Protein AF-A0A369A2E4-F1 (afdb_monomer)

Secondary structure (DSSP, 8-state):
------------------------PPEEEEEE--TT-S-SSSPPPSBSSEEEEEESS-B-SS-EE--SSSSS--TT-EEEEESS----SSTT--EEEEEE--TTEEEEEEEEEEEE-TTSB-EEEEEEESSSS--EEE-B-TTTEEESSTTB--EETBEE-SBSSTT----S-EEEEEEE-TTSTT-TT-TT-EEEEEEE-BTTTTB-EETTEEEEEP----EEEEEEEEEEEEPPPEEEEE-SSS-TTSGGGEESSTTS-SSPPS-SSSSSEEEEE-SS---B-S-EE--STT-EEEES-SSS-EEEEE---TTS---EE-SEEEE-TTEEEEESSS--PEEEEE-TT-EEEE---TT-EEE----EESEEEE-SSSEEEPPSS-EEESS-EEE-SEEE---SS-EEEEE-SSEEEE-TT-EEE--SSS-TTTGGGEEEE---SS-EEEEESSTT--EEESEEEEEESSSEEEEES-EEESS-EEEEE-TT-EEE-TT-EEEESS-EEEEE-GGGEE--SEEEEE--SS--PPEEEE-SSSS--S-----BSEEEEE-SS-EE---SSSPPPEEEESS-EEE----S-EE--TT-EEEESS-EEESS-EEEE-TT-EEEESS-EEESSEEEEPEETTTEE-EEEESS----EEE-------SS---EEEE---S-S-GGGT--S---EEEETTTTEEEEEETTTTEEE--SSTT--B--SS--EEEES---S-PPPP-S-EEEEE------STT--EEEEEEETTS-EEEEEEPPP-----

pLDDT: mean 78.43, std 23.25, range [25.14, 98.81]

Organism: NCBI:txid884107

Radius of gyration: 42.65 Å; Cα contacts (8 Å, |Δi|>4): 2316; chains: 1; bounding box: 90×81×117 Å

Sequence (782 aa):
MKKFTFKPILLNLLGLIATSIVATGQTIITQWDFEQVASTTNPAPSFGSGTASAIGMTPASGTFAGTNNGCTQTSGTNAWQFNPATPGSSNETNGAQFLVSTVGFQNIYFEYDHRFSGTATRTVRIQYTLDGTNWLNLDVTPSNYSNSCSGRGGIDNGRIDVSDPVGSNLSDSWSRRIINFSAISGANNNPNFGVRVVAAHYSTTGEFRQANNVNSIATGGAWRFDNVTFKGDPIGATTFYNKTTGDLNLLSTWGTNPDGTGTPPASFTAANQIFVIANGNPGIFYTFEISGANSKVVIGDGINPIQVSLDPTAAGTGQIIAPVLDIAEFATFITRTNNFPTLGIIAPGSTFRYTGPSSLTLNVVAASYGNLELLGSATKNLPDASFSIAGNLTLAGTINTNSTTFRTITFTGDSIKLNTGVNMQPGSGNSNTTQRNTNIEMSSVGNQWIWAASNSDTLRIGRLISTKSSGSLNIAAPIALYNRIILNYTGTAQFNDGGQHILIGDNIEAQGLTSAYNLTGTFEIRRLDGSTSNHNIRRDGANNDNPAVCEFNNLILNSSNFINFRPTSSISASYTVKGNLLIQSSANLIDFGTNNTFSVTGNLSIVSDTLVVFPGGRLSVGGSVTNNGVIELRASAANGAALLKVNGAVPNVRVSQHIEGTSGTGKWIHTRMPVAAPLNSVVASSAIMFINSASGSVYRWDANQASYIAPTSATDAFTSAEGWVLYVGDNQFGTFVNSLPATITTSSGTIEDQSQNYGVSLLYNDGQSSPFLIGPVAQTQG

Nearest PDB structures (foldseek):
  3km5-assembly1_A  TM=5.360E-01  e=7.767E-03  Porphyromonas gingivalis W83
  1k45-assembly1_A  TM=6.078E-01  e=2.963E-02  Rhodothermus marinus
  3p6b-assembly1_B-2  TM=5.742E-01  e=1.269E-02  Acetivibrio thermocellus
  3k4z-assembly1_A  TM=5.519E-01  e=1.269E-02  Acetivibrio thermocellus JW20

Structure (mmCIF, N/CA/C/O backbone):
data_AF-A0A369A2E4-F1
#
_entry.id   AF-A0A369A2E4-F1
#
loop_
_atom_site.group_PDB
_atom_site.id
_atom_site.type_symbol
_atom_site.label_atom_id
_atom_site.label_alt_id
_atom_site.label_comp_id
_atom_site.label_asym_id
_atom_site.label_entity_id
_atom_site.label_seq_id
_atom_site.pdbx_PDB_ins_code
_atom_site.Cartn_x
_atom_site.Cartn_y
_atom_site.Cartn_z
_atom_site.occupancy
_atom_site.B_iso_or_equiv
_atom_site.auth_seq_id
_atom_site.auth_comp_id
_atom_site.auth_asym_id
_atom_site.auth_atom_id
_atom_site.pdbx_PDB_model_num
ATOM 1 N N . MET A 1 1 ? 5.222 43.288 -23.016 1.00 38.56 1 MET A N 1
ATOM 2 C CA . MET A 1 1 ? 4.769 42.990 -21.639 1.00 38.56 1 MET A CA 1
ATOM 3 C C . MET A 1 1 ? 3.428 43.674 -21.384 1.00 38.56 1 MET A C 1
ATOM 5 O O . MET A 1 1 ? 3.399 44.841 -21.021 1.00 38.56 1 MET A O 1
ATOM 9 N N . LYS A 1 2 ? 2.316 42.979 -21.656 1.00 27.70 2 LYS A N 1
ATOM 10 C CA . LYS A 1 2 ? 0.957 43.433 -21.317 1.00 27.70 2 LYS A CA 1
ATOM 11 C C . LYS A 1 2 ? 0.587 42.803 -19.971 1.00 27.70 2 LYS A C 1
ATOM 13 O O . LYS A 1 2 ? 0.567 41.582 -19.863 1.00 27.70 2 LYS A O 1
ATOM 18 N N . LYS A 1 3 ? 0.373 43.637 -18.950 1.00 28.05 3 LYS A N 1
ATOM 19 C CA . LYS A 1 3 ? -0.093 43.230 -17.617 1.00 28.05 3 LYS A CA 1
ATOM 20 C C . LYS A 1 3 ? -1.552 42.776 -17.725 1.00 28.05 3 LYS A C 1
ATOM 22 O O . LYS A 1 3 ? -2.410 43.593 -18.041 1.00 28.05 3 LYS A O 1
ATOM 27 N N . PHE A 1 4 ? -1.816 41.499 -17.461 1.00 27.73 4 PHE A N 1
ATOM 28 C CA . PHE A 1 4 ? -3.164 40.998 -17.202 1.00 27.73 4 PHE A CA 1
ATOM 29 C C . PHE A 1 4 ? -3.379 40.935 -15.691 1.00 27.73 4 PHE A C 1
ATOM 31 O O . PHE A 1 4 ? -2.697 40.204 -14.978 1.00 27.73 4 PHE A O 1
ATOM 38 N N . THR A 1 5 ? -4.305 41.756 -15.214 1.00 29.05 5 THR A N 1
ATOM 39 C CA . THR A 1 5 ? -4.745 41.831 -13.822 1.00 29.05 5 THR A CA 1
ATOM 40 C C . THR A 1 5 ? -5.829 40.773 -13.609 1.00 29.05 5 THR A C 1
ATOM 42 O O . THR A 1 5 ? -6.934 40.920 -14.127 1.00 29.05 5 THR A O 1
ATOM 45 N N . PHE A 1 6 ? -5.536 39.701 -12.871 1.00 26.36 6 PHE A N 1
ATOM 46 C CA . PHE A 1 6 ? -6.556 38.740 -12.442 1.00 26.36 6 PHE A CA 1
ATOM 47 C C . PHE A 1 6 ? -7.268 39.275 -11.192 1.00 26.36 6 PHE A C 1
ATOM 49 O O . PHE A 1 6 ? -6.657 39.432 -10.137 1.00 26.36 6 PHE A O 1
ATOM 56 N N . LYS A 1 7 ? -8.565 39.578 -11.319 1.00 25.30 7 LYS A N 1
ATOM 57 C CA . LYS A 1 7 ? -9.475 39.771 -10.180 1.00 25.30 7 LYS A CA 1
ATOM 58 C C . LYS A 1 7 ? -9.836 38.391 -9.606 1.00 25.30 7 LYS A C 1
ATOM 60 O O . LYS A 1 7 ? -10.292 37.552 -10.382 1.00 25.30 7 LYS A O 1
ATOM 65 N N . PRO A 1 8 ? -9.699 38.144 -8.293 1.00 29.72 8 PRO A N 1
ATOM 66 C CA . PRO A 1 8 ? -10.228 36.935 -7.678 1.00 29.72 8 PRO A CA 1
ATOM 67 C C . PRO A 1 8 ? -11.755 37.047 -7.568 1.00 29.72 8 PRO A C 1
ATOM 69 O O . PRO A 1 8 ? -12.284 37.957 -6.930 1.00 29.72 8 PRO A O 1
ATOM 72 N N . ILE A 1 9 ? -12.467 36.127 -8.217 1.00 31.91 9 ILE A N 1
ATOM 73 C CA . ILE A 1 9 ? -13.896 35.905 -7.997 1.00 31.91 9 ILE A CA 1
ATOM 74 C C . ILE A 1 9 ? -14.005 35.087 -6.707 1.00 31.91 9 ILE A C 1
ATOM 76 O O . ILE A 1 9 ? -13.709 33.895 -6.699 1.00 31.91 9 ILE A O 1
ATOM 80 N N . LEU A 1 10 ? -14.387 35.744 -5.608 1.00 29.25 10 LEU A N 1
ATOM 81 C CA . LEU A 1 10 ? -14.868 35.070 -4.402 1.00 29.25 10 LEU A CA 1
ATOM 82 C C . LEU A 1 10 ? -16.189 34.371 -4.746 1.00 29.25 10 LEU A C 1
ATOM 84 O O . LEU A 1 10 ? -17.211 35.033 -4.933 1.00 29.25 10 LEU A O 1
ATOM 88 N N . LEU A 1 11 ? -16.169 33.042 -4.819 1.00 29.77 11 LEU A N 1
ATOM 89 C CA . LEU A 1 11 ? -17.375 32.223 -4.837 1.00 29.77 11 LEU A CA 1
ATOM 90 C C . LEU A 1 11 ? -17.631 31.737 -3.405 1.00 29.77 11 LEU A C 1
ATOM 92 O O . LEU A 1 11 ? -16.877 30.929 -2.868 1.00 29.77 11 LEU A O 1
ATOM 96 N N . ASN A 1 12 ? -18.676 32.278 -2.777 1.00 30.86 12 ASN A N 1
ATOM 97 C CA . ASN A 1 12 ? -19.195 31.812 -1.493 1.00 30.86 12 ASN A CA 1
ATOM 98 C C . ASN A 1 12 ? -19.679 30.361 -1.634 1.00 30.86 12 ASN A C 1
ATOM 100 O O . ASN A 1 12 ? -20.735 30.125 -2.217 1.00 30.86 12 ASN A O 1
ATOM 104 N N . LEU A 1 13 ? -18.936 29.407 -1.072 1.00 28.70 13 LEU A N 1
ATOM 105 C CA . LEU A 1 13 ? -19.401 28.038 -0.854 1.00 28.70 13 LEU A CA 1
ATOM 106 C C . LEU A 1 13 ? -19.734 27.861 0.635 1.00 28.70 13 LEU A C 1
ATOM 108 O O . LEU A 1 13 ? -18.968 27.291 1.405 1.00 28.70 13 LEU A O 1
ATOM 112 N N . LEU A 1 14 ? -20.882 28.403 1.048 1.00 32.12 14 LEU A N 1
ATOM 113 C CA . LEU A 1 14 ? -21.597 27.946 2.240 1.00 32.12 14 LEU A CA 1
ATOM 114 C C . LEU A 1 14 ? -22.526 26.813 1.796 1.00 32.12 14 LEU A C 1
ATOM 116 O O . LEU A 1 14 ? -23.464 27.062 1.04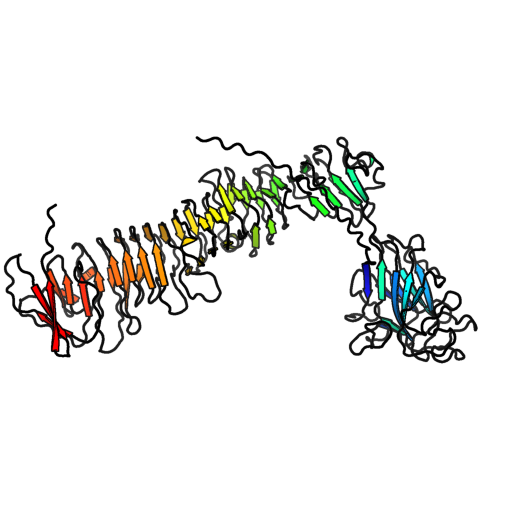2 1.00 32.12 14 LEU A O 1
ATOM 120 N N . GLY A 1 15 ? -22.292 25.585 2.259 1.00 26.73 15 GLY A N 1
ATOM 121 C CA . GLY A 1 15 ? -23.252 24.506 2.039 1.00 26.73 15 GLY A CA 1
ATOM 122 C C . GLY A 1 15 ? -22.739 23.104 2.341 1.00 26.73 15 GLY A C 1
ATOM 123 O O . GLY A 1 15 ? -22.009 22.532 1.544 1.00 26.73 15 GLY A O 1
ATOM 124 N N . LEU A 1 16 ? -23.267 22.543 3.432 1.00 27.67 16 LEU A N 1
ATOM 125 C CA . LEU A 1 16 ? -23.391 21.112 3.734 1.00 27.67 16 LEU A CA 1
ATOM 126 C C . LEU A 1 16 ? -22.139 20.368 4.237 1.00 27.67 16 LEU A C 1
ATOM 128 O O . LEU A 1 16 ? -21.515 19.572 3.543 1.00 27.67 16 LEU A O 1
ATOM 132 N N . ILE A 1 17 ? -21.879 20.513 5.540 1.00 31.91 17 ILE A N 1
ATOM 133 C CA . ILE A 1 17 ? -21.333 19.406 6.331 1.00 31.91 17 ILE A CA 1
ATOM 134 C C . ILE A 1 17 ? -22.439 18.348 6.383 1.00 31.91 17 ILE A C 1
ATOM 136 O O . ILE A 1 17 ? -23.419 18.499 7.112 1.00 31.91 17 ILE A O 1
ATOM 140 N N . ALA A 1 18 ? -22.314 17.299 5.575 1.00 29.81 18 ALA A N 1
ATOM 141 C CA . ALA A 1 18 ? -23.062 16.075 5.795 1.00 29.81 18 ALA A CA 1
ATOM 142 C C . ALA A 1 18 ? -22.511 15.429 7.072 1.00 29.81 18 ALA A C 1
ATOM 144 O O . ALA A 1 18 ? -21.536 14.683 7.036 1.00 29.81 18 ALA A O 1
ATOM 145 N N . THR A 1 19 ? -23.119 15.722 8.221 1.00 31.08 19 THR A N 1
ATOM 146 C CA . THR A 1 19 ? -23.069 14.801 9.353 1.00 31.08 19 THR A CA 1
ATOM 147 C C . THR A 1 19 ? -23.849 13.563 8.932 1.00 31.08 19 THR A C 1
ATOM 149 O O . THR A 1 19 ? -25.060 13.461 9.114 1.00 31.08 19 THR A O 1
ATOM 152 N N . SER A 1 20 ? -23.159 12.610 8.310 1.00 28.42 20 SER A N 1
ATOM 153 C CA . SER A 1 20 ? -23.638 11.238 8.253 1.00 28.42 20 SER A CA 1
ATOM 154 C C . SER A 1 20 ? -23.743 10.757 9.697 1.00 28.42 20 SER A C 1
ATOM 156 O O . SER A 1 20 ? -22.750 10.345 10.297 1.00 28.42 20 SER A O 1
ATOM 158 N N . ILE A 1 21 ? -24.941 10.855 10.275 1.00 28.77 21 ILE A N 1
ATOM 159 C CA . ILE A 1 21 ? -25.320 10.053 11.432 1.00 28.77 21 ILE A CA 1
ATOM 160 C C . ILE A 1 21 ? -25.287 8.622 10.907 1.00 28.77 21 ILE A C 1
ATOM 162 O O . ILE A 1 21 ? -26.255 8.128 10.332 1.00 28.77 21 ILE A O 1
ATOM 166 N N . VAL A 1 22 ? -24.125 7.981 11.004 1.00 31.66 22 VAL A N 1
ATOM 167 C CA . VAL A 1 22 ? -24.045 6.540 10.849 1.00 31.66 22 VAL A CA 1
ATOM 168 C C . VAL A 1 22 ? -24.807 6.010 12.052 1.00 31.66 22 VAL A C 1
ATOM 170 O O . VAL A 1 22 ? -24.308 6.039 13.173 1.00 31.66 22 VAL A O 1
ATOM 173 N N . ALA A 1 23 ? -26.052 5.593 11.839 1.00 31.12 23 ALA A N 1
ATOM 174 C CA . ALA A 1 23 ? -26.659 4.620 12.723 1.00 31.12 23 ALA A CA 1
ATOM 175 C C . ALA A 1 23 ? -25.778 3.371 12.603 1.00 31.12 23 ALA A C 1
ATOM 177 O O . ALA A 1 23 ? -25.902 2.602 11.651 1.00 31.12 23 ALA A O 1
ATOM 178 N N . THR A 1 24 ? -24.783 3.244 13.479 1.00 42.81 24 THR A N 1
ATOM 179 C CA . THR A 1 24 ? -23.929 2.064 13.515 1.00 42.81 24 THR A CA 1
ATOM 180 C C . THR A 1 24 ? -24.813 0.914 13.965 1.00 42.81 24 THR A C 1
ATOM 182 O O . THR A 1 24 ? -25.244 0.876 15.114 1.00 42.81 24 THR A O 1
ATOM 185 N N . GLY A 1 25 ? -25.142 0.002 13.051 1.00 56.97 25 GLY A N 1
ATOM 186 C CA . GLY A 1 25 ? -25.626 -1.311 13.458 1.00 56.97 25 GLY A CA 1
ATOM 187 C C . GLY A 1 25 ? -24.564 -1.984 14.330 1.00 56.97 25 GLY A C 1
ATOM 188 O O . GLY A 1 25 ? -23.369 -1.772 14.113 1.00 56.97 25 GLY A O 1
ATOM 189 N N . GLN A 1 26 ? -25.000 -2.777 15.308 1.00 77.50 26 GLN A N 1
ATOM 190 C CA . GLN A 1 26 ? -24.104 -3.535 16.185 1.00 77.50 26 GLN A CA 1
ATOM 191 C C . GLN A 1 26 ? -23.146 -4.390 15.348 1.00 77.50 26 GLN A C 1
ATOM 193 O O . GLN A 1 26 ? -23.564 -5.081 14.413 1.00 77.50 26 GLN A O 1
ATOM 198 N N . THR A 1 27 ? -21.863 -4.359 15.687 1.00 90.62 27 THR A N 1
ATOM 199 C CA . THR A 1 27 ? -20.821 -5.137 15.016 1.00 90.62 27 THR A CA 1
ATOM 200 C C . THR A 1 27 ? -20.689 -6.513 15.661 1.00 90.62 27 THR A C 1
ATOM 202 O O . THR A 1 27 ? -20.955 -6.691 16.850 1.00 90.62 27 THR A O 1
ATOM 205 N N . ILE A 1 28 ? -20.305 -7.520 14.872 1.00 95.44 28 ILE A N 1
ATOM 206 C CA . ILE A 1 28 ? -20.024 -8.865 15.390 1.00 95.44 28 ILE A CA 1
ATOM 207 C C . ILE A 1 28 ? -18.702 -8.817 16.159 1.00 95.44 28 ILE A C 1
ATOM 209 O O . ILE A 1 28 ? -17.684 -8.392 15.619 1.00 95.44 28 ILE A O 1
ATOM 213 N N . ILE A 1 29 ? -18.725 -9.278 17.409 1.00 95.62 29 ILE A N 1
ATOM 214 C CA . ILE A 1 29 ? -17.548 -9.430 18.271 1.00 95.62 29 ILE A CA 1
ATOM 215 C C . ILE A 1 29 ? -16.930 -10.810 18.041 1.00 95.62 29 ILE A C 1
ATOM 217 O O . ILE A 1 29 ? -15.729 -10.944 17.825 1.00 95.62 29 ILE A O 1
ATOM 221 N N . THR A 1 30 ? -17.744 -11.865 18.104 1.00 97.81 30 THR A N 1
ATOM 222 C CA . THR A 1 30 ? -17.312 -13.258 17.909 1.00 97.81 30 THR A CA 1
ATOM 223 C C . THR A 1 30 ? -18.493 -14.094 17.428 1.00 97.81 30 THR A C 1
ATOM 225 O O . THR A 1 30 ? -19.622 -13.863 17.864 1.00 97.81 30 THR A O 1
ATOM 228 N N . GLN A 1 31 ? -18.242 -15.052 16.536 1.00 97.62 31 GLN A N 1
ATOM 229 C CA . GLN A 1 31 ? -19.267 -15.923 15.966 1.00 97.62 31 GLN A CA 1
ATOM 230 C C . GLN A 1 31 ? -18.797 -17.375 15.853 1.00 97.62 31 GLN A C 1
ATOM 232 O O . GLN A 1 31 ? -17.646 -17.643 15.514 1.00 97.62 31 GLN A O 1
ATOM 237 N N . TRP A 1 32 ? -19.730 -18.296 16.086 1.00 97.06 32 TRP A N 1
ATOM 238 C CA . TRP A 1 32 ? -19.657 -19.702 15.713 1.00 97.06 32 TRP A CA 1
ATOM 239 C C . TRP A 1 32 ? -20.828 -20.029 14.780 1.00 97.06 32 TRP A C 1
ATOM 241 O O . TRP A 1 32 ? -21.962 -20.179 15.236 1.00 97.06 32 TRP A O 1
ATOM 251 N N . ASP A 1 33 ? -20.546 -20.134 13.482 1.00 95.12 33 ASP A N 1
ATOM 252 C CA . ASP A 1 33 ? -21.490 -20.657 12.476 1.00 95.12 33 ASP A CA 1
ATOM 253 C C . ASP A 1 33 ? -21.453 -22.190 12.361 1.00 95.12 33 ASP A C 1
ATOM 255 O O . ASP A 1 33 ? -22.313 -22.793 11.744 1.00 95.12 33 ASP A O 1
ATOM 259 N N . PHE A 1 34 ? -20.444 -22.830 12.957 1.00 95.12 34 PHE A N 1
ATOM 260 C CA . PHE A 1 34 ? -20.211 -24.274 12.921 1.00 95.12 34 PHE A CA 1
ATOM 261 C C . PHE A 1 34 ? -20.032 -24.896 11.523 1.00 95.12 34 PHE A C 1
ATOM 263 O O . PHE A 1 34 ? -20.022 -26.124 11.404 1.00 95.12 34 PHE A O 1
ATOM 270 N N . GLU A 1 35 ? -19.775 -24.101 10.485 1.00 93.38 35 GLU A N 1
ATOM 271 C CA . GLU A 1 35 ? -19.585 -24.612 9.122 1.00 93.38 35 GLU A CA 1
ATOM 272 C C . GLU A 1 35 ? -18.189 -25.207 8.894 1.00 93.38 35 GLU A C 1
ATOM 274 O O . GLU A 1 35 ? -17.991 -26.047 8.016 1.00 93.38 35 GLU A O 1
ATOM 279 N N . GLN A 1 36 ? -17.214 -24.821 9.723 1.00 85.50 36 GLN A N 1
ATOM 280 C CA . GLN A 1 36 ? -15.824 -25.295 9.664 1.00 85.50 36 GLN A CA 1
ATOM 281 C C . GLN A 1 36 ? -15.363 -25.915 10.995 1.00 85.50 36 GLN A C 1
ATOM 283 O O . GLN A 1 36 ? -14.300 -25.592 11.528 1.00 85.50 36 GLN A O 1
ATOM 288 N N . VAL A 1 37 ? -16.172 -26.806 11.579 1.00 80.00 37 VAL A N 1
ATOM 289 C CA . VAL A 1 37 ? -15.873 -27.401 12.895 1.00 80.00 37 VAL A CA 1
ATOM 290 C C . VAL A 1 37 ? -14.765 -28.451 12.802 1.00 80.00 37 VAL A C 1
ATOM 292 O O . VAL A 1 37 ? -14.990 -29.582 12.381 1.00 80.00 37 VAL A O 1
ATOM 295 N N . ALA A 1 38 ? -13.574 -28.097 13.288 1.00 80.44 38 ALA A N 1
ATOM 296 C CA . ALA A 1 38 ? -12.459 -29.033 13.461 1.00 80.44 38 ALA A CA 1
ATOM 297 C C . ALA A 1 38 ? -12.566 -29.893 14.741 1.00 80.44 38 ALA A C 1
ATOM 299 O O . ALA A 1 38 ? -11.978 -30.969 14.815 1.00 80.44 38 ALA A O 1
ATOM 300 N N . SER A 1 39 ? -13.300 -29.428 15.761 1.00 88.56 39 SER A N 1
ATOM 301 C CA . SER A 1 39 ? -13.493 -30.116 17.046 1.00 88.56 39 SER A CA 1
ATOM 302 C C . SER A 1 39 ? -14.915 -29.915 17.552 1.00 88.56 39 SER A C 1
ATOM 304 O O . SER A 1 39 ? -15.356 -28.778 17.703 1.00 88.56 39 SER A O 1
ATOM 306 N N . THR A 1 40 ? -15.627 -31.000 17.866 1.00 88.88 40 THR A N 1
ATOM 307 C CA . THR A 1 40 ? -16.983 -30.922 18.434 1.00 88.88 40 THR A CA 1
ATOM 308 C C . THR A 1 40 ? -16.989 -30.775 19.955 1.00 88.88 40 THR A C 1
ATOM 310 O O . THR A 1 40 ? -18.024 -30.445 20.523 1.00 88.88 40 THR A O 1
ATOM 313 N N . THR A 1 41 ? -15.858 -30.971 20.638 1.00 91.25 41 THR A N 1
ATOM 314 C CA . THR A 1 41 ? -15.774 -30.817 22.102 1.00 91.25 41 THR A CA 1
ATOM 315 C C . THR A 1 41 ? -15.585 -29.361 22.520 1.00 91.25 41 THR A C 1
ATOM 317 O O . THR A 1 41 ? -16.181 -28.917 23.500 1.00 91.25 41 THR A O 1
ATOM 320 N N . ASN A 1 42 ? -14.759 -28.627 21.770 1.00 92.38 42 ASN A N 1
ATOM 321 C CA . ASN A 1 42 ? -14.525 -27.196 21.955 1.00 92.38 42 ASN A CA 1
ATOM 322 C C . ASN A 1 42 ? -14.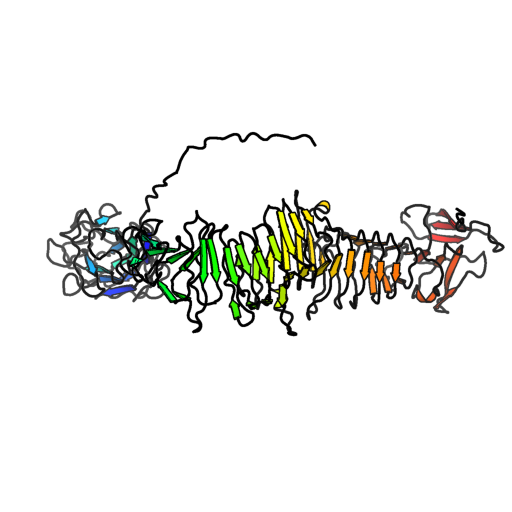414 -26.522 20.577 1.00 92.38 42 ASN A C 1
ATOM 324 O O . ASN A 1 42 ? -13.297 -26.359 20.076 1.00 92.38 42 ASN A O 1
ATOM 328 N N . PRO A 1 43 ? -15.549 -26.228 19.914 1.00 94.12 43 PRO A N 1
ATOM 329 C CA . PRO A 1 43 ? -15.542 -25.602 18.598 1.00 94.12 43 PRO A CA 1
ATOM 330 C C . PRO A 1 43 ? -14.842 -24.238 18.621 1.00 94.12 43 PRO A C 1
ATOM 332 O O . PRO A 1 43 ? -15.139 -23.379 19.457 1.00 94.12 43 PRO A O 1
ATOM 335 N N . ALA A 1 44 ? -13.925 -24.023 17.678 1.00 94.62 44 ALA A N 1
ATOM 336 C CA . ALA A 1 44 ? -13.316 -22.715 17.460 1.00 94.62 44 ALA A CA 1
ATOM 337 C C . ALA A 1 44 ? -14.325 -21.756 16.796 1.00 94.62 44 ALA A C 1
ATOM 339 O O . ALA A 1 44 ? -15.166 -22.219 16.020 1.00 94.62 44 ALA A O 1
ATOM 340 N N . PRO A 1 45 ? -14.264 -20.445 17.089 1.00 96.12 45 PRO A N 1
ATOM 341 C CA . PRO A 1 45 ? -15.104 -19.463 16.413 1.00 96.12 45 PRO A CA 1
ATOM 342 C C . PRO A 1 45 ? -14.743 -19.365 14.927 1.00 96.12 45 PRO A C 1
ATOM 344 O O . PRO A 1 45 ? -13.572 -19.466 14.563 1.00 96.12 45 PRO A O 1
ATOM 347 N N . SER A 1 46 ? -15.743 -19.132 14.076 1.00 95.50 46 SER A N 1
ATOM 348 C CA . SER A 1 46 ? -15.543 -18.818 12.656 1.00 95.50 46 SER A CA 1
ATOM 349 C C . SER A 1 46 ? -15.159 -17.349 12.435 1.00 95.50 46 SER A C 1
ATOM 351 O O . SER A 1 46 ? -14.523 -17.016 11.436 1.00 95.50 46 SER A O 1
ATOM 353 N N . PHE A 1 47 ? -15.471 -16.475 13.399 1.00 94.62 47 PHE A N 1
ATOM 354 C CA . PHE A 1 47 ? -15.035 -15.079 13.436 1.00 94.62 47 PHE A CA 1
ATOM 355 C C . PHE A 1 47 ? -14.736 -14.631 14.870 1.00 94.62 47 PHE A C 1
ATOM 357 O O . PHE A 1 47 ? -15.479 -14.958 15.794 1.00 94.62 47 PHE A O 1
ATOM 364 N N . GLY A 1 48 ? -13.703 -13.808 15.058 1.00 93.50 48 GLY A N 1
ATOM 365 C CA . GLY A 1 48 ? -13.330 -13.266 16.367 1.00 93.50 48 GLY A CA 1
ATOM 366 C C . GLY A 1 48 ? -12.583 -14.273 17.248 1.00 93.50 48 GLY A C 1
ATOM 367 O O . GLY A 1 48 ? -11.965 -15.215 16.756 1.00 93.50 48 GLY A O 1
ATOM 368 N N . SER A 1 49 ? -12.611 -14.055 18.563 1.00 92.31 49 SER A N 1
ATOM 369 C CA . SER A 1 49 ? -11.881 -14.865 19.544 1.00 92.31 49 SER A CA 1
ATOM 370 C C . SER A 1 49 ? -12.762 -15.216 20.739 1.00 92.31 49 SER A C 1
ATOM 372 O O . SER A 1 49 ? -13.325 -14.331 21.380 1.00 92.31 49 SER A O 1
ATOM 374 N N . GLY A 1 50 ? -12.820 -16.496 21.095 1.00 95.62 50 GLY A N 1
ATOM 375 C CA . GLY A 1 50 ? -13.587 -16.983 22.235 1.00 95.62 50 GLY A CA 1
ATOM 376 C C . GLY A 1 50 ? -13.495 -18.498 22.367 1.00 95.62 50 GLY A C 1
ATOM 377 O O . GLY A 1 50 ? -12.835 -19.162 21.568 1.00 95.62 50 GLY A O 1
ATOM 378 N N . THR A 1 51 ? -14.176 -19.052 23.367 1.00 96.75 51 THR A N 1
ATOM 379 C CA . THR A 1 51 ? -14.272 -20.510 23.567 1.00 96.75 51 THR A CA 1
ATOM 380 C C . THR A 1 51 ? -15.726 -20.949 23.685 1.00 96.75 51 THR A C 1
ATOM 382 O O . THR A 1 51 ? -16.522 -20.250 24.311 1.00 96.75 51 THR A O 1
ATOM 385 N N . ALA A 1 52 ? -16.061 -22.106 23.105 1.00 97.25 52 ALA A N 1
ATOM 386 C CA . ALA A 1 52 ? -17.376 -22.736 23.192 1.00 97.25 52 ALA A CA 1
ATOM 387 C C . ALA A 1 52 ? -17.226 -24.135 23.800 1.00 97.25 52 ALA A C 1
ATOM 389 O O . ALA A 1 52 ? -16.467 -24.945 23.290 1.00 97.25 52 ALA A O 1
ATOM 390 N N . SER A 1 53 ? -17.926 -24.457 24.885 1.00 95.88 53 SER A N 1
ATOM 391 C CA . SER A 1 53 ? -17.757 -25.752 25.569 1.00 95.88 53 SER A CA 1
ATOM 392 C C . SER A 1 53 ? -19.055 -26.270 26.175 1.00 95.88 53 SER A C 1
ATOM 394 O O . SER A 1 53 ? -19.965 -25.501 26.486 1.00 95.88 53 SER A O 1
ATOM 396 N N . ALA A 1 54 ? -19.170 -27.591 26.298 1.00 95.19 54 ALA A N 1
ATOM 397 C CA . ALA A 1 54 ? -20.306 -28.226 26.956 1.00 95.19 54 ALA A CA 1
ATOM 398 C C . ALA A 1 54 ? -20.107 -28.274 28.475 1.00 95.19 54 ALA A C 1
ATOM 400 O O . ALA A 1 54 ? -18.989 -28.438 28.962 1.00 95.19 54 ALA A O 1
ATOM 401 N N . ILE A 1 55 ? -21.205 -28.200 29.222 1.00 95.12 55 ILE A N 1
ATOM 402 C CA . ILE A 1 55 ? -21.230 -28.288 30.685 1.00 95.12 55 ILE A CA 1
ATOM 403 C C . ILE A 1 55 ? -22.249 -29.349 31.063 1.00 95.12 55 ILE A C 1
ATOM 405 O O . ILE A 1 55 ? -23.426 -29.204 30.751 1.00 95.12 55 ILE A O 1
ATOM 409 N N . GLY A 1 56 ? -21.817 -30.453 31.667 1.00 92.62 56 GLY A N 1
ATOM 410 C CA . GLY A 1 56 ? -22.715 -31.548 32.064 1.00 92.62 56 GLY A CA 1
ATOM 411 C C . GLY A 1 56 ? -23.470 -32.248 30.916 1.00 92.62 56 GLY A C 1
ATOM 412 O O . GLY A 1 56 ? -24.223 -33.185 31.169 1.00 92.62 56 GLY A O 1
ATOM 413 N N . MET A 1 57 ? -23.265 -31.835 29.662 1.00 92.38 57 MET A N 1
ATOM 414 C CA . MET A 1 57 ? -23.779 -32.472 28.448 1.00 92.38 57 MET A CA 1
ATOM 415 C C . MET A 1 57 ? -22.626 -33.028 27.614 1.00 92.38 57 MET A C 1
ATOM 417 O O . MET A 1 57 ? -21.489 -32.565 27.715 1.00 92.38 57 MET A O 1
ATOM 421 N N . THR A 1 58 ? -22.922 -34.013 26.768 1.00 90.94 58 THR A N 1
ATOM 422 C CA . THR A 1 58 ? -21.932 -34.627 25.878 1.00 90.94 58 THR A CA 1
ATOM 423 C C . THR A 1 58 ? -22.156 -34.153 24.440 1.00 90.94 58 THR A C 1
ATOM 425 O O . THR A 1 58 ? -23.226 -34.410 23.874 1.00 90.94 58 THR A O 1
ATOM 428 N N . PRO A 1 59 ? -21.172 -33.468 23.828 1.00 93.75 59 PRO A N 1
ATOM 429 C CA . PRO A 1 59 ? -21.185 -33.182 22.400 1.00 93.75 59 PRO A CA 1
ATOM 430 C C . PRO A 1 59 ? -21.234 -34.461 21.576 1.00 93.75 59 PRO A C 1
ATOM 432 O O . PRO A 1 59 ? -20.569 -35.448 21.888 1.00 93.75 59 PRO A O 1
ATOM 435 N N . ALA A 1 60 ? -22.011 -34.439 20.500 1.00 92.94 60 ALA A N 1
ATOM 436 C CA . ALA A 1 60 ? -21.995 -35.514 19.524 1.00 92.94 60 ALA A CA 1
ATOM 437 C C . ALA A 1 60 ? -20.660 -35.531 18.746 1.00 92.94 60 ALA A C 1
ATOM 439 O O . ALA A 1 60 ? -19.960 -34.523 18.640 1.00 92.94 60 ALA A O 1
ATOM 440 N N . SER A 1 61 ? -20.302 -36.683 18.174 1.00 87.81 61 SER A N 1
ATOM 441 C CA . SER A 1 61 ? -19.016 -36.892 17.486 1.00 87.81 61 SER A CA 1
ATOM 442 C C . SER A 1 61 ? -18.880 -36.188 16.126 1.00 87.81 61 SER A C 1
ATOM 444 O O . SER A 1 61 ? -17.824 -36.281 15.508 1.00 87.81 61 SER A O 1
ATOM 446 N N . GLY A 1 62 ? -19.914 -35.488 15.650 1.00 87.62 62 GLY A N 1
ATOM 447 C CA . GLY A 1 62 ? -19.916 -34.776 14.370 1.00 87.62 62 GLY A CA 1
ATOM 448 C C . GLY A 1 62 ? -20.840 -33.557 14.368 1.00 87.62 62 GLY A C 1
ATOM 449 O O . GLY A 1 62 ? -21.473 -33.244 15.381 1.00 87.62 62 GLY A O 1
ATOM 450 N N . THR A 1 63 ? -20.919 -32.877 13.225 1.00 87.50 63 THR A N 1
ATOM 451 C CA . THR A 1 63 ? -21.880 -31.796 12.972 1.00 87.50 63 THR A CA 1
ATOM 452 C C . THR A 1 63 ? -23.200 -32.346 12.434 1.00 87.50 63 THR A C 1
ATOM 454 O O . THR A 1 63 ? -23.276 -33.457 11.903 1.00 87.50 63 THR A O 1
ATOM 457 N N . PHE A 1 64 ? -24.274 -31.579 12.613 1.00 93.19 64 PHE A N 1
ATOM 458 C CA . PHE A 1 64 ? -25.625 -31.959 12.197 1.00 93.19 64 PHE A CA 1
ATOM 459 C C . PHE A 1 64 ? -26.295 -30.815 11.447 1.00 93.19 64 PHE A C 1
ATOM 461 O O . PHE A 1 64 ? -25.876 -29.680 11.585 1.00 93.19 64 PHE A O 1
ATOM 468 N N . ALA A 1 65 ? -27.362 -31.099 10.697 1.00 94.44 65 ALA A N 1
ATOM 469 C CA . ALA A 1 65 ? -28.038 -30.083 9.891 1.00 94.44 65 ALA A CA 1
ATOM 470 C C . ALA A 1 65 ? -28.462 -28.849 10.713 1.00 94.44 65 ALA A C 1
ATOM 472 O O . ALA A 1 65 ? -29.218 -28.990 11.690 1.00 94.44 65 ALA A O 1
ATOM 473 N N . GLY A 1 66 ? -27.975 -27.686 10.276 1.00 95.50 66 GLY A N 1
ATOM 474 C CA . GLY A 1 66 ? -28.167 -26.365 10.870 1.00 95.50 66 GLY A CA 1
ATOM 475 C C . GLY A 1 66 ? -29.302 -25.549 10.243 1.00 95.50 66 GLY A C 1
ATOM 476 O O . GLY A 1 66 ? -30.324 -26.091 9.804 1.00 95.50 66 GLY A O 1
ATOM 477 N N . THR A 1 67 ? -29.122 -24.232 10.198 1.00 95.06 67 THR A N 1
ATOM 478 C CA . THR A 1 67 ? -30.053 -23.223 9.683 1.00 95.06 67 THR A CA 1
ATOM 479 C C . THR A 1 67 ? -29.313 -21.978 9.180 1.00 95.06 67 THR A C 1
ATOM 481 O O . THR A 1 67 ? -28.354 -21.525 9.785 1.00 95.06 67 THR A O 1
ATOM 484 N N . ASN A 1 68 ? -29.804 -21.362 8.099 1.00 90.31 68 ASN A N 1
ATOM 485 C CA . ASN A 1 68 ? -29.275 -20.069 7.620 1.00 90.31 68 ASN A CA 1
ATOM 486 C C . ASN A 1 68 ? -30.042 -18.862 8.180 1.00 90.31 68 ASN A C 1
ATOM 488 O O . ASN A 1 68 ? -29.512 -17.759 8.288 1.00 90.31 68 ASN A O 1
ATOM 492 N N . ASN A 1 69 ? -31.328 -19.041 8.487 1.00 89.75 69 ASN A N 1
ATOM 493 C CA . ASN A 1 69 ? -32.233 -17.950 8.868 1.00 89.75 69 ASN A CA 1
ATOM 494 C C . ASN A 1 69 ? -32.697 -18.034 10.329 1.00 89.75 69 ASN A C 1
ATOM 496 O O . ASN A 1 69 ? -33.521 -17.230 10.756 1.00 89.75 69 ASN A O 1
ATOM 500 N N . GLY A 1 70 ? -32.227 -19.039 11.068 1.00 93.31 70 GLY A N 1
ATOM 501 C CA . GLY A 1 70 ? -32.562 -19.277 12.467 1.00 93.31 70 GLY A CA 1
ATOM 502 C C . GLY A 1 70 ? -33.943 -19.864 12.751 1.00 93.31 70 GLY A C 1
ATOM 503 O O . GLY A 1 70 ? -34.226 -20.218 13.893 1.00 93.31 70 GLY A O 1
ATOM 504 N N . CYS A 1 71 ? -34.794 -20.045 11.736 1.00 94.06 71 CYS A N 1
ATOM 505 C CA . CYS A 1 71 ? -36.161 -20.553 11.911 1.00 94.06 71 CYS A CA 1
ATOM 506 C C . CYS A 1 71 ? -36.442 -21.861 11.160 1.00 94.06 71 CYS A C 1
ATOM 508 O O . CYS A 1 71 ? -37.341 -22.615 11.549 1.00 94.06 71 CYS A O 1
ATOM 510 N N . THR A 1 72 ? -35.693 -22.172 10.103 1.00 92.94 72 THR A N 1
ATOM 511 C CA . THR A 1 72 ? -35.910 -23.372 9.283 1.00 92.94 72 THR A CA 1
ATOM 512 C C . THR A 1 72 ? -34.621 -24.145 9.099 1.00 92.94 72 THR A C 1
ATOM 514 O O . THR A 1 72 ? -33.586 -23.553 8.824 1.00 92.94 72 THR A O 1
ATOM 517 N N . GLN A 1 73 ? -34.688 -25.470 9.206 1.00 94.12 73 GLN A N 1
ATOM 518 C CA . GLN A 1 73 ? -33.520 -26.307 8.966 1.00 94.12 73 GLN A CA 1
ATOM 519 C C . GLN A 1 73 ? -33.114 -26.220 7.492 1.00 94.12 73 GLN A C 1
ATOM 521 O O . GLN A 1 73 ? -33.966 -26.361 6.613 1.00 94.12 73 GLN A O 1
ATOM 526 N N . THR A 1 74 ? -31.825 -26.024 7.232 1.00 92.62 74 THR A N 1
ATOM 527 C CA . THR A 1 74 ? -31.281 -25.917 5.876 1.00 92.62 74 THR A CA 1
ATOM 528 C C . THR A 1 74 ? -30.416 -27.138 5.573 1.00 92.62 74 THR A C 1
ATOM 530 O O . THR A 1 74 ? -29.672 -27.621 6.423 1.00 92.62 74 THR A O 1
ATOM 533 N N . SER A 1 75 ? -30.531 -27.686 4.362 1.00 89.38 75 SER A N 1
ATOM 534 C CA . SER A 1 75 ? -29.634 -28.755 3.912 1.00 89.38 75 SER A CA 1
ATOM 535 C C . SER A 1 75 ? -28.265 -28.176 3.565 1.00 89.38 75 SER A C 1
ATOM 537 O O . SER A 1 75 ? -28.192 -27.177 2.854 1.00 89.38 75 SER A O 1
ATOM 539 N N . GLY A 1 76 ? -27.193 -28.836 4.004 1.00 88.56 76 GLY A N 1
ATOM 540 C CA . GLY A 1 76 ? -25.816 -28.419 3.719 1.00 88.56 76 GLY A CA 1
ATOM 541 C C . GLY A 1 76 ? -25.232 -27.393 4.693 1.00 88.56 76 GLY A C 1
ATOM 542 O O . GLY A 1 76 ? -24.101 -26.982 4.474 1.00 88.56 76 GLY A O 1
ATOM 543 N N . THR A 1 77 ? -25.966 -27.016 5.742 1.00 92.38 77 THR A N 1
ATOM 544 C CA . THR A 1 77 ? -25.453 -26.219 6.867 1.00 92.38 77 THR A CA 1
ATOM 545 C C . THR A 1 77 ? -25.191 -27.108 8.076 1.00 92.38 77 THR A C 1
ATOM 547 O O . THR A 1 77 ? -25.784 -28.189 8.208 1.00 92.38 77 THR A O 1
ATOM 550 N N . ASN A 1 78 ? -24.330 -26.654 8.975 1.00 95.31 78 ASN A N 1
ATOM 551 C CA . ASN A 1 78 ? -23.859 -27.413 10.121 1.00 95.31 78 ASN A CA 1
ATOM 552 C C . ASN A 1 78 ? -24.230 -26.737 11.441 1.00 95.31 78 ASN A C 1
ATOM 554 O O . ASN A 1 78 ? -24.291 -25.530 11.556 1.00 95.31 78 ASN A O 1
ATOM 558 N N . ALA A 1 79 ? -24.459 -27.547 12.466 1.00 96.56 79 ALA A N 1
ATOM 559 C CA . ALA A 1 79 ? -24.789 -27.110 13.809 1.00 96.56 79 ALA A CA 1
ATOM 560 C C . ALA A 1 79 ? -24.103 -27.996 14.844 1.00 96.56 79 ALA A C 1
ATOM 562 O O . ALA A 1 79 ? -23.864 -29.194 14.628 1.00 96.56 79 ALA A O 1
ATOM 563 N N . TRP A 1 80 ? -23.856 -27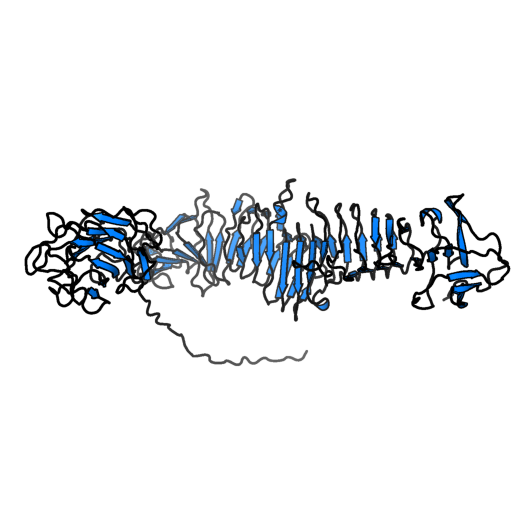.411 16.011 1.00 97.06 80 TRP A N 1
ATOM 564 C CA . TRP A 1 80 ? -23.270 -28.099 17.148 1.00 97.06 80 TRP A CA 1
ATOM 565 C C . TRP A 1 80 ? -24.342 -28.797 17.980 1.00 97.06 80 TRP A C 1
ATOM 567 O O . TRP A 1 80 ? -25.268 -28.156 18.475 1.00 97.06 80 TRP A O 1
ATOM 577 N N . GLN A 1 81 ? -24.239 -30.121 18.124 1.00 96.06 81 GLN A N 1
ATOM 578 C CA . GLN A 1 81 ? -25.260 -30.942 18.778 1.00 96.06 81 GLN A CA 1
ATOM 579 C C . GLN A 1 81 ? -24.786 -31.526 20.112 1.00 96.06 81 GLN A C 1
ATOM 581 O O . GLN A 1 81 ? -23.720 -32.137 20.183 1.00 96.06 81 GLN A O 1
ATOM 586 N N . PHE A 1 82 ? -25.661 -31.488 21.117 1.00 96.31 82 PHE A N 1
ATOM 587 C CA . PHE A 1 82 ? -25.602 -32.366 22.288 1.00 96.31 82 PHE A CA 1
ATOM 588 C C . PHE A 1 82 ? -26.584 -33.517 22.122 1.00 96.31 82 PHE A C 1
ATOM 590 O O . PHE A 1 82 ? -27.759 -33.282 21.838 1.00 96.31 82 PHE A O 1
ATOM 597 N N . ASN A 1 83 ? -26.115 -34.754 22.283 1.00 94.25 83 ASN A N 1
ATOM 598 C CA . ASN A 1 83 ? -26.965 -35.942 22.257 1.00 94.25 83 ASN A CA 1
ATOM 599 C C . ASN A 1 83 ? -26.334 -37.064 23.113 1.00 94.25 83 ASN A C 1
ATOM 601 O O . ASN A 1 83 ? -25.343 -37.650 22.674 1.00 94.25 83 ASN A O 1
ATOM 605 N N . PRO A 1 84 ? -26.882 -37.376 24.302 1.00 93.19 84 PRO A N 1
ATOM 606 C CA . PRO A 1 84 ? -28.098 -36.794 24.868 1.00 93.19 84 PRO A CA 1
ATOM 607 C C . PRO A 1 84 ? -27.896 -35.373 25.440 1.00 93.19 84 PRO A C 1
ATOM 609 O O . PRO A 1 84 ? -26.877 -35.066 26.057 1.00 93.19 84 PRO A O 1
ATOM 612 N N . ALA A 1 85 ? -28.908 -34.516 25.289 1.00 93.50 85 ALA A N 1
ATOM 613 C CA . ALA A 1 85 ? -29.071 -33.238 25.980 1.00 93.50 85 ALA A CA 1
ATOM 614 C C . ALA A 1 85 ? -29.620 -33.482 27.396 1.00 93.50 85 ALA A C 1
ATOM 616 O O . ALA A 1 85 ? -30.767 -33.160 27.713 1.00 93.50 85 ALA A O 1
ATOM 617 N N . THR A 1 86 ? -28.811 -34.133 28.231 1.00 93.31 86 THR A N 1
ATOM 618 C CA . THR A 1 86 ? -29.193 -34.525 29.591 1.00 93.31 86 THR A CA 1
ATOM 619 C C . THR A 1 86 ? -29.289 -33.289 30.494 1.00 93.31 86 THR A C 1
ATOM 621 O O . THR A 1 86 ? -28.269 -32.625 30.703 1.00 93.31 86 THR A O 1
ATOM 624 N N . PRO A 1 87 ? -30.468 -32.974 31.068 1.00 92.00 87 PRO A N 1
ATOM 625 C CA . PRO A 1 87 ? -30.654 -31.759 31.864 1.00 92.00 87 PRO A CA 1
ATOM 626 C C . PRO A 1 87 ? -29.881 -31.746 33.196 1.00 92.00 87 PRO A C 1
ATOM 628 O O . PRO A 1 87 ? -29.66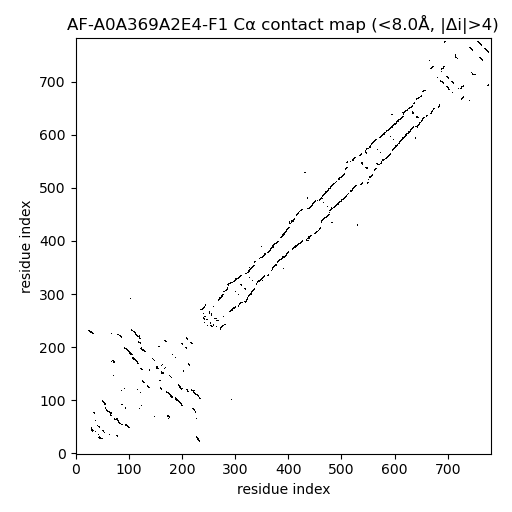8 -30.676 33.757 1.00 92.00 87 PRO A O 1
ATOM 631 N N . GLY A 1 88 ? -29.417 -32.909 33.666 1.00 89.94 88 GLY A N 1
ATOM 632 C CA . GLY A 1 88 ? -28.714 -33.069 34.941 1.00 89.94 88 GLY A CA 1
ATOM 633 C C . GLY A 1 88 ? -29.654 -33.409 36.100 1.00 89.94 88 GLY A C 1
ATOM 634 O O . GLY A 1 88 ? -30.869 -33.468 35.933 1.00 89.94 88 GLY A O 1
ATOM 635 N N . SER A 1 89 ? -29.081 -33.675 37.277 1.00 88.25 89 SER A N 1
ATOM 636 C CA . SER A 1 89 ? -29.835 -33.932 38.517 1.00 88.25 89 SER A CA 1
ATOM 637 C C . SER A 1 89 ? -30.219 -32.655 39.270 1.00 88.25 89 SER A C 1
ATOM 639 O O . SER A 1 89 ? -31.019 -32.712 40.198 1.00 88.25 89 SER A O 1
ATOM 641 N N . SER A 1 90 ? -29.627 -31.521 38.893 1.00 93.44 90 SER A N 1
ATOM 642 C CA . SER A 1 90 ? -29.849 -30.213 39.502 1.00 93.44 90 SER A CA 1
ATOM 643 C C . SER A 1 90 ? -30.344 -29.236 38.443 1.00 93.44 90 SER A C 1
ATOM 645 O O . SER A 1 90 ? -29.904 -29.274 37.296 1.00 93.44 90 SER A O 1
ATOM 647 N N . ASN A 1 91 ? -31.254 -28.348 38.832 1.00 96.06 91 ASN A N 1
ATOM 648 C CA . ASN A 1 91 ? -31.769 -27.312 37.947 1.00 96.06 91 ASN A CA 1
ATOM 649 C C . ASN A 1 91 ? -30.650 -26.339 37.523 1.00 96.06 91 ASN A C 1
ATOM 651 O O . ASN A 1 91 ? -29.838 -25.950 38.359 1.00 96.06 91 ASN A O 1
ATOM 655 N N . GLU A 1 92 ? -30.647 -25.899 36.260 1.00 96.06 92 GLU A N 1
ATOM 656 C CA . GLU A 1 92 ? -29.791 -24.807 35.761 1.00 96.06 92 GLU A CA 1
ATOM 657 C C . GLU A 1 92 ? -28.268 -25.091 35.805 1.00 96.06 92 GLU A C 1
ATOM 659 O O . GLU A 1 92 ? -27.470 -24.162 35.938 1.00 96.06 92 GLU A O 1
ATOM 664 N N . THR A 1 93 ? -27.842 -26.359 35.654 1.00 95.12 93 THR A N 1
ATOM 665 C CA . THR A 1 93 ? -26.410 -26.749 35.692 1.00 95.12 93 THR A CA 1
ATOM 666 C C . THR A 1 93 ? -25.814 -27.248 34.374 1.00 95.12 93 THR A C 1
ATOM 668 O O . THR A 1 93 ? -24.602 -27.135 34.187 1.00 95.12 93 THR A O 1
ATOM 671 N N . ASN A 1 94 ? -26.622 -27.802 33.462 1.00 97.00 94 ASN A N 1
ATOM 672 C CA . ASN A 1 94 ? -26.122 -28.478 32.259 1.00 97.00 94 ASN A CA 1
ATOM 673 C C . ASN A 1 94 ? -26.504 -27.727 30.978 1.00 97.00 94 ASN A C 1
ATOM 675 O O . ASN A 1 94 ? -27.657 -27.327 30.829 1.00 97.00 94 ASN A O 1
ATOM 679 N N . GLY A 1 95 ? -25.582 -27.577 30.025 1.00 96.69 95 GLY A N 1
ATOM 680 C CA . GLY A 1 95 ? -25.840 -26.906 28.750 1.00 96.69 95 GLY A CA 1
ATOM 681 C C . GLY A 1 95 ? -24.587 -26.510 27.966 1.00 96.69 95 GLY A C 1
ATOM 682 O O . GLY A 1 95 ? -23.572 -27.205 28.014 1.00 96.69 95 GLY A O 1
ATOM 683 N N . ALA A 1 96 ? -24.668 -25.388 27.246 1.00 97.56 96 ALA A N 1
ATOM 684 C CA . ALA A 1 96 ? -23.562 -24.786 26.494 1.00 97.56 96 ALA A CA 1
ATOM 685 C C . ALA A 1 96 ? -22.985 -23.561 27.219 1.00 97.56 96 ALA A C 1
ATOM 687 O O . ALA A 1 96 ? -23.738 -22.776 27.797 1.00 97.56 96 ALA A O 1
ATOM 688 N N . GLN A 1 97 ? -21.669 -23.363 27.124 1.00 97.69 97 GLN A N 1
ATOM 689 C CA . GLN A 1 97 ? -20.936 -22.186 27.593 1.00 97.69 97 GLN A CA 1
ATOM 690 C C . GLN A 1 97 ? -20.189 -21.512 26.449 1.00 97.69 97 GLN A C 1
ATOM 692 O O . GLN A 1 97 ? -19.512 -22.191 25.679 1.00 97.69 97 GLN A O 1
ATOM 697 N N . PHE A 1 98 ? -20.208 -20.180 26.444 1.00 98.44 98 PHE A N 1
ATOM 698 C CA . PHE A 1 98 ? -19.423 -19.335 25.554 1.00 98.44 98 PHE A CA 1
ATOM 699 C C . PHE A 1 98 ? -18.696 -18.252 26.364 1.00 98.44 98 PHE A C 1
ATOM 701 O O . PHE A 1 98 ? -19.341 -17.499 27.095 1.00 98.44 98 PHE A O 1
ATOM 708 N N . LEU A 1 99 ? -17.367 -18.171 26.256 1.00 98.12 99 LEU A N 1
ATOM 709 C CA . LEU A 1 99 ? -16.554 -17.094 26.846 1.00 98.12 99 LEU A CA 1
ATOM 710 C C . LEU A 1 99 ? -16.004 -16.203 25.728 1.00 98.12 99 LEU A C 1
ATOM 712 O O . LEU A 1 99 ? -15.383 -16.721 24.795 1.00 98.12 99 LEU A O 1
ATOM 716 N N . VAL A 1 100 ? -16.232 -14.890 25.826 1.00 96.88 100 VAL A N 1
ATOM 717 C CA . VAL A 1 100 ? -15.888 -13.887 24.804 1.00 96.88 100 VAL A CA 1
ATOM 718 C C . VAL A 1 100 ? -15.462 -12.583 25.480 1.00 96.88 100 VAL A C 1
ATOM 720 O O . VAL A 1 100 ? -16.170 -12.064 26.337 1.00 96.88 100 VAL A O 1
ATOM 723 N N . SER A 1 101 ? -14.339 -12.010 25.046 1.00 94.81 101 SER A N 1
ATOM 724 C CA . SER A 1 101 ? -13.942 -10.655 25.448 1.00 94.81 101 SER A CA 1
ATOM 725 C C . SER A 1 101 ? -14.822 -9.617 24.750 1.00 94.81 101 SER A C 1
ATOM 727 O O . SER A 1 101 ? -14.910 -9.597 23.524 1.00 94.81 101 SER A O 1
ATOM 729 N N . THR A 1 102 ? -15.432 -8.718 25.518 1.00 94.62 102 THR A N 1
ATOM 730 C CA . THR A 1 102 ? -16.189 -7.563 25.010 1.00 94.62 102 THR A CA 1
ATOM 731 C C . THR A 1 102 ? -15.376 -6.265 25.065 1.00 94.62 102 THR A C 1
ATOM 733 O O . THR A 1 102 ? -15.937 -5.173 24.967 1.00 94.62 102 THR A O 1
ATOM 736 N N . VAL A 1 103 ? -14.048 -6.347 25.235 1.00 87.75 103 VAL A N 1
ATOM 737 C CA . VAL A 1 103 ? -13.153 -5.174 25.238 1.00 87.75 103 VAL A CA 1
ATOM 738 C C . VAL A 1 103 ? -13.317 -4.375 23.945 1.00 87.75 103 VAL A C 1
ATOM 740 O O . VAL A 1 103 ? -13.229 -4.923 22.851 1.00 87.75 103 VAL A O 1
ATOM 743 N N . GLY A 1 104 ? -13.544 -3.067 24.078 1.00 83.81 104 GLY A N 1
ATOM 744 C CA . GLY A 1 104 ? -13.812 -2.171 22.950 1.00 83.81 104 GLY A CA 1
ATOM 745 C C . GLY A 1 104 ? -15.277 -2.080 22.522 1.00 83.81 104 GLY A C 1
ATOM 746 O O . GLY A 1 104 ? -15.574 -1.305 21.618 1.00 83.81 104 GLY A O 1
ATOM 747 N N . PHE A 1 105 ? -16.193 -2.803 23.173 1.00 90.25 105 PHE A N 1
ATOM 748 C CA . PHE A 1 105 ? -17.616 -2.810 22.829 1.00 90.25 105 PHE A CA 1
ATOM 749 C C . PHE A 1 105 ? -18.512 -2.498 24.033 1.00 90.25 105 PHE A C 1
ATOM 751 O O . PHE A 1 105 ? -18.199 -2.814 25.183 1.00 90.25 105 PHE A O 1
ATOM 758 N N . GLN A 1 106 ? -19.655 -1.883 23.751 1.00 92.44 106 GLN A N 1
ATOM 759 C CA . GLN A 1 106 ? -20.753 -1.629 24.678 1.00 92.44 106 GLN A CA 1
ATOM 760 C C . GLN A 1 106 ? -22.080 -2.103 24.076 1.00 92.44 106 GLN A C 1
ATOM 762 O O . GLN A 1 106 ? -22.121 -2.487 22.913 1.00 92.44 106 GLN A O 1
ATOM 767 N N . ASN A 1 107 ? -23.167 -2.076 24.850 1.00 94.50 107 ASN A N 1
ATOM 768 C CA . ASN A 1 107 ? -24.495 -2.514 24.405 1.00 94.50 107 ASN A CA 1
ATOM 769 C C . ASN A 1 107 ? -24.463 -3.946 23.849 1.00 94.50 107 ASN A C 1
ATOM 771 O O . ASN A 1 107 ? -24.737 -4.181 22.676 1.00 94.50 107 ASN A O 1
ATOM 775 N N . ILE A 1 108 ? -24.033 -4.893 24.686 1.00 97.56 108 ILE A N 1
ATOM 776 C CA . ILE A 1 108 ? -23.739 -6.266 24.265 1.00 97.56 108 ILE A CA 1
ATOM 777 C C . ILE A 1 108 ? -25.023 -7.053 23.984 1.00 97.56 108 ILE A C 1
ATOM 779 O O . ILE A 1 108 ? -25.960 -7.043 24.784 1.00 97.56 108 ILE A O 1
ATOM 783 N N . TYR A 1 109 ? -25.033 -7.797 22.879 1.00 97.62 109 TYR A N 1
ATOM 784 C CA . TYR A 1 109 ? -26.082 -8.739 22.501 1.00 97.62 109 TYR A CA 1
ATOM 785 C C . TYR A 1 109 ? -25.503 -10.135 22.289 1.00 97.62 109 TYR A C 1
ATOM 787 O O . TYR A 1 109 ? -24.389 -10.304 21.793 1.00 97.62 109 TYR A O 1
ATOM 795 N N . PHE A 1 110 ? -26.299 -11.137 22.639 1.00 98.38 110 PHE A N 1
ATOM 796 C CA . PHE A 1 110 ? -26.029 -12.546 22.391 1.00 98.38 110 PHE A CA 1
ATOM 797 C C . PHE A 1 110 ? -27.171 -13.127 21.566 1.00 98.38 110 PHE A C 1
ATOM 799 O O . PHE A 1 110 ? -28.314 -13.184 22.018 1.00 98.38 110 PHE A O 1
ATOM 806 N N . GLU A 1 111 ? -26.860 -13.543 20.350 1.00 97.62 111 GLU A N 1
ATOM 807 C CA . GLU A 1 111 ? -27.790 -14.158 19.414 1.00 97.62 111 GLU A CA 1
ATOM 808 C C . GLU A 1 111 ? -27.398 -15.617 19.203 1.00 97.62 111 GLU A C 1
ATOM 810 O O . GLU A 1 111 ? -26.219 -15.932 19.072 1.00 97.62 111 GLU A O 1
ATOM 815 N N . TYR A 1 112 ? -28.371 -16.520 19.191 1.00 98.19 112 TYR A N 1
ATOM 816 C CA . TYR A 1 112 ? -28.127 -17.922 18.874 1.00 98.19 112 TYR A CA 1
ATOM 817 C C . TYR A 1 112 ? -29.379 -18.583 18.314 1.00 98.19 112 TYR A C 1
ATOM 819 O O . TYR A 1 112 ? -30.505 -18.297 18.737 1.00 98.19 112 TYR A O 1
ATOM 827 N N . ASP A 1 113 ? -29.173 -19.517 17.397 1.00 98.06 113 ASP A N 1
ATOM 828 C CA . ASP A 1 113 ? -30.224 -20.373 16.877 1.00 98.06 113 ASP A CA 1
ATOM 829 C C . ASP A 1 113 ? -30.236 -21.672 17.690 1.00 98.06 113 ASP A C 1
ATOM 831 O O . ASP A 1 113 ? -29.197 -22.294 17.910 1.00 98.06 113 ASP A O 1
ATOM 835 N N . HIS A 1 114 ? -31.411 -22.077 18.178 1.00 97.31 114 HIS A N 1
ATOM 836 C CA . HIS A 1 114 ? -31.552 -23.262 19.029 1.00 97.31 114 HIS A CA 1
ATOM 837 C C . HIS A 1 114 ? -32.666 -24.179 18.526 1.00 97.31 114 HIS A C 1
ATOM 839 O O . HIS A 1 114 ? -33.788 -23.733 18.279 1.00 97.31 114 HIS A O 1
ATOM 845 N N . ARG A 1 115 ? -32.371 -25.476 18.409 1.00 97.00 115 ARG A N 1
ATOM 846 C CA . ARG A 1 115 ? -33.335 -26.533 18.078 1.00 97.00 115 ARG A CA 1
ATOM 847 C C . ARG A 1 115 ? -33.366 -27.615 19.151 1.00 97.00 115 ARG A C 1
ATOM 849 O O . ARG A 1 115 ? -32.329 -28.083 19.610 1.00 97.00 115 ARG A O 1
ATOM 856 N N . PHE A 1 116 ? -34.575 -28.083 19.445 1.00 96.81 116 PHE A N 1
ATOM 857 C CA . PHE A 1 116 ? -34.880 -29.095 20.456 1.00 96.81 116 PHE A CA 1
ATOM 858 C C . PHE A 1 116 ? -35.516 -30.316 19.788 1.00 96.81 116 PHE A C 1
ATOM 860 O O . PHE A 1 116 ? -36.497 -30.162 19.065 1.00 96.81 116 PHE A O 1
ATOM 867 N N . SER A 1 117 ? -35.006 -31.529 20.007 1.00 96.94 117 SER A N 1
ATOM 868 C CA . SER A 1 117 ? -35.727 -32.753 19.606 1.00 96.94 117 SER A CA 1
ATOM 869 C C . SER A 1 117 ? -36.938 -33.012 20.508 1.00 96.94 117 SER A C 1
ATOM 871 O O . SER A 1 117 ? -36.961 -32.513 21.630 1.00 96.94 117 SER A O 1
ATOM 873 N N . GLY A 1 118 ? -37.873 -33.872 20.096 1.00 96.94 118 GLY A N 1
ATOM 874 C CA . GLY A 1 118 ? -39.095 -34.161 20.863 1.00 96.94 118 GLY A CA 1
ATOM 875 C C . GLY A 1 118 ? -38.899 -34.465 22.354 1.00 96.94 118 GLY A C 1
ATOM 876 O O . GLY A 1 118 ? -39.552 -33.846 23.190 1.00 96.94 118 GLY A O 1
ATOM 877 N N . THR A 1 119 ? -37.959 -35.349 22.696 1.00 96.94 119 THR A N 1
ATOM 878 C CA . THR A 1 119 ? -37.702 -35.769 24.086 1.00 96.94 119 THR A CA 1
ATOM 879 C C . THR A 1 119 ? -36.738 -34.860 24.853 1.00 96.94 119 THR A C 1
ATOM 881 O O . THR A 1 119 ? -36.506 -35.106 26.037 1.00 96.94 119 THR A O 1
ATOM 884 N N . ALA A 1 120 ? -36.201 -33.816 24.204 1.00 97.12 120 ALA A N 1
ATOM 885 C CA . ALA A 1 120 ? -35.263 -32.871 24.808 1.00 97.12 120 ALA A CA 1
ATOM 886 C C . ALA A 1 120 ? -35.905 -32.070 25.941 1.00 97.12 120 ALA A C 1
ATOM 888 O O . ALA A 1 120 ? -37.104 -31.787 25.908 1.00 97.12 120 ALA A O 1
ATOM 889 N N . THR A 1 121 ? -35.090 -31.651 26.911 1.00 95.94 121 THR A N 1
ATOM 890 C CA . THR A 1 121 ? -35.528 -30.692 27.932 1.00 95.94 121 THR A CA 1
ATOM 891 C C . THR A 1 121 ? -35.932 -29.364 27.283 1.00 95.94 121 THR A C 1
ATOM 893 O O . THR A 1 121 ? -35.215 -28.847 26.422 1.00 95.94 121 THR A O 1
ATOM 896 N N . ARG A 1 122 ? -37.123 -28.861 27.633 1.00 95.56 122 ARG A N 1
ATOM 897 C CA . ARG A 1 122 ? -37.828 -27.813 26.872 1.00 95.56 122 ARG A CA 1
ATOM 898 C C . ARG A 1 122 ? -37.467 -26.377 27.247 1.00 95.56 122 ARG A C 1
ATOM 900 O O . ARG A 1 122 ? -37.552 -25.491 26.400 1.00 95.56 122 ARG A O 1
ATOM 907 N N . THR A 1 123 ? -37.112 -26.142 28.505 1.00 97.38 123 THR A N 1
ATOM 908 C CA . THR A 1 123 ? -36.928 -24.797 29.063 1.00 97.38 123 THR A CA 1
ATOM 909 C C . THR A 1 123 ? -35.448 -24.550 29.306 1.00 97.38 123 THR A C 1
ATOM 911 O O . THR A 1 123 ? -34.724 -25.449 29.741 1.00 97.38 123 THR A O 1
ATOM 914 N N . VAL A 1 124 ? -34.981 -23.331 29.030 1.00 98.12 124 VAL A N 1
ATOM 915 C CA . VAL A 1 124 ? -33.588 -22.937 29.274 1.00 98.12 124 VAL A CA 1
ATOM 916 C C . VAL A 1 124 ? -33.485 -21.669 30.105 1.00 98.12 124 VAL A C 1
ATOM 918 O O . VAL A 1 124 ? -34.279 -20.740 29.952 1.00 98.12 124 VAL A O 1
ATOM 921 N N . ARG A 1 125 ? -32.456 -21.607 30.943 1.00 98.31 125 ARG A N 1
ATOM 922 C CA . ARG A 1 125 ? -32.009 -20.398 31.629 1.00 98.31 125 ARG A CA 1
ATOM 923 C C . ARG A 1 125 ? -30.798 -19.834 30.896 1.00 98.31 125 ARG A C 1
ATOM 925 O O . ARG A 1 125 ? -29.891 -20.573 30.512 1.00 98.31 125 ARG A O 1
ATOM 932 N N . ILE A 1 126 ? -30.788 -18.518 30.729 1.00 98.69 126 ILE A N 1
ATOM 933 C CA . ILE A 1 126 ? -29.588 -17.787 30.337 1.00 98.69 126 ILE A CA 1
ATOM 934 C C . ILE A 1 126 ? -28.834 -17.413 31.607 1.00 98.69 126 ILE A C 1
ATOM 936 O O . ILE A 1 126 ? -29.421 -16.854 32.534 1.00 98.69 126 ILE A O 1
ATOM 940 N N . GLN A 1 127 ? -27.545 -17.725 31.648 1.00 98.69 127 GLN A N 1
ATOM 941 C CA . GLN A 1 127 ? -26.630 -17.259 32.686 1.00 98.69 127 GLN A CA 1
ATOM 942 C C . GLN A 1 127 ? -25.525 -16.425 32.056 1.00 98.69 127 GLN A C 1
ATOM 944 O O . GLN A 1 127 ? -25.170 -16.644 30.900 1.00 98.69 127 GLN A O 1
ATOM 949 N N . TYR A 1 128 ? -24.954 -15.504 32.819 1.00 98.75 128 TYR A N 1
ATOM 950 C CA . TYR A 1 128 ? -23.798 -14.722 32.395 1.00 98.75 128 TYR A CA 1
ATOM 951 C C . TYR A 1 128 ? -22.748 -14.639 33.496 1.00 98.75 128 TYR A C 1
ATOM 953 O O . TYR A 1 128 ? -23.048 -14.835 34.673 1.00 98.75 128 TYR A O 1
ATOM 961 N N . THR A 1 129 ? -21.514 -14.348 33.103 1.00 98.62 129 THR A N 1
ATOM 962 C CA . THR A 1 129 ? -20.402 -14.076 34.013 1.00 98.62 129 THR A CA 1
ATOM 963 C C . THR A 1 129 ? -19.717 -12.775 33.622 1.00 98.62 129 THR A C 1
ATOM 965 O O . THR A 1 129 ? -19.670 -12.416 32.444 1.00 98.62 129 THR A O 1
ATOM 968 N N . LEU A 1 130 ? -19.207 -12.063 34.623 1.00 98.06 130 LEU A N 1
ATOM 969 C CA . LEU A 1 130 ? -18.428 -10.835 34.449 1.00 98.06 130 LEU A CA 1
ATOM 970 C C . LEU A 1 130 ? -16.945 -11.037 34.795 1.00 98.06 130 LEU A C 1
ATOM 972 O O . LEU A 1 130 ? -16.145 -10.126 34.608 1.00 98.06 130 LEU A O 1
ATOM 976 N N . ASP A 1 131 ? -16.577 -12.209 35.310 1.00 96.62 131 ASP A N 1
ATOM 977 C CA . ASP A 1 131 ? -15.220 -12.537 35.760 1.00 96.62 131 ASP A CA 1
ATOM 978 C C . ASP A 1 131 ? -14.712 -13.881 35.209 1.00 96.62 131 ASP A C 1
ATOM 980 O O . ASP A 1 131 ? -13.612 -14.315 35.541 1.00 96.62 131 ASP A O 1
ATOM 984 N N . GLY A 1 132 ? -15.506 -14.542 34.363 1.00 95.31 132 GLY A N 1
ATOM 985 C CA . GLY A 1 132 ? -15.193 -15.829 33.749 1.00 95.31 132 GLY A CA 1
ATOM 986 C C . GLY A 1 132 ? -15.496 -17.050 34.624 1.00 95.31 132 GLY A C 1
ATOM 987 O O . GLY A 1 132 ? -15.400 -18.176 34.134 1.00 95.31 132 GLY A O 1
ATOM 988 N N . THR A 1 133 ? -15.871 -16.875 35.896 1.00 94.69 133 THR A N 1
ATOM 989 C CA . THR A 1 133 ? -15.967 -17.976 36.875 1.00 94.69 133 THR A CA 1
ATOM 990 C C . THR A 1 133 ? -17.266 -17.995 37.681 1.00 94.69 133 THR A C 1
ATOM 992 O O . THR A 1 133 ? -17.829 -19.074 37.872 1.00 94.69 133 THR A O 1
ATOM 995 N N . ASN A 1 134 ? -17.786 -16.841 38.104 1.00 96.94 134 ASN A N 1
ATOM 996 C CA . ASN A 1 134 ? -19.040 -16.712 38.841 1.00 96.94 134 ASN A CA 1
ATOM 997 C C . ASN A 1 134 ? -20.199 -16.468 37.871 1.00 96.94 134 ASN A C 1
ATOM 999 O O . ASN A 1 134 ? -20.170 -15.523 37.081 1.00 96.94 134 ASN A O 1
ATOM 1003 N N . TRP A 1 135 ? -21.224 -17.321 37.931 1.00 97.69 135 TRP A N 1
ATOM 1004 C CA . TRP A 1 135 ? -22.346 -17.311 36.991 1.00 97.69 135 TRP A CA 1
ATOM 1005 C C . TRP A 1 135 ? -23.627 -16.825 37.659 1.00 97.69 135 TRP A C 1
ATOM 1007 O O . TRP A 1 135 ? -24.041 -17.348 38.692 1.00 97.69 135 TRP A O 1
ATOM 1017 N N . LEU A 1 136 ? -24.254 -15.828 37.043 1.00 98.19 136 LEU A N 1
ATOM 1018 C CA . LEU A 1 136 ? -25.489 -15.197 37.489 1.00 98.19 136 LEU A CA 1
ATOM 1019 C C . LEU A 1 136 ? -26.625 -15.570 36.541 1.00 98.19 136 LEU A C 1
ATOM 1021 O O . LEU A 1 136 ? -26.449 -15.578 35.323 1.00 98.19 136 LEU A O 1
ATOM 1025 N N . ASN A 1 137 ? -27.805 -15.840 37.092 1.00 98.19 137 ASN A N 1
ATOM 1026 C CA . ASN A 1 137 ? -29.011 -16.037 36.297 1.00 98.19 137 ASN A CA 1
ATOM 1027 C C . ASN A 1 137 ? -29.468 -14.702 35.698 1.00 98.19 137 ASN A C 1
ATOM 1029 O O . ASN A 1 137 ? -29.619 -13.711 36.412 1.00 98.19 137 ASN A O 1
ATOM 1033 N N . LEU A 1 138 ? -29.727 -14.688 34.391 1.00 98.19 138 LEU A N 1
ATOM 1034 C CA . LEU A 1 138 ? -30.458 -13.604 33.751 1.00 98.19 138 LEU A CA 1
ATOM 1035 C C . LEU A 1 138 ? -31.956 -13.893 33.861 1.00 98.19 138 LEU A C 1
ATOM 1037 O O . LEU A 1 138 ? -32.421 -14.961 33.448 1.00 98.19 138 LEU A O 1
ATOM 1041 N N . ASP A 1 139 ? -32.713 -12.930 34.377 1.00 97.50 139 ASP A N 1
ATOM 1042 C CA . ASP A 1 139 ? -34.166 -12.944 34.254 1.00 97.50 139 ASP A CA 1
ATOM 1043 C C . ASP A 1 139 ? -34.567 -12.392 32.891 1.00 97.50 139 ASP A C 1
ATOM 1045 O O . ASP A 1 139 ? -34.407 -11.208 32.587 1.00 97.50 139 ASP A O 1
ATOM 1049 N N . VAL A 1 140 ? -35.050 -13.297 32.043 1.00 97.75 140 VAL A N 1
ATOM 1050 C CA . VAL A 1 140 ? -35.513 -12.978 30.699 1.00 97.75 140 VAL A CA 1
ATOM 1051 C C . VAL A 1 140 ? -36.888 -12.313 30.760 1.00 97.75 140 VAL A C 1
ATOM 1053 O O . VAL A 1 140 ? -37.829 -12.847 31.347 1.00 97.75 140 VAL A O 1
ATOM 1056 N N . THR A 1 141 ? -37.006 -11.150 30.127 1.00 97.56 141 THR A N 1
ATOM 1057 C CA . THR A 1 141 ? -38.225 -10.341 30.036 1.00 97.56 141 THR A CA 1
ATOM 1058 C C . THR A 1 141 ? -38.388 -9.809 28.607 1.00 97.56 141 THR A C 1
ATOM 1060 O O . THR A 1 141 ? -37.430 -9.811 27.830 1.00 97.56 141 THR A O 1
ATOM 1063 N N . PRO A 1 142 ? -39.565 -9.275 28.233 1.00 96.56 142 PRO A N 1
ATOM 1064 C CA . PRO A 1 142 ? -39.741 -8.664 26.914 1.00 96.56 142 PRO A CA 1
ATOM 1065 C C . PRO A 1 142 ? -38.792 -7.487 26.620 1.00 96.56 142 PRO A C 1
ATOM 1067 O O . PRO A 1 142 ? -38.639 -7.111 25.464 1.00 96.56 142 PRO A O 1
ATOM 1070 N N . SER A 1 143 ? -38.155 -6.885 27.636 1.00 95.94 143 SER A N 1
ATOM 1071 C CA . SER A 1 143 ? -37.215 -5.774 27.433 1.00 95.94 143 SER A CA 1
ATOM 1072 C C . SER A 1 143 ? -35.800 -6.225 27.075 1.00 95.94 143 SER A C 1
ATOM 1074 O O . SER A 1 143 ? -35.032 -5.425 26.545 1.00 95.94 143 SER A O 1
ATOM 1076 N N . ASN A 1 144 ? -35.425 -7.470 27.392 1.00 96.88 144 ASN A N 1
ATOM 1077 C CA . ASN A 1 144 ? -34.077 -7.986 27.145 1.00 96.88 144 ASN A CA 1
ATOM 1078 C C . ASN A 1 144 ? -34.035 -9.217 26.235 1.00 96.88 144 ASN A C 1
ATOM 1080 O O . ASN A 1 144 ? -32.956 -9.754 25.994 1.00 96.88 144 ASN A O 1
ATOM 1084 N N . TYR A 1 145 ? -35.178 -9.654 25.718 1.00 97.94 145 TYR A N 1
ATOM 1085 C CA . TYR A 1 145 ? -35.263 -10.823 24.866 1.00 97.94 145 TYR A CA 1
ATOM 1086 C C . TYR A 1 145 ? -36.222 -10.608 23.710 1.00 97.94 145 TYR A C 1
ATOM 1088 O O . TYR A 1 145 ? -37.311 -10.060 23.862 1.00 97.94 145 TYR A O 1
ATOM 1096 N N . SER A 1 146 ? -35.806 -11.092 22.545 1.00 95.38 146 SER A N 1
ATOM 1097 C CA . SER A 1 146 ? -36.662 -11.211 21.376 1.00 95.38 146 SER A CA 1
ATOM 1098 C C . SER A 1 146 ? -36.417 -12.537 20.662 1.00 95.38 146 SER A C 1
ATOM 1100 O O . SER A 1 146 ? -35.345 -13.146 20.765 1.00 95.38 146 SER A O 1
ATOM 1102 N N . ASN A 1 147 ? -37.434 -12.986 19.931 1.00 92.81 147 ASN A N 1
ATOM 1103 C CA . ASN A 1 147 ? -37.385 -14.186 19.114 1.00 92.81 147 ASN A CA 1
ATOM 1104 C C . ASN A 1 147 ? -37.819 -13.851 17.689 1.00 92.81 147 ASN A C 1
ATOM 1106 O O . ASN A 1 147 ? -38.841 -13.196 17.493 1.00 92.81 147 ASN A O 1
ATOM 1110 N N . SER A 1 148 ? -37.066 -14.310 16.689 1.00 91.38 148 SER A N 1
ATOM 1111 C CA . SER A 1 148 ? -37.387 -13.996 15.283 1.00 91.38 148 SER A CA 1
ATOM 1112 C C . SER A 1 148 ? -38.383 -14.974 14.649 1.00 91.38 148 SER A C 1
ATOM 1114 O O . SER A 1 148 ? -38.830 -14.756 13.526 1.00 91.38 148 SER A O 1
ATOM 1116 N N . CYS A 1 149 ? -38.739 -16.060 15.342 1.00 93.38 149 CYS A N 1
ATOM 1117 C CA . CYS A 1 149 ? -39.565 -17.130 14.791 1.00 93.38 149 CYS A CA 1
ATOM 1118 C C . CYS A 1 149 ? -40.946 -17.157 15.459 1.00 93.38 149 CYS A C 1
ATOM 1120 O O . CYS A 1 149 ? -41.063 -17.381 16.663 1.00 93.38 149 CYS A O 1
ATOM 1122 N N . SER A 1 150 ? -42.006 -16.961 14.674 1.00 92.88 150 SER A N 1
ATOM 1123 C CA . SER A 1 150 ? -43.381 -16.947 15.189 1.00 92.88 150 SER A CA 1
ATOM 1124 C C . SER A 1 150 ? -43.746 -18.260 15.897 1.00 92.88 150 SER A C 1
ATOM 1126 O O . SER A 1 150 ? -43.470 -19.347 15.381 1.00 92.88 150 SER A O 1
ATOM 1128 N N . GLY A 1 151 ? -44.361 -18.150 17.078 1.00 94.00 151 GLY A N 1
ATOM 1129 C CA . GLY A 1 151 ? -44.856 -19.280 17.868 1.00 94.00 151 GLY A CA 1
ATOM 1130 C C . GLY A 1 151 ? -43.783 -20.081 18.623 1.00 94.00 151 GLY A C 1
ATOM 1131 O O . GLY A 1 151 ? -44.004 -21.238 18.990 1.00 94.00 151 GLY A O 1
ATOM 1132 N N . ARG A 1 152 ? -42.582 -19.518 18.807 1.00 94.81 152 ARG A N 1
ATOM 1133 C CA . ARG A 1 152 ? -41.428 -20.196 19.423 1.00 94.81 152 ARG A CA 1
ATOM 1134 C C . ARG A 1 152 ? -40.779 -19.293 20.465 1.00 94.81 152 ARG A C 1
ATOM 1136 O O . ARG A 1 152 ? -40.782 -18.078 20.297 1.00 94.81 152 ARG A O 1
ATOM 1143 N N . GLY A 1 153 ? -40.160 -19.886 21.486 1.00 94.75 153 GLY A N 1
ATOM 1144 C CA . GLY A 1 153 ? -39.350 -19.118 22.433 1.00 94.75 153 GLY A CA 1
ATOM 1145 C C . GLY A 1 153 ? -40.148 -18.292 23.445 1.00 94.75 153 GLY A C 1
ATOM 1146 O O . GLY A 1 153 ? -39.792 -17.151 23.684 1.00 94.75 153 GLY A O 1
ATOM 1147 N N . GLY A 1 154 ? -41.235 -18.797 24.026 1.00 96.44 154 GLY A N 1
ATOM 1148 C CA . GLY A 1 154 ? -42.019 -18.041 25.008 1.00 96.44 154 GLY A CA 1
ATOM 1149 C C . GLY A 1 154 ? -41.251 -17.791 26.314 1.00 96.44 154 GLY A C 1
ATOM 1150 O O . GLY A 1 154 ? -40.380 -18.575 26.694 1.00 96.44 154 GLY A O 1
ATOM 1151 N N . ILE A 1 155 ? -41.572 -16.709 27.028 1.00 97.88 155 ILE A N 1
ATOM 1152 C CA . ILE A 1 155 ? -40.946 -16.393 28.324 1.00 97.88 155 ILE A CA 1
ATOM 1153 C C . ILE A 1 155 ? -41.656 -17.155 29.449 1.00 97.88 155 ILE A C 1
ATOM 1155 O O . ILE A 1 155 ? -42.833 -16.924 29.715 1.00 97.88 155 ILE A O 1
ATOM 1159 N N . ASP A 1 156 ? -40.918 -18.014 30.154 1.00 97.31 156 ASP A N 1
ATOM 1160 C CA . ASP A 1 156 ? -41.395 -18.858 31.255 1.00 97.31 156 ASP A CA 1
ATOM 1161 C C . ASP A 1 156 ? -40.754 -18.446 32.592 1.00 97.31 156 ASP A C 1
ATOM 1163 O O . ASP A 1 156 ? -39.725 -18.983 33.004 1.00 97.31 156 ASP A O 1
ATOM 1167 N N . ASN A 1 157 ? -41.335 -17.449 33.266 1.00 96.38 157 ASN A N 1
ATOM 1168 C CA . ASN A 1 157 ? -40.875 -16.943 34.570 1.00 96.38 157 ASN A CA 1
ATOM 1169 C C . ASN A 1 157 ? -39.346 -16.685 34.630 1.00 96.38 157 ASN A C 1
ATOM 1171 O O . ASN A 1 157 ? -38.613 -17.292 35.420 1.00 96.38 157 ASN A O 1
ATOM 1175 N N . GLY A 1 158 ? -38.854 -15.834 33.722 1.00 96.69 158 GLY A N 1
ATOM 1176 C CA . GLY A 1 158 ? -37.431 -15.497 33.582 1.00 96.69 158 GLY A CA 1
ATOM 1177 C C . GLY A 1 158 ? -36.614 -16.473 32.723 1.00 96.69 158 GLY A C 1
ATOM 1178 O O . GLY A 1 158 ? -35.435 -16.228 32.477 1.00 96.69 158 GLY A O 1
ATOM 1179 N N . ARG A 1 159 ? -37.216 -17.568 32.248 1.00 97.88 159 ARG A N 1
ATOM 1180 C CA . ARG A 1 159 ? -36.596 -18.580 31.374 1.00 97.88 159 ARG A CA 1
ATOM 1181 C C . ARG A 1 159 ? -37.161 -18.495 29.960 1.00 97.88 159 ARG A C 1
ATOM 1183 O O . ARG A 1 159 ? -38.136 -17.790 29.719 1.00 97.88 159 ARG A O 1
ATOM 1190 N N . ILE A 1 160 ? -36.567 -19.242 29.035 1.00 98.19 160 ILE A N 1
ATOM 1191 C CA . ILE A 1 160 ? -37.052 -19.354 27.657 1.00 98.19 160 ILE A CA 1
ATOM 1192 C C . ILE A 1 160 ? -37.571 -20.773 27.434 1.00 98.19 160 ILE A C 1
ATOM 1194 O O . ILE A 1 160 ? -36.807 -21.740 27.492 1.00 98.19 160 ILE A O 1
ATOM 1198 N N . ASP A 1 161 ? -38.864 -20.888 27.170 1.00 97.81 161 ASP A N 1
ATOM 1199 C CA . ASP A 1 161 ? -39.530 -22.117 26.758 1.00 97.81 161 ASP A CA 1
ATOM 1200 C C . ASP A 1 161 ? -39.271 -22.413 25.273 1.00 97.81 161 ASP A C 1
ATOM 1202 O O . ASP A 1 161 ? -38.965 -21.522 24.479 1.00 97.81 161 ASP A O 1
ATOM 1206 N N . VAL A 1 162 ? -39.382 -23.673 24.856 1.00 96.50 162 VAL A N 1
ATOM 1207 C CA . VAL A 1 162 ? -39.276 -24.028 23.433 1.00 96.50 162 VAL A CA 1
ATOM 1208 C C . VAL A 1 162 ? -40.382 -23.366 22.596 1.00 96.50 162 VAL A C 1
ATOM 1210 O O . VAL A 1 162 ? -40.115 -22.922 21.480 1.00 96.50 162 VAL A O 1
ATOM 1213 N N . SER A 1 163 ? -41.594 -23.237 23.139 1.00 96.44 163 SER A N 1
ATOM 1214 C CA . SER A 1 163 ? -42.817 -22.807 22.446 1.00 96.44 163 SER A CA 1
ATOM 1215 C C . SER A 1 163 ? -43.306 -21.423 22.875 1.00 96.44 163 SER A C 1
ATOM 1217 O O . SER A 1 163 ? -43.022 -20.984 23.985 1.00 96.44 163 SER A O 1
ATOM 1219 N N . ASP A 1 164 ? -44.069 -20.759 22.006 1.00 94.81 164 ASP A N 1
ATOM 1220 C CA . ASP A 1 164 ? -44.857 -19.562 22.326 1.00 94.81 164 ASP A CA 1
ATOM 1221 C C . ASP A 1 164 ? -46.270 -19.723 21.714 1.00 94.81 164 ASP A C 1
ATOM 1223 O O . ASP A 1 164 ? -46.369 -19.873 20.495 1.00 94.81 164 ASP A O 1
ATOM 1227 N N . PRO A 1 165 ? -47.367 -19.777 22.494 1.00 95.62 165 PRO A N 1
ATOM 1228 C CA . PRO A 1 165 ? -47.439 -19.607 23.942 1.00 95.62 165 PRO A CA 1
ATOM 1229 C C . PRO A 1 165 ? -46.801 -20.766 24.714 1.00 95.62 165 PRO A C 1
ATOM 1231 O O . PRO A 1 165 ? -46.855 -21.930 24.299 1.00 95.62 165 PRO A O 1
ATOM 1234 N N . VAL A 1 166 ? -46.232 -20.419 25.868 1.00 96.69 166 VAL A N 1
ATOM 1235 C CA . VAL A 1 166 ? -45.565 -21.331 26.807 1.00 96.69 166 VAL A CA 1
ATOM 1236 C C . VAL A 1 166 ? -46.459 -22.525 27.161 1.00 96.69 166 VAL A C 1
ATOM 1238 O O . VAL A 1 166 ? -47.647 -22.369 27.435 1.00 96.69 166 VAL A O 1
ATOM 1241 N N . GLY A 1 167 ? -45.871 -23.724 27.193 1.00 93.88 167 GLY A N 1
ATOM 1242 C CA . GLY A 1 167 ? -46.566 -24.976 27.521 1.00 93.88 167 GLY A CA 1
ATOM 1243 C C . GLY A 1 167 ? -47.111 -25.737 26.309 1.00 93.88 167 GLY A C 1
ATOM 1244 O O . GLY A 1 167 ? -47.469 -26.907 26.439 1.00 93.88 167 GLY A O 1
ATOM 1245 N N . SER A 1 168 ? -47.099 -25.136 25.116 1.00 95.19 168 SER A N 1
ATOM 1246 C CA . SER A 1 168 ? -47.477 -25.821 23.875 1.00 95.19 168 SER A CA 1
ATOM 1247 C C . SER A 1 168 ? -46.437 -26.878 23.479 1.00 95.19 168 SER A C 1
ATOM 1249 O O . SER A 1 168 ? -45.261 -26.793 23.848 1.00 95.19 168 SER A O 1
ATOM 1251 N N . ASN A 1 169 ? -46.855 -27.898 22.726 1.00 93.94 169 ASN A N 1
ATOM 1252 C CA . ASN A 1 169 ? -45.943 -28.920 22.214 1.00 93.94 169 ASN A CA 1
ATOM 1253 C C . ASN A 1 169 ? -45.228 -28.391 20.967 1.00 93.94 169 ASN A C 1
ATOM 1255 O O . ASN A 1 169 ? -45.870 -28.124 19.953 1.00 93.94 169 ASN A O 1
ATOM 1259 N N . LEU A 1 170 ? -43.902 -28.271 21.028 1.00 94.56 170 LEU A N 1
ATOM 1260 C CA . LEU A 1 170 ? -43.082 -27.865 19.891 1.00 94.56 170 LEU A CA 1
ATOM 1261 C C . LEU A 1 170 ? -41.753 -28.615 19.918 1.00 94.56 170 LEU A C 1
ATOM 1263 O O . LEU A 1 170 ? -41.065 -28.660 20.932 1.00 94.56 170 LEU A O 1
ATOM 1267 N N . SER A 1 171 ? -41.366 -29.180 18.780 1.00 94.00 171 SER A N 1
ATOM 1268 C CA . SER A 1 171 ? -40.090 -29.875 18.638 1.00 94.00 171 SER A CA 1
ATOM 1269 C C . SER A 1 171 ? -39.589 -29.824 17.204 1.00 94.00 171 SER A C 1
ATOM 1271 O O . SER A 1 171 ? -40.311 -29.413 16.295 1.00 94.00 171 SER A O 1
ATOM 1273 N N . ASP A 1 172 ? -38.330 -30.210 17.021 1.00 94.12 172 ASP A N 1
ATOM 1274 C CA . ASP A 1 172 ? -37.638 -30.321 15.737 1.00 94.12 172 ASP A CA 1
ATOM 1275 C C . ASP A 1 172 ? -37.680 -29.038 14.893 1.00 94.12 172 ASP A C 1
ATOM 1277 O O . ASP A 1 172 ? -37.555 -29.055 13.672 1.00 94.12 172 ASP A O 1
ATOM 1281 N N . SER A 1 173 ? -37.800 -27.909 15.589 1.00 93.19 173 SER A N 1
ATOM 1282 C CA . SER A 1 173 ? -37.962 -26.568 15.046 1.00 93.19 173 SER A CA 1
ATOM 1283 C C . SER A 1 173 ? -36.842 -25.665 15.557 1.00 93.19 173 SER A C 1
ATOM 1285 O O . SER A 1 173 ? -36.543 -25.669 16.751 1.00 93.19 173 SER A O 1
ATOM 1287 N N . TRP A 1 174 ? -36.224 -24.899 14.656 1.00 96.56 174 TRP A N 1
ATOM 1288 C CA . TRP A 1 174 ? -35.201 -23.904 14.992 1.00 96.56 174 TRP A CA 1
ATOM 1289 C C . TRP A 1 174 ? -35.823 -22.617 15.538 1.00 96.56 174 TRP A C 1
ATOM 1291 O O . TRP A 1 174 ? -36.897 -22.211 15.097 1.00 96.56 174 TRP A O 1
ATOM 1301 N N . SER A 1 175 ? -35.167 -21.959 16.484 1.00 95.31 175 SER A N 1
ATOM 1302 C CA . SER A 1 175 ? -35.601 -20.653 16.974 1.00 95.31 175 SER A CA 1
ATOM 1303 C C . SER A 1 175 ? -34.412 -19.734 17.200 1.00 95.31 175 SER A C 1
ATOM 1305 O O . SER A 1 175 ? -33.542 -20.065 18.007 1.00 95.31 175 SER A O 1
ATOM 1307 N N . ARG A 1 176 ? -34.416 -18.572 16.540 1.00 96.44 176 ARG A N 1
ATOM 1308 C CA . ARG A 1 176 ? -33.434 -17.506 16.745 1.00 96.44 176 ARG A CA 1
ATOM 1309 C C . ARG A 1 176 ? -33.770 -16.671 17.961 1.00 96.44 176 ARG A C 1
ATOM 1311 O O . ARG A 1 176 ? -34.774 -15.955 17.963 1.00 96.44 176 ARG A O 1
ATOM 1318 N N . ARG A 1 177 ? -32.895 -16.730 18.954 1.00 96.94 177 ARG A N 1
ATOM 1319 C CA . ARG A 1 177 ? -33.035 -16.064 20.245 1.00 96.94 177 ARG A CA 1
ATOM 1320 C C . ARG A 1 177 ? -32.007 -14.955 20.351 1.00 96.94 177 ARG A C 1
ATOM 1322 O O . ARG A 1 177 ? -30.827 -15.199 20.135 1.00 96.94 177 ARG A O 1
ATOM 1329 N N . ILE A 1 178 ? -32.460 -13.758 20.705 1.00 97.44 178 ILE A N 1
ATOM 1330 C CA . ILE A 1 178 ? -31.612 -12.572 20.839 1.00 97.44 178 ILE A CA 1
ATOM 1331 C C . ILE A 1 178 ? -31.755 -12.056 22.267 1.00 97.44 178 ILE A C 1
ATOM 1333 O O . ILE A 1 178 ? -32.853 -11.689 22.684 1.00 97.44 178 ILE A O 1
ATOM 1337 N N . ILE A 1 179 ? -30.649 -12.040 23.004 1.00 98.38 179 ILE A N 1
ATOM 1338 C CA . ILE A 1 179 ? -30.552 -11.589 24.390 1.00 98.38 179 ILE A CA 1
ATOM 1339 C C . ILE A 1 179 ? -29.784 -10.273 24.433 1.00 98.38 179 ILE A C 1
ATOM 1341 O O . ILE A 1 179 ? -28.675 -10.177 23.914 1.00 98.38 179 ILE A O 1
ATOM 1345 N N . ASN A 1 180 ? -30.371 -9.269 25.072 1.00 97.94 180 ASN A N 1
ATOM 1346 C CA . ASN A 1 180 ? -29.803 -7.944 25.249 1.00 97.94 180 ASN A CA 1
ATOM 1347 C C . ASN A 1 180 ? -29.196 -7.805 26.654 1.00 97.94 180 ASN A C 1
ATOM 1349 O O . ASN A 1 180 ? -29.914 -7.769 27.654 1.00 97.94 180 ASN A O 1
ATOM 1353 N N . PHE A 1 181 ? -27.875 -7.669 26.720 1.00 98.19 181 PHE A N 1
ATOM 1354 C CA . PHE A 1 181 ? -27.110 -7.451 27.948 1.00 98.19 181 PHE A CA 1
ATOM 1355 C C . PHE A 1 181 ? -26.772 -5.973 28.194 1.00 98.19 181 PHE A C 1
ATOM 1357 O O . PHE A 1 181 ? -26.067 -5.669 29.151 1.00 98.19 181 PHE A O 1
ATOM 1364 N N . SER A 1 182 ? -27.289 -5.034 27.394 1.00 94.44 182 SER A N 1
ATOM 1365 C CA . SER A 1 182 ? -26.952 -3.599 27.490 1.00 94.44 182 SER A CA 1
ATOM 1366 C C . SER A 1 182 ? -27.251 -2.980 28.864 1.00 94.44 182 SER A C 1
ATOM 1368 O O . SER A 1 182 ? -26.609 -2.010 29.253 1.00 94.44 182 SER A O 1
ATOM 1370 N N . ALA A 1 183 ? -28.208 -3.538 29.614 1.00 95.06 183 ALA A N 1
ATOM 1371 C CA . ALA A 1 183 ? -28.548 -3.095 30.970 1.00 95.06 183 ALA A CA 1
ATOM 1372 C C . ALA A 1 183 ? -27.680 -3.735 32.076 1.00 95.06 183 ALA A C 1
ATOM 1374 O O . ALA A 1 183 ? -27.807 -3.367 33.244 1.00 95.06 183 ALA A O 1
ATOM 1375 N N . ILE A 1 184 ? -26.817 -4.700 31.742 1.00 97.12 184 ILE A N 1
ATOM 1376 C CA . ILE A 1 184 ? -25.959 -5.392 32.706 1.00 97.12 184 ILE A CA 1
ATOM 1377 C C . ILE A 1 184 ? -24.661 -4.606 32.892 1.00 97.12 184 ILE A C 1
ATOM 1379 O O . ILE A 1 184 ? -23.777 -4.589 32.032 1.00 97.12 184 ILE A O 1
ATOM 1383 N N . SER A 1 185 ? -24.532 -3.971 34.058 1.00 91.56 185 SER A N 1
ATOM 1384 C CA . SER A 1 185 ? -23.295 -3.297 34.454 1.00 91.56 185 SER A CA 1
ATOM 1385 C C . SER A 1 185 ? -22.127 -4.287 34.470 1.00 91.56 185 SER A C 1
ATOM 1387 O O . SER A 1 185 ? -22.233 -5.369 35.043 1.00 91.56 185 SER A O 1
ATOM 1389 N N . GLY A 1 186 ? -21.019 -3.925 33.821 1.00 92.56 186 GLY A N 1
ATOM 1390 C CA . GLY A 1 186 ? -19.829 -4.769 33.691 1.00 92.56 186 GLY A CA 1
ATOM 1391 C C . GLY A 1 186 ? -19.824 -5.722 32.491 1.00 92.56 186 GLY A C 1
ATOM 1392 O O . GLY A 1 186 ? -18.808 -6.372 32.275 1.00 92.56 186 GLY A O 1
ATOM 1393 N N . ALA A 1 187 ? -20.894 -5.809 31.690 1.00 95.69 187 ALA A N 1
ATOM 1394 C CA . ALA A 1 187 ? -20.859 -6.561 30.427 1.00 95.69 187 ALA A CA 1
ATOM 1395 C C . ALA A 1 187 ? -20.081 -5.818 29.324 1.00 95.69 187 ALA A C 1
ATOM 1397 O O . ALA A 1 187 ? -19.434 -6.443 28.487 1.00 95.69 187 ALA A O 1
ATOM 1398 N N . ASN A 1 188 ? -20.125 -4.483 29.333 1.00 93.56 188 ASN A N 1
ATOM 1399 C CA . ASN A 1 188 ? -19.387 -3.633 28.397 1.00 93.56 188 ASN A CA 1
ATOM 1400 C C . ASN A 1 188 ? -17.886 -3.635 28.725 1.00 93.56 188 ASN A C 1
ATOM 1402 O O . ASN A 1 188 ? -17.511 -3.582 29.897 1.00 93.56 188 ASN A O 1
ATOM 1406 N N . ASN A 1 189 ? -17.040 -3.603 27.693 1.00 89.50 189 ASN A N 1
ATOM 1407 C CA . ASN A 1 189 ? -15.585 -3.477 27.802 1.00 89.50 189 ASN A CA 1
ATOM 1408 C C . ASN A 1 189 ? -14.918 -4.485 28.760 1.00 89.50 189 ASN A C 1
ATOM 1410 O O . ASN A 1 189 ? -14.030 -4.114 29.531 1.00 89.50 189 ASN A O 1
ATOM 1414 N N . ASN A 1 190 ? -15.352 -5.745 28.746 1.00 93.56 190 ASN A N 1
ATOM 1415 C CA . ASN A 1 190 ? -14.947 -6.737 29.735 1.00 93.56 190 ASN A CA 1
ATOM 1416 C C . ASN A 1 190 ? -14.184 -7.909 29.090 1.00 93.56 190 ASN A C 1
ATOM 1418 O O . ASN A 1 190 ? -14.760 -8.647 28.288 1.00 93.56 190 ASN A O 1
ATOM 1422 N N . PRO A 1 191 ? -12.906 -8.138 29.450 1.00 92.50 191 PRO A N 1
ATOM 1423 C CA . PRO A 1 191 ? -12.121 -9.236 28.886 1.00 92.50 191 PRO A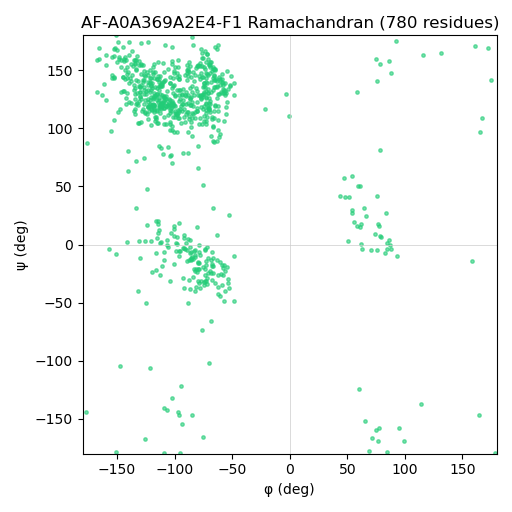 CA 1
ATOM 1424 C C . PRO A 1 191 ? -12.606 -10.634 29.300 1.00 92.50 191 PRO A C 1
ATOM 1426 O O . PRO A 1 191 ? -12.266 -11.606 28.632 1.00 92.50 191 PRO A O 1
ATOM 1429 N N . ASN A 1 192 ? -13.396 -10.741 30.372 1.00 95.81 192 ASN A N 1
ATOM 1430 C CA . ASN A 1 192 ? -13.802 -12.002 30.996 1.00 95.81 192 ASN A CA 1
ATOM 1431 C C . ASN A 1 192 ? -15.313 -12.274 30.889 1.00 95.81 192 ASN A C 1
ATOM 1433 O O . ASN A 1 192 ? -15.853 -13.082 31.647 1.00 95.81 192 ASN A O 1
ATOM 1437 N N . PHE A 1 193 ? -16.019 -11.587 29.988 1.00 98.44 193 PHE A N 1
ATOM 1438 C CA . PHE A 1 193 ? -17.452 -11.796 29.809 1.00 98.44 193 PHE A CA 1
ATOM 1439 C C . PHE A 1 193 ? -17.762 -13.193 29.241 1.00 98.44 193 PHE A C 1
ATOM 1441 O O . PHE A 1 193 ? -16.983 -13.801 28.501 1.00 98.44 193 PHE A O 1
ATOM 1448 N N . GLY A 1 194 ? -18.932 -13.725 29.582 1.00 98.25 194 GLY A N 1
ATOM 1449 C CA . GLY A 1 194 ? -19.386 -15.003 29.051 1.00 98.25 194 GLY A CA 1
ATOM 1450 C C . GLY A 1 194 ? -20.861 -15.265 29.296 1.00 98.25 194 GLY A C 1
ATOM 1451 O O . GLY A 1 194 ? -21.467 -14.681 30.193 1.00 98.25 194 GLY A O 1
ATOM 1452 N N . VAL A 1 195 ? -21.432 -16.169 28.501 1.00 98.81 195 VAL A N 1
ATOM 1453 C CA . VAL A 1 195 ? -22.844 -16.568 28.558 1.00 98.81 195 VAL A CA 1
ATOM 1454 C C . VAL A 1 195 ? -22.959 -18.092 28.552 1.00 98.81 195 VAL A C 1
ATOM 1456 O O . VAL A 1 195 ? -22.230 -18.782 27.838 1.00 98.81 195 VAL A O 1
ATOM 1459 N N . ARG A 1 196 ? -23.895 -18.630 29.337 1.00 98.06 196 ARG A N 1
ATOM 1460 C CA . ARG A 1 196 ? -24.319 -20.033 29.277 1.00 98.06 196 ARG A CA 1
ATOM 1461 C C . ARG A 1 196 ? -25.796 -20.138 28.934 1.00 98.06 196 ARG A C 1
ATOM 1463 O O . ARG A 1 196 ? -26.609 -19.322 29.368 1.00 98.06 196 ARG A O 1
ATOM 1470 N N . VAL A 1 197 ? -26.134 -21.196 28.208 1.00 98.56 197 VAL A N 1
ATOM 1471 C CA . VAL A 1 197 ? -27.509 -21.626 27.948 1.00 98.56 197 VAL A CA 1
ATOM 1472 C C . VAL A 1 197 ? -27.682 -22.985 28.606 1.00 98.56 197 VAL A C 1
ATOM 1474 O O . VAL A 1 197 ? -27.155 -23.976 28.102 1.00 98.56 197 VAL A O 1
ATOM 1477 N N . VAL A 1 198 ? -28.381 -23.026 29.741 1.00 98.31 198 VAL A N 1
ATOM 1478 C CA . VAL A 1 198 ? -28.507 -24.232 30.575 1.00 98.31 198 VAL A CA 1
ATOM 1479 C C . VAL A 1 198 ? -29.947 -24.716 30.664 1.00 98.31 198 VAL A C 1
ATOM 1481 O O . VAL A 1 198 ? -30.884 -23.920 30.616 1.00 98.31 198 VAL A O 1
ATOM 1484 N N . ALA A 1 199 ? -30.136 -26.026 30.787 1.00 97.94 199 ALA A N 1
ATOM 1485 C CA . ALA A 1 199 ? -31.439 -26.643 30.987 1.00 97.94 199 ALA A CA 1
ATOM 1486 C C . ALA A 1 199 ? -32.071 -26.144 32.285 1.00 97.94 199 ALA A C 1
ATOM 1488 O O . ALA A 1 199 ? -31.404 -26.060 33.315 1.00 97.94 199 ALA A O 1
ATOM 1489 N N . ALA A 1 200 ? -33.365 -25.845 32.242 1.00 97.81 200 ALA A N 1
ATOM 1490 C CA . ALA A 1 200 ? -34.099 -25.367 33.397 1.00 97.81 200 ALA A CA 1
ATOM 1491 C C . ALA A 1 200 ? -35.443 -26.085 33.556 1.00 97.81 200 ALA A C 1
ATOM 1493 O O . ALA A 1 200 ? -36.010 -26.610 32.596 1.00 97.81 200 ALA A O 1
ATOM 1494 N N . HIS A 1 201 ? -35.954 -26.103 34.780 1.00 97.62 201 HIS A N 1
ATOM 1495 C CA . HIS A 1 201 ? -37.279 -26.613 35.091 1.00 97.62 201 HIS A CA 1
ATOM 1496 C C . HIS A 1 201 ? -38.355 -25.757 34.423 1.00 97.62 201 HIS A C 1
ATOM 1498 O O . HIS A 1 201 ? -38.270 -24.526 34.403 1.00 97.62 201 HIS A O 1
ATOM 1504 N N . TYR A 1 202 ? -39.397 -26.426 33.937 1.00 97.38 202 TYR A N 1
ATOM 1505 C CA . TYR A 1 202 ? -40.607 -25.771 33.463 1.00 97.38 202 TYR A CA 1
ATOM 1506 C C . TYR A 1 202 ? -41.364 -25.180 34.655 1.00 97.38 202 TYR A C 1
ATOM 1508 O O . TYR A 1 202 ? -41.724 -25.923 35.578 1.00 97.38 202 TYR A O 1
ATOM 1516 N N . SER A 1 203 ? -41.604 -23.864 34.651 1.00 95.94 203 SER A N 1
ATOM 1517 C CA . SER A 1 203 ? -41.979 -23.121 35.863 1.00 95.94 203 SER A CA 1
ATOM 1518 C C . SER A 1 203 ? -43.255 -23.633 36.529 1.00 95.94 203 SER A C 1
ATOM 1520 O O . SER A 1 203 ? -43.330 -23.678 37.754 1.00 95.94 203 SER A O 1
ATOM 1522 N N . THR A 1 204 ? -44.229 -24.086 35.735 1.00 95.88 204 THR A N 1
ATOM 1523 C CA . THR A 1 204 ? -45.518 -24.577 36.235 1.00 95.88 204 THR A CA 1
ATOM 1524 C C . THR A 1 204 ? -45.384 -25.881 37.016 1.00 95.88 204 THR A C 1
ATOM 1526 O O . THR A 1 204 ? -46.169 -26.133 37.924 1.00 95.88 204 THR A O 1
ATOM 1529 N N . THR A 1 205 ? -44.406 -26.723 36.672 1.00 96.00 205 THR A N 1
ATOM 1530 C CA . THR A 1 205 ? -44.273 -28.058 37.279 1.00 96.00 205 THR A CA 1
ATOM 1531 C C . THR A 1 205 ? -43.056 -28.214 38.176 1.00 96.00 205 THR A C 1
ATOM 1533 O O . THR A 1 205 ? -43.023 -29.155 38.958 1.00 96.00 205 THR A O 1
ATOM 1536 N N . GLY A 1 206 ? -42.058 -27.335 38.055 1.00 95.62 206 GLY A N 1
ATOM 1537 C CA . GLY A 1 206 ? -40.805 -27.463 38.794 1.00 95.62 206 GLY A CA 1
ATOM 1538 C C . GLY A 1 206 ? -39.970 -28.680 38.388 1.00 95.62 206 GLY A C 1
ATOM 1539 O O . GLY A 1 206 ? -39.163 -29.125 39.189 1.00 95.62 206 GLY A O 1
ATOM 1540 N N . GLU A 1 207 ? -40.147 -29.194 37.168 1.00 96.75 207 GLU A N 1
ATOM 1541 C CA . GLU A 1 207 ? -39.478 -30.391 36.640 1.00 96.75 207 GLU A CA 1
ATOM 1542 C C . GLU A 1 207 ? -38.928 -30.135 35.230 1.00 96.75 207 GLU A C 1
ATOM 1544 O O . GLU A 1 207 ? -39.424 -29.266 34.502 1.00 96.75 207 GLU A O 1
ATOM 1549 N N . PHE A 1 208 ? -37.949 -30.927 34.791 1.00 97.75 208 PHE A N 1
ATOM 1550 C CA . PHE A 1 208 ? -37.526 -30.941 33.388 1.00 97.75 208 PHE A CA 1
ATOM 1551 C C . PHE A 1 208 ? -38.583 -31.630 32.522 1.00 97.75 208 PHE A C 1
ATOM 1553 O O . PHE A 1 208 ? -38.806 -32.836 32.635 1.00 97.75 208 PHE A O 1
ATOM 1560 N N . ARG A 1 209 ? -39.233 -30.874 31.634 1.00 97.44 209 ARG A N 1
ATOM 1561 C CA . ARG A 1 209 ? -40.290 -31.386 30.747 1.00 97.44 209 ARG A CA 1
ATOM 1562 C C . ARG A 1 209 ? -39.820 -31.532 29.308 1.00 97.44 209 ARG A C 1
ATOM 1564 O O . ARG A 1 209 ? -38.937 -30.798 28.864 1.00 97.44 209 ARG A O 1
ATOM 1571 N N . GLN A 1 210 ? -40.417 -32.480 28.589 1.00 97.75 210 GLN A N 1
ATOM 1572 C CA . GLN A 1 210 ? -40.105 -32.735 27.182 1.00 97.75 210 GLN A CA 1
ATOM 1573 C C . GLN A 1 210 ? -40.629 -31.614 26.278 1.00 97.75 210 GLN A C 1
ATOM 1575 O O . GLN A 1 210 ? -41.691 -31.034 26.524 1.00 97.75 210 GLN A O 1
ATOM 1580 N N . ALA A 1 211 ? -39.892 -31.330 25.205 1.00 96.69 211 ALA A N 1
ATOM 1581 C CA . ALA A 1 211 ? -40.234 -30.299 24.229 1.00 96.69 211 ALA A CA 1
ATOM 1582 C C . ALA A 1 211 ? -41.567 -30.583 23.508 1.00 96.69 211 ALA A C 1
ATOM 1584 O O . ALA A 1 211 ? -42.409 -29.693 23.376 1.00 96.69 211 ALA A O 1
ATOM 1585 N N . ASN A 1 212 ? -41.808 -31.838 23.105 1.00 96.12 212 ASN A N 1
ATOM 1586 C CA . ASN A 1 212 ? -43.046 -32.233 22.419 1.00 96.12 212 ASN A CA 1
ATOM 1587 C C . ASN A 1 212 ? -44.188 -32.678 23.348 1.00 96.12 212 ASN A C 1
ATOM 1589 O O . ASN A 1 212 ? -45.263 -33.000 22.845 1.00 96.12 212 ASN A O 1
ATOM 1593 N N . ASN A 1 213 ? -43.958 -32.759 24.661 1.00 95.62 213 ASN A N 1
ATOM 1594 C CA . ASN A 1 213 ? -44.963 -33.174 25.633 1.00 95.62 213 ASN A CA 1
ATOM 1595 C C . ASN A 1 213 ? -44.645 -32.600 27.019 1.00 95.62 213 ASN A C 1
ATOM 1597 O O . ASN A 1 213 ? -43.878 -33.180 27.792 1.00 95.62 213 ASN A O 1
ATOM 1601 N N . VAL A 1 214 ? -45.302 -31.489 27.359 1.00 94.69 214 VAL A N 1
ATOM 1602 C CA . VAL A 1 214 ? -45.115 -30.777 28.636 1.00 94.69 214 VAL A CA 1
ATOM 1603 C C . VAL A 1 214 ? -45.381 -31.635 29.881 1.00 94.69 214 VAL A C 1
ATOM 1605 O O . VAL A 1 214 ? -44.890 -31.316 30.957 1.00 94.69 214 VAL A O 1
ATOM 1608 N N . ASN A 1 215 ? -46.119 -32.741 29.758 1.00 94.75 215 ASN A N 1
ATOM 1609 C CA . ASN A 1 215 ? -46.466 -33.599 30.893 1.00 94.75 215 ASN A CA 1
ATOM 1610 C C . ASN A 1 215 ? -45.426 -34.698 31.160 1.00 94.75 215 ASN A C 1
ATOM 1612 O O . ASN A 1 215 ? -45.429 -35.302 32.232 1.00 94.75 215 ASN A O 1
ATOM 1616 N N . SER A 1 216 ? -44.512 -34.954 30.220 1.00 96.75 216 SER A N 1
ATOM 1617 C CA . SER A 1 216 ? -43.502 -36.011 30.346 1.00 96.75 216 SER A CA 1
ATOM 1618 C C . SER A 1 216 ? -42.177 -35.465 30.873 1.00 96.75 216 SER A C 1
ATOM 1620 O O . SER A 1 216 ? -41.766 -34.366 30.502 1.00 96.75 216 SER A O 1
ATOM 1622 N N . ILE A 1 217 ? -41.497 -36.238 31.725 1.00 96.69 217 ILE A N 1
ATOM 1623 C CA . ILE A 1 217 ? -40.152 -35.898 32.213 1.00 96.69 217 ILE A CA 1
ATOM 1624 C C . ILE A 1 217 ? -39.141 -36.054 31.072 1.00 96.69 217 ILE A C 1
ATOM 1626 O O . ILE A 1 217 ? -39.121 -37.072 30.373 1.00 96.69 217 ILE A O 1
ATOM 1630 N N . ALA A 1 218 ? -38.307 -35.038 30.868 1.00 96.50 218 ALA A N 1
ATOM 1631 C CA . ALA A 1 218 ? -37.199 -35.092 29.925 1.00 96.50 218 ALA A CA 1
ATOM 1632 C C . ALA A 1 218 ? -35.976 -35.733 30.585 1.00 96.50 218 ALA A C 1
ATOM 1634 O O . ALA A 1 218 ? -35.473 -35.241 31.590 1.00 96.50 218 ALA A O 1
ATOM 1635 N N . THR A 1 219 ? -35.476 -36.816 29.993 1.00 92.44 219 THR A N 1
ATOM 1636 C CA . THR A 1 219 ? -34.274 -37.529 30.461 1.00 92.44 219 THR A CA 1
ATOM 1637 C C . THR A 1 219 ? -33.120 -37.491 29.455 1.00 92.44 219 THR A C 1
ATOM 1639 O O . THR A 1 219 ? -32.017 -37.921 29.778 1.00 92.44 219 THR A O 1
ATOM 1642 N N . GLY A 1 220 ? -33.343 -36.976 28.242 1.00 90.62 220 GLY A N 1
ATOM 1643 C CA . GLY A 1 220 ? -32.367 -36.979 27.150 1.00 90.62 220 GLY A CA 1
ATOM 1644 C C . GLY A 1 220 ? -32.908 -36.256 25.921 1.00 90.62 220 GLY A C 1
ATOM 1645 O O . GLY A 1 220 ? -33.622 -35.280 26.077 1.00 90.62 220 GLY A O 1
ATOM 1646 N N . GLY A 1 221 ? -32.588 -36.724 24.711 1.00 95.19 221 GLY A N 1
ATOM 1647 C CA . GLY A 1 221 ? -32.924 -36.049 23.446 1.00 95.19 221 GLY A CA 1
ATOM 1648 C C . GLY A 1 221 ? -31.739 -35.260 22.886 1.00 95.19 221 GLY A C 1
ATOM 1649 O O . GLY A 1 221 ? -30.626 -35.410 23.368 1.00 95.19 221 GLY A O 1
ATOM 1650 N N . ALA A 1 222 ? -31.949 -34.428 21.870 1.00 96.44 222 ALA A N 1
ATOM 1651 C CA . ALA A 1 222 ? -30.908 -33.618 21.251 1.00 96.44 222 ALA A CA 1
ATOM 1652 C C . ALA A 1 222 ? -31.205 -32.115 21.322 1.00 96.44 222 ALA A C 1
ATOM 1654 O O . ALA A 1 222 ? -32.317 -31.671 21.018 1.00 96.44 222 ALA A O 1
ATOM 1655 N N . TRP A 1 223 ? -30.173 -31.345 21.656 1.00 97.38 223 TRP A N 1
ATOM 1656 C CA . TRP A 1 223 ? -30.106 -29.895 21.471 1.00 97.38 223 TRP A CA 1
ATOM 1657 C C . TRP A 1 223 ? -29.133 -29.585 20.347 1.00 97.38 223 TRP A C 1
ATOM 1659 O O . TRP A 1 223 ? -28.098 -30.242 20.242 1.00 97.38 223 TRP A O 1
ATOM 1669 N N . ARG A 1 224 ? -29.453 -28.591 19.519 1.00 96.81 224 ARG A N 1
ATOM 1670 C CA . ARG A 1 224 ? -28.528 -28.065 18.512 1.00 96.81 224 ARG A CA 1
ATOM 1671 C C . ARG A 1 224 ? -28.430 -26.558 18.587 1.00 96.81 224 ARG A C 1
ATOM 1673 O O . ARG A 1 224 ? -29.462 -25.894 18.643 1.00 96.81 224 ARG A O 1
ATOM 1680 N N . PHE A 1 225 ? -27.205 -26.065 18.519 1.00 97.50 225 PHE A N 1
ATOM 1681 C CA . PHE A 1 225 ? -26.867 -24.654 18.460 1.00 97.50 225 PHE A CA 1
ATOM 1682 C C . PHE A 1 225 ? -26.290 -24.327 17.094 1.00 97.50 225 PHE A C 1
ATOM 1684 O O . PHE A 1 225 ? -25.494 -25.098 16.558 1.00 97.50 225 PHE A O 1
ATOM 1691 N N . ASP A 1 226 ? -26.698 -23.187 16.560 1.00 97.25 226 ASP A N 1
ATOM 1692 C CA . ASP A 1 226 ? -26.203 -22.655 15.299 1.00 97.25 226 ASP A CA 1
ATOM 1693 C C . ASP A 1 226 ? -26.117 -21.121 15.368 1.00 97.25 226 ASP A C 1
ATOM 1695 O O . ASP A 1 226 ? -26.742 -20.509 16.242 1.00 97.25 226 ASP A O 1
ATOM 1699 N N . ASN A 1 227 ? -25.313 -20.509 14.496 1.00 96.31 227 ASN A N 1
ATOM 1700 C CA . ASN A 1 227 ? -25.100 -19.063 14.372 1.00 96.31 227 ASN A CA 1
ATOM 1701 C C . ASN A 1 227 ? -24.927 -18.334 15.719 1.00 96.31 227 ASN A C 1
ATOM 1703 O O . ASN A 1 227 ? -25.470 -17.244 15.930 1.00 96.31 227 ASN A O 1
ATOM 1707 N N . VAL A 1 228 ? -24.177 -18.923 16.655 1.00 98.19 228 VAL A N 1
ATOM 1708 C CA . VAL A 1 228 ? -23.960 -18.330 17.980 1.00 98.19 228 VAL A CA 1
ATOM 1709 C C . VAL A 1 228 ? -23.091 -17.091 17.814 1.00 98.19 228 VAL A C 1
ATOM 1711 O O . VAL A 1 228 ? -21.930 -17.193 17.432 1.00 98.19 228 VAL A O 1
ATOM 1714 N N . THR A 1 229 ? -23.643 -15.917 18.093 1.00 98.25 229 THR A N 1
ATOM 1715 C CA . THR A 1 229 ? -23.046 -14.631 17.739 1.00 98.25 229 THR A CA 1
ATOM 1716 C C . THR A 1 229 ? -23.115 -13.657 18.909 1.00 98.25 229 THR A C 1
ATOM 1718 O O . THR A 1 229 ? -24.190 -13.353 19.422 1.00 98.25 229 THR A O 1
ATOM 1721 N N . PHE A 1 230 ? -21.967 -13.107 19.294 1.00 98.50 230 PHE A N 1
ATOM 1722 C CA . PHE A 1 230 ? -21.879 -11.951 20.182 1.00 98.50 230 PHE A CA 1
ATOM 1723 C C . PHE A 1 230 ? -21.755 -10.687 19.341 1.00 98.50 230 PHE A C 1
ATOM 1725 O O . PHE A 1 230 ? -20.945 -10.639 18.413 1.00 98.50 230 PHE A O 1
ATOM 1732 N N . LYS A 1 231 ? -22.546 -9.667 19.667 1.00 97.12 231 LYS A N 1
ATOM 1733 C CA . LYS A 1 231 ? -22.544 -8.368 18.988 1.00 97.12 231 LYS A CA 1
ATOM 1734 C C . LYS A 1 231 ? -22.464 -7.233 20.003 1.00 97.12 231 LYS A C 1
ATOM 1736 O O . LYS A 1 231 ? -22.836 -7.415 21.160 1.00 97.12 231 LYS A O 1
ATOM 1741 N N . GLY A 1 232 ? -22.007 -6.067 19.571 1.00 94.62 232 GLY A N 1
ATOM 1742 C CA . GLY A 1 232 ? -22.022 -4.856 20.385 1.00 94.62 232 GLY A CA 1
ATOM 1743 C C . GLY A 1 232 ? -21.767 -3.606 19.557 1.00 94.62 232 GLY A C 1
ATOM 1744 O O . GLY A 1 232 ? -21.371 -3.678 18.397 1.00 94.62 232 GLY A O 1
ATOM 1745 N N . ASP A 1 233 ? -21.987 -2.452 20.163 1.00 90.50 233 ASP A N 1
ATOM 1746 C CA . ASP A 1 233 ? -21.613 -1.166 19.593 1.00 90.50 233 ASP A CA 1
ATOM 1747 C C . ASP A 1 233 ? -20.147 -0.875 19.941 1.00 90.50 233 ASP A C 1
ATOM 1749 O O . ASP A 1 233 ? -19.771 -0.991 21.112 1.00 90.50 233 ASP A O 1
ATOM 1753 N N . PRO A 1 234 ? -19.294 -0.483 18.981 1.00 84.31 234 PRO A N 1
ATOM 1754 C CA . PRO A 1 234 ? -17.937 -0.050 19.289 1.00 84.31 234 PRO A CA 1
ATOM 1755 C C . PRO A 1 234 ? -17.948 1.120 20.279 1.00 84.31 234 PRO A C 1
ATOM 1757 O O . PRO A 1 234 ? -18.673 2.100 20.096 1.00 84.31 234 PRO A O 1
ATOM 1760 N N . ILE A 1 235 ? -17.120 1.044 21.317 1.00 83.81 235 ILE A N 1
ATOM 1761 C CA . ILE A 1 235 ? -16.880 2.180 22.204 1.00 83.81 235 ILE A CA 1
ATOM 1762 C C . ILE A 1 235 ? -16.061 3.199 21.414 1.00 83.81 235 ILE A C 1
ATOM 1764 O O . ILE A 1 235 ? -14.938 2.916 20.995 1.00 83.81 235 ILE A O 1
ATOM 1768 N N . GLY A 1 236 ? -16.631 4.387 21.199 1.00 78.31 236 GLY A N 1
ATOM 1769 C CA . GLY A 1 236 ? -15.915 5.493 20.571 1.00 78.31 236 GLY A CA 1
ATOM 1770 C C . GLY A 1 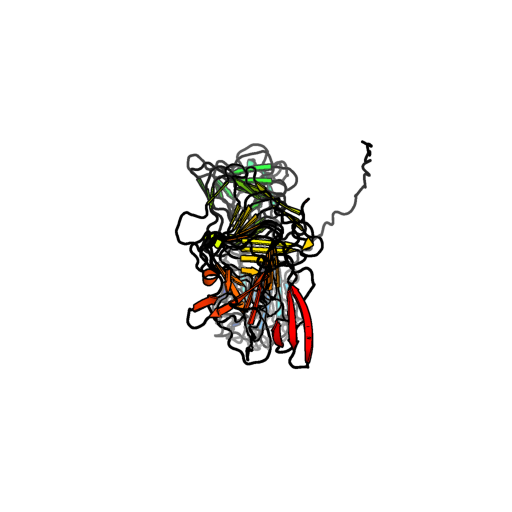236 ? -14.639 5.812 21.349 1.00 78.31 236 GLY A C 1
ATOM 1771 O O . GLY A 1 236 ? -14.667 5.911 22.575 1.00 78.31 236 GLY A O 1
ATOM 1772 N N . ALA A 1 237 ? -13.518 5.953 20.644 1.00 85.25 237 ALA A N 1
ATOM 1773 C CA . ALA A 1 237 ? -12.255 6.247 21.297 1.00 85.25 237 ALA A CA 1
ATOM 1774 C C . ALA A 1 237 ? -12.217 7.702 21.787 1.00 85.25 237 ALA A C 1
ATOM 1776 O O . ALA A 1 237 ? -12.524 8.632 21.036 1.00 85.25 237 ALA A O 1
ATOM 1777 N N . THR A 1 238 ? -11.804 7.912 23.035 1.00 91.94 238 THR A N 1
ATOM 1778 C CA . THR A 1 238 ? -11.611 9.262 23.575 1.00 91.94 238 THR A CA 1
ATOM 1779 C C . THR A 1 238 ? -10.298 9.826 23.053 1.00 91.94 238 THR A C 1
ATOM 1781 O O . THR A 1 238 ? -9.256 9.181 23.162 1.00 91.94 238 THR A O 1
ATOM 1784 N N . THR A 1 239 ? -10.339 11.035 22.496 1.00 95.56 239 THR A N 1
ATOM 1785 C CA . THR A 1 239 ? -9.151 11.702 21.954 1.00 95.56 239 THR A CA 1
ATOM 1786 C C . THR A 1 239 ? -8.575 12.683 22.968 1.00 95.56 239 THR A C 1
ATOM 1788 O O . THR A 1 239 ? -9.308 13.484 23.548 1.00 95.56 239 THR A O 1
ATOM 1791 N N . PHE A 1 240 ? -7.263 12.621 23.167 1.00 97.31 240 PHE A N 1
ATOM 1792 C CA . PHE A 1 240 ? -6.492 13.519 24.012 1.00 97.31 240 PHE A CA 1
ATOM 1793 C C . PHE A 1 240 ? -5.415 14.208 23.181 1.00 97.31 240 PHE A C 1
ATOM 1795 O O . PHE A 1 240 ? -4.746 13.567 22.374 1.00 97.31 240 PHE A O 1
ATOM 1802 N N . TYR A 1 241 ? -5.215 15.496 23.423 1.00 96.75 241 TYR A N 1
ATOM 1803 C CA . TYR A 1 241 ? -4.199 16.325 22.790 1.00 96.75 241 TYR A CA 1
ATOM 1804 C C . TYR A 1 241 ? -3.170 16.747 23.832 1.00 96.75 241 TYR A C 1
ATOM 1806 O O . TYR A 1 241 ? -3.515 17.006 24.988 1.00 96.75 241 TYR A O 1
ATOM 1814 N N . ASN A 1 242 ? -1.901 16.803 23.444 1.00 95.00 242 ASN A N 1
ATOM 1815 C CA . ASN A 1 242 ? -0.851 17.282 24.334 1.00 95.00 242 ASN A CA 1
ATOM 1816 C C . ASN A 1 242 ? -0.914 18.810 24.479 1.00 95.00 242 ASN A C 1
ATOM 1818 O O . ASN A 1 242 ? -1.332 19.508 23.562 1.00 95.00 242 ASN A O 1
ATOM 1822 N N . LYS A 1 243 ? -0.447 19.356 25.598 1.00 94.12 243 LYS A N 1
ATOM 1823 C CA . LYS A 1 243 ? -0.217 20.797 25.778 1.00 94.12 243 LYS A CA 1
ATOM 1824 C C . LYS A 1 243 ? 1.040 21.243 25.032 1.00 94.12 243 LYS A C 1
ATOM 1826 O O . LYS A 1 243 ? 1.939 20.446 24.771 1.00 94.12 243 LYS A O 1
ATOM 1831 N N . THR A 1 244 ? 1.151 22.545 24.772 1.00 91.62 244 THR A N 1
ATOM 1832 C CA . THR A 1 244 ? 2.324 23.158 24.115 1.00 91.62 244 THR A CA 1
ATOM 1833 C C . THR A 1 244 ? 3.636 22.952 24.882 1.00 91.62 244 THR A C 1
ATOM 1835 O O . THR A 1 244 ? 4.708 22.981 24.281 1.00 91.62 244 THR A O 1
ATOM 1838 N N . THR A 1 245 ? 3.572 22.758 26.202 1.00 86.94 245 THR A N 1
ATOM 1839 C CA . THR A 1 245 ? 4.728 22.506 27.071 1.00 86.94 245 THR A CA 1
ATOM 1840 C C . THR A 1 245 ? 4.443 21.378 28.061 1.00 86.94 245 THR A C 1
ATOM 1842 O O . THR A 1 245 ? 3.296 21.141 28.445 1.00 86.94 245 THR A O 1
ATOM 1845 N N . GLY A 1 246 ? 5.510 20.709 28.504 1.00 86.31 246 GLY A N 1
ATOM 1846 C CA . GLY A 1 246 ? 5.458 19.608 29.465 1.00 86.31 246 GLY A CA 1
ATOM 1847 C C . GLY A 1 246 ? 5.929 18.277 28.876 1.00 86.31 246 GLY A C 1
ATOM 1848 O O . GLY A 1 246 ? 6.047 18.118 27.665 1.00 86.31 246 GLY A O 1
ATOM 1849 N N . ASP A 1 247 ? 6.231 17.333 29.762 1.00 87.12 247 ASP A N 1
ATOM 1850 C CA . ASP A 1 247 ? 6.626 15.966 29.416 1.00 87.12 247 ASP A CA 1
ATOM 1851 C C . ASP A 1 247 ? 5.399 15.154 28.949 1.00 87.12 247 ASP A C 1
ATOM 1853 O O . ASP A 1 247 ? 4.373 15.131 29.632 1.00 87.12 247 ASP A O 1
ATOM 1857 N N . LEU A 1 248 ? 5.489 14.489 27.793 1.00 89.62 248 LEU A N 1
ATOM 1858 C CA . LEU A 1 248 ? 4.419 13.672 27.210 1.00 89.62 248 LEU A CA 1
ATOM 1859 C C . LEU A 1 248 ? 4.113 12.418 28.048 1.00 89.62 248 LEU A C 1
ATOM 1861 O O . LEU A 1 248 ? 3.015 11.880 27.929 1.00 89.62 248 LEU A O 1
ATOM 1865 N N . ASN A 1 249 ? 5.023 11.991 28.932 1.00 89.44 249 ASN A N 1
ATOM 1866 C CA . ASN A 1 249 ? 4.806 10.897 29.887 1.00 89.44 249 ASN A CA 1
ATOM 1867 C C . ASN A 1 249 ? 3.984 11.296 31.123 1.00 89.44 249 ASN A C 1
ATOM 1869 O O . ASN A 1 249 ? 3.739 10.466 32.000 1.00 89.44 249 ASN A O 1
ATOM 1873 N N . LEU A 1 250 ? 3.557 12.553 31.239 1.00 92.19 250 LEU A N 1
ATOM 1874 C CA . LEU A 1 250 ? 2.729 13.009 32.352 1.00 92.19 250 LEU A CA 1
ATOM 1875 C C . LEU A 1 250 ? 1.276 13.146 31.903 1.00 92.19 250 LEU A C 1
ATOM 1877 O O . LEU A 1 250 ? 0.969 13.982 31.068 1.00 92.19 250 LEU A O 1
ATOM 1881 N N . LEU A 1 251 ? 0.340 12.411 32.513 1.00 95.00 251 LEU A N 1
ATOM 1882 C CA . LEU A 1 251 ? -1.097 12.516 32.187 1.00 95.00 251 LEU A CA 1
ATOM 1883 C C . LEU A 1 251 ? -1.625 13.965 32.269 1.00 95.00 251 LEU A C 1
ATOM 1885 O O . LEU A 1 251 ? -2.523 14.349 31.527 1.00 95.00 251 LEU A O 1
ATOM 1889 N N . SER A 1 252 ? -1.043 14.798 33.141 1.00 95.31 252 SER A N 1
ATOM 1890 C CA . SER A 1 252 ? -1.417 16.206 33.329 1.00 95.31 252 SER A CA 1
ATOM 1891 C C . SER A 1 252 ? -1.029 17.134 32.171 1.00 95.31 252 SER A C 1
ATOM 1893 O O . SER A 1 252 ? -1.478 18.287 32.141 1.00 95.31 252 SER A O 1
ATOM 1895 N N . THR A 1 253 ? -0.210 16.669 31.224 1.00 94.50 253 THR A N 1
ATOM 1896 C CA . THR A 1 253 ? 0.160 17.411 30.008 1.00 94.50 253 THR A CA 1
ATOM 1897 C C . THR A 1 253 ? -0.763 17.106 28.835 1.00 94.50 253 THR A C 1
ATOM 1899 O O . THR A 1 253 ? -0.552 17.635 27.749 1.00 94.50 253 THR A O 1
ATOM 1902 N N . TRP A 1 254 ? -1.819 16.326 29.064 1.00 96.50 254 TRP A N 1
ATOM 1903 C CA . TRP A 1 254 ? -2.830 15.977 28.077 1.00 96.50 254 TRP A CA 1
ATOM 1904 C C . TRP A 1 254 ? -4.208 16.499 28.487 1.00 96.50 254 TRP A C 1
ATOM 1906 O O . TRP A 1 254 ? -4.495 16.677 29.674 1.00 96.50 254 TRP A O 1
ATOM 1916 N N . GLY A 1 255 ? -5.076 16.709 27.502 1.00 97.06 255 GLY A N 1
ATOM 1917 C CA . GLY A 1 255 ? -6.463 17.109 27.717 1.00 97.06 255 GLY A CA 1
ATOM 1918 C C . GLY A 1 255 ? -7.349 16.806 26.511 1.00 97.06 255 GLY A C 1
ATOM 1919 O O . GLY A 1 255 ? -6.857 16.541 25.419 1.00 97.06 255 GLY A O 1
ATOM 1920 N N . THR A 1 256 ? -8.666 16.794 26.704 1.00 96.50 256 THR A N 1
ATOM 1921 C CA . THR A 1 256 ? -9.650 16.458 25.656 1.00 96.50 256 THR A CA 1
ATOM 1922 C C . THR A 1 256 ? -9.828 17.533 24.582 1.00 96.50 256 THR A C 1
ATOM 1924 O O . THR A 1 256 ? -10.393 17.251 23.528 1.00 96.50 256 THR A O 1
ATOM 1927 N N . ASN A 1 257 ? -9.396 18.769 24.836 1.00 95.19 257 ASN A N 1
ATOM 1928 C CA . ASN A 1 257 ? -9.521 19.867 23.880 1.00 95.19 257 ASN A CA 1
ATOM 1929 C C . ASN A 1 257 ? -8.289 19.928 22.963 1.00 95.19 257 ASN A C 1
ATOM 1931 O O . ASN A 1 257 ? -7.193 19.614 23.425 1.00 95.19 257 ASN A O 1
ATOM 1935 N N . PRO A 1 258 ? -8.421 20.400 21.708 1.00 94.56 258 PRO A N 1
ATOM 1936 C CA . PRO A 1 258 ? -7.309 20.468 20.754 1.00 94.56 258 PRO A CA 1
ATOM 1937 C C . PRO A 1 258 ? -6.070 21.247 21.213 1.00 94.56 258 PRO A C 1
ATOM 1939 O O . PRO A 1 258 ? -4.987 20.993 20.705 1.00 94.56 258 PRO A O 1
ATOM 1942 N N . ASP A 1 259 ? -6.195 22.166 22.173 1.00 92.94 259 ASP A N 1
ATOM 1943 C CA . ASP A 1 259 ? -5.089 22.937 22.767 1.00 92.94 259 ASP A CA 1
ATOM 1944 C C . ASP A 1 259 ? -4.391 22.219 23.948 1.00 92.94 259 ASP A C 1
ATOM 1946 O O . ASP A 1 259 ? -3.515 22.780 24.612 1.00 92.94 259 ASP A O 1
ATOM 1950 N N . GLY A 1 260 ? -4.796 20.980 24.240 1.00 94.31 260 GLY A N 1
ATOM 1951 C CA . GLY A 1 260 ? -4.324 20.177 25.366 1.00 94.31 260 GLY A CA 1
ATOM 1952 C C . GLY A 1 260 ? -4.951 20.541 26.715 1.00 94.31 260 GLY A C 1
ATOM 1953 O O . GLY A 1 260 ? -4.529 20.024 27.753 1.00 94.31 260 GLY A O 1
ATOM 1954 N N . THR A 1 261 ? -5.949 21.430 26.741 1.00 95.38 261 THR A N 1
ATOM 1955 C CA . THR A 1 261 ? -6.763 21.696 27.936 1.00 95.38 261 THR A CA 1
ATOM 1956 C C . THR A 1 261 ? -7.924 20.702 28.059 1.00 95.38 261 THR A C 1
ATOM 1958 O O . THR A 1 261 ? -8.119 19.824 27.221 1.00 95.38 261 THR A O 1
ATOM 1961 N N . GLY A 1 262 ? -8.715 20.820 29.127 1.00 96.00 262 GLY A N 1
ATOM 1962 C CA . GLY A 1 262 ? -9.823 19.910 29.414 1.00 96.00 262 GLY A CA 1
ATOM 1963 C C . GLY A 1 262 ? -9.423 18.791 30.370 1.00 96.00 262 GLY A C 1
ATOM 1964 O O . GLY A 1 262 ? -8.485 18.933 31.158 1.00 96.00 262 GLY A O 1
ATOM 1965 N N . THR A 1 263 ? -10.174 17.694 30.341 1.00 96.88 263 THR A N 1
ATOM 1966 C CA . THR A 1 263 ? -9.982 16.585 31.280 1.00 96.88 263 THR A CA 1
ATOM 1967 C C . THR A 1 263 ? -8.773 15.744 30.861 1.00 96.88 263 THR A C 1
ATOM 1969 O O . THR A 1 263 ? -8.730 15.299 29.714 1.00 96.88 263 THR A O 1
ATOM 1972 N N . PRO A 1 264 ? -7.793 15.502 31.751 1.00 96.06 264 PRO A N 1
ATOM 1973 C CA . PRO A 1 264 ? -6.664 14.645 31.424 1.00 96.06 264 PRO A CA 1
ATOM 1974 C C . PRO A 1 264 ? -7.096 13.171 31.304 1.00 96.06 264 PRO A C 1
ATOM 1976 O O . PRO A 1 264 ? -8.079 12.759 31.929 1.00 96.06 264 PRO A O 1
ATOM 1979 N N . PRO A 1 265 ? -6.359 12.354 30.535 1.00 95.81 265 PRO A N 1
ATOM 1980 C CA . PRO A 1 265 ? -6.546 10.909 30.495 1.00 95.81 265 PRO A CA 1
ATOM 1981 C C . PRO A 1 265 ? -6.357 10.297 31.888 1.00 95.81 265 PRO A C 1
ATOM 1983 O O . PRO A 1 265 ? -5.479 10.701 32.649 1.00 95.81 265 PRO A O 1
ATOM 1986 N N . ALA A 1 266 ? -7.160 9.282 32.215 1.00 91.12 266 ALA A N 1
ATOM 1987 C CA . ALA A 1 266 ? -7.065 8.589 33.503 1.00 91.12 266 ALA A CA 1
ATOM 1988 C C . ALA A 1 266 ? -5.816 7.690 33.619 1.00 91.12 266 ALA A C 1
ATOM 1990 O O . ALA A 1 266 ? -5.331 7.444 34.718 1.00 91.12 266 ALA A O 1
ATOM 1991 N N . SER A 1 267 ? -5.320 7.172 32.492 1.00 93.44 267 SER A N 1
ATOM 1992 C CA . SER A 1 267 ? -4.129 6.321 32.370 1.00 93.44 267 SER A CA 1
ATOM 1993 C C . SER A 1 267 ? -3.734 6.213 30.894 1.00 93.44 267 SER A C 1
ATOM 1995 O O . SER A 1 267 ? -4.602 6.378 30.042 1.00 93.44 267 SER A O 1
ATOM 1997 N N . PHE A 1 268 ? -2.476 5.869 30.600 1.00 93.31 268 PHE A N 1
ATOM 1998 C CA . PHE A 1 268 ? -1.998 5.471 29.263 1.00 93.31 268 PHE A CA 1
ATOM 1999 C C . PHE A 1 268 ? -2.265 3.989 28.927 1.00 93.31 268 PHE A C 1
ATOM 2001 O O . PHE A 1 268 ? -2.077 3.542 27.794 1.00 93.31 268 PHE A O 1
ATOM 2008 N N . THR A 1 269 ? -2.705 3.209 29.919 1.00 92.62 269 THR A N 1
ATOM 2009 C CA . THR A 1 269 ? -3.035 1.779 29.787 1.00 92.62 269 THR A CA 1
ATOM 2010 C C . THR A 1 269 ? -4.526 1.528 29.552 1.00 92.62 269 THR A C 1
ATOM 2012 O O . THR A 1 269 ? -4.942 0.390 29.339 1.00 92.62 269 THR A O 1
ATOM 2015 N N . ALA A 1 270 ? -5.356 2.572 29.612 1.00 88.38 270 ALA A N 1
ATOM 2016 C CA . ALA A 1 270 ? -6.787 2.443 29.388 1.00 88.38 270 ALA A CA 1
ATOM 2017 C C . ALA A 1 270 ? -7.088 2.240 27.894 1.00 88.38 270 ALA A C 1
ATOM 2019 O O . ALA A 1 270 ? -6.476 2.857 27.021 1.00 88.38 270 ALA A O 1
ATOM 2020 N N . ALA A 1 271 ? -8.032 1.345 27.609 1.00 83.75 271 ALA A N 1
ATOM 2021 C CA . ALA A 1 271 ? -8.432 1.013 26.248 1.00 83.75 271 ALA A CA 1
ATOM 2022 C C . ALA A 1 271 ? -9.209 2.154 25.567 1.00 83.75 271 ALA A C 1
ATOM 2024 O O . ALA A 1 271 ? -9.819 2.988 26.238 1.00 83.75 271 ALA A O 1
ATOM 2025 N N . ASN A 1 272 ? -9.252 2.120 24.233 1.00 85.12 272 ASN A N 1
ATOM 2026 C CA . ASN A 1 272 ? -10.010 3.034 23.373 1.00 85.12 272 ASN A CA 1
ATOM 2027 C C . ASN A 1 272 ? -9.606 4.509 23.565 1.00 85.12 272 ASN A C 1
ATOM 2029 O O . ASN A 1 272 ? -10.453 5.382 23.766 1.00 85.12 272 ASN A O 1
ATOM 2033 N N . GLN A 1 273 ? -8.304 4.799 23.518 1.00 92.50 273 GLN A N 1
ATOM 2034 C CA . GLN A 1 273 ? -7.774 6.159 23.631 1.00 92.50 273 GLN A CA 1
ATOM 2035 C C . GLN A 1 273 ? -6.919 6.548 22.424 1.00 92.50 273 GLN A C 1
ATOM 2037 O O . GLN A 1 273 ? -6.074 5.785 21.959 1.00 92.50 273 GLN A O 1
ATOM 2042 N N . ILE A 1 274 ? -7.099 7.768 21.931 1.00 95.62 274 ILE A N 1
ATOM 2043 C CA . ILE A 1 274 ? -6.286 8.341 20.857 1.00 95.62 274 ILE A CA 1
ATOM 2044 C C . ILE A 1 274 ? -5.458 9.476 21.447 1.00 95.62 274 ILE A C 1
ATOM 2046 O O . ILE A 1 274 ? -6.015 10.439 21.962 1.00 95.62 274 ILE A O 1
ATOM 2050 N N . PHE A 1 275 ? -4.136 9.379 21.348 1.00 96.56 275 PHE A N 1
ATOM 2051 C CA . PHE A 1 275 ? -3.206 10.405 21.815 1.00 96.56 275 PHE A CA 1
ATOM 2052 C C . PHE A 1 275 ? -2.651 11.182 20.624 1.00 96.56 275 PHE A C 1
ATOM 2054 O O . PHE A 1 275 ? -1.817 10.672 19.877 1.00 96.56 275 PHE A O 1
ATOM 2061 N N . VAL A 1 276 ? -3.122 12.412 20.433 1.00 96.56 276 VAL A N 1
ATOM 2062 C CA . VAL A 1 276 ? -2.725 13.296 19.335 1.00 96.56 276 VAL A CA 1
ATOM 2063 C C . VAL A 1 276 ? -1.638 14.260 19.800 1.00 96.56 276 VAL A C 1
ATOM 2065 O O . VAL A 1 276 ? -1.865 15.123 20.649 1.00 96.56 276 VAL A O 1
ATOM 2068 N N . ILE A 1 277 ? -0.451 14.147 19.213 1.00 94.88 277 ILE A N 1
ATOM 2069 C CA . ILE A 1 277 ? 0.624 15.121 19.391 1.00 94.88 277 ILE A CA 1
ATOM 2070 C C . ILE A 1 277 ? 0.384 16.252 18.386 1.00 94.88 277 ILE A C 1
ATOM 2072 O O . ILE A 1 277 ? 0.775 16.140 17.225 1.00 94.88 277 ILE A O 1
ATOM 2076 N N . ALA A 1 278 ? -0.307 17.306 18.822 1.00 94.19 278 ALA A N 1
ATOM 2077 C CA . ALA A 1 278 ? -0.748 18.432 17.992 1.00 94.19 278 ALA A CA 1
ATOM 2078 C C . ALA A 1 278 ? -0.114 19.775 18.377 1.00 94.19 278 ALA A C 1
ATOM 2080 O O . ALA A 1 278 ? -0.060 20.678 17.547 1.00 94.19 278 ALA A O 1
ATOM 2081 N N . ASN A 1 279 ? 0.375 19.920 19.613 1.00 92.25 279 ASN A N 1
ATOM 2082 C CA . ASN A 1 279 ? 0.838 21.210 20.122 1.00 92.25 279 ASN A CA 1
ATOM 2083 C C . ASN A 1 279 ? 2.337 21.216 20.427 1.00 92.25 279 ASN A C 1
ATOM 2085 O O . ASN A 1 279 ? 2.896 20.256 20.956 1.00 92.25 279 ASN A O 1
ATOM 2089 N N . GLY A 1 280 ? 2.983 22.348 20.145 1.00 85.62 280 GLY A N 1
ATOM 2090 C CA . GLY A 1 280 ? 4.418 22.529 20.358 1.00 85.62 280 GLY A CA 1
ATOM 2091 C C . GLY A 1 280 ? 5.289 21.748 19.366 1.00 85.62 280 GLY A C 1
ATOM 2092 O O . GLY A 1 280 ? 4.831 21.275 18.331 1.00 85.62 280 GLY A O 1
ATOM 2093 N N . ASN A 1 281 ? 6.579 21.643 19.678 1.00 73.88 281 ASN A N 1
ATOM 2094 C CA . ASN A 1 281 ? 7.541 20.819 18.940 1.00 73.88 281 ASN A CA 1
ATOM 2095 C C . ASN A 1 281 ? 8.348 20.020 19.971 1.00 73.88 281 ASN A C 1
ATOM 2097 O O . ASN A 1 281 ? 9.481 20.393 20.280 1.00 73.88 281 ASN A O 1
ATOM 2101 N N . PRO A 1 282 ? 7.721 19.017 20.617 1.00 68.75 282 PRO A N 1
ATOM 2102 C CA . PRO A 1 282 ? 8.242 18.478 21.866 1.00 68.75 282 PRO A CA 1
ATOM 2103 C C . PRO A 1 282 ? 9.602 17.802 21.692 1.00 68.75 282 PRO A C 1
ATOM 2105 O O . PRO A 1 282 ? 10.429 17.881 22.594 1.00 68.75 282 PRO A O 1
ATOM 2108 N N . GLY A 1 283 ? 9.852 17.175 20.537 1.00 70.00 283 GLY A N 1
ATOM 2109 C CA . GLY A 1 283 ? 10.913 16.181 20.412 1.00 70.00 283 GLY A CA 1
ATOM 2110 C C . GLY A 1 283 ? 10.692 15.019 21.395 1.00 70.00 283 GLY A C 1
ATOM 2111 O O . GLY A 1 283 ? 10.403 15.189 22.575 1.00 70.00 283 GLY A O 1
ATOM 2112 N N . ILE A 1 284 ? 10.780 13.791 20.913 1.00 73.12 284 ILE A N 1
ATOM 2113 C CA . ILE A 1 284 ? 10.642 12.592 21.732 1.00 73.12 284 ILE A CA 1
ATOM 2114 C C . ILE A 1 284 ? 12.054 12.076 21.964 1.00 73.12 284 ILE A C 1
ATOM 2116 O O . ILE A 1 284 ? 12.663 11.444 21.102 1.00 73.12 284 ILE A O 1
ATOM 2120 N N . PHE A 1 285 ? 12.581 12.418 23.137 1.00 69.50 285 PHE A N 1
ATOM 2121 C CA . PHE A 1 285 ? 13.937 12.078 23.567 1.00 69.50 285 PHE A CA 1
ATOM 2122 C C . PHE A 1 285 ? 13.952 10.987 24.638 1.00 69.50 285 PHE A C 1
ATOM 2124 O O . PHE A 1 285 ? 15.000 10.691 25.183 1.00 69.50 285 PHE A O 1
ATOM 2131 N N . TYR A 1 286 ? 12.808 10.414 24.997 1.00 75.56 286 TYR A N 1
ATOM 2132 C CA . TYR A 1 286 ? 12.668 9.365 26.008 1.00 75.56 286 TYR A CA 1
ATOM 2133 C C . TYR A 1 286 ? 11.657 8.325 25.521 1.00 75.56 286 TYR A C 1
ATOM 2135 O O . TYR A 1 286 ? 11.053 8.482 24.460 1.00 75.56 286 TYR A O 1
ATOM 2143 N N . THR A 1 287 ? 11.493 7.239 26.274 1.00 83.62 287 THR A N 1
ATOM 2144 C CA . THR A 1 287 ? 10.469 6.236 25.977 1.00 83.62 287 THR A CA 1
ATOM 2145 C C . THR A 1 287 ? 9.080 6.783 26.317 1.00 83.62 287 THR A C 1
ATOM 2147 O O . THR A 1 287 ? 8.851 7.158 27.465 1.00 83.62 287 THR A O 1
ATOM 2150 N N . PHE A 1 288 ? 8.176 6.835 25.336 1.00 85.25 288 PHE A N 1
ATOM 2151 C CA . PHE A 1 288 ? 6.767 7.216 25.500 1.00 85.25 288 PHE A CA 1
ATOM 2152 C C . PHE A 1 288 ? 5.879 5.992 25.271 1.00 85.25 288 PHE A C 1
ATOM 2154 O O . PHE A 1 288 ? 5.918 5.419 24.183 1.00 85.25 288 PHE A O 1
ATOM 2161 N N . GLU A 1 289 ? 5.111 5.573 26.281 1.00 90.19 289 GLU A N 1
ATOM 2162 C CA . GLU A 1 289 ? 4.350 4.317 26.256 1.00 90.19 289 GLU A CA 1
ATOM 2163 C C . GLU A 1 289 ? 2.833 4.526 26.361 1.00 90.19 289 GLU A C 1
ATOM 2165 O O . GLU A 1 289 ? 2.338 5.107 27.323 1.00 90.19 289 GLU A O 1
ATOM 2170 N N . ILE A 1 290 ? 2.102 3.967 25.394 1.00 92.25 290 ILE A N 1
ATOM 2171 C CA . ILE A 1 290 ? 0.650 3.788 25.361 1.00 92.25 290 ILE A CA 1
ATOM 2172 C C . ILE A 1 290 ? 0.386 2.292 25.170 1.00 92.25 290 ILE A C 1
ATOM 2174 O O . ILE A 1 290 ? 0.765 1.736 24.147 1.00 92.25 290 ILE A O 1
ATOM 2178 N N . SER A 1 291 ? -0.273 1.621 26.113 1.00 89.88 291 SER A N 1
ATOM 2179 C CA . SER A 1 291 ? -0.465 0.156 26.052 1.00 89.88 291 SER A CA 1
ATOM 2180 C C . SER A 1 291 ? -1.920 -0.300 26.154 1.00 89.88 291 SER A C 1
ATOM 2182 O O . SER A 1 291 ? -2.200 -1.498 26.121 1.00 89.88 291 SER A O 1
ATOM 2184 N N . GLY A 1 292 ? -2.867 0.640 26.222 1.00 86.69 292 GLY A N 1
ATOM 2185 C CA . GLY A 1 292 ? -4.291 0.323 26.171 1.00 86.69 292 GLY A CA 1
ATOM 2186 C C . GLY A 1 292 ? -4.713 -0.366 24.869 1.00 86.69 292 GLY A C 1
ATOM 2187 O O . GLY A 1 292 ? -4.268 -0.005 23.778 1.00 86.69 292 GLY A O 1
ATOM 2188 N N . ALA A 1 293 ? -5.606 -1.352 24.976 1.00 80.88 293 ALA A N 1
ATOM 2189 C CA . ALA A 1 293 ? -6.192 -2.013 23.810 1.00 80.88 293 ALA A CA 1
ATOM 2190 C C . ALA A 1 293 ? -6.966 -1.005 22.942 1.00 80.88 293 ALA A C 1
ATOM 2192 O O . ALA A 1 293 ? -7.627 -0.112 23.468 1.00 80.88 293 ALA A O 1
ATOM 2193 N N . ASN A 1 294 ? -6.902 -1.145 21.616 1.00 81.19 294 ASN A N 1
ATOM 2194 C CA . ASN A 1 294 ? -7.509 -0.208 20.655 1.00 81.19 294 ASN A CA 1
ATOM 2195 C C . ASN A 1 294 ? -7.063 1.260 20.822 1.00 81.19 294 ASN A C 1
ATOM 2197 O O . ASN A 1 294 ? -7.751 2.166 20.350 1.00 81.19 294 ASN A O 1
ATOM 2201 N N . SER A 1 295 ? -5.933 1.506 21.489 1.00 90.88 295 SER A N 1
ATOM 2202 C CA . SER A 1 295 ? -5.359 2.843 21.625 1.00 90.88 295 SER A CA 1
ATOM 2203 C C . SER A 1 295 ? -4.265 3.085 20.585 1.00 90.88 295 SER A C 1
ATOM 2205 O O . SER A 1 295 ? -3.615 2.149 20.112 1.00 90.88 295 SER A O 1
ATOM 2207 N N . LYS A 1 296 ? -4.054 4.348 20.206 1.00 93.81 296 LYS A N 1
ATOM 2208 C CA . LYS A 1 296 ? -3.041 4.736 19.212 1.00 93.81 296 LYS A CA 1
ATOM 2209 C C . LYS A 1 296 ? -2.462 6.119 19.475 1.00 93.81 296 LYS A C 1
ATOM 2211 O O . LYS A 1 296 ? -3.078 6.941 20.155 1.00 93.81 296 LYS A O 1
ATOM 2216 N N . VAL A 1 297 ? -1.305 6.376 18.875 1.00 95.69 297 VAL A N 1
ATOM 2217 C CA . VAL A 1 297 ? -0.689 7.706 18.815 1.00 95.69 297 VAL A CA 1
ATOM 2218 C C . VAL A 1 297 ? -0.899 8.289 17.421 1.00 95.69 297 VAL A C 1
ATOM 2220 O O . VAL A 1 297 ? -0.778 7.576 16.428 1.00 95.69 297 VAL A O 1
ATOM 2223 N N . VAL A 1 298 ? -1.203 9.581 17.339 1.00 96.75 298 VAL A N 1
ATOM 2224 C CA . VAL A 1 298 ? -1.349 10.329 16.084 1.00 96.75 298 VAL A CA 1
ATOM 2225 C C . VAL A 1 298 ? -0.418 11.535 16.129 1.00 96.75 298 VAL A C 1
ATOM 2227 O O . VAL A 1 298 ? -0.432 12.289 17.099 1.00 96.75 298 VAL A O 1
ATOM 2230 N N . ILE A 1 299 ? 0.391 11.739 15.093 1.00 95.88 299 ILE A N 1
ATOM 2231 C CA . ILE A 1 299 ? 1.186 12.962 14.939 1.00 95.88 299 ILE A CA 1
ATOM 2232 C C . ILE A 1 299 ? 0.404 13.962 14.089 1.00 95.88 299 ILE A C 1
ATOM 2234 O O . ILE A 1 299 ? 0.109 13.678 12.930 1.00 95.88 299 ILE A O 1
ATOM 2238 N N . GLY A 1 300 ? 0.126 15.137 14.651 1.00 95.44 300 GLY A N 1
ATOM 2239 C CA . GLY A 1 300 ? -0.616 16.224 14.013 1.00 95.44 300 GLY A CA 1
ATOM 2240 C C . GLY A 1 300 ? -2.132 16.128 14.146 1.00 95.44 300 GLY A C 1
ATOM 2241 O O . GLY A 1 300 ? -2.700 15.060 14.359 1.00 95.44 300 GLY A O 1
ATOM 2242 N N . ASP A 1 301 ? -2.783 17.280 14.003 1.00 93.00 301 ASP A N 1
ATOM 2243 C CA . ASP A 1 301 ? -4.243 17.442 14.032 1.00 93.00 301 ASP A CA 1
ATOM 2244 C C . ASP A 1 301 ? -4.888 17.365 12.632 1.00 93.00 301 ASP A C 1
ATOM 2246 O O . ASP A 1 301 ? -6.110 17.421 12.508 1.00 93.00 301 ASP A O 1
ATOM 2250 N N . GLY A 1 302 ? -4.074 17.234 11.577 1.00 94.62 302 GLY A N 1
ATOM 2251 C CA . GLY A 1 302 ? -4.515 17.201 10.181 1.00 94.62 302 GLY A CA 1
ATOM 2252 C C . GLY A 1 302 ? -4.838 18.571 9.580 1.00 94.62 302 GLY A C 1
ATOM 2253 O O . GLY A 1 302 ? -5.333 18.638 8.456 1.00 94.62 302 GLY A O 1
ATOM 2254 N N . ILE A 1 303 ? -4.581 19.661 10.307 1.00 93.69 303 ILE A N 1
ATOM 2255 C CA . ILE A 1 303 ? -4.893 21.033 9.890 1.00 93.69 303 ILE A CA 1
ATOM 2256 C C . ILE A 1 303 ? -3.629 21.892 9.929 1.00 93.69 303 ILE A C 1
ATOM 2258 O O . ILE A 1 303 ? -3.312 22.580 8.959 1.00 93.69 303 ILE A O 1
ATOM 2262 N N . ASN A 1 304 ? -2.904 21.855 11.044 1.00 92.25 304 ASN A N 1
ATOM 2263 C CA . ASN A 1 304 ? -1.743 22.689 11.291 1.00 92.25 304 ASN A CA 1
ATOM 2264 C C . ASN A 1 304 ? -0.445 21.897 11.073 1.00 92.25 304 ASN A C 1
ATOM 2266 O O . ASN A 1 304 ? -0.319 20.765 11.549 1.00 92.25 304 ASN A O 1
ATOM 2270 N N . PRO A 1 305 ? 0.566 22.483 10.406 1.00 94.62 305 PRO A N 1
ATOM 2271 C CA . PRO A 1 305 ? 1.864 21.840 10.289 1.00 94.62 305 PRO A CA 1
ATOM 2272 C C . PRO A 1 305 ? 2.518 21.637 11.659 1.00 94.62 305 PRO A C 1
ATOM 2274 O O . PRO A 1 305 ? 2.687 22.587 12.424 1.00 94.62 305 PRO A O 1
ATOM 2277 N N . ILE A 1 306 ? 2.968 20.414 11.928 1.00 94.19 306 ILE A N 1
ATOM 2278 C CA . ILE A 1 306 ? 3.779 20.071 13.100 1.00 94.19 306 ILE A CA 1
ATOM 2279 C C . ILE A 1 306 ? 4.963 19.207 12.679 1.00 94.19 306 ILE A C 1
ATOM 2281 O O . ILE A 1 306 ? 4.883 18.437 11.720 1.00 94.19 306 ILE A O 1
ATOM 2285 N N . GLN A 1 307 ? 6.072 19.314 13.406 1.00 94.00 307 GLN A N 1
ATOM 2286 C CA . GLN A 1 307 ? 7.185 18.382 13.288 1.00 94.00 307 GLN A CA 1
ATOM 2287 C C . GLN A 1 307 ? 7.417 17.700 14.630 1.00 94.00 307 GLN A C 1
ATOM 2289 O O . GLN A 1 307 ? 7.439 18.362 15.663 1.00 94.00 307 GLN A O 1
ATOM 2294 N N . VAL A 1 308 ? 7.601 16.384 14.607 1.00 92.06 308 VAL A N 1
ATOM 2295 C CA . VAL A 1 308 ? 7.950 15.592 15.789 1.00 92.06 308 VAL A CA 1
ATOM 2296 C C . VAL A 1 308 ? 9.151 14.728 15.440 1.00 92.06 308 VAL A C 1
ATOM 2298 O O . VAL A 1 308 ? 9.133 14.000 14.450 1.00 92.06 308 VAL A O 1
ATOM 2301 N N . SER A 1 309 ? 10.207 14.836 16.243 1.00 89.81 309 SER A N 1
ATOM 2302 C CA . SER A 1 309 ? 11.451 14.083 16.077 1.00 89.81 309 SER A CA 1
ATOM 2303 C C . SER A 1 309 ? 11.555 13.009 17.145 1.00 89.81 309 SER A C 1
ATOM 2305 O O . SER A 1 309 ? 11.430 13.335 18.315 1.00 89.81 309 SER A O 1
ATOM 2307 N N . LEU A 1 310 ? 11.786 11.758 16.762 1.00 89.25 310 LEU A N 1
ATOM 2308 C CA . LEU A 1 310 ? 12.134 10.661 17.654 1.00 89.25 310 LEU A CA 1
ATOM 2309 C C . LEU A 1 310 ? 13.639 10.412 17.559 1.00 89.25 310 LEU A C 1
ATOM 2311 O O . LEU A 1 310 ? 14.146 9.923 16.541 1.00 89.25 310 LEU A O 1
ATOM 2315 N N . ASP A 1 311 ? 14.339 10.760 18.633 1.00 82.38 311 ASP A N 1
ATOM 2316 C CA . ASP A 1 311 ? 15.792 10.713 18.718 1.00 82.38 311 ASP A CA 1
ATOM 2317 C C . ASP A 1 311 ? 16.244 9.687 19.765 1.00 82.38 311 ASP A C 1
ATOM 2319 O O . ASP A 1 311 ? 15.698 9.652 20.872 1.00 82.38 311 ASP A O 1
ATOM 2323 N N . PRO A 1 312 ? 17.248 8.842 19.465 1.00 72.81 312 PRO A N 1
ATOM 2324 C CA . PRO A 1 312 ? 17.823 7.975 20.479 1.00 72.81 312 PRO A CA 1
ATOM 2325 C C . PRO A 1 312 ? 18.530 8.827 21.544 1.00 72.81 312 PRO A C 1
ATOM 2327 O O . PRO A 1 312 ? 19.284 9.747 21.227 1.00 72.81 312 PRO A O 1
ATOM 2330 N N . THR A 1 313 ? 18.324 8.505 22.822 1.00 64.81 313 THR A N 1
ATOM 2331 C CA . THR A 1 313 ? 19.140 9.044 23.921 1.00 64.81 313 THR A CA 1
ATOM 2332 C C . THR A 1 313 ? 20.598 8.603 23.783 1.00 64.81 313 THR A C 1
ATOM 2334 O O . THR A 1 313 ? 20.903 7.650 23.067 1.00 64.81 313 THR A O 1
ATOM 2337 N N . ALA A 1 314 ? 21.505 9.203 24.562 1.00 58.41 314 ALA A N 1
ATOM 2338 C CA . ALA A 1 314 ? 22.872 8.690 24.730 1.00 58.41 314 ALA A CA 1
ATOM 2339 C C . ALA A 1 314 ? 22.921 7.212 25.193 1.00 58.41 314 ALA A C 1
ATOM 2341 O O . ALA A 1 314 ? 23.935 6.547 25.006 1.00 58.41 314 ALA A O 1
ATOM 2342 N N . ALA A 1 315 ? 21.823 6.692 25.760 1.00 55.41 315 ALA A N 1
ATOM 2343 C CA . ALA A 1 315 ? 21.650 5.293 26.147 1.00 55.41 315 ALA A CA 1
ATOM 2344 C C . ALA A 1 315 ? 21.006 4.409 25.053 1.00 55.41 315 ALA A C 1
ATOM 2346 O O . ALA A 1 315 ? 20.845 3.211 25.261 1.00 55.41 315 ALA A O 1
ATOM 2347 N N . GLY A 1 316 ? 20.617 4.970 23.901 1.00 59.25 316 GLY A N 1
ATOM 2348 C CA . GLY A 1 316 ? 19.982 4.240 22.797 1.00 59.25 316 GLY A CA 1
ATOM 2349 C C . GLY A 1 316 ? 18.495 3.909 22.997 1.00 59.25 316 GLY A C 1
ATOM 2350 O O . GLY A 1 316 ? 17.971 3.057 22.285 1.00 59.25 316 GLY A O 1
ATOM 2351 N N . THR A 1 317 ? 17.804 4.556 23.944 1.00 63.72 317 THR A N 1
ATOM 2352 C CA . THR A 1 317 ? 16.478 4.125 24.449 1.00 63.72 317 THR A CA 1
ATOM 2353 C C . THR A 1 317 ? 15.270 4.965 24.009 1.00 63.72 317 THR A C 1
ATOM 2355 O O . THR A 1 317 ? 14.144 4.642 24.382 1.00 63.72 317 THR A O 1
ATOM 2358 N N . GLY A 1 318 ? 15.449 6.033 23.223 1.00 73.50 318 GLY A N 1
ATOM 2359 C CA . GLY A 1 318 ? 14.320 6.832 22.718 1.00 73.50 318 GLY A CA 1
ATOM 2360 C C . GLY A 1 318 ? 13.406 5.985 21.824 1.00 73.50 318 GLY A C 1
ATOM 2361 O O . GLY A 1 318 ? 13.852 5.501 20.782 1.00 73.50 318 GLY A O 1
ATOM 2362 N N . GLN A 1 319 ? 12.159 5.765 22.250 1.00 85.25 319 GLN A N 1
ATOM 2363 C CA . GLN A 1 319 ? 11.197 4.883 21.581 1.00 85.25 319 GLN A CA 1
ATOM 2364 C C . GLN A 1 319 ? 9.763 5.343 21.857 1.00 85.25 319 GLN A C 1
ATOM 2366 O O . GLN A 1 319 ? 9.441 5.751 22.967 1.00 85.25 319 GLN A O 1
ATOM 2371 N N . ILE A 1 320 ? 8.876 5.204 20.875 1.00 84.75 320 ILE A N 1
ATOM 2372 C CA . ILE A 1 320 ? 7.433 5.195 21.139 1.00 84.75 320 ILE A CA 1
ATOM 2373 C C . ILE A 1 320 ? 7.003 3.729 21.242 1.00 84.75 320 ILE A C 1
ATOM 2375 O O . ILE A 1 320 ? 7.246 2.942 20.325 1.00 84.75 320 ILE A O 1
ATOM 2379 N N . ILE A 1 321 ? 6.394 3.356 22.361 1.00 88.19 321 ILE A N 1
ATOM 2380 C CA . ILE A 1 321 ? 5.767 2.054 22.575 1.00 88.19 321 ILE A CA 1
ATOM 2381 C C . ILE A 1 321 ? 4.265 2.290 22.476 1.00 88.19 321 ILE A C 1
ATOM 2383 O O . ILE A 1 321 ? 3.662 2.861 23.372 1.00 88.19 321 ILE A O 1
ATOM 2387 N N . ALA A 1 322 ? 3.666 1.908 21.356 1.00 87.88 322 ALA A N 1
ATOM 2388 C CA . ALA A 1 322 ? 2.226 1.986 21.147 1.00 87.88 322 ALA A CA 1
ATOM 2389 C C . ALA A 1 322 ? 1.780 0.845 20.227 1.00 87.88 322 ALA A C 1
ATOM 2391 O O . ALA A 1 322 ? 2.617 0.325 19.482 1.00 87.88 322 ALA A O 1
ATOM 2392 N N . PRO A 1 323 ? 0.491 0.459 20.221 1.00 87.38 323 PRO A N 1
ATOM 2393 C CA . PRO A 1 323 ? -0.010 -0.500 19.243 1.00 87.38 323 PRO A CA 1
ATOM 2394 C C . PRO A 1 323 ? 0.157 0.011 17.806 1.00 87.38 323 PRO A C 1
ATOM 2396 O O . PRO A 1 323 ? 0.591 -0.737 16.930 1.00 87.38 323 PRO A O 1
ATOM 2399 N N . VAL A 1 324 ? -0.175 1.288 17.575 1.00 93.56 324 VAL A N 1
ATOM 2400 C CA . VAL A 1 324 ? -0.198 1.920 16.249 1.00 93.56 324 VAL A CA 1
ATOM 2401 C C . VAL A 1 324 ? 0.236 3.388 16.329 1.00 93.56 324 VAL A C 1
ATOM 2403 O O . VAL A 1 324 ? -0.103 4.089 17.289 1.00 93.56 324 VAL A O 1
ATOM 2406 N N . LEU A 1 325 ? 0.953 3.848 15.299 1.00 95.69 325 LEU A N 1
ATOM 2407 C CA . LEU A 1 325 ? 1.297 5.250 15.050 1.00 95.69 325 LEU A CA 1
ATOM 2408 C C . LEU A 1 325 ? 0.705 5.733 13.718 1.00 95.69 325 LEU A C 1
ATOM 2410 O O . LEU A 1 325 ? 1.095 5.240 12.659 1.00 95.69 325 LEU A O 1
ATOM 2414 N N . ASP A 1 326 ? -0.162 6.741 13.775 1.00 97.75 326 ASP A N 1
ATOM 2415 C CA . ASP A 1 326 ? -0.659 7.464 12.603 1.00 97.75 326 ASP A CA 1
ATOM 2416 C C . ASP A 1 326 ? 0.086 8.796 12.424 1.00 97.75 326 ASP A C 1
ATOM 2418 O O . ASP A 1 326 ? 0.542 9.418 13.389 1.00 97.75 326 ASP A O 1
ATOM 2422 N N . ILE A 1 327 ? 0.162 9.275 11.185 1.00 97.94 327 ILE A N 1
ATOM 2423 C CA . ILE A 1 327 ? 0.698 10.594 10.839 1.00 97.94 327 ILE A CA 1
ATOM 2424 C C . ILE A 1 327 ? -0.363 11.325 10.021 1.00 97.94 327 ILE A C 1
ATOM 2426 O O . ILE A 1 327 ? -0.692 10.914 8.907 1.00 97.94 327 ILE A O 1
ATOM 2430 N N . ALA A 1 328 ? -0.915 12.393 10.591 1.00 97.94 328 ALA A N 1
ATOM 2431 C CA . ALA A 1 328 ? -1.979 13.180 9.987 1.00 97.94 328 ALA A CA 1
ATOM 2432 C C . ALA A 1 328 ? -1.457 14.112 8.880 1.00 97.94 328 ALA A C 1
ATOM 2434 O O . ALA A 1 328 ? -0.252 14.322 8.725 1.00 97.94 328 ALA A O 1
ATOM 2435 N N . GLU A 1 329 ? -2.383 14.690 8.113 1.00 97.19 329 GLU A N 1
ATOM 2436 C CA . GLU A 1 329 ? -2.074 15.697 7.092 1.00 97.19 329 GLU A CA 1
ATOM 2437 C C . GLU A 1 329 ? -1.209 16.833 7.659 1.00 97.19 329 GLU A C 1
ATOM 2439 O O . GLU A 1 329 ? -1.344 17.217 8.821 1.00 97.19 329 GLU A O 1
ATOM 2444 N N . PHE A 1 330 ? -0.298 17.357 6.834 1.00 96.19 330 PHE A N 1
ATOM 2445 C CA . PHE A 1 330 ? 0.644 18.438 7.172 1.00 96.19 330 PHE A CA 1
ATOM 2446 C C . PHE A 1 330 ? 1.659 18.134 8.290 1.00 96.19 330 PHE A C 1
ATOM 2448 O O . PHE A 1 330 ? 2.553 18.948 8.544 1.00 96.19 330 PHE A O 1
ATOM 2455 N N . ALA A 1 331 ? 1.592 16.966 8.932 1.00 97.38 331 ALA A N 1
ATOM 2456 C CA . ALA A 1 331 ? 2.548 16.562 9.950 1.00 97.38 331 ALA A CA 1
ATOM 2457 C C . ALA A 1 331 ? 3.833 15.981 9.344 1.00 97.38 331 ALA A C 1
ATOM 2459 O O . ALA A 1 331 ? 3.822 15.299 8.320 1.00 97.38 331 ALA A O 1
ATOM 2460 N N . THR A 1 332 ? 4.963 16.217 10.008 1.00 97.44 332 THR A N 1
ATOM 2461 C CA . THR A 1 332 ? 6.245 15.570 9.711 1.00 97.44 332 THR A CA 1
ATOM 2462 C C . THR A 1 332 ? 6.702 14.749 10.909 1.00 97.44 332 THR A C 1
ATOM 2464 O O . THR A 1 332 ? 7.046 15.308 11.951 1.00 97.44 332 THR A O 1
ATOM 2467 N N . PHE A 1 333 ? 6.784 13.433 10.745 1.00 96.50 333 PHE A N 1
ATOM 2468 C CA . PHE A 1 333 ? 7.450 12.560 11.704 1.00 96.50 333 PHE A CA 1
ATOM 2469 C C . PHE A 1 333 ? 8.889 12.303 11.256 1.00 96.50 333 PHE A C 1
ATOM 2471 O O . PHE A 1 333 ? 9.137 11.876 10.129 1.00 96.50 333 PHE A O 1
ATOM 2478 N N . ILE A 1 334 ? 9.849 12.577 12.132 1.00 94.81 334 ILE A N 1
ATOM 2479 C CA . ILE A 1 334 ? 11.278 12.393 11.890 1.00 94.81 334 ILE A CA 1
ATOM 2480 C C . ILE A 1 334 ? 11.763 11.294 12.825 1.00 94.81 334 ILE A C 1
ATOM 2482 O O . ILE A 1 334 ? 11.623 11.428 14.031 1.00 94.81 334 ILE A O 1
ATOM 2486 N N . THR A 1 335 ? 12.380 10.239 12.302 1.00 93.31 335 THR A N 1
ATOM 2487 C CA . THR A 1 335 ? 13.002 9.195 13.122 1.00 93.31 335 THR A CA 1
ATOM 2488 C C . THR A 1 335 ? 14.496 9.077 12.847 1.00 93.31 335 THR A C 1
ATOM 2490 O O . THR A 1 335 ? 14.951 9.121 11.697 1.00 93.31 335 THR A O 1
ATOM 2493 N N . ARG A 1 336 ? 15.260 8.894 13.928 1.00 91.12 336 ARG A N 1
ATOM 2494 C CA . ARG A 1 336 ? 16.677 8.496 13.909 1.00 91.12 336 ARG A CA 1
ATOM 2495 C C . ARG A 1 336 ? 16.901 7.134 14.572 1.00 91.12 336 ARG A C 1
ATOM 2497 O O . ARG A 1 336 ? 18.007 6.823 14.998 1.00 91.12 336 ARG A O 1
ATOM 2504 N N . THR A 1 337 ? 15.848 6.329 14.685 1.00 89.81 337 THR A N 1
ATOM 2505 C CA . THR A 1 337 ? 15.858 5.007 15.322 1.00 89.81 337 THR A CA 1
ATOM 2506 C C . THR A 1 337 ? 14.945 4.029 14.577 1.00 89.81 337 THR A C 1
ATOM 2508 O O . THR A 1 337 ? 14.058 4.435 13.826 1.00 89.81 337 THR A O 1
ATOM 2511 N N . ASN A 1 338 ? 15.151 2.731 14.802 1.00 90.50 338 ASN A N 1
ATOM 2512 C CA . ASN A 1 338 ? 14.252 1.667 14.334 1.00 90.50 338 ASN A CA 1
ATOM 2513 C C . ASN A 1 338 ? 13.174 1.313 15.374 1.00 90.50 338 ASN A C 1
ATOM 2515 O O . ASN A 1 338 ? 12.310 0.486 15.102 1.00 90.50 338 ASN A O 1
ATOM 2519 N N . ASN A 1 339 ? 13.229 1.929 16.558 1.00 88.69 339 ASN A N 1
ATOM 2520 C CA . ASN A 1 339 ? 12.344 1.636 17.679 1.00 88.69 339 ASN A CA 1
ATOM 2521 C C . ASN A 1 339 ? 11.121 2.564 17.646 1.00 88.69 339 ASN A C 1
ATOM 2523 O O . ASN A 1 339 ? 11.060 3.560 18.366 1.00 88.69 339 ASN A O 1
ATOM 25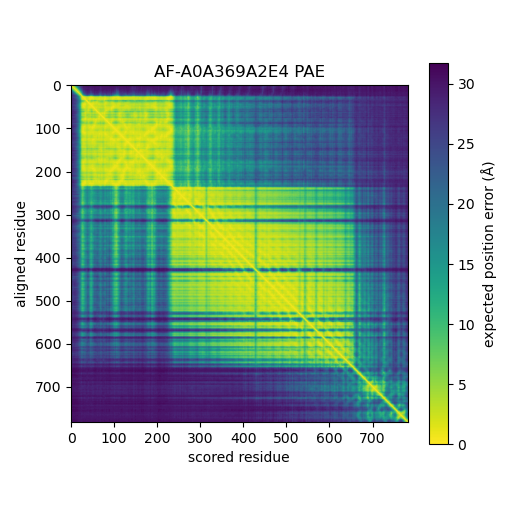27 N N . PHE A 1 340 ? 10.155 2.254 16.789 1.00 89.69 340 PHE A N 1
ATOM 2528 C CA . PHE A 1 340 ? 8.852 2.921 16.747 1.00 89.69 340 PHE A CA 1
ATOM 2529 C C . PHE A 1 340 ? 7.727 1.891 16.504 1.00 89.69 340 PHE A C 1
ATOM 2531 O O . PHE A 1 340 ? 8.025 0.763 16.106 1.00 89.69 340 PHE A O 1
ATOM 2538 N N . PRO A 1 341 ? 6.454 2.237 16.779 1.00 92.12 341 PRO A N 1
ATOM 2539 C CA . PRO A 1 341 ? 5.311 1.336 16.659 1.00 92.12 341 PRO A CA 1
ATOM 2540 C C . PRO A 1 341 ? 5.062 0.845 15.237 1.00 92.12 341 PRO A C 1
ATOM 2542 O O . PRO A 1 341 ? 5.587 1.390 14.265 1.00 92.12 341 PRO A O 1
ATOM 2545 N N . THR A 1 342 ? 4.145 -0.112 15.106 1.00 93.56 342 THR A N 1
ATOM 2546 C CA . THR A 1 342 ? 3.530 -0.413 13.811 1.00 93.56 342 THR A CA 1
ATOM 2547 C C . THR A 1 342 ? 2.911 0.859 13.232 1.00 93.56 342 THR A C 1
ATOM 2549 O O . THR A 1 342 ? 2.174 1.573 13.915 1.00 93.56 342 THR A O 1
ATOM 2552 N N . LEU A 1 343 ? 3.215 1.156 11.971 1.00 96.19 343 LEU A N 1
ATOM 2553 C CA . LEU A 1 343 ? 2.640 2.307 11.282 1.00 96.19 343 LEU A CA 1
ATOM 2554 C C . LEU A 1 343 ? 1.194 2.000 10.893 1.00 96.19 343 LEU A C 1
ATOM 2556 O O . LEU A 1 343 ? 0.918 0.952 10.310 1.00 96.19 343 LEU A O 1
ATOM 2560 N N . GLY A 1 344 ? 0.289 2.911 11.238 1.00 95.81 344 GLY A N 1
ATOM 2561 C CA . GLY A 1 344 ? -1.103 2.890 10.814 1.00 95.81 344 GLY A CA 1
ATOM 2562 C C . GLY A 1 344 ? -1.298 3.739 9.564 1.00 95.81 344 GLY A C 1
ATOM 2563 O O . GLY A 1 344 ? -0.679 3.501 8.526 1.00 95.81 344 GLY A O 1
ATOM 2564 N N . ILE A 1 345 ? -2.168 4.739 9.658 1.00 95.06 345 ILE A N 1
ATOM 2565 C CA . ILE A 1 345 ? -2.457 5.660 8.559 1.00 95.06 345 ILE A CA 1
ATOM 2566 C C . ILE A 1 345 ? -1.358 6.719 8.484 1.00 95.06 345 ILE A C 1
ATOM 2568 O O . ILE A 1 345 ? -1.151 7.483 9.424 1.00 95.06 345 ILE A O 1
ATOM 2572 N N . ILE A 1 346 ? -0.702 6.814 7.331 1.00 97.81 346 ILE A N 1
ATOM 2573 C CA . ILE A 1 346 ? 0.183 7.929 6.988 1.00 97.81 346 ILE A CA 1
ATOM 2574 C C . ILE A 1 346 ? -0.527 8.730 5.899 1.00 97.81 346 ILE A C 1
ATOM 2576 O O . ILE A 1 346 ? -0.703 8.252 4.778 1.00 97.81 346 ILE A O 1
ATOM 2580 N N . ALA A 1 347 ? -0.991 9.927 6.243 1.00 96.88 347 ALA A N 1
ATOM 2581 C CA . ALA A 1 347 ? -1.823 10.728 5.357 1.00 96.88 347 ALA A CA 1
ATOM 2582 C C . ALA A 1 347 ? -1.045 11.184 4.100 1.00 96.88 347 ALA A C 1
ATOM 2584 O O . ALA A 1 347 ? 0.154 11.465 4.207 1.00 96.88 347 ALA A O 1
ATOM 2585 N N . PRO A 1 348 ? -1.682 11.292 2.918 1.00 95.31 348 PRO A N 1
ATOM 2586 C CA . PRO A 1 348 ? -1.010 11.645 1.664 1.00 95.31 348 PRO A CA 1
ATOM 2587 C C . PRO A 1 348 ? -0.167 12.931 1.689 1.00 95.31 348 PRO A C 1
ATOM 2589 O O . PRO A 1 348 ? 0.907 12.956 1.088 1.00 95.31 348 PRO A O 1
ATOM 2592 N N . GLY A 1 349 ? -0.606 13.983 2.387 1.00 95.81 349 GLY A N 1
ATOM 2593 C CA . GLY A 1 349 ? 0.134 15.243 2.538 1.00 95.81 349 GLY A CA 1
ATOM 2594 C C . GLY A 1 349 ? 1.042 15.311 3.772 1.00 95.81 349 GLY A C 1
ATOM 2595 O O . GLY A 1 349 ? 1.600 16.371 4.060 1.00 95.81 349 GLY A O 1
ATOM 2596 N N . SER A 1 350 ? 1.218 14.207 4.502 1.00 98.50 350 SER A N 1
ATOM 2597 C CA . SER A 1 350 ? 2.171 14.099 5.615 1.00 98.50 350 SER A CA 1
ATOM 2598 C C . SER A 1 350 ? 3.591 13.768 5.142 1.00 98.50 350 SER A C 1
ATOM 2600 O O . SER A 1 350 ? 3.804 13.436 3.976 1.00 98.50 350 SER A O 1
ATOM 2602 N N . THR A 1 351 ? 4.579 13.816 6.036 1.00 98.62 351 THR A N 1
ATOM 2603 C CA . THR A 1 351 ? 5.969 13.439 5.737 1.00 98.62 351 THR A CA 1
ATOM 2604 C C . THR A 1 351 ? 6.517 12.471 6.775 1.00 98.62 351 THR A C 1
ATOM 2606 O O . THR A 1 351 ? 6.549 12.775 7.967 1.00 98.62 351 THR A O 1
ATOM 2609 N N . PHE A 1 352 ? 7.045 11.337 6.315 1.00 98.50 352 PHE A N 1
ATOM 2610 C CA . PHE A 1 352 ? 7.868 10.441 7.122 1.00 98.50 352 PHE A CA 1
ATOM 2611 C C . PHE A 1 352 ? 9.338 10.613 6.734 1.00 98.50 352 PHE A C 1
ATOM 2613 O O . PHE A 1 352 ? 9.719 10.387 5.584 1.00 98.50 352 PHE A O 1
ATOM 2620 N N . ARG A 1 353 ? 10.190 10.989 7.690 1.00 97.94 353 ARG A N 1
ATOM 2621 C CA . ARG A 1 353 ? 11.615 11.248 7.465 1.00 97.94 353 ARG A CA 1
ATOM 2622 C C . ARG A 1 353 ? 12.491 10.300 8.272 1.00 97.94 353 ARG A C 1
ATOM 2624 O O . ARG A 1 353 ? 12.507 10.360 9.496 1.00 97.94 353 ARG A O 1
ATOM 2631 N N . TYR A 1 354 ? 13.320 9.525 7.585 1.00 97.38 354 TYR A N 1
ATOM 2632 C CA . TYR A 1 354 ? 14.471 8.843 8.174 1.00 97.38 354 TYR A CA 1
ATOM 2633 C C . TYR A 1 354 ? 15.704 9.740 8.056 1.00 97.38 354 TYR A C 1
ATOM 2635 O O . TYR A 1 354 ? 16.014 10.230 6.969 1.00 97.38 354 TYR A O 1
ATOM 2643 N N . THR A 1 355 ? 16.429 9.969 9.150 1.00 95.00 355 THR A N 1
ATOM 2644 C CA . THR A 1 355 ? 17.676 10.750 9.124 1.00 95.00 355 THR A CA 1
ATOM 2645 C C . THR A 1 355 ? 18.628 10.340 10.245 1.00 95.00 355 THR A C 1
ATOM 2647 O O . THR A 1 355 ? 18.228 9.701 11.207 1.00 95.00 355 THR A O 1
ATOM 2650 N N . GLY A 1 356 ? 19.907 10.686 10.138 1.00 91.88 356 GLY A N 1
ATOM 2651 C CA . GLY A 1 356 ? 20.900 10.368 11.163 1.00 91.88 356 GLY A CA 1
ATOM 2652 C C . GLY A 1 356 ? 22.338 10.436 10.649 1.00 91.88 356 GLY A C 1
ATOM 2653 O O . GLY A 1 356 ? 22.546 10.593 9.441 1.00 91.88 356 GLY A O 1
ATOM 2654 N N . PRO A 1 357 ? 23.332 10.346 11.550 1.00 92.12 357 PRO A N 1
ATOM 2655 C CA . PRO A 1 357 ? 24.744 10.258 11.189 1.00 92.12 357 PRO A CA 1
ATOM 2656 C C . PRO A 1 357 ? 25.100 8.889 10.586 1.00 92.12 357 PRO A C 1
ATOM 2658 O O . PRO A 1 357 ? 24.376 7.912 10.759 1.00 92.12 357 PRO A O 1
ATOM 2661 N N . SER A 1 358 ? 26.256 8.802 9.925 1.00 91.19 358 SER A N 1
ATOM 2662 C CA . SER A 1 358 ? 26.758 7.592 9.250 1.00 91.19 358 SER A CA 1
ATOM 2663 C C . SER A 1 358 ? 27.030 6.402 10.174 1.00 91.19 358 SER A C 1
ATOM 2665 O O . SER A 1 358 ? 27.189 5.287 9.687 1.00 91.19 358 SER A O 1
ATOM 2667 N N . SER A 1 359 ? 27.063 6.610 11.493 1.00 90.56 359 SER A N 1
ATOM 2668 C CA . SER A 1 359 ? 27.146 5.536 12.489 1.00 90.56 359 SER A CA 1
ATOM 2669 C C . SER A 1 359 ? 25.842 4.746 12.646 1.00 90.56 359 SER A C 1
ATOM 2671 O O . SER A 1 359 ? 25.861 3.673 13.245 1.00 90.56 359 SER A O 1
ATOM 2673 N N . LEU A 1 360 ? 24.715 5.251 12.131 1.00 90.50 360 LEU A N 1
ATOM 2674 C CA . LEU A 1 360 ? 23.417 4.587 12.223 1.00 90.50 360 LEU A CA 1
ATOM 2675 C C . LEU A 1 360 ? 23.074 3.801 10.957 1.00 90.50 360 LEU A C 1
ATOM 2677 O O . LEU A 1 360 ? 23.371 4.205 9.830 1.00 90.50 360 LEU A O 1
ATOM 2681 N N . THR A 1 361 ? 22.351 2.703 11.170 1.00 92.81 361 THR A N 1
ATOM 2682 C CA . THR A 1 361 ? 21.652 1.956 10.122 1.00 92.81 361 THR A CA 1
ATOM 2683 C C . THR A 1 361 ? 20.160 1.949 10.434 1.00 92.81 361 THR A C 1
ATOM 2685 O O . THR A 1 361 ? 19.740 1.472 11.490 1.00 92.81 361 THR A O 1
ATOM 2688 N N . LEU A 1 362 ? 19.363 2.495 9.520 1.00 94.94 362 LEU A N 1
ATOM 2689 C CA . LEU A 1 362 ? 17.918 2.628 9.655 1.00 94.94 362 LEU A CA 1
ATOM 2690 C C . LEU A 1 362 ? 17.211 1.695 8.677 1.00 94.94 362 LEU A C 1
ATOM 2692 O O . LEU A 1 362 ? 17.591 1.604 7.511 1.00 94.94 362 LEU A O 1
ATOM 2696 N N . ASN A 1 363 ? 16.170 1.023 9.146 1.00 95.31 363 ASN A N 1
ATOM 2697 C CA . ASN A 1 363 ? 15.360 0.113 8.355 1.00 95.31 363 ASN A CA 1
ATOM 2698 C C . ASN A 1 363 ? 14.052 0.816 7.994 1.00 95.31 363 ASN A C 1
ATOM 2700 O O . ASN A 1 363 ? 13.247 1.158 8.862 1.00 95.31 363 ASN A O 1
ATOM 2704 N N . VAL A 1 364 ? 13.858 1.052 6.699 1.00 97.06 364 VAL A N 1
ATOM 2705 C CA . VAL A 1 364 ? 12.600 1.579 6.175 1.00 97.06 364 VAL A CA 1
ATOM 2706 C C . VAL A 1 364 ? 11.548 0.478 6.283 1.00 97.06 364 VAL A C 1
ATOM 2708 O O . VAL A 1 364 ? 11.814 -0.677 5.952 1.00 97.06 364 VAL A O 1
ATOM 2711 N N . VAL A 1 365 ? 10.361 0.822 6.775 1.00 96.75 365 VAL A N 1
ATOM 2712 C CA . VAL A 1 365 ? 9.255 -0.128 6.951 1.00 96.75 365 VAL A CA 1
ATOM 2713 C C . VAL A 1 365 ? 8.396 -0.143 5.687 1.00 96.75 365 VAL A C 1
ATOM 2715 O O . VAL A 1 365 ? 8.254 0.866 5.005 1.00 96.75 365 VAL A O 1
ATOM 2718 N N . ALA A 1 366 ? 7.828 -1.292 5.331 1.00 96.44 366 ALA A N 1
ATOM 2719 C CA . ALA A 1 366 ? 6.873 -1.340 4.230 1.00 96.44 366 ALA A CA 1
ATOM 2720 C C . ALA A 1 366 ? 5.533 -0.736 4.686 1.00 96.44 366 ALA A C 1
ATOM 2722 O O . ALA A 1 366 ? 4.855 -1.313 5.532 1.00 96.44 366 ALA A O 1
ATOM 2723 N N . ALA A 1 367 ? 5.176 0.433 4.149 1.00 96.50 367 ALA A N 1
ATOM 2724 C CA . ALA A 1 367 ? 3.946 1.159 4.466 1.00 96.50 367 ALA A CA 1
ATOM 2725 C C . ALA A 1 367 ? 3.441 1.969 3.256 1.00 96.50 367 ALA A C 1
ATOM 2727 O O . ALA A 1 367 ? 4.103 2.044 2.220 1.00 96.50 367 ALA A O 1
ATOM 2728 N N . SER A 1 368 ? 2.263 2.582 3.379 1.00 97.25 368 SER A N 1
ATOM 2729 C CA . SER A 1 368 ? 1.767 3.545 2.387 1.00 97.25 368 SER A CA 1
ATOM 2730 C C . SER A 1 368 ? 2.066 4.953 2.871 1.00 97.25 368 SER A C 1
ATOM 2732 O O . SER A 1 368 ? 1.351 5.473 3.716 1.00 97.25 368 SER A O 1
ATOM 2734 N N . TYR A 1 369 ? 3.160 5.536 2.392 1.00 98.50 369 TYR A N 1
ATOM 2735 C CA . TYR A 1 369 ? 3.637 6.845 2.828 1.00 98.50 369 TYR A CA 1
ATOM 2736 C C . TYR A 1 369 ? 2.896 7.988 2.127 1.00 98.50 369 TYR A C 1
ATOM 2738 O O . TYR A 1 369 ? 2.506 7.850 0.972 1.00 98.50 369 TYR A O 1
ATOM 2746 N N . GLY A 1 370 ? 2.791 9.144 2.791 1.00 97.94 370 GLY A N 1
ATOM 2747 C CA . GLY A 1 370 ? 2.561 10.432 2.134 1.00 97.94 370 GLY A CA 1
ATOM 2748 C C . GLY A 1 370 ? 3.815 10.841 1.367 1.00 97.94 370 GLY A C 1
ATOM 2749 O O . GLY A 1 370 ? 4.129 10.279 0.321 1.00 97.94 370 GLY A O 1
ATOM 2750 N N . ASN A 1 371 ? 4.605 11.750 1.924 1.00 98.44 371 ASN A N 1
ATOM 2751 C CA . ASN A 1 371 ? 5.980 11.990 1.493 1.00 98.44 371 ASN A CA 1
ATOM 2752 C C . ASN A 1 371 ? 6.945 11.073 2.262 1.00 98.44 371 ASN A C 1
ATOM 2754 O O . ASN A 1 371 ? 6.794 10.872 3.471 1.00 98.44 371 ASN A O 1
ATOM 2758 N N . LEU A 1 372 ? 7.969 10.562 1.579 1.00 98.62 372 LEU A N 1
ATOM 2759 C CA . LEU A 1 372 ? 9.052 9.794 2.192 1.00 98.62 372 LEU A CA 1
ATOM 2760 C C . LEU A 1 372 ? 10.386 10.507 1.977 1.00 98.62 372 LEU A C 1
ATOM 2762 O O . LEU A 1 372 ? 10.809 10.775 0.852 1.00 98.62 372 LEU A O 1
ATOM 2766 N N . GLU A 1 373 ? 11.089 10.774 3.067 1.00 98.44 373 GLU A N 1
ATOM 2767 C CA . GLU A 1 373 ? 12.392 11.422 3.032 1.00 98.44 373 GLU A CA 1
ATOM 2768 C C . GLU A 1 373 ? 13.457 10.523 3.662 1.00 98.44 373 GLU A C 1
ATOM 2770 O O . GLU A 1 373 ? 13.421 10.213 4.852 1.00 98.44 373 GLU A O 1
ATOM 2775 N N . LEU A 1 374 ? 14.437 10.111 2.862 1.00 97.75 374 LEU A N 1
ATOM 2776 C CA . LEU A 1 374 ? 15.581 9.308 3.281 1.00 97.75 374 LEU A CA 1
ATOM 2777 C C . LEU A 1 374 ? 16.814 10.214 3.322 1.00 97.75 374 LEU A C 1
ATOM 2779 O O . LEU A 1 374 ? 17.574 10.286 2.360 1.00 97.75 374 LEU A O 1
ATOM 2783 N N . LEU A 1 375 ? 16.997 10.938 4.427 1.00 96.06 375 LEU A N 1
ATOM 2784 C CA . LEU A 1 375 ? 17.990 12.008 4.570 1.00 96.06 375 LEU A CA 1
ATOM 2785 C C . LEU A 1 375 ? 19.150 11.637 5.505 1.00 96.06 375 LEU A C 1
ATOM 2787 O O . LEU A 1 375 ? 19.236 10.527 6.027 1.00 96.06 375 LEU A O 1
ATOM 2791 N N . GLY A 1 376 ? 20.084 12.571 5.701 1.00 93.62 376 GLY A N 1
ATOM 2792 C CA . GLY A 1 376 ? 21.270 12.365 6.535 1.00 93.62 376 GLY A CA 1
ATOM 2793 C C . GLY A 1 376 ? 22.264 11.364 5.938 1.00 93.62 376 GLY A C 1
ATOM 2794 O O . GLY A 1 376 ? 22.070 10.848 4.836 1.00 93.62 376 GLY A O 1
ATOM 2795 N N . SER A 1 377 ? 23.340 11.091 6.673 1.00 92.19 377 SER A N 1
ATOM 2796 C CA . SER A 1 377 ? 24.427 10.201 6.246 1.00 92.19 377 SER A CA 1
ATOM 2797 C C . SER A 1 377 ? 24.288 8.759 6.740 1.00 92.19 377 SER A C 1
ATOM 2799 O O . SER A 1 377 ? 25.073 7.913 6.319 1.00 92.19 377 SER A O 1
ATOM 2801 N N . ALA A 1 378 ? 23.289 8.464 7.579 1.00 92.62 378 ALA A N 1
ATOM 2802 C CA . ALA A 1 378 ? 22.926 7.102 7.962 1.00 92.62 378 ALA A CA 1
ATOM 2803 C C . ALA A 1 378 ? 22.666 6.221 6.730 1.00 92.62 378 ALA A C 1
ATOM 2805 O O . ALA A 1 378 ? 22.162 6.697 5.702 1.00 92.62 378 ALA A O 1
ATOM 2806 N N . THR A 1 379 ? 22.956 4.930 6.866 1.00 93.62 379 THR A N 1
ATOM 2807 C CA . THR A 1 379 ? 22.596 3.911 5.874 1.00 93.62 379 THR A CA 1
ATOM 2808 C C . THR A 1 379 ? 21.118 3.563 6.022 1.00 93.62 379 THR A C 1
ATOM 2810 O O . THR A 1 379 ? 20.676 3.251 7.126 1.00 93.62 379 THR A O 1
ATOM 2813 N N . LYS A 1 380 ? 20.342 3.610 4.932 1.00 95.56 380 LYS A N 1
ATOM 2814 C CA . LYS A 1 380 ? 18.911 3.251 4.922 1.00 95.56 380 LYS A CA 1
ATOM 2815 C C . LYS A 1 380 ? 18.716 1.941 4.172 1.00 95.56 380 LYS A C 1
ATOM 2817 O O . LYS A 1 380 ? 18.983 1.884 2.973 1.00 95.56 380 LYS A O 1
ATOM 2822 N N . ASN A 1 381 ? 18.229 0.915 4.856 1.00 94.81 381 ASN A N 1
ATOM 2823 C CA . ASN A 1 381 ? 17.857 -0.361 4.256 1.00 94.81 381 ASN A CA 1
ATOM 2824 C C . ASN A 1 381 ? 16.392 -0.318 3.833 1.00 94.81 381 ASN A C 1
ATOM 2826 O O . ASN A 1 381 ? 15.518 -0.097 4.670 1.00 94.81 381 ASN A O 1
ATOM 2830 N N . LEU A 1 382 ? 16.123 -0.530 2.545 1.00 95.00 382 LEU A N 1
ATOM 2831 C CA . LEU A 1 382 ? 14.753 -0.689 2.060 1.00 95.00 382 LEU A CA 1
ATOM 2832 C C . LEU A 1 382 ? 14.204 -2.081 2.431 1.00 95.00 382 LEU A C 1
ATOM 2834 O O . LEU A 1 382 ? 14.968 -3.051 2.403 1.00 95.00 382 LEU A O 1
ATOM 2838 N N . PRO A 1 383 ? 12.901 -2.203 2.750 1.00 94.56 383 PRO A N 1
ATOM 2839 C CA . PRO A 1 383 ? 12.296 -3.474 3.140 1.00 94.56 383 PRO A CA 1
ATOM 2840 C C . PRO A 1 383 ? 12.220 -4.434 1.949 1.00 94.56 383 PRO A C 1
ATOM 2842 O O . PRO A 1 383 ? 12.120 -4.001 0.804 1.00 94.56 383 PRO A O 1
ATOM 2845 N N . ASP A 1 384 ? 12.223 -5.746 2.193 1.00 91.88 384 ASP A N 1
ATOM 2846 C CA . ASP A 1 384 ? 12.012 -6.743 1.129 1.00 91.88 384 ASP A CA 1
ATOM 2847 C C . ASP A 1 384 ? 10.581 -6.727 0.568 1.00 91.88 384 ASP A C 1
ATOM 2849 O O . ASP A 1 384 ? 10.378 -7.098 -0.581 1.00 91.88 384 ASP A O 1
ATOM 2853 N N . ALA A 1 385 ? 9.599 -6.254 1.337 1.00 94.75 385 ALA A N 1
ATOM 2854 C CA . ALA A 1 385 ? 8.223 -6.117 0.875 1.00 94.75 385 ALA A CA 1
ATOM 2855 C C . ALA A 1 385 ? 8.015 -4.873 -0.013 1.00 94.75 385 ALA A C 1
ATOM 2857 O O . ALA A 1 385 ? 8.704 -3.859 0.117 1.00 94.75 385 ALA A O 1
ATOM 2858 N N . SER A 1 386 ? 7.018 -4.949 -0.899 1.00 96.69 386 SER A N 1
ATOM 2859 C CA . SER A 1 386 ? 6.545 -3.802 -1.687 1.00 96.69 386 SER A CA 1
ATOM 2860 C C . SER A 1 386 ? 5.881 -2.753 -0.792 1.00 96.69 386 SER A C 1
ATOM 2862 O O . SER A 1 386 ? 5.284 -3.093 0.228 1.00 96.69 386 SER A O 1
ATOM 2864 N N . PHE A 1 387 ? 5.967 -1.483 -1.181 1.00 97.56 387 PHE A N 1
ATOM 2865 C CA . PHE A 1 387 ? 5.379 -0.368 -0.435 1.00 97.56 387 PHE A CA 1
ATOM 2866 C C . PHE A 1 387 ? 5.021 0.792 -1.374 1.00 97.56 387 PHE A C 1
ATOM 2868 O O . PHE A 1 387 ? 5.384 0.770 -2.554 1.00 97.56 387 PHE A O 1
ATOM 2875 N N . SER A 1 388 ? 4.275 1.785 -0.885 1.00 97.81 388 SER A N 1
ATOM 2876 C CA . SER A 1 388 ? 3.789 2.889 -1.721 1.00 97.81 388 SER A CA 1
ATOM 2877 C C . SER A 1 388 ? 4.136 4.261 -1.149 1.00 97.81 388 SER A C 1
ATOM 2879 O O . SER A 1 388 ? 4.361 4.414 0.051 1.00 97.81 388 SER A O 1
ATOM 2881 N N . ILE A 1 389 ? 4.226 5.255 -2.031 1.00 98.38 389 ILE A N 1
ATOM 2882 C CA . ILE A 1 389 ? 4.483 6.656 -1.696 1.00 98.38 389 ILE A CA 1
ATOM 2883 C C . ILE A 1 389 ? 3.493 7.506 -2.497 1.00 98.38 389 ILE A C 1
ATOM 2885 O O . ILE A 1 389 ? 3.552 7.559 -3.731 1.00 98.38 389 ILE A O 1
ATOM 2889 N N . ALA A 1 390 ? 2.571 8.146 -1.784 1.00 96.50 390 ALA A N 1
ATOM 2890 C CA . ALA A 1 390 ? 1.500 8.948 -2.353 1.00 96.50 390 ALA A CA 1
ATOM 2891 C C . ALA A 1 390 ? 1.966 10.346 -2.790 1.00 96.50 390 ALA A C 1
ATOM 2893 O O . ALA A 1 390 ? 1.453 10.884 -3.768 1.00 96.50 390 ALA A O 1
ATOM 2894 N N . GLY A 1 391 ? 2.937 10.907 -2.068 1.00 95.69 391 GLY A N 1
ATOM 2895 C CA . GLY A 1 391 ? 3.577 12.204 -2.283 1.00 95.69 391 GLY A CA 1
ATOM 2896 C C . GLY A 1 391 ? 4.995 12.069 -2.846 1.00 95.69 391 GLY A C 1
ATOM 2897 O O . GLY A 1 391 ? 5.256 11.220 -3.689 1.00 95.69 391 GLY A O 1
ATOM 2898 N N . ASN A 1 392 ? 5.925 12.920 -2.411 1.00 95.81 392 ASN A N 1
ATOM 2899 C CA . ASN A 1 392 ? 7.289 12.992 -2.942 1.00 95.81 392 ASN A CA 1
ATOM 2900 C C . ASN A 1 392 ? 8.275 12.046 -2.242 1.00 95.81 392 ASN A C 1
ATOM 2902 O O . ASN A 1 392 ? 8.170 11.785 -1.044 1.00 95.81 392 ASN A O 1
ATOM 2906 N N . LEU A 1 393 ? 9.295 11.604 -2.986 1.00 97.75 393 LEU A N 1
ATOM 2907 C CA . LEU A 1 393 ? 10.440 10.859 -2.466 1.00 97.75 393 LEU A CA 1
ATOM 2908 C C . LEU A 1 393 ? 11.699 11.727 -2.531 1.00 97.75 393 LEU A C 1
ATOM 2910 O O . LEU A 1 393 ? 12.124 12.125 -3.614 1.00 97.75 393 LEU A O 1
ATOM 2914 N N . THR A 1 394 ? 12.338 11.977 -1.388 1.00 97.69 394 THR A N 1
ATOM 2915 C CA . THR A 1 394 ? 13.636 12.674 -1.338 1.00 97.69 394 THR A CA 1
ATOM 2916 C C . THR A 1 394 ? 14.728 11.758 -0.807 1.00 97.69 394 THR A C 1
ATOM 2918 O O . THR A 1 394 ? 14.583 11.162 0.258 1.00 97.69 394 THR A O 1
ATOM 2921 N N . LEU A 1 395 ? 15.843 11.674 -1.530 1.00 97.25 395 LEU A N 1
ATOM 2922 C CA . LEU A 1 395 ? 16.962 10.776 -1.258 1.00 97.25 395 LEU A CA 1
ATOM 2923 C C . LEU A 1 395 ? 18.236 11.570 -0.936 1.00 97.25 395 LEU A C 1
ATOM 2925 O O . LEU A 1 395 ? 18.565 12.521 -1.641 1.00 97.25 395 LEU A O 1
ATOM 2929 N N . ALA A 1 396 ? 18.973 11.169 0.101 1.00 94.25 396 ALA A N 1
ATOM 2930 C CA . ALA A 1 396 ? 20.323 11.640 0.421 1.00 94.25 396 ALA A CA 1
ATOM 2931 C C . ALA A 1 396 ? 21.139 10.550 1.143 1.00 94.25 396 ALA A C 1
ATOM 2933 O O . ALA A 1 396 ? 20.578 9.667 1.798 1.00 94.25 396 ALA A O 1
ATOM 2934 N N . GLY A 1 397 ? 22.470 10.635 1.074 1.00 91.50 397 GLY A N 1
ATOM 2935 C CA . GLY A 1 397 ? 23.371 9.693 1.744 1.00 91.50 397 GLY A CA 1
ATOM 2936 C C . GLY A 1 397 ? 23.280 8.269 1.188 1.00 91.50 397 GLY A C 1
ATOM 2937 O O . GLY A 1 397 ? 22.964 8.074 0.014 1.00 91.50 397 GLY A O 1
ATOM 2938 N N . THR A 1 398 ? 23.569 7.269 2.026 1.00 93.19 398 THR A N 1
ATOM 2939 C CA . THR A 1 398 ? 23.629 5.861 1.603 1.00 93.19 398 THR A CA 1
ATOM 2940 C C . THR A 1 398 ? 22.261 5.180 1.659 1.00 93.19 398 THR A C 1
ATOM 2942 O O . THR A 1 398 ? 21.617 5.163 2.711 1.00 93.19 398 THR A O 1
ATOM 2945 N N . ILE A 1 399 ? 21.828 4.580 0.546 1.00 94.50 399 ILE A N 1
ATOM 2946 C CA . ILE A 1 399 ? 20.566 3.826 0.444 1.00 94.50 399 ILE A CA 1
ATOM 2947 C C . ILE A 1 399 ? 20.858 2.434 -0.115 1.00 94.50 399 ILE A C 1
ATOM 2949 O O . ILE A 1 399 ? 21.352 2.299 -1.236 1.00 94.50 399 ILE A O 1
ATOM 2953 N N . ASN A 1 400 ? 20.512 1.405 0.650 1.00 91.75 400 ASN A N 1
ATOM 2954 C CA . ASN A 1 400 ? 20.681 0.012 0.265 1.00 91.75 400 ASN A CA 1
ATOM 2955 C C . ASN A 1 400 ? 19.424 -0.480 -0.454 1.00 91.75 400 ASN A C 1
ATOM 2957 O O . ASN A 1 400 ? 18.355 -0.619 0.143 1.00 91.75 400 ASN A O 1
ATOM 2961 N N . THR A 1 401 ? 19.569 -0.762 -1.748 1.00 89.88 401 THR A N 1
ATOM 2962 C CA . THR A 1 401 ? 18.474 -1.182 -2.637 1.00 89.88 401 THR A CA 1
ATOM 2963 C C . THR A 1 401 ? 18.474 -2.679 -2.939 1.00 89.88 401 THR A C 1
ATOM 2965 O O . THR A 1 401 ? 17.705 -3.132 -3.785 1.00 89.88 401 THR A O 1
ATOM 2968 N N . ASN A 1 402 ? 19.281 -3.479 -2.245 1.00 84.31 402 ASN A N 1
ATOM 2969 C CA . ASN A 1 402 ? 19.268 -4.935 -2.400 1.00 84.31 402 ASN A CA 1
ATOM 2970 C C . ASN A 1 402 ? 17.961 -5.531 -1.860 1.00 84.31 402 ASN A C 1
ATOM 2972 O O . ASN A 1 402 ? 17.478 -5.094 -0.812 1.00 84.31 402 ASN A O 1
ATOM 2976 N N . SER A 1 403 ? 17.397 -6.520 -2.557 1.00 85.75 403 SER A N 1
ATOM 2977 C CA . SER A 1 403 ? 16.254 -7.296 -2.067 1.00 85.75 403 SER A CA 1
ATOM 2978 C C . SER A 1 403 ? 16.388 -8.779 -2.347 1.00 85.75 403 SER A C 1
ATOM 2980 O O . SER A 1 403 ? 16.786 -9.172 -3.446 1.00 85.75 403 SER A O 1
ATOM 2982 N N . THR A 1 404 ? 15.979 -9.610 -1.395 1.00 86.19 404 THR A N 1
ATOM 2983 C CA . THR A 1 404 ? 15.894 -11.062 -1.606 1.00 86.19 404 THR A CA 1
ATOM 2984 C C . THR A 1 404 ? 14.691 -11.465 -2.466 1.00 86.19 404 THR A C 1
ATOM 2986 O O . THR A 1 404 ? 14.713 -12.529 -3.081 1.00 86.19 404 THR A O 1
ATOM 2989 N N . THR A 1 405 ? 13.681 -10.595 -2.590 1.00 86.94 405 THR A N 1
ATOM 2990 C CA . THR A 1 405 ? 12.453 -10.835 -3.366 1.00 86.94 405 THR A CA 1
ATOM 2991 C C . THR A 1 405 ? 12.169 -9.683 -4.322 1.00 86.94 405 THR A C 1
ATOM 2993 O O . THR A 1 405 ? 12.607 -8.564 -4.086 1.00 86.94 405 THR A O 1
ATOM 2996 N N . PHE A 1 406 ? 11.445 -9.921 -5.419 1.00 88.62 406 PHE A N 1
ATOM 2997 C CA . PHE A 1 406 ? 10.991 -8.811 -6.260 1.00 88.62 406 PHE A CA 1
ATOM 2998 C C . PHE A 1 406 ? 10.010 -7.932 -5.482 1.00 88.62 406 PHE A C 1
ATOM 3000 O O . PHE A 1 406 ? 8.936 -8.391 -5.099 1.00 88.62 406 PHE A O 1
ATOM 3007 N N . ARG A 1 407 ? 10.358 -6.656 -5.325 1.00 93.00 407 ARG A N 1
ATOM 3008 C CA . ARG A 1 407 ? 9.513 -5.632 -4.709 1.00 93.00 407 ARG A CA 1
ATOM 3009 C C . ARG A 1 407 ? 9.259 -4.486 -5.667 1.00 93.00 407 ARG A C 1
ATOM 3011 O O . ARG A 1 407 ? 10.116 -4.143 -6.484 1.00 93.00 407 ARG A O 1
ATOM 3018 N N . THR A 1 408 ? 8.108 -3.852 -5.515 1.00 96.25 408 THR A N 1
ATOM 3019 C CA . THR A 1 408 ? 7.756 -2.635 -6.240 1.00 96.25 408 THR A CA 1
ATOM 3020 C C . THR A 1 408 ? 7.488 -1.511 -5.253 1.00 96.25 408 THR A C 1
ATOM 3022 O O . THR A 1 408 ? 6.691 -1.650 -4.327 1.00 96.25 408 THR A O 1
ATOM 3025 N N . ILE A 1 409 ? 8.171 -0.391 -5.465 1.00 97.38 409 ILE A N 1
ATOM 3026 C CA . ILE A 1 409 ? 7.883 0.888 -4.828 1.00 97.38 409 ILE A CA 1
ATOM 3027 C C . ILE A 1 409 ? 6.916 1.614 -5.756 1.00 97.38 409 ILE A C 1
ATOM 3029 O O . ILE A 1 409 ? 7.309 2.069 -6.834 1.00 97.38 409 ILE A O 1
ATOM 3033 N N . THR A 1 410 ? 5.647 1.668 -5.363 1.00 97.75 410 THR A N 1
ATOM 3034 C CA . THR A 1 410 ? 4.605 2.324 -6.162 1.00 97.75 410 THR A CA 1
ATOM 3035 C C . THR A 1 410 ? 4.576 3.803 -5.823 1.00 97.75 410 THR A C 1
ATOM 3037 O O . THR A 1 410 ? 4.346 4.168 -4.671 1.00 97.75 410 THR A O 1
ATOM 3040 N N . PHE A 1 411 ? 4.813 4.654 -6.812 1.00 96.00 411 PHE A N 1
ATOM 3041 C CA . PHE A 1 411 ? 4.938 6.090 -6.622 1.00 96.00 411 PHE A CA 1
ATOM 3042 C C . PHE A 1 411 ? 3.835 6.829 -7.386 1.00 96.00 411 PHE A C 1
ATOM 3044 O O . PHE A 1 411 ? 3.838 6.878 -8.623 1.00 96.00 411 PHE A O 1
ATOM 3051 N N . THR A 1 412 ? 2.883 7.413 -6.654 1.00 93.94 412 THR A N 1
ATOM 3052 C CA . THR A 1 412 ? 1.776 8.171 -7.263 1.00 93.94 412 THR A CA 1
ATOM 3053 C C . THR A 1 412 ? 1.968 9.680 -7.218 1.00 93.94 412 THR A C 1
ATOM 3055 O O . THR A 1 412 ? 1.292 10.370 -7.981 1.00 93.94 412 THR A O 1
ATOM 3058 N N . GLY A 1 413 ? 2.877 10.180 -6.377 1.00 91.06 413 GLY A N 1
ATOM 3059 C CA . GLY A 1 413 ? 3.152 11.610 -6.261 1.00 91.06 413 GLY A CA 1
ATOM 3060 C C . GLY A 1 413 ? 3.965 12.170 -7.422 1.00 91.06 413 GLY A C 1
ATOM 3061 O O . GLY A 1 413 ? 4.118 11.530 -8.467 1.00 91.06 413 GLY A O 1
ATOM 3062 N N . ASP A 1 414 ? 4.503 13.374 -7.236 1.00 94.50 414 ASP A N 1
ATOM 3063 C CA . ASP A 1 414 ? 5.028 14.169 -8.348 1.00 94.50 414 ASP A CA 1
ATOM 3064 C C . ASP A 1 414 ? 6.516 13.931 -8.609 1.00 94.50 414 ASP A C 1
ATOM 3066 O O . ASP A 1 414 ? 6.946 13.935 -9.760 1.00 94.50 414 ASP A O 1
ATOM 3070 N N . SER A 1 415 ? 7.348 13.734 -7.580 1.00 96.25 415 SER A N 1
ATOM 3071 C CA . SER A 1 415 ? 8.800 13.716 -7.796 1.00 96.25 415 SER A CA 1
ATOM 3072 C C . SER A 1 415 ? 9.625 12.751 -6.949 1.00 96.25 415 SER A C 1
ATOM 3074 O O . SER A 1 415 ? 9.403 12.568 -5.751 1.00 96.25 415 SER A O 1
ATOM 3076 N N . ILE A 1 416 ? 10.660 12.205 -7.591 1.00 97.94 416 ILE A N 1
ATOM 3077 C CA . ILE A 1 416 ? 11.822 11.587 -6.956 1.00 97.94 416 ILE A CA 1
ATOM 3078 C C . ILE A 1 416 ? 12.989 12.569 -7.075 1.00 97.94 416 ILE A C 1
ATOM 3080 O O . ILE A 1 416 ? 13.458 12.862 -8.177 1.00 97.94 416 ILE A O 1
ATOM 3084 N N . LYS A 1 417 ? 13.466 13.065 -5.933 1.00 97.50 417 LYS A N 1
ATOM 3085 C CA . LYS A 1 417 ? 14.600 13.985 -5.835 1.00 97.50 417 LYS A CA 1
ATOM 3086 C C . LYS A 1 417 ? 15.823 13.284 -5.256 1.00 97.50 417 LYS A C 1
ATOM 3088 O O . LYS A 1 417 ? 15.776 12.782 -4.133 1.00 97.50 417 LYS A O 1
ATOM 3093 N N . LEU A 1 418 ? 16.944 13.341 -5.967 1.00 97.38 418 LEU A N 1
ATOM 3094 C CA . LEU A 1 418 ? 18.258 12.953 -5.462 1.00 97.38 418 LEU A CA 1
ATOM 3095 C C . LEU A 1 418 ? 19.007 14.216 -5.013 1.00 97.38 418 LEU A C 1
ATOM 3097 O O . LEU A 1 418 ? 19.350 15.066 -5.833 1.00 97.38 418 LEU A O 1
ATOM 3101 N N . ASN A 1 419 ? 19.239 14.366 -3.708 1.00 95.19 419 ASN A N 1
ATOM 3102 C CA . ASN A 1 419 ? 20.106 15.421 -3.179 1.00 95.19 419 ASN A CA 1
ATOM 3103 C C . ASN A 1 419 ? 21.585 15.105 -3.455 1.00 95.19 419 ASN A C 1
ATOM 3105 O O . ASN A 1 419 ? 21.942 13.975 -3.771 1.00 95.19 419 ASN A O 1
ATOM 3109 N N . THR A 1 420 ? 22.453 16.101 -3.272 1.00 90.56 420 THR A N 1
ATOM 3110 C CA . THR A 1 420 ? 23.903 15.942 -3.430 1.00 90.56 420 THR A CA 1
ATOM 3111 C C . THR A 1 420 ? 24.460 14.842 -2.526 1.00 90.56 420 THR A C 1
ATOM 3113 O O . THR A 1 420 ? 24.217 14.846 -1.316 1.00 90.56 420 THR A O 1
ATOM 3116 N N . GLY A 1 421 ? 25.252 13.934 -3.100 1.00 86.50 421 GLY A N 1
ATOM 3117 C CA . GLY A 1 421 ? 25.937 12.874 -2.358 1.00 86.50 421 GLY A CA 1
ATOM 3118 C C . GLY A 1 421 ? 25.064 11.645 -2.109 1.00 86.50 421 GLY A C 1
ATOM 3119 O O . GLY A 1 421 ? 25.263 10.938 -1.117 1.00 86.50 421 GLY A O 1
ATOM 3120 N N . VAL A 1 422 ? 24.083 11.388 -2.978 1.00 91.44 422 VAL A N 1
ATOM 3121 C CA . VAL A 1 422 ? 23.304 10.147 -2.945 1.00 91.44 422 VAL A CA 1
ATOM 3122 C C . VAL A 1 422 ? 24.197 8.991 -3.378 1.00 91.44 422 VAL A C 1
ATOM 3124 O O . VAL A 1 422 ? 24.648 8.903 -4.519 1.00 91.44 422 VAL A O 1
ATOM 3127 N N . ASN A 1 423 ? 24.399 8.054 -2.459 1.00 88.94 423 ASN A N 1
ATOM 3128 C CA . ASN A 1 423 ? 25.055 6.788 -2.728 1.00 88.94 423 ASN A CA 1
ATOM 3129 C C . ASN A 1 423 ? 24.037 5.658 -2.608 1.00 88.94 423 ASN A C 1
ATOM 3131 O O . ASN A 1 423 ? 23.905 5.008 -1.571 1.00 88.94 423 ASN A O 1
ATOM 3135 N N . MET A 1 424 ? 23.287 5.424 -3.679 1.00 87.44 424 MET A N 1
ATOM 3136 C CA . MET A 1 424 ? 22.520 4.189 -3.783 1.00 87.44 424 MET A CA 1
ATOM 3137 C C . MET A 1 424 ? 23.522 3.071 -4.034 1.00 87.44 424 MET A C 1
ATOM 3139 O O . MET A 1 424 ? 24.137 3.056 -5.102 1.00 87.44 424 MET A O 1
ATOM 3143 N N . GLN A 1 425 ? 23.725 2.211 -3.033 1.00 74.62 425 GLN A N 1
ATOM 3144 C CA . GLN A 1 425 ? 24.659 1.094 -3.083 1.00 74.62 425 GLN A CA 1
ATOM 3145 C C . GLN A 1 425 ? 23.908 -0.171 -3.514 1.00 74.62 425 GLN A C 1
ATOM 3147 O O . GLN A 1 425 ? 23.194 -0.781 -2.713 1.00 74.62 425 GLN A O 1
ATOM 3152 N N . PRO A 1 426 ? 24.076 -0.606 -4.768 1.00 61.62 426 PRO A N 1
ATOM 3153 C CA . PRO A 1 426 ? 23.853 -1.989 -5.129 1.00 61.62 426 PRO A CA 1
ATOM 3154 C C . PRO A 1 426 ? 25.050 -2.732 -4.532 1.00 61.62 426 PRO A C 1
ATOM 3156 O O . PRO A 1 426 ? 26.182 -2.517 -4.958 1.00 61.62 426 PRO A O 1
ATOM 3159 N N . GLY A 1 427 ? 24.835 -3.479 -3.445 1.00 51.47 427 GLY A N 1
ATOM 3160 C CA . GLY A 1 427 ? 25.931 -3.941 -2.579 1.00 51.47 427 GLY A CA 1
ATOM 3161 C C . GLY A 1 427 ? 27.097 -4.573 -3.351 1.00 51.47 427 GLY A C 1
ATOM 3162 O O . GLY A 1 427 ? 26.881 -5.317 -4.305 1.00 51.47 427 GLY A O 1
ATOM 3163 N N . SER A 1 428 ? 28.329 -4.274 -2.937 1.00 40.06 428 SER A N 1
ATOM 3164 C CA . SER A 1 428 ? 29.556 -4.852 -3.487 1.00 40.06 428 SER A CA 1
ATOM 3165 C C . SER A 1 428 ? 29.625 -6.354 -3.176 1.00 40.06 428 SER A C 1
ATOM 3167 O O . SER A 1 428 ? 30.146 -6.760 -2.140 1.00 40.06 428 SER A O 1
ATOM 3169 N N . GLY A 1 429 ? 29.056 -7.190 -4.040 1.00 40.34 429 GLY A N 1
ATOM 3170 C CA . GLY A 1 429 ? 29.072 -8.641 -3.879 1.00 40.34 429 GLY A CA 1
ATOM 3171 C C . GLY A 1 429 ? 28.623 -9.346 -5.153 1.00 40.34 429 GLY A C 1
ATOM 3172 O O . GLY A 1 429 ? 27.599 -9.005 -5.733 1.00 40.34 429 GLY A O 1
ATOM 3173 N N . ASN A 1 430 ? 29.394 -10.343 -5.581 1.00 39.31 430 ASN A N 1
ATOM 3174 C CA . ASN A 1 430 ? 29.279 -11.068 -6.854 1.00 39.31 430 ASN A CA 1
ATOM 3175 C C . ASN A 1 430 ? 27.973 -11.875 -7.069 1.00 39.31 430 ASN A C 1
ATOM 3177 O O . ASN A 1 430 ? 27.869 -12.617 -8.042 1.00 39.31 430 ASN A O 1
ATOM 3181 N N . SER A 1 431 ? 26.961 -11.755 -6.203 1.00 48.53 431 SER A N 1
ATOM 3182 C CA . SER A 1 431 ? 25.651 -12.403 -6.365 1.00 48.53 431 SER A CA 1
ATOM 3183 C C . SER A 1 431 ? 24.604 -11.396 -6.850 1.00 48.53 431 SER A C 1
ATOM 3185 O O . SER A 1 431 ? 23.756 -10.902 -6.112 1.00 48.53 431 SER A O 1
ATOM 3187 N N . ASN A 1 432 ? 24.697 -11.113 -8.138 1.00 56.53 432 ASN A N 1
ATOM 3188 C CA . ASN A 1 432 ? 23.908 -10.199 -8.957 1.00 56.53 432 ASN A CA 1
ATOM 3189 C C . ASN A 1 432 ? 22.352 -10.277 -8.861 1.00 56.53 432 ASN A C 1
ATOM 3191 O O . ASN A 1 432 ? 21.648 -9.422 -9.384 1.00 56.53 432 ASN A O 1
ATOM 3195 N N . THR A 1 433 ? 21.744 -11.268 -8.210 1.00 62.75 433 THR A N 1
ATOM 3196 C CA . THR A 1 433 ? 20.276 -11.435 -8.253 1.00 62.75 433 THR A CA 1
ATOM 3197 C C . THR A 1 433 ? 19.502 -10.392 -7.439 1.00 62.75 433 THR A C 1
ATOM 3199 O O . THR A 1 433 ? 18.403 -10.015 -7.837 1.00 62.75 433 THR A O 1
ATOM 3202 N N . THR A 1 434 ? 20.057 -9.878 -6.340 1.00 69.81 434 THR A N 1
ATOM 3203 C CA . THR A 1 434 ? 19.300 -9.045 -5.383 1.00 69.81 434 THR A CA 1
ATOM 3204 C C . THR A 1 434 ? 19.183 -7.572 -5.781 1.00 69.81 434 THR A C 1
ATOM 3206 O O . THR A 1 434 ? 18.242 -6.890 -5.374 1.00 69.81 434 THR A O 1
ATOM 3209 N N . GLN A 1 435 ? 20.095 -7.070 -6.615 1.00 75.38 435 GLN A N 1
ATOM 3210 C CA . GLN A 1 435 ? 20.091 -5.686 -7.116 1.00 75.38 435 GLN A CA 1
ATOM 3211 C C . GLN A 1 435 ? 18.990 -5.461 -8.169 1.00 75.38 435 GLN A C 1
ATOM 3213 O O . GLN A 1 435 ? 18.466 -4.360 -8.330 1.00 75.38 435 GLN A O 1
ATOM 3218 N N . ARG A 1 436 ? 18.589 -6.535 -8.860 1.00 83.25 436 ARG A N 1
ATOM 3219 C CA . ARG A 1 436 ? 17.579 -6.536 -9.934 1.00 83.25 436 ARG A CA 1
ATOM 3220 C C . ARG A 1 436 ? 16.141 -6.478 -9.429 1.00 83.25 436 ARG A C 1
ATOM 3222 O O . ARG A 1 436 ? 15.225 -6.355 -10.244 1.00 83.25 436 ARG A O 1
ATOM 3229 N N . ASN A 1 437 ? 15.963 -6.612 -8.119 1.00 88.81 437 ASN A N 1
ATOM 3230 C CA . ASN A 1 437 ? 14.686 -6.914 -7.493 1.00 88.81 437 ASN A CA 1
ATOM 3231 C C . ASN A 1 437 ? 13.933 -5.680 -6.978 1.00 88.81 437 ASN A C 1
ATOM 3233 O O . ASN A 1 437 ? 12.768 -5.802 -6.617 1.00 88.81 437 ASN A O 1
ATOM 3237 N N . THR A 1 438 ? 14.562 -4.501 -6.962 1.00 91.75 438 THR A N 1
ATOM 3238 C CA . THR A 1 438 ? 13.891 -3.250 -6.579 1.00 91.75 438 THR A CA 1
ATOM 3239 C C . THR A 1 438 ? 13.309 -2.561 -7.799 1.00 91.75 438 THR A C 1
ATOM 3241 O O . THR A 1 438 ? 14.050 -2.021 -8.618 1.00 91.75 438 THR A O 1
ATOM 3244 N N . ASN A 1 439 ? 11.990 -2.540 -7.907 1.00 94.88 439 ASN A N 1
ATOM 3245 C CA . ASN A 1 439 ? 11.289 -1.845 -8.977 1.00 94.88 439 ASN A CA 1
ATOM 3246 C C . ASN A 1 439 ? 10.753 -0.510 -8.457 1.00 94.88 439 ASN A C 1
ATOM 3248 O O . ASN A 1 439 ? 10.289 -0.433 -7.320 1.00 94.88 439 ASN A O 1
ATOM 3252 N N . ILE A 1 440 ? 10.774 0.519 -9.296 1.00 97.06 440 ILE A N 1
ATOM 3253 C CA . ILE A 1 440 ? 10.005 1.746 -9.093 1.00 97.06 440 ILE A CA 1
ATOM 3254 C C . ILE A 1 440 ? 8.937 1.808 -10.178 1.00 97.06 440 ILE A C 1
ATOM 3256 O O . ILE A 1 440 ? 9.249 1.677 -11.363 1.00 97.06 440 ILE A O 1
ATOM 3260 N N . GLU A 1 441 ? 7.693 2.027 -9.764 1.00 98.00 441 GLU A N 1
ATOM 3261 C CA . GLU A 1 441 ? 6.568 2.271 -10.660 1.00 98.00 441 GLU A CA 1
ATOM 3262 C C . GLU A 1 441 ? 6.095 3.724 -10.549 1.00 98.00 441 GLU A C 1
ATOM 3264 O O . GLU A 1 441 ? 5.726 4.180 -9.470 1.00 98.00 441 GLU A O 1
ATOM 3269 N N . MET A 1 442 ? 6.085 4.438 -11.677 1.00 97.75 442 MET A N 1
ATOM 3270 C CA . MET A 1 442 ? 5.652 5.833 -11.810 1.00 97.75 442 MET A CA 1
ATOM 3271 C C . MET A 1 442 ? 4.586 5.935 -12.910 1.00 97.75 442 MET A C 1
ATOM 3273 O O . MET A 1 442 ? 4.858 6.369 -14.034 1.00 97.75 442 MET A O 1
ATOM 3277 N N . SER A 1 443 ? 3.375 5.470 -12.596 1.00 96.25 443 SER A N 1
ATOM 3278 C CA . SER A 1 443 ? 2.255 5.310 -13.544 1.00 96.25 443 SER A CA 1
ATOM 3279 C C . SER A 1 443 ? 1.070 6.257 -13.268 1.00 96.25 443 SER A C 1
ATOM 3281 O O . SER A 1 443 ? -0.014 6.063 -13.812 1.00 96.25 443 SER A O 1
ATOM 3283 N N . SER A 1 444 ? 1.222 7.283 -12.417 1.00 93.94 444 SER A N 1
ATOM 3284 C CA . SER A 1 444 ? 0.106 8.198 -12.108 1.00 93.94 444 SER A CA 1
ATOM 3285 C C . SER A 1 444 ? -0.262 9.090 -13.303 1.00 93.94 444 SER A C 1
ATOM 3287 O O . SER A 1 444 ? 0.562 9.355 -14.173 1.00 93.94 444 SER A O 1
ATOM 3289 N N . VAL A 1 445 ? -1.504 9.577 -13.372 1.00 87.12 445 VAL A N 1
ATOM 3290 C CA . VAL A 1 445 ? -2.029 10.335 -14.534 1.00 87.12 445 VAL A CA 1
ATOM 3291 C C . VAL A 1 445 ? -1.497 11.775 -14.667 1.00 87.12 445 VAL A C 1
ATOM 3293 O O . VAL A 1 445 ? -1.812 12.458 -15.644 1.00 87.12 445 VAL A O 1
ATOM 3296 N N . GLY A 1 446 ? -0.689 12.234 -13.706 1.00 92.62 446 GLY A N 1
ATOM 3297 C CA . GLY A 1 446 ? -0.058 13.554 -13.683 1.00 92.62 446 GLY A CA 1
ATOM 3298 C C . GLY A 1 446 ? 1.369 13.577 -14.236 1.00 92.62 446 GLY A C 1
ATOM 3299 O O . GLY A 1 446 ? 1.940 12.565 -14.665 1.00 92.62 446 GLY A O 1
ATOM 3300 N N . ASN A 1 447 ? 1.959 14.770 -14.217 1.00 96.94 447 ASN A N 1
ATOM 3301 C CA . ASN A 1 447 ? 3.371 14.944 -14.528 1.00 96.94 447 ASN A CA 1
ATOM 3302 C C . ASN A 1 447 ? 4.211 14.445 -13.354 1.00 96.94 447 ASN A C 1
ATOM 3304 O O . ASN A 1 447 ? 3.962 14.809 -12.212 1.00 96.94 447 ASN A O 1
ATOM 3308 N N . GLN A 1 448 ? 5.206 13.623 -13.660 1.00 98.06 448 GLN A N 1
ATOM 3309 C CA . GLN A 1 448 ? 6.146 13.082 -12.700 1.00 98.06 448 GLN A CA 1
ATOM 3310 C C . GLN A 1 448 ? 7.581 13.413 -13.110 1.00 98.06 448 GLN A C 1
ATOM 3312 O O . GLN A 1 448 ? 7.892 13.503 -14.302 1.00 98.06 448 GLN A O 1
ATOM 3317 N N . TRP A 1 449 ? 8.460 13.584 -12.125 1.00 98.06 449 TRP A N 1
ATOM 3318 C CA . TRP A 1 449 ? 9.856 13.970 -12.327 1.00 98.06 449 TRP A CA 1
ATOM 3319 C C . TRP A 1 449 ? 10.815 13.072 -11.552 1.00 98.06 449 TRP A C 1
ATOM 3321 O O . TRP A 1 449 ? 10.620 12.811 -10.368 1.00 98.06 449 TRP A O 1
ATOM 3331 N N . ILE A 1 450 ? 11.906 12.672 -12.199 1.00 98.06 450 ILE A N 1
ATOM 3332 C CA . ILE A 1 450 ? 13.098 12.147 -11.529 1.00 98.06 450 ILE A CA 1
ATOM 3333 C C . ILE A 1 450 ? 14.203 13.164 -11.758 1.00 98.06 450 ILE A C 1
ATOM 3335 O O . ILE A 1 450 ? 14.550 13.427 -12.905 1.00 98.06 450 ILE A O 1
ATOM 3339 N N . TRP A 1 451 ? 14.755 13.751 -10.701 1.00 96.62 451 TRP A N 1
ATOM 3340 C CA . TRP A 1 451 ? 15.764 14.799 -10.842 1.00 96.62 451 TRP A CA 1
ATOM 3341 C C . TRP A 1 451 ? 16.845 14.711 -9.775 1.00 96.62 451 TRP A C 1
ATOM 3343 O O . TRP A 1 451 ? 16.608 14.254 -8.655 1.00 96.62 451 TRP A O 1
ATOM 3353 N N . ALA A 1 452 ? 18.046 15.149 -10.140 1.00 95.50 452 ALA A N 1
ATOM 3354 C CA . ALA A 1 452 ? 19.208 15.139 -9.270 1.00 95.50 452 ALA A CA 1
ATOM 3355 C C . ALA A 1 452 ? 19.756 16.553 -9.085 1.00 95.50 452 ALA A C 1
ATOM 3357 O O . ALA A 1 452 ? 19.771 17.359 -10.014 1.00 95.50 452 ALA A O 1
ATOM 3358 N N . ALA A 1 453 ? 20.228 16.853 -7.876 1.00 92.94 453 ALA A N 1
ATOM 3359 C CA . ALA A 1 453 ? 20.913 18.107 -7.580 1.00 92.94 453 ALA A CA 1
ATOM 3360 C C . ALA A 1 453 ? 22.296 18.190 -8.257 1.00 92.94 453 ALA A C 1
ATOM 3362 O O . ALA A 1 453 ? 22.810 19.286 -8.467 1.00 92.94 453 ALA A O 1
ATOM 3363 N N . SER A 1 454 ? 22.897 17.043 -8.595 1.00 89.81 454 SER A N 1
ATOM 3364 C CA . SER A 1 454 ? 24.160 16.924 -9.326 1.00 89.81 454 SER A CA 1
ATOM 3365 C C . SER A 1 454 ? 24.105 15.763 -10.321 1.00 89.81 454 SER A C 1
ATOM 3367 O O . SER A 1 454 ? 23.545 14.710 -10.027 1.00 89.81 454 SER A O 1
ATOM 3369 N N . ASN A 1 455 ? 24.784 15.901 -11.463 1.00 84.62 455 ASN A N 1
ATOM 3370 C CA . ASN A 1 455 ? 24.943 14.827 -12.456 1.00 84.62 455 ASN A CA 1
ATOM 3371 C C . ASN A 1 455 ? 25.802 13.646 -11.956 1.00 84.62 455 ASN A C 1
ATOM 3373 O O . ASN A 1 455 ? 25.938 12.644 -12.651 1.00 84.62 455 ASN A O 1
ATOM 3377 N N . SER A 1 456 ? 26.414 13.754 -10.774 1.00 86.38 456 SER A N 1
ATOM 3378 C CA . SER A 1 456 ? 27.097 12.636 -10.109 1.00 86.38 456 SER A CA 1
ATOM 3379 C C . SER A 1 456 ? 26.138 11.705 -9.359 1.00 86.38 456 SER A C 1
ATOM 3381 O O . SER A 1 456 ? 26.496 10.563 -9.073 1.00 86.38 456 SER A O 1
ATOM 3383 N N . ASP A 1 457 ? 24.936 12.181 -9.020 1.00 90.81 457 ASP A N 1
ATOM 3384 C CA . ASP A 1 457 ? 23.955 11.418 -8.254 1.00 90.81 457 ASP A CA 1
ATOM 3385 C C . ASP A 1 457 ? 23.094 10.590 -9.216 1.00 90.81 457 ASP A C 1
ATOM 3387 O O . ASP A 1 457 ? 22.314 11.118 -10.004 1.00 90.81 457 ASP A O 1
ATOM 3391 N N . THR A 1 458 ? 23.265 9.269 -9.179 1.00 91.38 458 THR A N 1
ATOM 3392 C CA . THR A 1 458 ? 22.579 8.331 -10.081 1.00 91.38 458 THR A CA 1
ATOM 3393 C C . THR A 1 458 ? 21.495 7.563 -9.339 1.00 91.38 458 THR A C 1
ATOM 3395 O O . THR A 1 458 ? 21.767 6.960 -8.297 1.00 91.38 458 THR A O 1
ATOM 3398 N N . LEU A 1 459 ? 20.293 7.498 -9.914 1.00 94.00 459 LEU A N 1
ATOM 3399 C CA . LEU A 1 459 ? 19.244 6.594 -9.445 1.00 94.00 459 LEU A CA 1
ATOM 3400 C C . LEU A 1 459 ? 19.605 5.156 -9.838 1.00 94.00 459 LEU A C 1
ATOM 3402 O O . LEU A 1 459 ? 19.669 4.839 -11.025 1.00 94.00 459 LEU A O 1
ATOM 3406 N N . ARG A 1 460 ? 19.841 4.288 -8.845 1.00 91.69 460 ARG A N 1
ATOM 3407 C CA . ARG A 1 460 ? 20.250 2.885 -9.041 1.00 91.69 460 ARG A CA 1
ATOM 3408 C C . ARG A 1 460 ? 19.199 1.911 -8.515 1.00 91.69 460 ARG A C 1
ATOM 3410 O O . ARG A 1 460 ? 19.055 1.759 -7.302 1.00 91.69 460 ARG A O 1
ATOM 3417 N N . ILE A 1 461 ? 18.484 1.240 -9.418 1.00 91.50 461 ILE A N 1
ATOM 3418 C CA . ILE A 1 461 ? 17.374 0.321 -9.095 1.00 91.50 461 ILE A CA 1
ATOM 3419 C C . ILE A 1 461 ? 17.329 -0.867 -10.063 1.00 91.50 461 ILE A C 1
ATOM 3421 O O . ILE A 1 461 ? 18.006 -0.874 -11.082 1.00 91.50 461 ILE A O 1
ATOM 3425 N N . GLY A 1 462 ? 16.513 -1.876 -9.779 1.00 90.94 462 GLY A N 1
ATOM 3426 C CA . GLY A 1 462 ? 16.257 -2.989 -10.688 1.00 90.94 462 GLY A CA 1
ATOM 3427 C C . GLY A 1 462 ? 15.483 -2.549 -11.927 1.00 90.94 462 GLY A C 1
ATOM 3428 O O . GLY A 1 462 ? 16.013 -2.606 -13.037 1.00 90.94 462 GLY A O 1
ATOM 3429 N N . ARG A 1 463 ? 14.229 -2.118 -11.751 1.00 93.00 463 ARG A N 1
ATOM 3430 C CA . ARG A 1 463 ? 13.336 -1.740 -12.860 1.00 93.00 463 ARG A CA 1
ATOM 3431 C C . ARG A 1 463 ? 12.764 -0.345 -12.692 1.00 93.00 463 ARG A C 1
ATOM 3433 O O . ARG A 1 463 ? 12.415 0.035 -11.579 1.00 93.00 463 ARG A O 1
ATOM 3440 N N . LEU A 1 464 ? 12.585 0.352 -13.810 1.00 96.94 464 LEU A N 1
ATOM 3441 C CA . LEU A 1 464 ? 11.716 1.522 -13.900 1.00 96.94 464 LEU A CA 1
ATOM 3442 C C . LEU A 1 464 ? 10.507 1.160 -14.762 1.00 96.94 464 LEU A C 1
ATOM 3444 O O . LEU A 1 464 ? 10.673 0.751 -15.911 1.00 96.94 464 LEU A O 1
ATOM 3448 N N . ILE A 1 465 ? 9.314 1.293 -14.193 1.00 97.19 465 ILE A N 1
ATOM 3449 C CA . ILE A 1 465 ? 8.037 0.980 -14.835 1.00 97.19 465 ILE A CA 1
ATOM 3450 C C . ILE A 1 465 ? 7.226 2.268 -14.917 1.00 97.19 465 ILE A C 1
ATOM 3452 O O . ILE A 1 465 ? 7.086 2.979 -13.922 1.00 97.19 465 ILE A O 1
ATOM 3456 N N . SER A 1 466 ? 6.692 2.585 -16.092 1.00 97.19 466 SER A N 1
ATOM 3457 C CA . SER A 1 466 ? 5.816 3.738 -16.259 1.00 97.19 466 SER A CA 1
ATOM 3458 C C . SER A 1 466 ? 4.795 3.501 -17.363 1.00 97.19 466 SER A C 1
ATOM 3460 O O . SER A 1 466 ? 5.146 3.400 -18.539 1.00 97.19 466 SER A O 1
ATOM 3462 N N . THR A 1 467 ? 3.525 3.433 -16.969 1.00 95.44 467 THR A N 1
ATOM 3463 C CA . THR A 1 467 ? 2.384 3.305 -17.881 1.00 95.44 467 THR A CA 1
ATOM 3464 C C . THR A 1 467 ? 1.477 4.519 -17.730 1.00 95.44 467 THR A C 1
ATOM 3466 O O . THR A 1 467 ? 0.985 4.775 -16.636 1.00 95.44 467 THR A O 1
ATOM 3469 N N . LYS A 1 468 ? 1.260 5.286 -18.804 1.00 95.31 468 LYS A N 1
ATOM 3470 C CA . LYS A 1 468 ? 0.496 6.542 -18.775 1.00 95.31 468 LYS A CA 1
ATOM 3471 C C . LYS A 1 468 ? -0.371 6.718 -20.027 1.00 95.31 468 LYS A C 1
ATOM 3473 O O . LYS A 1 468 ? 0.044 6.409 -21.144 1.00 95.31 468 LYS A O 1
ATOM 3478 N N . SER A 1 469 ? -1.563 7.283 -19.837 1.00 95.69 469 SER A N 1
ATOM 3479 C CA . SER A 1 469 ? -2.457 7.763 -20.911 1.00 95.69 469 SER A CA 1
ATOM 3480 C C . SER A 1 469 ? -2.550 9.297 -20.985 1.00 95.69 469 SER A C 1
ATOM 3482 O O . SER A 1 469 ? -3.050 9.851 -21.965 1.00 95.69 469 SER A O 1
ATOM 3484 N N . SER A 1 470 ? -2.072 9.986 -19.945 1.00 96.25 470 SER A N 1
ATOM 3485 C CA . SER A 1 470 ? -1.963 11.443 -19.831 1.00 96.25 470 SER A CA 1
ATOM 3486 C C . SER A 1 470 ? -0.772 11.823 -18.942 1.00 96.25 470 SER A C 1
ATOM 3488 O O . SER A 1 470 ? -0.222 10.974 -18.237 1.00 96.25 470 SER A O 1
ATOM 3490 N N . GLY A 1 471 ? -0.390 13.102 -18.953 1.00 97.12 471 GLY A N 1
ATOM 3491 C CA . GLY A 1 471 ? 0.727 13.613 -18.154 1.00 97.12 471 GLY A CA 1
ATOM 3492 C C . GLY A 1 471 ? 2.087 13.218 -18.728 1.00 97.12 471 GLY A C 1
ATOM 3493 O O . GLY A 1 471 ? 2.213 12.888 -19.905 1.00 97.12 471 GLY A O 1
ATOM 3494 N N . SER A 1 472 ? 3.132 13.251 -17.908 1.00 97.69 472 SER A N 1
ATOM 3495 C CA . SER A 1 472 ? 4.482 12.933 -18.376 1.00 97.69 472 SER A CA 1
ATOM 3496 C C . SER A 1 472 ? 5.341 12.249 -17.324 1.00 97.69 472 SER A C 1
ATOM 3498 O O . SER A 1 472 ? 5.102 12.434 -16.136 1.00 97.69 472 SER A O 1
ATOM 3500 N N . LEU A 1 473 ? 6.386 11.538 -17.744 1.00 98.31 473 LEU A N 1
ATOM 3501 C CA . LEU A 1 473 ? 7.551 11.249 -16.904 1.00 98.31 473 LEU A CA 1
ATOM 3502 C C . LEU A 1 473 ? 8.755 11.997 -17.471 1.00 98.31 473 LEU A C 1
ATOM 3504 O O . LEU A 1 473 ? 9.125 11.793 -18.624 1.00 98.31 473 LEU A O 1
ATOM 3508 N N . ASN A 1 474 ? 9.348 12.865 -16.657 1.00 98.06 474 ASN A N 1
ATOM 3509 C CA . ASN A 1 474 ? 10.485 13.696 -17.029 1.00 98.06 474 ASN A CA 1
ATOM 3510 C C . ASN A 1 474 ? 11.730 13.257 -16.263 1.00 98.06 474 ASN A C 1
ATOM 3512 O O . ASN A 1 474 ? 11.749 13.291 -15.031 1.00 98.06 474 ASN A O 1
ATOM 3516 N N . ILE A 1 475 ? 12.775 12.879 -16.990 1.00 97.81 475 ILE A N 1
ATOM 3517 C CA . ILE A 1 475 ? 14.053 12.461 -16.424 1.00 97.81 475 ILE A CA 1
ATOM 3518 C C . ILE A 1 475 ? 15.050 13.616 -16.522 1.00 97.81 475 ILE A C 1
ATOM 3520 O O . ILE A 1 475 ? 15.366 14.098 -17.598 1.00 97.81 475 ILE A O 1
ATOM 3524 N N . ALA A 1 476 ? 15.552 14.057 -15.377 1.00 96.19 476 ALA A N 1
ATOM 3525 C CA . ALA A 1 476 ? 16.585 15.078 -15.210 1.00 96.19 476 ALA A CA 1
ATOM 3526 C C . ALA A 1 476 ? 17.646 14.607 -14.195 1.00 96.19 476 ALA A C 1
ATOM 3528 O O . ALA A 1 476 ? 18.204 15.393 -13.430 1.00 96.19 476 ALA A O 1
ATOM 3529 N N . ALA A 1 477 ? 17.866 13.294 -14.142 1.00 94.56 477 ALA A N 1
ATOM 3530 C CA . ALA A 1 477 ? 18.893 12.636 -13.350 1.00 94.56 477 ALA A CA 1
ATOM 3531 C C . ALA A 1 477 ? 19.504 11.489 -14.168 1.00 94.56 477 ALA A C 1
ATOM 3533 O O . ALA A 1 477 ? 18.772 10.839 -14.921 1.00 94.56 477 ALA A O 1
ATOM 3534 N N . PRO A 1 478 ? 20.792 11.169 -13.978 1.00 92.88 478 PRO A N 1
ATOM 3535 C CA . PRO A 1 478 ? 21.352 9.908 -14.442 1.00 92.88 478 PRO A CA 1
ATOM 3536 C C . PRO A 1 478 ? 20.604 8.714 -13.833 1.00 92.88 478 PRO A C 1
ATOM 3538 O O . PRO A 1 478 ? 20.325 8.684 -12.628 1.00 92.88 478 PRO A O 1
ATOM 3541 N N . ILE A 1 479 ? 20.327 7.697 -14.649 1.00 94.12 479 ILE A N 1
ATOM 3542 C CA . ILE A 1 479 ? 19.642 6.472 -14.220 1.00 94.12 479 ILE A CA 1
ATOM 3543 C C . ILE A 1 479 ? 20.483 5.259 -14.609 1.00 94.12 479 ILE A C 1
ATOM 3545 O O . ILE A 1 479 ? 20.951 5.156 -15.740 1.00 94.12 479 ILE A O 1
ATOM 3549 N N . ALA A 1 480 ? 20.623 4.315 -13.679 1.00 92.31 480 ALA A N 1
ATOM 3550 C CA . ALA A 1 480 ? 21.170 2.992 -13.940 1.00 92.31 480 ALA A CA 1
ATOM 3551 C C . ALA A 1 480 ? 20.205 1.911 -13.433 1.00 92.31 480 ALA A C 1
ATOM 3553 O O . ALA A 1 480 ? 19.929 1.799 -12.235 1.00 92.31 480 ALA A O 1
ATOM 3554 N N . LEU A 1 481 ? 19.692 1.113 -14.364 1.00 92.88 481 LEU A N 1
ATOM 3555 C CA . LEU A 1 481 ? 18.759 0.024 -14.109 1.00 92.88 481 LEU A CA 1
ATOM 3556 C C . LEU A 1 481 ? 19.499 -1.311 -14.190 1.00 92.88 481 LEU A C 1
ATOM 3558 O O . LEU A 1 481 ? 20.088 -1.616 -15.216 1.00 92.88 481 LEU A O 1
ATOM 3562 N N . TYR A 1 482 ? 19.445 -2.139 -13.150 1.00 89.00 482 TYR A N 1
ATOM 3563 C CA . TYR A 1 482 ? 20.086 -3.467 -13.122 1.00 89.00 482 TYR A CA 1
ATOM 3564 C C . TYR A 1 482 ? 19.276 -4.543 -13.859 1.00 89.00 482 TYR A C 1
ATOM 3566 O O . TYR A 1 482 ? 19.756 -5.639 -14.149 1.00 89.00 482 TYR A O 1
ATOM 3574 N N . ASN A 1 483 ? 18.015 -4.250 -14.151 1.00 88.50 483 ASN A N 1
ATOM 3575 C CA . ASN A 1 483 ? 17.122 -5.108 -14.904 1.00 88.50 483 ASN A CA 1
ATOM 3576 C C . ASN A 1 483 ? 16.645 -4.334 -16.133 1.00 88.50 483 ASN A C 1
ATOM 3578 O O . ASN A 1 483 ? 17.422 -4.131 -17.058 1.00 88.50 483 ASN A O 1
ATOM 3582 N N . ARG A 1 484 ? 15.401 -3.874 -16.167 1.00 90.06 484 ARG A N 1
ATOM 3583 C CA . ARG A 1 484 ? 14.780 -3.378 -17.397 1.00 90.06 484 ARG A CA 1
ATOM 3584 C C . ARG A 1 484 ? 14.051 -2.064 -17.197 1.00 90.06 484 ARG A C 1
ATOM 3586 O O . ARG A 1 484 ? 13.638 -1.748 -16.081 1.00 90.06 484 ARG A O 1
ATOM 3593 N N . ILE A 1 485 ? 13.845 -1.354 -18.297 1.00 94.62 485 ILE A N 1
ATOM 3594 C CA . ILE A 1 485 ? 12.889 -0.252 -18.374 1.00 94.62 485 ILE A CA 1
ATOM 3595 C C . ILE A 1 485 ? 11.623 -0.735 -19.086 1.00 94.62 485 ILE A C 1
ATOM 3597 O O . ILE A 1 485 ? 11.720 -1.424 -20.102 1.00 94.62 485 ILE A O 1
ATOM 3601 N N . ILE A 1 486 ? 10.457 -0.394 -18.539 1.00 94.44 486 ILE A N 1
ATOM 3602 C CA . ILE A 1 486 ? 9.143 -0.724 -19.098 1.00 94.44 486 ILE A CA 1
ATOM 3603 C C . ILE A 1 486 ? 8.346 0.570 -19.235 1.00 94.44 486 ILE A C 1
ATOM 3605 O O . ILE A 1 486 ? 8.021 1.208 -18.234 1.00 94.44 486 ILE A O 1
ATOM 3609 N N . LEU A 1 487 ? 8.044 0.966 -20.469 1.00 95.12 487 LEU A N 1
ATOM 3610 C CA . LEU A 1 487 ? 7.348 2.207 -20.795 1.00 95.12 487 LEU A CA 1
ATOM 3611 C C . LEU A 1 487 ? 6.123 1.918 -21.660 1.00 95.12 487 LEU A C 1
ATOM 3613 O O . LEU A 1 487 ? 6.260 1.380 -22.758 1.00 95.12 487 LEU A O 1
ATOM 3617 N N . ASN A 1 488 ? 4.947 2.357 -21.220 1.00 93.06 488 ASN A N 1
ATOM 3618 C CA . ASN A 1 488 ? 3.714 2.289 -22.000 1.00 93.06 488 ASN A CA 1
ATOM 3619 C C . ASN A 1 488 ? 3.010 3.643 -22.053 1.00 93.06 488 ASN A C 1
ATOM 3621 O O . ASN A 1 488 ? 2.420 4.073 -21.066 1.00 93.06 488 ASN A O 1
ATOM 3625 N N . TYR A 1 489 ? 3.089 4.321 -23.196 1.00 94.25 489 TYR A N 1
ATOM 3626 C CA . TYR A 1 489 ? 2.622 5.698 -23.331 1.00 94.25 489 TYR A CA 1
ATOM 3627 C C . TYR A 1 489 ? 1.591 5.827 -24.447 1.00 94.25 489 TYR A C 1
ATOM 3629 O O . TYR A 1 489 ? 1.896 5.692 -25.632 1.00 94.25 489 TYR A O 1
ATOM 3637 N N . THR A 1 490 ? 0.352 6.114 -24.061 1.00 92.50 490 THR A N 1
ATOM 3638 C CA . THR A 1 490 ? -0.794 6.272 -24.967 1.00 92.50 490 THR A CA 1
ATOM 3639 C C . THR A 1 490 ? -1.443 7.645 -24.786 1.00 92.50 490 THR A C 1
ATOM 3641 O O . THR A 1 490 ? -1.055 8.417 -23.909 1.00 92.50 490 THR A O 1
ATOM 3644 N N . GLY A 1 491 ? -2.431 7.975 -25.623 1.00 94.00 491 GLY A N 1
ATOM 3645 C CA . GLY A 1 491 ? -3.175 9.230 -25.503 1.00 94.00 491 GLY A CA 1
ATOM 3646 C C . GLY A 1 491 ? -2.273 10.460 -25.634 1.00 94.00 491 GLY A C 1
ATOM 3647 O O . GLY A 1 491 ? -1.574 10.612 -26.634 1.00 94.00 491 GLY A O 1
ATOM 3648 N N . THR A 1 492 ? -2.303 11.339 -24.630 1.00 95.69 492 THR A N 1
ATOM 3649 C CA . THR A 1 492 ? -1.501 12.577 -24.586 1.00 95.69 492 THR A CA 1
ATOM 3650 C C . THR A 1 492 ? -0.257 12.457 -23.706 1.00 95.69 492 THR A C 1
ATOM 3652 O O . THR A 1 492 ? 0.408 13.462 -23.453 1.00 95.69 492 THR A O 1
ATOM 3655 N N . ALA A 1 493 ? 0.056 11.253 -23.215 1.00 97.38 493 ALA A N 1
ATOM 3656 C CA . ALA A 1 493 ? 1.192 11.050 -22.331 1.00 97.38 493 ALA A CA 1
ATOM 3657 C C . ALA A 1 493 ? 2.538 11.317 -23.030 1.00 97.38 493 ALA A C 1
ATOM 3659 O O . ALA A 1 493 ? 2.679 11.101 -24.235 1.00 97.38 493 ALA A O 1
ATOM 3660 N N . GLN A 1 494 ? 3.543 11.747 -22.263 1.00 97.50 494 GLN A N 1
ATOM 3661 C CA . GLN A 1 494 ? 4.901 12.015 -22.755 1.00 97.50 494 GLN A CA 1
ATOM 3662 C C . GLN A 1 494 ? 5.971 11.381 -21.853 1.00 97.50 494 GLN A C 1
ATOM 3664 O O . GLN A 1 494 ? 5.983 11.599 -20.643 1.00 97.50 494 GLN A O 1
ATOM 3669 N N . PHE A 1 495 ? 6.916 10.648 -22.430 1.00 97.88 495 PHE A N 1
ATOM 3670 C CA . PHE A 1 495 ? 8.163 10.266 -21.774 1.00 97.88 495 PHE A CA 1
ATOM 3671 C C . PHE A 1 495 ? 9.287 11.171 -22.285 1.00 97.88 495 PHE A C 1
ATOM 3673 O O . PHE A 1 495 ? 9.592 11.161 -23.478 1.00 97.88 495 PHE A O 1
ATOM 3680 N N . ASN A 1 496 ? 9.904 11.935 -21.385 1.00 97.88 496 ASN A N 1
ATOM 3681 C CA . ASN A 1 496 ? 11.006 12.843 -21.689 1.00 97.88 496 ASN A CA 1
ATOM 3682 C C . ASN A 1 496 ? 12.268 12.357 -20.970 1.00 97.88 496 ASN A C 1
ATOM 3684 O O . ASN A 1 496 ? 12.318 12.374 -19.740 1.00 97.88 496 ASN A O 1
ATOM 3688 N N . ASP A 1 497 ? 13.304 11.969 -21.715 1.00 96.19 497 ASP A N 1
ATOM 3689 C CA . ASP A 1 497 ? 14.581 11.541 -21.117 1.00 96.19 497 ASP A CA 1
ATOM 3690 C C . ASP A 1 497 ? 15.475 12.713 -20.669 1.00 96.19 497 ASP A C 1
ATOM 3692 O O . ASP A 1 497 ? 16.524 12.487 -20.068 1.00 96.19 497 ASP A O 1
ATOM 3696 N N . GLY A 1 498 ? 15.078 13.953 -20.988 1.00 95.19 498 GLY A N 1
ATOM 3697 C CA . GLY A 1 498 ? 15.757 15.197 -20.605 1.00 95.19 498 GLY A CA 1
ATOM 3698 C C . GLY A 1 498 ? 17.236 15.252 -20.986 1.00 95.19 498 GLY A C 1
ATOM 3699 O O . GLY A 1 498 ? 18.034 15.870 -20.278 1.00 95.19 498 GLY A O 1
ATOM 3700 N N . GLY A 1 499 ? 17.614 14.575 -22.071 1.00 95.12 499 GLY A N 1
ATOM 3701 C CA . GLY A 1 499 ? 18.991 14.518 -22.555 1.00 95.12 499 GLY A CA 1
ATOM 3702 C C . GLY A 1 499 ? 19.910 13.632 -21.712 1.00 95.12 499 GLY A C 1
ATOM 3703 O O . GLY A 1 499 ? 21.124 13.656 -21.910 1.00 95.12 499 GLY A O 1
ATOM 3704 N N . GLN A 1 500 ? 19.364 12.869 -20.761 1.00 94.94 500 GLN A N 1
ATOM 3705 C CA . GLN A 1 500 ? 20.149 12.074 -19.823 1.00 94.94 500 GLN A CA 1
ATOM 3706 C C . GLN A 1 500 ? 20.718 10.805 -20.458 1.00 94.94 500 GLN A C 1
ATOM 3708 O O . GLN A 1 500 ? 20.241 10.294 -21.474 1.00 94.94 500 GLN A O 1
ATOM 3713 N N . HIS A 1 501 ? 21.747 10.270 -19.807 1.00 93.00 501 HIS A N 1
ATOM 3714 C CA . HIS A 1 501 ? 22.250 8.937 -20.093 1.00 93.00 501 HIS A CA 1
ATOM 3715 C C . HIS A 1 501 ? 21.505 7.917 -19.220 1.00 93.00 501 HIS A C 1
ATOM 3717 O O . HIS A 1 501 ? 21.625 7.943 -17.992 1.00 93.00 501 HIS A O 1
ATOM 3723 N N . ILE A 1 502 ? 20.726 7.035 -19.851 1.00 95.56 502 ILE A N 1
ATOM 3724 C CA . ILE A 1 502 ? 19.980 5.964 -19.184 1.00 95.56 502 ILE A CA 1
ATOM 3725 C C . ILE A 1 502 ? 20.683 4.638 -19.455 1.00 95.56 502 ILE A C 1
ATOM 3727 O O . ILE A 1 502 ? 20.689 4.143 -20.582 1.00 95.56 502 ILE A O 1
ATOM 3731 N N . LEU A 1 503 ? 21.258 4.061 -18.404 1.00 93.62 503 LEU A N 1
ATOM 3732 C CA . LEU A 1 503 ? 21.960 2.789 -18.469 1.00 93.62 503 LEU A CA 1
ATOM 3733 C C . LEU A 1 503 ? 21.036 1.642 -18.044 1.00 93.62 503 LEU A C 1
ATOM 3735 O O . LEU A 1 503 ? 20.348 1.730 -17.026 1.00 93.62 503 LEU A O 1
ATOM 3739 N N . ILE A 1 504 ? 21.017 0.562 -18.824 1.00 92.44 504 ILE A N 1
ATOM 3740 C CA . ILE A 1 504 ? 20.030 -0.516 -18.725 1.00 92.44 504 ILE A CA 1
ATOM 3741 C C . ILE A 1 504 ? 20.730 -1.878 -18.753 1.00 92.44 504 ILE A C 1
ATOM 3743 O O . ILE A 1 504 ? 21.419 -2.239 -19.705 1.00 92.44 504 ILE A O 1
ATOM 3747 N N . GLY A 1 505 ? 20.527 -2.638 -17.681 1.00 88.62 505 GLY A N 1
ATOM 3748 C CA . GLY A 1 505 ? 21.202 -3.896 -17.379 1.00 88.62 505 GLY A CA 1
ATOM 3749 C C . GLY A 1 505 ? 20.667 -5.117 -18.114 1.00 88.62 505 GLY A C 1
ATOM 3750 O O . GLY A 1 505 ? 21.341 -6.145 -18.123 1.00 88.62 505 GLY A O 1
ATOM 3751 N N . ASP A 1 506 ? 19.469 -5.033 -18.691 1.00 88.00 506 ASP A N 1
ATOM 3752 C CA . ASP A 1 506 ? 18.751 -6.127 -19.351 1.00 88.00 506 ASP A CA 1
ATOM 3753 C C . ASP A 1 506 ? 17.900 -5.588 -20.517 1.00 88.00 506 ASP A C 1
ATOM 3755 O O . ASP A 1 506 ? 18.460 -5.238 -21.554 1.00 88.00 506 ASP A O 1
ATOM 3759 N N . ASN A 1 507 ? 16.576 -5.480 -20.365 1.00 88.12 507 ASN A N 1
ATOM 3760 C CA . ASN A 1 507 ? 15.655 -5.230 -21.478 1.00 88.12 507 ASN A CA 1
ATOM 3761 C C . ASN A 1 507 ? 15.198 -3.769 -21.582 1.00 88.12 507 ASN A C 1
ATOM 3763 O O . ASN A 1 507 ? 15.026 -3.075 -20.576 1.00 88.12 507 ASN A O 1
ATOM 3767 N N . ILE A 1 508 ? 14.924 -3.344 -22.815 1.00 90.94 508 ILE A N 1
ATOM 3768 C CA . ILE A 1 508 ? 14.204 -2.109 -23.128 1.00 90.94 508 ILE A CA 1
ATOM 3769 C C . ILE A 1 508 ? 12.838 -2.496 -23.675 1.00 90.94 508 ILE A C 1
ATOM 3771 O O . ILE A 1 508 ? 12.741 -3.138 -24.723 1.00 90.94 508 ILE A O 1
ATOM 3775 N N . GLU A 1 509 ? 11.785 -2.102 -22.966 1.00 90.56 509 GLU A N 1
ATOM 3776 C CA . GLU A 1 509 ? 10.411 -2.428 -23.327 1.00 90.56 509 GLU A CA 1
ATOM 3777 C C . GLU A 1 509 ? 9.612 -1.132 -23.488 1.00 90.56 509 GLU A C 1
ATOM 3779 O O . GLU A 1 509 ? 9.352 -0.433 -22.512 1.00 90.56 509 GLU A O 1
ATOM 3784 N N . ALA A 1 510 ? 9.267 -0.774 -24.728 1.00 89.56 510 ALA A N 1
ATOM 3785 C CA . ALA A 1 510 ? 8.575 0.478 -25.043 1.00 89.56 510 ALA A CA 1
ATOM 3786 C C . ALA A 1 510 ? 7.378 0.236 -25.973 1.00 89.56 510 ALA A C 1
ATOM 3788 O O . ALA A 1 510 ? 7.541 -0.261 -27.088 1.00 89.56 510 ALA A O 1
ATOM 3789 N N . GLN A 1 511 ? 6.177 0.598 -25.523 1.00 87.31 511 GLN A N 1
ATOM 3790 C CA . GLN A 1 511 ? 4.905 0.386 -26.217 1.00 87.31 511 GLN A CA 1
ATOM 3791 C C . GLN A 1 511 ? 4.004 1.637 -26.204 1.00 87.31 511 GLN A C 1
ATOM 3793 O O . GLN A 1 511 ? 4.084 2.468 -25.309 1.00 87.31 511 GLN A O 1
ATOM 3798 N N . GLY A 1 512 ? 3.103 1.760 -27.181 1.00 87.00 512 GLY A N 1
ATOM 3799 C CA . GLY A 1 512 ? 2.180 2.895 -27.284 1.00 87.00 512 GLY A CA 1
ATOM 3800 C C . GLY A 1 512 ? 2.443 3.754 -28.520 1.00 87.00 512 GLY A C 1
ATOM 3801 O O . GLY A 1 512 ? 2.631 3.202 -29.600 1.00 87.00 512 GLY A O 1
ATOM 3802 N N . LEU A 1 513 ? 2.411 5.083 -28.396 1.00 88.62 513 LEU A N 1
ATOM 3803 C CA . LEU A 1 513 ? 2.576 6.023 -29.514 1.00 88.62 513 LEU A CA 1
ATOM 3804 C C . LEU A 1 513 ? 4.039 6.464 -29.660 1.00 88.62 513 LEU A C 1
ATOM 3806 O O . LEU A 1 513 ? 4.622 6.968 -28.707 1.00 88.62 513 LEU A O 1
ATOM 3810 N N . THR A 1 514 ? 4.626 6.376 -30.859 1.00 86.44 514 THR A N 1
ATOM 3811 C CA . THR A 1 514 ? 6.017 6.824 -31.106 1.00 86.44 514 THR A CA 1
ATOM 3812 C C . THR A 1 514 ? 6.231 8.290 -30.726 1.00 86.44 514 THR A C 1
ATOM 3814 O O . THR A 1 514 ? 7.232 8.630 -30.103 1.00 86.44 514 THR A O 1
ATOM 3817 N N . SER A 1 515 ? 5.251 9.151 -31.017 1.00 90.19 515 SER A N 1
ATOM 3818 C CA . SER A 1 515 ? 5.278 10.583 -30.691 1.00 90.19 515 SER A CA 1
ATOM 3819 C C . SER A 1 515 ? 5.235 10.893 -29.190 1.00 90.19 515 SER A C 1
ATOM 3821 O O . SER A 1 515 ? 5.434 12.043 -28.804 1.00 90.19 515 SER A O 1
ATOM 3823 N N . ALA A 1 516 ? 4.952 9.901 -28.340 1.00 94.25 516 ALA A N 1
ATOM 3824 C CA . ALA A 1 516 ? 4.991 10.066 -26.892 1.00 94.25 516 ALA A CA 1
ATOM 3825 C C . ALA A 1 516 ? 6.420 10.023 -26.330 1.00 94.25 516 ALA A C 1
ATOM 3827 O O . ALA A 1 516 ? 6.635 10.438 -25.196 1.00 94.25 516 ALA A O 1
ATOM 3828 N N . TYR A 1 517 ? 7.396 9.530 -27.097 1.00 95.25 517 TYR A N 1
ATOM 3829 C CA . TYR A 1 517 ? 8.774 9.361 -26.647 1.00 95.25 517 TYR A CA 1
ATOM 3830 C C . TYR A 1 517 ? 9.664 10.492 -27.157 1.00 95.25 517 TYR A C 1
ATOM 3832 O O . TYR A 1 517 ? 10.195 10.445 -28.268 1.00 95.25 517 TYR A O 1
ATOM 3840 N N . ASN A 1 518 ? 9.878 11.498 -26.317 1.00 95.81 518 ASN A N 1
ATOM 3841 C CA . ASN A 1 518 ? 10.834 12.562 -26.582 1.00 95.81 518 ASN A CA 1
ATOM 3842 C C 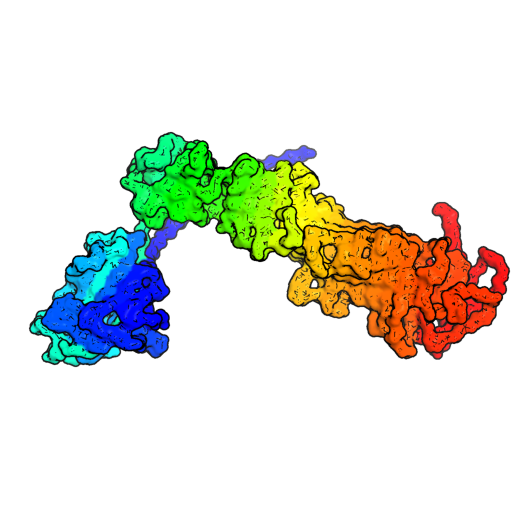. ASN A 1 518 ? 12.218 12.153 -26.063 1.00 95.81 518 ASN A C 1
ATOM 3844 O O . ASN A 1 518 ? 12.642 12.531 -24.967 1.00 95.81 518 ASN A O 1
ATOM 3848 N N . LEU A 1 519 ? 12.889 11.311 -26.850 1.00 95.81 519 LEU A N 1
ATOM 3849 C CA . LEU A 1 519 ? 14.251 10.872 -26.567 1.00 95.81 519 LEU A CA 1
ATOM 3850 C C . LEU A 1 519 ? 15.243 11.857 -27.189 1.00 95.81 519 LEU A C 1
ATOM 3852 O O . LEU A 1 519 ? 15.231 12.072 -28.404 1.00 95.81 519 LEU A O 1
ATOM 3856 N N . THR A 1 520 ? 16.092 12.438 -26.348 1.00 96.38 520 THR A N 1
ATOM 3857 C CA . THR A 1 520 ? 17.127 13.433 -26.678 1.00 96.38 520 THR A CA 1
ATOM 3858 C C . THR A 1 520 ? 18.490 13.067 -26.093 1.00 96.38 520 THR A C 1
ATOM 3860 O O . THR A 1 520 ? 19.504 13.651 -26.470 1.00 96.38 520 THR A O 1
ATOM 3863 N N . GLY A 1 521 ? 18.537 12.085 -25.199 1.00 96.00 521 GLY A N 1
ATOM 3864 C CA . GLY A 1 521 ? 19.738 11.612 -24.535 1.00 96.00 521 GLY A CA 1
ATOM 3865 C C . GLY A 1 521 ? 20.331 10.376 -25.194 1.00 96.00 521 GLY A C 1
ATOM 3866 O O . GLY A 1 521 ? 20.319 10.216 -26.422 1.00 96.00 521 GLY A O 1
ATOM 3867 N N . THR A 1 522 ? 20.868 9.502 -24.350 1.00 95.50 522 THR A N 1
ATOM 3868 C CA . THR A 1 522 ? 21.509 8.254 -24.762 1.00 95.50 522 THR A CA 1
ATOM 3869 C C . THR A 1 522 ? 20.950 7.110 -23.944 1.00 95.50 522 THR A C 1
ATOM 3871 O O . THR A 1 522 ? 20.906 7.182 -22.717 1.00 95.50 522 THR A O 1
ATOM 3874 N N . PHE A 1 523 ? 20.562 6.037 -24.621 1.00 95.62 523 PHE A N 1
ATOM 3875 C CA . PHE A 1 523 ? 20.271 4.768 -23.972 1.00 95.62 523 PHE A CA 1
ATOM 3876 C C . PHE A 1 523 ? 21.487 3.866 -24.136 1.00 95.62 523 PHE A C 1
ATOM 3878 O O . PHE A 1 523 ? 21.982 3.694 -25.248 1.00 95.62 523 PHE A O 1
ATOM 3885 N N . GLU A 1 524 ? 21.969 3.289 -23.043 1.00 93.44 524 GLU A N 1
ATOM 3886 C CA . GLU A 1 524 ? 23.048 2.308 -23.066 1.00 93.44 524 GLU A CA 1
ATOM 3887 C C . GLU A 1 524 ? 22.557 0.985 -22.497 1.00 93.44 524 GLU A C 1
ATOM 3889 O O . GLU A 1 524 ? 22.170 0.897 -21.333 1.00 93.44 524 GLU A O 1
ATOM 3894 N N . ILE A 1 525 ? 22.626 -0.066 -23.308 1.00 90.38 525 ILE A N 1
ATOM 3895 C CA . ILE A 1 525 ? 22.529 -1.429 -22.805 1.00 90.38 525 ILE A CA 1
ATOM 3896 C C . ILE A 1 525 ? 23.920 -1.848 -22.364 1.00 90.38 525 ILE A C 1
ATOM 3898 O O . ILE A 1 525 ? 24.810 -2.029 -23.196 1.00 90.38 525 ILE A O 1
ATOM 3902 N N . ARG A 1 526 ? 24.089 -2.039 -21.057 1.00 85.69 526 ARG A N 1
ATOM 3903 C CA . ARG A 1 526 ? 25.320 -2.563 -20.476 1.00 85.69 526 ARG A CA 1
ATOM 3904 C C . ARG A 1 526 ? 24.999 -3.507 -19.348 1.00 85.69 526 ARG A C 1
ATOM 3906 O O . ARG A 1 526 ? 24.272 -3.150 -18.428 1.00 85.69 526 ARG A O 1
ATOM 3913 N N . ARG A 1 527 ? 25.605 -4.691 -19.368 1.00 79.62 527 ARG A N 1
ATOM 3914 C CA . ARG A 1 527 ? 25.517 -5.608 -18.236 1.00 79.62 527 ARG A CA 1
ATOM 3915 C C . ARG A 1 527 ? 26.143 -4.963 -16.997 1.00 79.62 527 ARG A C 1
ATOM 3917 O O . ARG A 1 527 ? 27.325 -4.640 -16.994 1.00 79.62 527 ARG A O 1
ATOM 3924 N N . LEU A 1 528 ? 25.357 -4.782 -15.942 1.00 72.69 528 LEU A N 1
ATOM 3925 C CA . LEU A 1 528 ? 25.822 -4.262 -14.644 1.00 72.69 528 LEU A CA 1
ATOM 3926 C C . LEU A 1 528 ? 26.050 -5.362 -13.600 1.00 72.69 528 LEU A C 1
ATOM 3928 O O . LEU A 1 528 ? 26.094 -5.114 -12.400 1.00 72.69 528 LEU A O 1
ATOM 3932 N N . ASP A 1 529 ? 26.066 -6.596 -14.071 1.00 66.75 529 ASP A N 1
ATOM 3933 C CA . ASP A 1 529 ? 25.325 -7.677 -13.461 1.00 66.75 529 ASP A CA 1
ATOM 3934 C C . ASP A 1 529 ? 25.978 -8.984 -13.989 1.00 66.75 529 ASP A C 1
ATOM 3936 O O . ASP A 1 529 ? 26.370 -9.064 -15.149 1.00 66.75 529 ASP A O 1
ATOM 3940 N N . GLY A 1 530 ? 26.182 -10.001 -13.148 1.00 62.12 530 GLY A N 1
ATOM 3941 C CA . GLY A 1 530 ? 26.781 -11.291 -13.536 1.00 62.12 530 GLY A CA 1
ATOM 3942 C C . GLY A 1 530 ? 25.843 -12.303 -14.221 1.00 62.12 530 GLY A C 1
ATOM 3943 O O . GLY A 1 530 ? 26.150 -13.491 -14.227 1.00 62.12 530 GLY A O 1
ATOM 3944 N N . SER A 1 531 ? 24.660 -11.914 -14.703 1.00 67.00 531 SER A N 1
ATOM 3945 C CA . SER A 1 531 ? 23.685 -12.846 -15.289 1.00 67.00 531 SER A CA 1
ATOM 3946 C C . SER A 1 531 ? 23.969 -13.071 -16.779 1.00 67.00 531 SER A C 1
ATOM 3948 O O . SER A 1 531 ? 24.494 -12.213 -17.487 1.00 67.00 531 SER A O 1
ATOM 3950 N N . THR A 1 532 ? 23.565 -14.224 -17.300 1.00 70.00 532 THR A N 1
ATOM 3951 C CA . THR A 1 532 ? 23.838 -14.665 -18.678 1.00 70.00 532 THR A CA 1
ATOM 3952 C C . THR A 1 532 ? 22.679 -14.422 -19.646 1.00 70.00 532 THR A C 1
ATOM 3954 O O . THR A 1 532 ? 22.768 -14.785 -20.814 1.00 70.00 532 THR A O 1
ATOM 3957 N N . SER A 1 533 ? 21.577 -13.821 -19.180 1.00 75.75 533 SER A N 1
ATOM 3958 C CA . SER A 1 533 ? 20.416 -13.529 -20.026 1.00 75.75 533 SER A CA 1
ATOM 3959 C C . SER A 1 533 ? 20.753 -12.575 -21.174 1.00 75.75 533 SER A C 1
ATOM 3961 O O . SER A 1 533 ? 21.538 -11.638 -21.013 1.00 75.75 533 SER A O 1
ATOM 3963 N N . ASN A 1 534 ? 20.109 -12.816 -22.315 1.00 81.31 534 ASN A N 1
ATOM 3964 C CA . ASN A 1 534 ? 20.158 -11.937 -23.476 1.00 81.31 534 ASN A CA 1
ATOM 3965 C C . ASN A 1 534 ? 19.367 -10.656 -23.215 1.00 81.31 534 ASN A C 1
ATOM 3967 O O . ASN A 1 534 ? 18.298 -10.705 -22.608 1.00 81.31 534 ASN A O 1
ATOM 3971 N N . HIS A 1 535 ? 19.842 -9.557 -23.786 1.00 85.56 535 HIS A N 1
ATOM 3972 C CA . HIS A 1 535 ? 19.134 -8.287 -23.805 1.00 85.56 535 HIS A CA 1
ATOM 3973 C C . HIS A 1 535 ? 18.132 -8.266 -24.950 1.00 85.56 535 HIS A C 1
ATOM 3975 O O . HIS A 1 535 ? 18.440 -8.716 -26.054 1.00 85.56 535 HIS A O 1
ATOM 3981 N N . ASN A 1 536 ? 16.952 -7.705 -24.714 1.00 85.62 536 ASN A N 1
ATOM 3982 C CA . ASN A 1 536 ? 15.929 -7.550 -25.738 1.00 85.62 536 ASN A CA 1
ATOM 3983 C C . ASN A 1 536 ? 15.457 -6.099 -25.815 1.00 85.62 536 ASN A C 1
ATOM 3985 O O . ASN A 1 536 ? 15.238 -5.453 -24.788 1.00 85.62 536 ASN A O 1
ATOM 3989 N N . ILE A 1 537 ? 15.251 -5.617 -27.042 1.00 86.75 537 ILE A N 1
ATOM 3990 C CA . ILE A 1 537 ? 14.609 -4.329 -27.329 1.00 86.75 537 ILE A CA 1
ATOM 3991 C C . ILE A 1 537 ? 13.285 -4.602 -28.052 1.00 86.75 537 ILE A C 1
ATOM 3993 O O . ILE A 1 537 ? 13.270 -4.984 -29.226 1.00 86.75 537 ILE A O 1
ATOM 3997 N N . ARG A 1 538 ? 12.165 -4.452 -27.335 1.00 82.31 538 ARG A N 1
ATOM 3998 C CA . ARG A 1 538 ? 10.834 -4.946 -27.750 1.00 82.31 538 ARG A CA 1
ATOM 3999 C C . ARG A 1 538 ? 9.679 -4.093 -27.199 1.00 82.31 538 ARG A C 1
ATOM 4001 O O . ARG A 1 538 ? 9.913 -3.121 -26.485 1.00 82.31 538 ARG A O 1
ATOM 4008 N N . ARG A 1 539 ? 8.425 -4.445 -27.510 1.00 78.38 539 ARG A N 1
ATOM 4009 C CA . ARG A 1 539 ? 7.255 -3.999 -26.722 1.00 78.38 539 ARG A CA 1
ATOM 4010 C C . ARG A 1 539 ? 7.085 -4.848 -25.461 1.00 78.38 539 ARG A C 1
ATOM 4012 O O . ARG A 1 539 ? 7.516 -5.999 -25.426 1.00 78.38 539 ARG A O 1
ATOM 4019 N N . ASP A 1 540 ? 6.446 -4.267 -24.452 1.00 69.50 540 ASP A N 1
ATOM 4020 C CA . ASP A 1 540 ? 5.995 -4.975 -23.248 1.00 69.50 540 ASP A CA 1
ATOM 4021 C C . ASP A 1 540 ? 4.709 -5.787 -23.542 1.00 69.50 540 ASP A C 1
ATOM 4023 O O . ASP A 1 540 ? 3.910 -5.388 -24.390 1.00 69.50 540 ASP A O 1
ATOM 4027 N N . GLY A 1 541 ? 4.522 -6.935 -22.879 1.00 60.34 541 GLY A N 1
ATOM 4028 C CA . GLY A 1 541 ? 3.387 -7.854 -23.074 1.00 60.34 541 GLY A CA 1
ATOM 4029 C C . GLY A 1 541 ? 3.750 -9.340 -23.252 1.00 60.34 541 GLY A C 1
ATOM 4030 O O . GLY A 1 541 ? 4.903 -9.700 -23.494 1.00 60.34 541 GLY A O 1
ATOM 4031 N N . ALA A 1 542 ? 2.742 -10.216 -23.115 1.00 42.44 542 ALA A N 1
ATOM 4032 C CA . ALA A 1 542 ? 2.864 -11.679 -23.262 1.00 42.44 542 ALA A CA 1
ATOM 4033 C C . ALA A 1 542 ? 3.087 -12.131 -24.716 1.00 42.44 542 ALA A C 1
ATOM 4035 O O . ALA A 1 542 ? 3.677 -13.181 -24.968 1.00 42.44 542 ALA A O 1
ATOM 4036 N N . ASN A 1 543 ? 2.650 -11.306 -25.664 1.00 49.03 543 ASN A N 1
ATOM 4037 C CA . ASN A 1 543 ? 2.791 -11.546 -27.087 1.00 49.03 543 ASN A CA 1
ATOM 4038 C C . ASN A 1 543 ? 3.920 -10.625 -27.537 1.00 49.03 543 ASN A C 1
ATOM 4040 O O . ASN A 1 543 ? 3.726 -9.419 -27.684 1.00 49.03 543 ASN A O 1
ATOM 4044 N N . ASN A 1 544 ? 5.120 -11.182 -27.663 1.00 49.28 544 ASN A N 1
ATOM 4045 C CA . ASN A 1 544 ? 6.381 -10.511 -27.988 1.00 49.28 544 ASN A CA 1
ATOM 4046 C C . ASN A 1 544 ? 6.392 -9.942 -29.441 1.00 49.28 544 ASN A C 1
ATOM 4048 O O . ASN A 1 544 ? 7.423 -9.856 -30.102 1.00 49.28 544 ASN A O 1
ATOM 4052 N N . ASP A 1 545 ? 5.238 -9.539 -29.958 1.00 49.81 545 ASP A N 1
ATOM 4053 C CA . ASP A 1 545 ? 4.877 -9.553 -31.371 1.00 49.81 545 ASP A CA 1
ATOM 4054 C C . ASP A 1 545 ? 5.103 -8.215 -32.076 1.00 49.81 545 ASP A C 1
ATOM 4056 O O . ASP A 1 545 ? 4.530 -7.980 -33.126 1.00 49.81 545 ASP A O 1
ATOM 4060 N N . ASN A 1 546 ? 5.910 -7.299 -31.528 1.00 57.06 546 ASN A N 1
ATOM 4061 C CA . ASN A 1 546 ? 6.172 -6.013 -32.176 1.00 57.06 546 ASN A CA 1
ATOM 4062 C C . ASN A 1 546 ? 7.472 -5.315 -31.694 1.00 57.06 546 ASN A C 1
ATOM 4064 O O . ASN A 1 546 ? 7.869 -5.490 -30.537 1.00 57.06 546 ASN A O 1
ATOM 4068 N N . PRO A 1 547 ? 8.092 -4.446 -32.525 1.00 61.59 547 PRO A N 1
ATOM 4069 C CA . PRO A 1 547 ? 9.255 -3.646 -32.129 1.00 61.59 547 PRO A CA 1
ATOM 4070 C C . PRO A 1 547 ? 8.930 -2.633 -31.040 1.00 61.59 547 PRO A C 1
ATOM 4072 O O . PRO A 1 547 ? 7.818 -2.089 -31.012 1.00 61.59 547 PRO A O 1
ATOM 4075 N N . ALA A 1 548 ? 9.936 -2.328 -30.212 1.00 62.88 548 ALA A N 1
ATOM 4076 C CA . ALA A 1 548 ? 9.911 -1.154 -29.345 1.00 62.88 548 ALA A CA 1
ATOM 4077 C C . ALA A 1 548 ? 9.497 0.076 -30.167 1.00 62.88 548 ALA A C 1
ATOM 4079 O O . ALA A 1 548 ? 10.048 0.320 -31.238 1.00 62.88 548 ALA A O 1
ATOM 4080 N N . VAL A 1 549 ? 8.498 0.818 -29.692 1.00 73.06 549 VAL A N 1
ATOM 4081 C CA . VAL A 1 549 ? 7.846 1.874 -30.492 1.00 73.06 549 VAL A CA 1
ATOM 4082 C C . VAL A 1 549 ? 8.613 3.205 -30.461 1.00 73.06 549 VAL A C 1
ATOM 4084 O O . VAL A 1 549 ? 8.251 4.146 -31.167 1.00 73.06 549 VAL A O 1
ATOM 4087 N N . CYS A 1 550 ? 9.673 3.306 -29.656 1.00 77.81 550 CYS A N 1
ATOM 4088 C CA . CYS A 1 550 ? 10.460 4.525 -29.508 1.00 77.81 550 CYS A CA 1
ATOM 4089 C C . CYS A 1 550 ? 11.560 4.664 -30.575 1.00 77.81 550 CYS A C 1
ATOM 4091 O O . CYS A 1 550 ? 12.210 3.697 -30.968 1.00 77.81 550 CYS A O 1
ATOM 4093 N N . GLU A 1 551 ? 11.800 5.905 -31.004 1.00 89.44 551 GLU A N 1
ATOM 4094 C CA . GLU A 1 551 ? 12.947 6.264 -31.839 1.00 89.44 551 GLU A CA 1
ATOM 4095 C C . GLU A 1 551 ? 14.068 6.786 -30.943 1.00 89.44 551 GLU A C 1
ATOM 4097 O O . GLU A 1 551 ? 13.977 7.886 -30.386 1.00 89.44 551 GLU A O 1
ATOM 4102 N N . PHE A 1 552 ? 15.131 6.000 -30.792 1.00 93.19 552 PHE A N 1
ATOM 4103 C CA . PHE A 1 552 ? 16.264 6.381 -29.954 1.00 93.19 552 PHE A CA 1
ATOM 4104 C C . PHE A 1 552 ? 16.953 7.619 -30.526 1.00 93.19 552 PHE A C 1
ATOM 4106 O O . PHE A 1 552 ? 17.089 7.753 -31.743 1.00 93.19 552 PHE A O 1
ATOM 4113 N N . ASN A 1 553 ? 17.423 8.518 -29.661 1.00 95.69 553 ASN A N 1
ATOM 4114 C CA . ASN A 1 553 ? 18.342 9.560 -30.102 1.00 95.69 553 ASN A CA 1
ATOM 4115 C C . ASN A 1 553 ? 19.732 8.957 -30.300 1.00 95.69 553 ASN A C 1
ATOM 4117 O O . ASN A 1 553 ? 20.109 8.679 -31.429 1.00 95.69 553 ASN A O 1
ATOM 4121 N N . ASN A 1 554 ? 20.445 8.638 -29.222 1.00 95.69 554 ASN A N 1
ATOM 4122 C CA . ASN A 1 554 ? 21.654 7.821 -29.300 1.00 95.69 554 ASN A CA 1
ATOM 4123 C C . ASN A 1 554 ? 21.432 6.471 -28.618 1.00 95.69 554 ASN A C 1
ATOM 4125 O O . ASN A 1 554 ? 20.746 6.390 -27.595 1.00 95.69 554 ASN A O 1
ATOM 4129 N N . LEU A 1 555 ? 22.042 5.424 -29.171 1.00 94.25 555 LEU A N 1
ATOM 4130 C CA . LEU A 1 555 ? 21.989 4.072 -28.624 1.00 94.25 555 LEU A CA 1
ATOM 4131 C C . LEU A 1 555 ? 23.404 3.501 -28.517 1.00 94.25 555 LEU A C 1
ATOM 4133 O O . LEU A 1 555 ? 24.154 3.495 -29.493 1.00 94.25 555 LEU A O 1
ATOM 4137 N N . ILE A 1 556 ? 23.755 3.012 -27.332 1.00 93.00 556 ILE A N 1
ATOM 4138 C CA . ILE A 1 556 ? 25.002 2.298 -27.066 1.00 93.00 556 ILE A CA 1
ATOM 4139 C C . ILE A 1 556 ? 24.665 0.848 -26.727 1.00 93.00 556 ILE A C 1
ATOM 4141 O O . ILE A 1 556 ? 23.874 0.566 -25.827 1.00 93.00 556 ILE A O 1
ATOM 4145 N N . LEU A 1 557 ? 25.283 -0.076 -27.451 1.00 90.62 557 LEU A N 1
ATOM 4146 C CA . LEU A 1 557 ? 25.194 -1.511 -27.228 1.00 90.62 557 LEU A CA 1
ATOM 4147 C C . LEU A 1 557 ? 26.542 -1.985 -26.684 1.00 90.62 557 LEU A C 1
ATOM 4149 O O . LEU A 1 557 ? 27.522 -2.061 -27.425 1.00 90.62 557 LEU A O 1
ATOM 4153 N N . ASN A 1 558 ? 26.603 -2.248 -25.380 1.00 87.56 558 ASN A N 1
ATOM 4154 C CA . ASN A 1 558 ? 27.840 -2.493 -24.641 1.00 87.56 558 ASN A CA 1
ATOM 4155 C C . ASN A 1 558 ? 27.666 -3.619 -23.608 1.00 87.56 558 ASN A C 1
ATOM 4157 O O . ASN A 1 558 ? 27.741 -3.420 -22.399 1.00 87.56 558 ASN A O 1
ATOM 4161 N N . SER A 1 559 ? 27.387 -4.827 -24.083 1.00 83.19 559 SER A N 1
ATOM 4162 C CA . SER A 1 559 ? 27.249 -6.020 -23.248 1.00 83.19 559 SER A CA 1
ATOM 4163 C C . SER A 1 559 ? 28.071 -7.178 -23.800 1.00 83.19 559 SER A C 1
ATOM 4165 O O . SER A 1 559 ? 28.326 -7.235 -24.993 1.00 83.19 559 SER A O 1
ATOM 4167 N N . SER A 1 560 ? 28.470 -8.122 -22.951 1.00 78.75 560 SER A N 1
ATOM 4168 C CA . SER A 1 560 ? 29.062 -9.395 -23.384 1.00 78.75 560 SER A CA 1
ATOM 4169 C C . SER A 1 560 ? 28.011 -10.441 -23.785 1.00 78.75 560 SER A C 1
ATOM 4171 O O . SER A 1 560 ? 28.351 -11.495 -24.317 1.00 78.75 560 SER A O 1
ATOM 4173 N N . ASN A 1 561 ? 26.730 -10.185 -23.501 1.00 82.31 561 ASN A N 1
ATOM 4174 C CA . ASN A 1 561 ? 25.625 -11.095 -23.812 1.00 82.31 561 ASN A CA 1
ATOM 4175 C C . ASN A 1 561 ? 24.942 -10.699 -25.121 1.00 82.31 561 ASN A C 1
ATOM 4177 O O . ASN A 1 561 ? 24.991 -9.539 -25.521 1.00 82.31 561 ASN A O 1
ATOM 4181 N N . PHE A 1 562 ? 24.235 -11.643 -25.748 1.00 83.06 562 PHE A N 1
ATOM 4182 C CA . PHE A 1 562 ? 23.494 -11.372 -26.978 1.00 83.06 562 PHE A CA 1
ATOM 4183 C C . PHE A 1 562 ? 22.492 -10.230 -26.808 1.00 83.06 562 PHE A C 1
ATOM 4185 O O . PHE A 1 562 ? 21.782 -10.152 -25.800 1.00 83.06 562 PHE A O 1
ATOM 4192 N N . ILE A 1 563 ? 22.411 -9.382 -27.830 1.00 84.38 563 ILE A N 1
ATOM 4193 C CA . ILE A 1 563 ? 21.451 -8.282 -27.902 1.00 84.38 563 ILE A CA 1
ATOM 4194 C C . ILE A 1 563 ? 20.513 -8.563 -29.070 1.00 84.38 563 ILE A C 1
ATOM 4196 O O . ILE A 1 563 ? 20.931 -8.599 -30.226 1.00 84.38 563 ILE A O 1
ATOM 4200 N N . ASN A 1 564 ? 19.240 -8.772 -28.748 1.00 81.19 564 ASN A N 1
ATOM 4201 C CA . ASN A 1 564 ? 18.203 -9.156 -29.690 1.00 81.19 564 ASN A CA 1
ATOM 4202 C C . ASN A 1 564 ? 17.225 -8.000 -29.931 1.00 81.19 564 ASN A C 1
ATOM 4204 O O . ASN A 1 564 ? 16.553 -7.514 -29.018 1.00 81.19 564 ASN A O 1
ATOM 4208 N N . PHE A 1 565 ? 17.062 -7.637 -31.194 1.00 79.00 565 PHE A N 1
ATOM 4209 C CA . PHE A 1 565 ? 15.986 -6.792 -31.698 1.00 79.00 565 PHE A CA 1
ATOM 4210 C C . PHE A 1 565 ? 14.956 -7.703 -32.379 1.00 79.00 565 PHE A C 1
ATOM 4212 O O . PHE A 1 565 ? 14.867 -7.775 -33.602 1.00 79.00 565 PHE A O 1
ATOM 4219 N N . ARG A 1 566 ? 14.235 -8.501 -31.585 1.00 65.12 566 ARG A N 1
ATOM 4220 C CA . ARG A 1 566 ? 13.324 -9.537 -32.096 1.00 65.12 566 ARG A CA 1
ATOM 4221 C C . ARG A 1 566 ? 11.859 -9.207 -31.771 1.00 65.12 566 ARG A C 1
ATOM 4223 O O . ARG A 1 566 ? 11.526 -9.178 -30.587 1.00 65.12 566 ARG A O 1
ATOM 4230 N N . PRO A 1 567 ? 10.967 -9.055 -32.767 1.00 59.69 567 PRO A N 1
ATOM 4231 C CA . PRO A 1 567 ? 9.570 -9.443 -32.611 1.00 59.69 567 PRO A CA 1
ATOM 4232 C C . PRO A 1 567 ? 9.486 -10.984 -32.663 1.00 59.69 567 PRO A C 1
ATOM 4234 O O . PRO A 1 567 ? 10.198 -11.620 -33.438 1.00 59.69 567 PRO A O 1
ATOM 4237 N N . THR A 1 568 ? 8.676 -11.627 -31.827 1.00 54.44 568 THR A N 1
ATOM 4238 C CA . THR A 1 568 ? 8.516 -13.097 -31.825 1.00 54.44 568 THR A CA 1
ATOM 4239 C C . THR A 1 568 ? 7.525 -13.614 -32.842 1.00 54.44 568 THR A C 1
ATOM 4241 O O . THR A 1 568 ? 7.667 -14.753 -33.278 1.00 54.44 568 THR A O 1
ATOM 4244 N N . SER A 1 569 ? 6.525 -12.821 -33.219 1.00 52.62 569 SER A N 1
ATOM 4245 C CA . SER A 1 569 ? 5.700 -13.107 -34.385 1.00 52.62 569 SER A CA 1
ATOM 4246 C C . SER A 1 569 ? 6.404 -12.563 -35.613 1.00 52.62 569 SER A C 1
ATOM 4248 O O . SER A 1 569 ? 6.866 -11.428 -35.594 1.00 52.62 569 SER A O 1
ATOM 4250 N N . SER A 1 570 ? 6.419 -13.349 -36.678 1.00 51.69 570 SER A N 1
ATOM 4251 C CA . SER A 1 570 ? 6.999 -13.162 -38.015 1.00 51.69 570 SER A CA 1
ATOM 4252 C C . SER A 1 570 ? 6.627 -11.880 -38.801 1.00 51.69 570 SER A C 1
ATOM 4254 O O . SER A 1 570 ? 6.684 -11.879 -40.030 1.00 51.69 570 SER A O 1
ATOM 4256 N N . ILE A 1 571 ? 6.258 -10.784 -38.137 1.00 59.31 571 ILE A N 1
ATOM 4257 C CA . ILE A 1 571 ? 5.990 -9.476 -38.735 1.00 59.31 571 ILE A CA 1
ATOM 4258 C C . ILE A 1 571 ? 7.271 -8.636 -38.835 1.00 59.31 571 ILE A C 1
ATOM 4260 O O . ILE A 1 571 ? 8.131 -8.678 -37.957 1.00 59.31 571 ILE A O 1
ATOM 4264 N N . SER A 1 572 ? 7.381 -7.835 -39.894 1.00 66.88 572 SER A N 1
ATOM 4265 C CA . SER A 1 572 ? 8.477 -6.879 -40.068 1.00 66.88 572 SER A CA 1
ATOM 4266 C C . SER A 1 572 ? 8.442 -5.786 -38.999 1.00 66.88 572 SER A C 1
ATOM 4268 O O . SER A 1 572 ? 7.493 -5.004 -38.933 1.00 66.88 572 SER A O 1
ATOM 4270 N N . ALA A 1 573 ? 9.498 -5.689 -38.194 1.00 73.12 573 ALA A N 1
ATOM 4271 C CA . ALA A 1 573 ? 9.728 -4.570 -37.287 1.00 73.12 573 ALA A CA 1
ATOM 4272 C C . ALA A 1 573 ? 10.525 -3.439 -37.952 1.00 73.12 573 ALA A C 1
ATOM 4274 O O . ALA A 1 573 ? 11.337 -3.686 -38.839 1.00 73.12 573 ALA A O 1
ATOM 4275 N N . SER A 1 574 ? 10.356 -2.205 -37.467 1.00 78.56 574 SER A N 1
ATOM 4276 C CA . SER A 1 574 ? 11.259 -1.089 -37.761 1.00 78.56 574 SER A CA 1
ATOM 4277 C C . SER A 1 574 ? 11.832 -0.526 -36.465 1.00 78.56 574 SER A C 1
ATOM 4279 O O . SER A 1 574 ? 11.078 -0.235 -35.540 1.00 78.56 574 SER A O 1
ATOM 4281 N N . TYR A 1 575 ? 13.148 -0.352 -36.418 1.00 85.44 575 TYR A N 1
ATOM 4282 C CA . TYR A 1 575 ? 13.881 0.287 -35.330 1.00 85.44 575 TYR A CA 1
ATOM 4283 C C . TYR A 1 575 ? 14.645 1.491 -35.881 1.00 85.44 575 TYR A C 1
ATOM 4285 O O . TYR A 1 575 ? 15.338 1.375 -36.895 1.00 85.44 575 TYR A O 1
ATOM 4293 N N . THR A 1 576 ? 14.546 2.630 -35.197 1.00 87.81 576 THR A N 1
ATOM 4294 C CA . THR A 1 576 ? 15.174 3.883 -35.630 1.00 87.81 576 THR A CA 1
ATOM 4295 C C . THR A 1 576 ? 16.078 4.443 -34.537 1.00 87.81 576 THR A C 1
ATOM 4297 O O . THR A 1 576 ? 15.670 4.575 -33.383 1.00 87.81 576 THR A O 1
ATOM 4300 N N . VAL A 1 577 ? 17.294 4.822 -34.926 1.00 92.69 577 VAL A N 1
ATOM 4301 C CA . VAL A 1 577 ? 18.231 5.635 -34.146 1.00 92.69 577 VAL A CA 1
ATOM 4302 C C . VAL A 1 577 ? 18.440 6.949 -34.906 1.00 92.69 577 VAL A C 1
ATOM 4304 O O . VAL A 1 577 ? 19.017 6.966 -35.991 1.00 92.69 577 VAL A O 1
ATOM 4307 N N . LYS A 1 578 ? 17.927 8.061 -34.375 1.00 93.44 578 LYS A N 1
ATOM 4308 C CA . LYS A 1 578 ? 17.975 9.390 -35.016 1.00 93.44 578 LYS A CA 1
ATOM 4309 C C . LYS A 1 578 ? 19.369 10.023 -34.965 1.00 93.44 578 LYS A C 1
ATOM 4311 O O . LYS A 1 578 ? 19.743 10.781 -35.850 1.00 93.44 578 LYS A O 1
ATOM 4316 N N . GLY A 1 579 ? 20.127 9.719 -33.924 1.00 93.62 579 GLY A N 1
ATOM 4317 C CA . GLY A 1 579 ? 21.518 10.107 -33.737 1.00 93.62 579 GLY A CA 1
ATOM 4318 C C . GLY A 1 579 ? 22.448 8.941 -34.045 1.00 93.62 579 GLY A C 1
ATOM 4319 O O . GLY A 1 579 ? 22.319 8.287 -35.081 1.00 93.62 579 GLY A O 1
ATOM 4320 N N . ASN A 1 580 ? 23.398 8.691 -33.147 1.00 92.44 580 ASN A N 1
ATOM 4321 C CA . ASN A 1 580 ? 24.458 7.712 -33.358 1.00 92.44 580 ASN A CA 1
ATOM 4322 C C . ASN A 1 580 ? 24.131 6.355 -32.725 1.00 92.44 580 ASN A C 1
ATOM 4324 O O . ASN A 1 580 ? 23.616 6.284 -31.605 1.00 92.44 580 ASN A O 1
ATOM 4328 N N . LEU A 1 581 ? 24.511 5.282 -33.420 1.00 91.88 581 LEU A N 1
ATOM 4329 C CA . LEU A 1 581 ? 24.582 3.932 -32.870 1.00 91.88 581 LEU A CA 1
ATOM 4330 C C . LEU A 1 581 ? 26.049 3.566 -32.622 1.00 91.88 581 LEU A C 1
ATOM 4332 O O . LEU A 1 581 ? 26.859 3.538 -33.549 1.00 91.88 581 LEU A O 1
ATOM 4336 N N . LEU A 1 582 ? 26.376 3.243 -31.375 1.00 91.19 582 LEU A N 1
ATOM 4337 C CA . LEU A 1 582 ? 27.687 2.748 -30.978 1.00 91.19 582 LEU A CA 1
ATOM 4338 C C . LEU A 1 582 ? 27.579 1.304 -30.488 1.00 91.19 582 LEU A C 1
ATOM 4340 O O . LEU A 1 582 ? 26.862 1.006 -29.538 1.00 91.19 582 LEU A O 1
ATOM 4344 N N . ILE A 1 583 ? 28.332 0.419 -31.124 1.00 87.12 583 ILE A N 1
ATOM 4345 C CA . ILE A 1 583 ? 28.490 -0.981 -30.758 1.00 87.12 583 ILE A CA 1
ATOM 4346 C C . ILE A 1 583 ? 29.893 -1.137 -30.170 1.00 87.12 583 ILE A C 1
ATOM 4348 O O . ILE A 1 583 ? 30.898 -1.119 -30.882 1.00 87.12 583 ILE A O 1
ATOM 4352 N N . GLN A 1 584 ? 29.939 -1.235 -28.845 1.00 82.81 584 GLN A N 1
ATOM 4353 C CA . GLN A 1 584 ? 31.144 -1.394 -28.017 1.00 82.81 584 GLN A CA 1
ATOM 4354 C C . GLN A 1 584 ? 31.220 -2.761 -27.345 1.00 82.81 584 GLN A C 1
ATOM 4356 O O . GLN A 1 584 ? 32.088 -2.994 -26.509 1.00 82.81 584 GLN A O 1
ATOM 4361 N N . SER A 1 585 ? 30.241 -3.603 -27.638 1.00 67.06 585 SER A N 1
ATOM 4362 C CA . SER A 1 585 ? 29.964 -4.813 -26.902 1.00 67.06 585 SER A CA 1
ATOM 4363 C C . SER A 1 585 ? 31.132 -5.815 -27.029 1.00 67.06 585 SER A C 1
ATOM 4365 O O . SER A 1 585 ? 32.103 -5.621 -27.758 1.00 67.06 585 SER A O 1
ATOM 4367 N N . SER A 1 586 ? 31.074 -6.868 -26.228 1.00 57.28 586 SER A N 1
ATOM 4368 C CA . SER A 1 586 ? 31.790 -8.118 -26.502 1.00 57.28 586 SER A CA 1
ATOM 4369 C C . SER A 1 586 ? 30.778 -9.234 -26.749 1.00 57.28 586 SER A C 1
ATOM 4371 O O . SER A 1 586 ? 31.064 -10.417 -26.557 1.00 57.28 586 SER A O 1
ATOM 4373 N N . ALA A 1 587 ? 29.544 -8.854 -27.098 1.00 57.22 587 ALA A N 1
ATOM 4374 C CA . ALA A 1 587 ? 28.477 -9.770 -27.407 1.00 57.22 587 ALA A CA 1
ATOM 4375 C C . ALA A 1 587 ? 28.892 -10.561 -28.634 1.00 57.22 587 ALA A C 1
ATOM 4377 O O . ALA A 1 587 ? 29.153 -10.013 -29.702 1.00 57.22 587 ALA A O 1
ATOM 4378 N N . ASN A 1 588 ? 28.851 -11.881 -28.495 1.00 59.00 588 ASN A N 1
ATOM 4379 C CA . ASN A 1 588 ? 29.143 -12.788 -29.599 1.00 59.00 588 ASN A CA 1
ATOM 4380 C C . ASN A 1 588 ? 28.229 -12.549 -30.828 1.00 59.00 588 ASN A C 1
ATOM 4382 O O . ASN A 1 588 ? 28.549 -13.033 -31.910 1.00 59.00 588 ASN A O 1
ATOM 4386 N N . LEU A 1 589 ? 27.084 -11.858 -30.670 1.00 70.19 589 LEU A N 1
ATOM 4387 C CA . LEU A 1 589 ? 26.094 -11.607 -31.724 1.00 70.19 589 LEU A CA 1
ATOM 4388 C C . LEU A 1 589 ? 25.129 -10.456 -31.362 1.00 70.19 589 LEU A C 1
ATOM 4390 O O . LEU A 1 589 ? 24.467 -10.505 -30.319 1.00 70.19 589 LEU A O 1
ATOM 4394 N N . ILE A 1 590 ? 24.978 -9.478 -32.262 1.00 74.75 590 ILE A N 1
ATOM 4395 C CA . ILE A 1 590 ? 23.825 -8.557 -32.294 1.00 74.75 590 ILE A CA 1
ATOM 4396 C C . ILE A 1 590 ? 22.870 -9.025 -33.389 1.00 74.75 590 ILE A C 1
ATOM 4398 O O . ILE A 1 590 ? 23.263 -9.125 -34.550 1.00 74.75 590 ILE A O 1
ATOM 4402 N N . ASP A 1 591 ? 21.627 -9.312 -33.011 1.00 75.94 591 ASP A N 1
ATOM 4403 C CA . ASP A 1 591 ? 20.616 -9.918 -33.874 1.00 75.94 591 ASP A CA 1
ATOM 4404 C C . ASP A 1 591 ? 19.488 -8.926 -34.164 1.00 75.94 591 ASP A C 1
ATOM 4406 O O . ASP A 1 591 ? 18.720 -8.566 -33.267 1.00 75.94 591 ASP A O 1
ATOM 4410 N N . PHE A 1 592 ? 19.370 -8.503 -35.426 1.00 74.06 592 PHE A N 1
ATOM 4411 C CA . PHE A 1 592 ? 18.284 -7.625 -35.861 1.00 74.06 592 PHE A CA 1
ATOM 4412 C C . PHE A 1 592 ? 16.962 -8.316 -36.190 1.00 74.06 592 PHE A C 1
ATOM 4414 O O . PHE A 1 592 ? 15.993 -7.619 -36.458 1.00 74.06 592 PHE A O 1
ATOM 4421 N N . GLY A 1 593 ? 16.888 -9.642 -36.163 1.00 71.06 593 GLY A N 1
ATOM 4422 C CA . GLY A 1 593 ? 15.711 -10.429 -36.510 1.00 71.06 593 GLY A CA 1
ATOM 4423 C C . GLY A 1 593 ? 15.437 -10.497 -38.017 1.00 71.06 593 GLY A C 1
ATOM 4424 O O . GLY A 1 593 ? 15.918 -9.694 -38.818 1.00 71.06 593 GLY A O 1
ATOM 4425 N N . THR A 1 594 ? 14.668 -11.508 -38.421 1.00 72.56 594 THR A N 1
ATOM 4426 C CA . THR A 1 594 ? 14.293 -11.739 -39.830 1.00 72.56 594 THR A CA 1
ATOM 4427 C C . THR A 1 594 ? 13.268 -10.690 -40.272 1.00 72.56 594 THR A C 1
ATOM 4429 O O . THR A 1 594 ? 12.362 -10.376 -39.509 1.00 72.56 594 THR A O 1
ATOM 4432 N N . ASN A 1 595 ? 13.381 -10.170 -41.500 1.00 72.81 595 ASN A N 1
ATOM 4433 C CA . ASN A 1 595 ? 12.453 -9.186 -42.091 1.00 72.81 595 ASN A CA 1
ATOM 4434 C C . ASN A 1 595 ? 12.353 -7.820 -41.375 1.00 72.81 595 ASN A C 1
ATOM 4436 O O . ASN A 1 595 ? 11.405 -7.070 -41.623 1.00 72.81 595 ASN A O 1
ATOM 4440 N N . ASN A 1 596 ? 13.317 -7.468 -40.520 1.00 75.56 596 ASN A N 1
ATOM 4441 C CA . ASN A 1 596 ? 13.305 -6.217 -39.759 1.00 75.56 596 ASN A CA 1
ATOM 4442 C C . ASN A 1 596 ? 14.122 -5.111 -40.428 1.00 75.56 596 ASN A C 1
ATOM 4444 O O . ASN A 1 596 ? 15.174 -5.358 -41.009 1.00 75.56 596 ASN A O 1
ATOM 4448 N N . THR A 1 597 ? 13.665 -3.869 -40.310 1.00 77.75 597 THR A N 1
ATOM 4449 C CA . THR A 1 597 ? 14.392 -2.677 -40.750 1.00 77.75 597 THR A CA 1
ATOM 4450 C C . THR A 1 597 ? 15.038 -1.988 -39.556 1.00 77.75 597 THR A C 1
ATOM 4452 O O . THR A 1 597 ? 14.387 -1.705 -38.558 1.00 77.75 597 THR A O 1
ATOM 4455 N N . PHE A 1 598 ? 16.320 -1.681 -39.672 1.00 82.25 598 PHE A N 1
ATOM 4456 C CA . PHE A 1 598 ? 17.092 -0.914 -38.715 1.00 82.25 598 PHE A CA 1
ATOM 4457 C C . PHE A 1 598 ? 17.648 0.320 -39.420 1.00 82.25 598 PHE A C 1
ATOM 4459 O O . PHE A 1 598 ? 18.364 0.197 -40.412 1.00 82.25 598 PHE A O 1
ATOM 4466 N N . SER A 1 599 ? 17.299 1.511 -38.947 1.00 85.75 599 SER A N 1
ATOM 4467 C CA . SER A 1 599 ? 17.689 2.776 -39.572 1.00 85.75 599 SER A CA 1
ATOM 4468 C C . SER A 1 599 ? 18.442 3.655 -38.581 1.00 85.75 599 SER A C 1
ATOM 4470 O O . SER A 1 599 ? 17.900 4.049 -37.555 1.00 85.75 599 SER A O 1
ATOM 4472 N N . VAL A 1 600 ? 19.687 3.991 -38.903 1.00 87.75 600 VAL A N 1
ATOM 4473 C CA . VAL A 1 600 ? 20.522 4.952 -38.177 1.00 87.75 600 VAL A CA 1
ATOM 4474 C C . VAL A 1 600 ? 20.613 6.204 -39.031 1.00 87.75 600 VAL A C 1
ATOM 4476 O O . VAL A 1 600 ? 21.091 6.134 -40.156 1.00 87.75 600 VAL A O 1
ATOM 4479 N N . THR A 1 601 ? 20.147 7.348 -38.543 1.00 89.19 601 THR A N 1
ATOM 4480 C CA . THR A 1 601 ? 20.256 8.610 -39.294 1.00 89.19 601 THR A CA 1
ATOM 4481 C C . THR A 1 601 ? 21.644 9.230 -39.129 1.00 89.19 601 THR A C 1
ATOM 4483 O O . THR A 1 601 ? 22.184 9.764 -40.096 1.00 89.19 601 THR A O 1
ATOM 4486 N N . GLY A 1 602 ? 22.244 9.115 -37.940 1.00 85.12 602 GLY A N 1
ATOM 4487 C CA . GLY A 1 602 ? 23.621 9.525 -37.673 1.00 85.12 602 GLY A CA 1
ATOM 4488 C C . GLY A 1 602 ? 24.650 8.451 -38.028 1.00 85.12 602 GLY A C 1
ATOM 4489 O O . GLY A 1 602 ? 24.487 7.692 -38.987 1.00 85.12 602 GLY A O 1
ATOM 4490 N N . ASN A 1 603 ? 25.731 8.400 -37.252 1.00 84.88 603 ASN A N 1
ATOM 4491 C CA . ASN A 1 603 ? 26.855 7.502 -37.498 1.00 84.88 603 ASN A CA 1
ATOM 4492 C C . ASN A 1 603 ? 26.638 6.132 -36.846 1.00 84.88 603 ASN A C 1
ATOM 4494 O O . ASN A 1 603 ? 26.065 6.025 -35.759 1.00 84.88 603 ASN A O 1
ATOM 4498 N N . LEU A 1 604 ? 27.173 5.094 -37.483 1.00 85.88 604 LEU A N 1
ATOM 4499 C CA . LEU A 1 604 ? 27.317 3.757 -36.912 1.00 85.88 604 LEU A CA 1
ATOM 4500 C C . LEU A 1 604 ? 28.796 3.509 -36.603 1.00 85.88 604 LEU A C 1
ATOM 4502 O O . LEU A 1 604 ? 29.642 3.605 -37.487 1.00 85.88 604 LEU A O 1
ATOM 4506 N N . SER A 1 605 ? 29.114 3.158 -35.361 1.00 87.31 605 SER A N 1
ATOM 4507 C CA . SER A 1 605 ? 30.470 2.782 -34.955 1.00 87.31 605 SER A CA 1
ATOM 4508 C C . SER A 1 605 ? 30.472 1.385 -34.343 1.00 87.31 605 SER A C 1
ATOM 4510 O O . SER A 1 605 ? 29.719 1.133 -33.408 1.00 87.31 605 SER A O 1
ATOM 4512 N N . ILE A 1 606 ? 31.305 0.485 -34.861 1.00 83.69 606 ILE A N 1
ATOM 4513 C CA . ILE A 1 606 ? 31.489 -0.893 -34.394 1.00 83.69 606 ILE A CA 1
ATOM 4514 C C . ILE A 1 606 ? 32.947 -1.044 -33.969 1.00 83.69 606 ILE A C 1
ATOM 4516 O O . ILE A 1 606 ? 33.850 -0.920 -34.796 1.00 83.69 606 ILE A O 1
ATOM 4520 N N . VAL A 1 607 ? 33.183 -1.290 -32.680 1.00 81.00 607 VAL A N 1
ATOM 4521 C CA . VAL A 1 607 ? 34.537 -1.294 -32.103 1.00 81.00 607 VAL A CA 1
ATOM 4522 C C . VAL A 1 607 ? 35.237 -2.652 -32.234 1.00 81.00 607 VAL A C 1
ATOM 4524 O O . VAL A 1 607 ? 36.436 -2.668 -32.499 1.00 81.00 607 VAL A O 1
ATOM 4527 N N . SER A 1 608 ? 34.528 -3.774 -32.080 1.00 67.94 608 SER A N 1
ATOM 4528 C CA . SER A 1 608 ? 35.160 -5.110 -32.101 1.00 67.94 608 SER A CA 1
ATOM 4529 C C . SER A 1 608 ? 34.241 -6.291 -32.454 1.00 67.94 608 SER A C 1
ATOM 4531 O O . SER A 1 608 ? 34.729 -7.412 -32.564 1.00 67.94 608 SER A O 1
ATOM 4533 N N . ASP A 1 609 ? 32.936 -6.076 -32.646 1.00 70.19 609 ASP A N 1
ATOM 4534 C CA . ASP A 1 609 ? 31.936 -7.159 -32.666 1.00 70.19 609 ASP A CA 1
ATOM 4535 C C . ASP A 1 609 ? 31.441 -7.594 -34.041 1.00 70.19 609 ASP A C 1
ATOM 4537 O O . ASP A 1 609 ? 31.638 -6.912 -35.044 1.00 70.19 609 ASP A O 1
ATOM 4541 N N . THR A 1 610 ? 30.699 -8.708 -34.052 1.00 71.06 610 THR A N 1
ATOM 4542 C CA . THR A 1 610 ? 29.890 -9.140 -35.195 1.00 71.06 610 THR A CA 1
ATOM 4543 C C . THR A 1 610 ? 28.445 -8.641 -35.085 1.00 71.06 610 THR A C 1
ATOM 4545 O O . THR A 1 610 ? 27.676 -9.054 -34.214 1.00 71.06 610 THR A O 1
ATOM 4548 N N . LEU A 1 611 ? 28.057 -7.776 -36.016 1.00 74.50 611 LEU A N 1
ATOM 4549 C CA . LEU A 1 611 ? 26.691 -7.318 -36.236 1.00 74.50 611 LEU A CA 1
ATOM 4550 C C . LEU A 1 611 ? 26.010 -8.199 -37.281 1.00 74.50 611 LEU A C 1
ATOM 4552 O O . LEU A 1 611 ? 26.477 -8.238 -38.413 1.00 74.50 611 LEU A O 1
ATOM 4556 N N . VAL A 1 612 ? 24.900 -8.862 -36.955 1.00 70.56 612 VAL A N 1
ATOM 4557 C CA . VAL A 1 612 ? 24.229 -9.774 -37.892 1.00 70.56 612 VAL A CA 1
ATOM 4558 C C . VAL A 1 612 ? 22.889 -9.218 -38.353 1.00 70.56 612 VAL A C 1
ATOM 4560 O O . VAL A 1 612 ? 21.960 -9.003 -37.572 1.00 70.56 612 VAL A O 1
ATOM 4563 N N . VAL A 1 613 ? 22.770 -9.045 -39.668 1.00 71.06 613 VAL A N 1
ATOM 4564 C CA . VAL A 1 613 ? 21.516 -8.726 -40.349 1.00 71.06 613 VAL A CA 1
ATOM 4565 C C . VAL A 1 613 ? 20.932 -10.027 -40.888 1.00 71.06 613 VAL A C 1
ATOM 4567 O O . VAL A 1 613 ? 21.506 -10.667 -41.769 1.00 71.06 613 VAL A O 1
ATOM 4570 N N . PHE A 1 614 ? 19.795 -10.439 -40.337 1.00 70.25 614 PHE A N 1
ATOM 4571 C CA . PHE A 1 614 ? 19.137 -11.695 -40.693 1.00 70.25 614 PHE A CA 1
ATOM 4572 C C . PHE A 1 614 ? 18.408 -11.606 -42.045 1.00 70.25 614 PHE A C 1
ATOM 4574 O O . PHE A 1 614 ? 18.180 -10.505 -42.554 1.00 70.25 614 PHE A O 1
ATOM 4581 N N . PRO A 1 615 ? 18.024 -12.752 -42.641 1.00 63.00 615 PRO A N 1
ATOM 4582 C CA . PRO A 1 615 ? 17.367 -12.783 -43.945 1.00 63.00 615 PRO A CA 1
ATOM 4583 C C . PRO A 1 615 ? 16.151 -11.852 -44.035 1.00 63.00 615 PRO A C 1
ATOM 4585 O O . PRO A 1 615 ? 15.352 -11.764 -43.103 1.00 63.00 615 PRO A O 1
ATOM 4588 N N . GLY A 1 616 ? 16.040 -11.125 -45.148 1.00 61.66 616 GLY A N 1
ATOM 4589 C CA . GLY A 1 616 ? 14.990 -10.125 -45.378 1.00 61.66 616 GLY A CA 1
ATOM 4590 C C . GLY A 1 616 ? 15.106 -8.849 -44.536 1.00 61.66 616 GLY A C 1
ATOM 4591 O O . GLY A 1 616 ? 14.333 -7.910 -44.735 1.00 61.66 616 GLY A O 1
ATOM 4592 N N . GLY A 1 617 ? 16.068 -8.787 -43.611 1.00 67.62 617 GLY A N 1
ATOM 4593 C CA . GLY A 1 617 ? 16.360 -7.602 -42.818 1.00 67.62 617 GLY A CA 1
ATOM 4594 C C . GLY A 1 617 ? 17.043 -6.498 -43.630 1.00 67.62 617 GLY A C 1
ATOM 4595 O O . GLY A 1 617 ? 17.666 -6.746 -44.663 1.00 67.62 617 GLY A O 1
ATOM 4596 N N . ARG A 1 618 ? 16.930 -5.253 -43.166 1.00 72.81 618 ARG A N 1
ATOM 4597 C CA . ARG A 1 618 ? 17.505 -4.063 -43.805 1.00 72.81 618 ARG A CA 1
ATOM 4598 C C . ARG A 1 618 ? 18.228 -3.221 -42.764 1.00 72.81 618 ARG A C 1
ATOM 4600 O O . ARG A 1 618 ? 17.586 -2.761 -41.833 1.00 72.81 618 ARG A O 1
ATOM 4607 N N . LEU A 1 619 ? 19.518 -2.959 -42.939 1.00 78.69 619 LEU A N 1
ATOM 4608 C CA . LEU A 1 619 ? 20.267 -1.967 -42.164 1.00 78.69 619 LEU A CA 1
ATOM 4609 C C . LEU A 1 619 ? 20.521 -0.738 -43.044 1.00 78.69 619 LEU A C 1
ATOM 4611 O O . LEU A 1 619 ? 21.155 -0.860 -44.086 1.00 78.69 619 LEU A O 1
ATOM 4615 N N . SER A 1 620 ? 20.040 0.436 -42.642 1.00 78.00 620 SER A N 1
ATOM 4616 C CA . SER A 1 620 ? 20.281 1.711 -43.325 1.00 78.00 620 SER A CA 1
ATOM 4617 C C . SER A 1 620 ? 21.043 2.664 -42.410 1.00 78.00 620 SER A C 1
ATOM 4619 O O . SER A 1 620 ? 20.611 2.900 -41.289 1.00 78.00 620 SER A O 1
ATOM 4621 N N . VAL A 1 621 ? 22.141 3.245 -42.891 1.00 77.19 621 VAL A N 1
ATOM 4622 C CA . VAL A 1 621 ? 22.953 4.231 -42.168 1.00 77.19 621 VAL A CA 1
ATOM 4623 C C . VAL A 1 621 ? 23.060 5.511 -42.994 1.00 77.19 621 VAL A C 1
ATOM 4625 O O . VAL A 1 621 ? 23.559 5.505 -44.122 1.00 77.19 621 VAL A O 1
ATOM 4628 N N . GLY A 1 622 ? 22.551 6.601 -42.424 1.00 69.62 622 GLY A N 1
ATOM 4629 C CA . GLY A 1 622 ? 22.521 7.935 -43.006 1.00 69.62 622 GLY A CA 1
ATOM 4630 C C . GLY A 1 622 ? 23.865 8.657 -42.930 1.00 69.62 622 GLY A C 1
ATOM 4631 O O . GLY A 1 622 ? 24.218 9.350 -43.884 1.00 69.62 622 GLY A O 1
ATOM 4632 N N . GLY A 1 623 ? 24.602 8.471 -41.829 1.00 70.44 623 GLY A N 1
ATOM 4633 C CA . GLY A 1 623 ? 25.937 9.021 -41.593 1.00 70.44 623 GLY A CA 1
ATOM 4634 C C . GLY A 1 623 ? 27.081 8.084 -41.995 1.00 70.44 623 GLY A C 1
ATOM 4635 O O . GLY A 1 623 ? 26.939 7.227 -42.872 1.00 70.44 623 GLY A O 1
ATOM 4636 N N . SER A 1 624 ? 28.243 8.260 -41.360 1.00 75.44 624 SER A N 1
ATOM 4637 C CA . SER A 1 624 ? 29.426 7.429 -41.605 1.00 75.44 624 SER A CA 1
ATOM 4638 C C . SER A 1 624 ? 29.365 6.097 -40.853 1.00 75.44 624 SER A C 1
ATOM 4640 O O . SER A 1 624 ? 28.718 5.980 -39.808 1.00 75.44 624 SER A O 1
ATOM 4642 N N . VAL A 1 625 ? 30.059 5.085 -41.386 1.00 76.12 625 VAL A N 1
ATOM 4643 C CA . VAL A 1 625 ? 30.269 3.802 -40.708 1.00 76.12 625 VAL A CA 1
ATOM 4644 C C . VAL A 1 625 ? 31.745 3.645 -40.367 1.00 76.12 625 VAL A C 1
ATOM 4646 O O . VAL A 1 625 ? 32.595 3.577 -41.252 1.00 76.12 625 VAL A O 1
ATOM 4649 N N . THR A 1 626 ? 32.047 3.533 -39.079 1.00 77.50 626 THR A N 1
ATOM 4650 C CA . THR A 1 626 ? 33.360 3.099 -38.592 1.00 77.50 626 THR A CA 1
ATOM 4651 C C . THR A 1 626 ? 33.226 1.653 -38.146 1.00 77.50 626 THR A C 1
ATOM 4653 O O . THR A 1 626 ? 32.453 1.372 -37.237 1.00 77.50 626 THR A O 1
ATOM 4656 N N . ASN A 1 627 ? 33.945 0.725 -38.775 1.00 75.31 627 ASN A N 1
ATOM 4657 C CA . ASN A 1 627 ? 33.818 -0.697 -38.463 1.00 75.31 627 ASN A CA 1
ATOM 4658 C C . ASN A 1 627 ? 35.179 -1.372 -38.256 1.00 75.31 627 ASN A C 1
ATOM 4660 O O . ASN A 1 627 ? 35.887 -1.696 -39.209 1.00 75.31 627 ASN A O 1
ATOM 4664 N N . ASN A 1 628 ? 35.495 -1.628 -36.991 1.00 73.19 628 ASN A N 1
ATOM 4665 C CA . ASN A 1 628 ? 36.629 -2.434 -36.545 1.00 73.19 628 ASN A CA 1
ATOM 4666 C C . ASN A 1 628 ? 36.221 -3.886 -36.210 1.00 73.19 628 ASN A C 1
ATOM 4668 O O . ASN A 1 628 ? 37.070 -4.679 -35.810 1.00 73.19 628 ASN A O 1
ATOM 4672 N N . GLY A 1 629 ? 34.938 -4.231 -36.367 1.00 73.38 629 GLY A N 1
ATOM 4673 C CA . GLY A 1 629 ? 34.389 -5.578 -36.221 1.00 73.38 629 GLY A CA 1
ATOM 4674 C C . GLY A 1 629 ? 33.968 -6.187 -37.566 1.00 73.38 629 GLY A C 1
ATOM 4675 O O . GLY A 1 629 ? 34.642 -6.024 -38.584 1.00 73.38 629 GLY A O 1
ATOM 4676 N N . VAL A 1 630 ? 32.841 -6.901 -37.576 1.00 71.06 630 VAL A N 1
ATOM 4677 C CA . VAL A 1 630 ? 32.260 -7.571 -38.748 1.00 71.06 630 VAL A CA 1
ATOM 4678 C C . VAL A 1 630 ? 30.783 -7.205 -38.871 1.00 71.06 630 VAL A C 1
ATOM 4680 O O . VAL A 1 630 ? 30.043 -7.277 -37.899 1.00 71.06 630 VAL A O 1
ATOM 4683 N N . ILE A 1 631 ? 30.320 -6.884 -40.078 1.00 73.31 631 ILE A N 1
ATOM 4684 C CA . ILE A 1 631 ? 28.882 -6.869 -40.393 1.00 73.31 631 ILE A CA 1
ATOM 4685 C C . ILE A 1 631 ? 28.580 -8.126 -41.207 1.00 73.31 631 ILE A C 1
ATOM 4687 O O . ILE A 1 631 ? 29.075 -8.234 -42.323 1.00 73.31 631 ILE A O 1
ATOM 4691 N N . GLU A 1 632 ? 27.810 -9.066 -40.660 1.00 71.88 632 GLU A N 1
ATOM 4692 C CA . GLU A 1 632 ? 27.362 -10.293 -41.325 1.00 71.88 632 GLU A CA 1
ATOM 4693 C C . GLU A 1 632 ? 25.973 -10.088 -41.948 1.00 71.88 632 GLU A C 1
ATOM 4695 O O . GLU A 1 632 ? 24.992 -9.831 -41.248 1.00 71.88 632 GLU A O 1
ATOM 4700 N N . LEU A 1 633 ? 25.866 -10.237 -43.266 1.00 69.44 633 LEU A N 1
ATOM 4701 C CA . LEU A 1 633 ? 24.581 -10.239 -43.971 1.00 69.44 633 LEU A CA 1
ATOM 4702 C C . LEU A 1 633 ? 24.154 -11.683 -44.256 1.00 69.44 633 LEU A C 1
ATOM 4704 O O . LEU A 1 633 ? 24.861 -12.401 -44.964 1.00 69.44 633 LEU A O 1
ATOM 4708 N N . ARG A 1 634 ? 23.001 -12.104 -43.721 1.00 66.75 634 ARG A N 1
ATOM 4709 C CA . ARG A 1 634 ? 22.429 -13.445 -43.927 1.00 66.75 634 ARG A CA 1
ATOM 4710 C C . ARG A 1 634 ? 21.324 -13.424 -44.976 1.00 66.75 634 ARG A C 1
ATOM 4712 O O . ARG A 1 634 ? 20.553 -12.473 -45.080 1.00 66.75 634 ARG A O 1
ATOM 4719 N N . ALA A 1 635 ? 21.193 -14.509 -45.726 1.00 56.62 635 ALA A N 1
ATOM 4720 C CA . ALA A 1 635 ? 20.129 -14.695 -46.707 1.00 56.62 635 ALA A CA 1
ATOM 4721 C C . ALA A 1 635 ? 19.428 -16.041 -46.495 1.00 56.62 635 ALA A C 1
ATOM 4723 O O . ALA A 1 635 ? 19.996 -16.965 -45.925 1.00 56.62 635 ALA A O 1
ATOM 4724 N N . SER A 1 636 ? 18.176 -16.151 -46.938 1.00 54.34 636 SER A N 1
ATOM 4725 C CA . SER A 1 636 ? 17.451 -17.427 -46.957 1.00 54.34 636 SER A CA 1
ATOM 4726 C C . SER A 1 636 ? 16.575 -17.543 -48.198 1.00 54.34 636 SER A C 1
ATOM 4728 O O . SER A 1 636 ? 16.199 -16.534 -48.811 1.00 54.34 636 SER A O 1
ATOM 4730 N N . ALA A 1 637 ? 16.215 -18.776 -48.559 1.00 46.72 637 ALA A N 1
ATOM 4731 C CA . ALA A 1 637 ? 15.266 -19.052 -49.633 1.00 46.72 637 ALA A CA 1
ATOM 4732 C C . ALA A 1 637 ? 13.914 -18.359 -49.376 1.00 46.72 637 ALA A C 1
ATOM 4734 O O . ALA A 1 637 ? 13.456 -17.608 -50.237 1.00 46.72 637 ALA A O 1
ATOM 4735 N N . ALA A 1 638 ? 13.366 -18.516 -48.164 1.00 52.16 638 ALA A N 1
ATOM 4736 C CA . ALA A 1 638 ? 12.029 -18.057 -47.780 1.00 52.16 638 ALA A CA 1
ATOM 4737 C C . ALA A 1 638 ? 11.895 -16.537 -47.570 1.00 52.16 638 ALA A C 1
ATOM 4739 O O . ALA A 1 638 ? 10.854 -15.977 -47.891 1.00 52.16 638 ALA A O 1
ATOM 4740 N N . ASN A 1 639 ? 12.929 -15.862 -47.052 1.00 54.56 639 ASN A N 1
ATOM 4741 C CA . ASN A 1 639 ? 12.834 -14.453 -46.624 1.00 54.56 639 ASN A CA 1
ATOM 4742 C C . ASN A 1 639 ? 13.716 -13.486 -47.434 1.00 54.56 639 ASN A C 1
ATOM 4744 O O . ASN A 1 639 ? 13.815 -12.310 -47.111 1.00 54.56 639 ASN A O 1
ATOM 4748 N N . GLY A 1 640 ? 14.376 -13.955 -48.496 1.00 57.16 640 GLY A N 1
ATOM 4749 C CA . GLY A 1 640 ? 15.244 -13.101 -49.314 1.00 57.16 640 GLY A CA 1
ATOM 4750 C C . GLY A 1 640 ? 16.610 -12.805 -48.678 1.00 57.16 640 GLY A C 1
ATOM 4751 O O . GLY A 1 640 ? 17.028 -13.463 -47.721 1.00 57.16 640 GLY A O 1
ATOM 4752 N N . ALA A 1 641 ? 17.338 -11.853 -49.267 1.00 54.62 641 ALA A N 1
ATOM 4753 C CA . ALA A 1 641 ? 18.657 -11.421 -48.802 1.00 54.62 641 ALA A CA 1
ATOM 4754 C C . ALA A 1 641 ? 18.546 -10.281 -47.780 1.00 54.62 641 ALA A C 1
ATOM 4756 O O . ALA A 1 641 ? 17.642 -9.450 -47.875 1.00 54.62 641 ALA A O 1
ATOM 4757 N N . ALA A 1 642 ? 19.469 -10.237 -46.820 1.00 58.31 642 ALA A N 1
ATOM 4758 C CA . ALA A 1 642 ? 19.691 -9.050 -46.006 1.00 58.31 642 ALA A CA 1
ATOM 4759 C C . ALA A 1 642 ? 20.227 -7.892 -46.865 1.00 58.31 642 ALA A C 1
ATOM 4761 O O . ALA A 1 642 ? 21.062 -8.093 -47.749 1.00 58.31 642 ALA A O 1
ATOM 4762 N N . LEU A 1 643 ? 19.771 -6.673 -46.579 1.00 59.66 643 LEU A N 1
ATOM 4763 C CA . LEU A 1 643 ? 20.192 -5.451 -47.260 1.00 59.66 643 LEU A CA 1
ATOM 4764 C C . LEU A 1 643 ? 20.999 -4.559 -46.314 1.00 59.66 643 LEU A C 1
ATOM 4766 O O . LEU A 1 643 ? 20.584 -4.313 -45.182 1.00 59.66 643 LEU A O 1
ATOM 4770 N N . LEU A 1 644 ? 22.101 -4.004 -46.813 1.00 63.06 644 LEU A N 1
ATOM 4771 C CA . LEU A 1 644 ? 22.858 -2.938 -46.165 1.00 63.06 644 LEU A CA 1
ATOM 4772 C C . LEU A 1 644 ? 22.815 -1.694 -47.056 1.00 63.06 644 LEU A C 1
ATOM 4774 O O . LEU A 1 644 ? 23.131 -1.759 -48.235 1.00 63.06 644 LEU A O 1
ATOM 4778 N N . LYS A 1 645 ? 22.430 -0.544 -46.515 1.00 61.66 645 LYS A N 1
ATOM 4779 C CA . LYS A 1 645 ? 22.514 0.750 -47.192 1.00 61.66 645 LYS A CA 1
ATOM 4780 C C . LYS A 1 645 ? 23.344 1.680 -46.328 1.00 61.66 645 LYS A C 1
ATOM 4782 O O . LYS A 1 645 ? 22.992 1.921 -45.181 1.00 61.66 645 LYS A O 1
ATOM 4787 N N . VAL A 1 646 ? 24.425 2.218 -46.875 1.00 57.81 646 VAL A N 1
ATOM 4788 C CA . VAL A 1 646 ? 25.293 3.164 -46.170 1.00 57.81 646 VAL A CA 1
ATOM 4789 C C . VAL A 1 646 ? 25.610 4.319 -47.107 1.00 57.81 646 VAL A C 1
ATOM 4791 O O . VAL A 1 646 ? 25.902 4.092 -48.278 1.00 57.81 646 VAL A O 1
ATOM 4794 N N . ASN A 1 647 ? 25.522 5.551 -46.608 1.00 48.03 647 ASN A N 1
ATOM 4795 C CA . ASN A 1 647 ? 25.812 6.748 -47.403 1.00 48.03 647 ASN A CA 1
ATOM 4796 C C . ASN A 1 647 ? 27.319 7.099 -47.463 1.00 48.03 647 ASN A C 1
ATOM 4798 O O . ASN A 1 647 ? 27.707 7.922 -48.286 1.00 48.03 647 ASN A O 1
ATOM 4802 N N . GLY A 1 648 ? 28.164 6.476 -46.629 1.00 46.75 648 GLY A N 1
ATOM 4803 C CA . GLY A 1 648 ? 29.631 6.614 -46.600 1.00 46.75 648 GLY A CA 1
ATOM 4804 C C . GLY A 1 648 ? 30.410 5.286 -46.712 1.00 46.75 648 GLY A C 1
ATOM 4805 O O . GLY A 1 648 ? 29.852 4.250 -47.058 1.00 46.75 648 GLY A O 1
ATOM 4806 N N . ALA A 1 649 ? 31.718 5.315 -46.425 1.00 44.53 649 ALA A N 1
ATOM 4807 C CA . ALA A 1 649 ? 32.613 4.151 -46.493 1.00 44.53 649 ALA A CA 1
ATOM 4808 C C . ALA A 1 649 ? 32.304 3.073 -45.444 1.00 44.53 649 ALA A C 1
ATOM 4810 O O . ALA A 1 649 ? 32.013 3.415 -44.302 1.00 44.53 649 ALA A O 1
ATOM 4811 N N . VAL A 1 650 ? 32.443 1.789 -45.801 1.00 52.72 650 VAL A N 1
ATOM 4812 C CA . VAL A 1 650 ? 32.290 0.660 -44.864 1.00 52.72 650 VAL A CA 1
ATOM 4813 C C . VAL A 1 650 ? 33.478 -0.303 -44.983 1.00 52.72 650 VAL A C 1
ATOM 4815 O O . VAL A 1 650 ? 33.534 -1.077 -45.940 1.00 52.72 650 VAL A O 1
ATOM 4818 N N . PRO A 1 651 ? 34.429 -0.304 -44.038 1.00 52.12 651 PRO A N 1
ATOM 4819 C CA . PRO A 1 651 ? 35.416 -1.378 -43.941 1.00 52.12 651 PRO A CA 1
ATOM 4820 C C . PRO A 1 651 ? 34.781 -2.672 -43.376 1.00 52.12 651 PRO A C 1
ATOM 4822 O O . PRO A 1 651 ? 33.833 -2.611 -42.597 1.00 52.12 651 PRO A O 1
ATOM 4825 N N . ASN A 1 652 ? 35.304 -3.851 -43.744 1.00 55.34 652 ASN A N 1
ATOM 4826 C CA . ASN A 1 652 ? 35.037 -5.154 -43.095 1.00 55.34 652 ASN A CA 1
ATOM 4827 C C . ASN A 1 652 ? 33.570 -5.670 -43.079 1.00 55.34 652 ASN A C 1
ATOM 4829 O O . ASN A 1 652 ? 33.055 -6.090 -42.039 1.00 55.34 652 ASN A O 1
ATOM 4833 N N . VAL A 1 653 ? 32.887 -5.690 -44.230 1.00 55.72 653 VAL A N 1
ATOM 4834 C CA . VAL A 1 653 ? 31.594 -6.398 -44.395 1.00 55.72 653 VAL A CA 1
ATOM 4835 C C . VAL A 1 653 ? 31.849 -7.862 -44.769 1.00 55.72 653 VAL A C 1
ATOM 4837 O O . VAL A 1 653 ? 32.662 -8.122 -45.651 1.00 55.72 653 VAL A O 1
ATOM 4840 N N . ARG A 1 654 ? 31.149 -8.809 -44.131 1.00 50.84 654 ARG A N 1
ATOM 4841 C CA . ARG A 1 654 ? 31.133 -10.236 -44.491 1.00 50.84 654 ARG A CA 1
ATOM 4842 C C . ARG A 1 654 ? 29.721 -10.670 -44.887 1.00 50.84 654 ARG A C 1
ATOM 4844 O O . ARG A 1 654 ? 28.729 -10.273 -44.288 1.00 50.84 654 ARG A O 1
ATOM 4851 N N . VAL A 1 655 ? 29.622 -11.546 -45.873 1.00 48.69 655 VAL A N 1
ATOM 4852 C CA . VAL A 1 655 ? 28.365 -12.207 -46.254 1.00 48.69 655 VAL A CA 1
ATOM 4853 C C . VAL A 1 655 ? 28.531 -13.675 -45.884 1.00 48.69 655 VAL A C 1
ATOM 4855 O O . VAL A 1 655 ? 29.501 -14.289 -46.332 1.00 48.69 655 VAL A O 1
ATOM 4858 N N . SER A 1 656 ? 27.678 -14.230 -45.017 1.00 39.06 656 SER A N 1
ATOM 4859 C CA . SER A 1 656 ? 27.836 -15.635 -44.630 1.00 39.06 656 SER A CA 1
ATOM 4860 C C . SER A 1 656 ? 27.246 -16.575 -45.677 1.00 39.06 656 SER A C 1
ATOM 4862 O O . SER A 1 656 ? 26.125 -16.404 -46.158 1.00 39.06 656 SER A O 1
ATOM 4864 N N . GLN A 1 657 ? 28.042 -17.583 -46.038 1.00 38.03 657 GLN A N 1
ATOM 4865 C CA . GLN A 1 657 ? 27.605 -18.743 -46.803 1.00 38.03 657 GLN A CA 1
ATOM 4866 C C . GLN A 1 657 ? 26.616 -19.554 -45.967 1.00 38.03 657 GLN A C 1
ATOM 4868 O O . GLN A 1 657 ? 27.004 -20.114 -44.948 1.00 38.03 657 GLN A O 1
ATOM 4873 N N . HIS A 1 658 ? 25.365 -19.622 -46.418 1.00 33.97 658 HIS A N 1
ATOM 4874 C CA . HIS A 1 658 ? 24.568 -20.851 -46.512 1.00 33.97 658 HIS A CA 1
ATOM 4875 C C . HIS A 1 658 ? 23.243 -20.487 -47.179 1.00 33.97 658 HIS A C 1
ATOM 4877 O O . HIS A 1 658 ? 22.278 -20.109 -46.515 1.00 33.97 658 HIS A O 1
ATOM 4883 N N . ILE A 1 659 ? 23.209 -20.522 -48.510 1.00 33.62 659 ILE A N 1
ATOM 4884 C CA . ILE A 1 659 ? 21.970 -20.326 -49.261 1.00 33.62 659 ILE A CA 1
ATOM 4885 C C . ILE A 1 659 ? 21.597 -21.658 -49.889 1.00 33.62 659 ILE A C 1
ATOM 4887 O O . ILE A 1 659 ? 21.832 -21.897 -51.066 1.00 33.62 659 ILE A O 1
ATOM 4891 N N . GLU A 1 660 ? 21.044 -22.553 -49.078 1.00 27.84 660 GLU A N 1
ATOM 4892 C CA . GLU A 1 660 ? 20.351 -23.721 -49.610 1.00 27.84 660 GLU A CA 1
ATOM 4893 C C . GLU A 1 660 ? 18.971 -23.284 -50.116 1.00 27.84 660 GLU A C 1
ATOM 4895 O O . GLU A 1 660 ? 18.140 -22.776 -49.358 1.00 27.84 660 GLU A O 1
ATOM 4900 N N . GLY A 1 661 ? 18.732 -23.450 -51.419 1.00 26.95 661 GLY A N 1
ATOM 4901 C CA . GLY A 1 661 ? 17.412 -23.259 -52.015 1.00 26.95 661 GLY A CA 1
ATOM 4902 C C . GLY A 1 661 ? 17.429 -23.143 -53.536 1.00 26.95 661 GLY A C 1
ATOM 4903 O O . GLY A 1 661 ? 17.650 -22.058 -54.060 1.00 26.95 661 GLY A O 1
ATOM 4904 N N . THR A 1 662 ? 17.162 -24.279 -54.181 1.00 25.61 662 THR A N 1
ATOM 4905 C CA . THR A 1 662 ? 16.740 -24.537 -55.575 1.00 25.61 662 THR A CA 1
ATOM 4906 C C . THR A 1 662 ? 16.472 -23.338 -56.500 1.00 25.61 662 THR A C 1
ATOM 4908 O O . THR A 1 662 ? 15.644 -22.482 -56.182 1.00 25.61 662 THR A O 1
ATOM 4911 N N . SER A 1 663 ? 17.095 -23.378 -57.687 1.00 30.89 663 SER A N 1
ATOM 4912 C CA . SER A 1 663 ? 16.722 -22.734 -58.961 1.00 30.89 663 SER A CA 1
ATOM 4913 C C . SER A 1 663 ? 15.435 -21.898 -58.958 1.00 30.89 663 SER A C 1
ATOM 4915 O O . SER A 1 663 ? 14.325 -22.426 -58.951 1.00 30.89 663 SER A O 1
ATOM 4917 N N . GLY A 1 664 ? 15.574 -20.568 -59.072 1.00 32.00 664 GLY A N 1
ATOM 4918 C CA . GLY A 1 664 ? 14.462 -19.754 -59.580 1.00 32.00 664 GLY A CA 1
ATOM 4919 C C . GLY A 1 664 ? 14.411 -18.262 -59.247 1.00 32.00 664 GLY A C 1
ATOM 4920 O O . GLY A 1 664 ? 13.644 -17.559 -59.897 1.00 32.00 664 GLY A O 1
ATOM 4921 N N . THR A 1 665 ? 15.180 -17.724 -58.290 1.00 30.56 665 THR A N 1
ATOM 4922 C CA . THR A 1 665 ? 15.099 -16.279 -57.961 1.00 30.56 665 THR A CA 1
ATOM 4923 C C . THR A 1 665 ? 16.467 -15.633 -57.730 1.00 30.56 665 THR A C 1
ATOM 4925 O O . THR A 1 665 ? 17.209 -16.040 -56.842 1.00 30.56 665 THR A O 1
ATOM 4928 N N . GLY A 1 666 ? 16.795 -14.601 -58.519 1.00 35.94 666 GLY A N 1
ATOM 4929 C CA . GLY A 1 666 ? 17.986 -13.768 -58.324 1.00 35.94 666 GLY A CA 1
ATOM 4930 C C . GLY A 1 666 ? 17.843 -12.861 -57.097 1.00 35.94 666 GLY A C 1
ATOM 4931 O O . GLY A 1 666 ? 16.764 -12.321 -56.834 1.00 35.94 666 GLY A O 1
ATOM 4932 N N . LYS A 1 667 ? 18.915 -12.711 -56.313 1.00 38.78 667 LYS A N 1
ATOM 4933 C CA . LYS A 1 667 ? 18.946 -11.907 -55.078 1.00 38.78 667 LYS A CA 1
ATOM 4934 C C . LYS A 1 667 ? 20.220 -11.049 -55.042 1.00 38.78 667 LYS A C 1
ATOM 4936 O O . LYS A 1 667 ? 21.295 -11.531 -55.392 1.00 38.78 667 LYS A O 1
ATOM 4941 N N . TRP A 1 668 ? 20.073 -9.784 -54.631 1.00 38.62 668 TRP A N 1
ATOM 4942 C CA . TRP A 1 668 ? 21.066 -8.709 -54.784 1.00 38.62 668 TRP A CA 1
ATOM 4943 C C . TRP A 1 668 ? 21.592 -8.217 -53.432 1.00 38.62 668 TRP A C 1
ATOM 4945 O O . TRP A 1 668 ? 20.820 -8.060 -52.486 1.00 38.62 668 TRP A O 1
ATOM 4955 N N . ILE A 1 669 ? 22.885 -7.904 -53.367 1.00 39.84 669 ILE A N 1
ATOM 4956 C CA . ILE A 1 669 ? 23.521 -7.195 -52.246 1.00 39.84 669 ILE A CA 1
ATOM 4957 C C . ILE A 1 669 ? 23.978 -5.830 -52.779 1.00 39.84 669 ILE A C 1
ATOM 4959 O O . ILE A 1 669 ? 24.553 -5.764 -53.865 1.00 39.84 669 ILE A O 1
ATOM 4963 N N . HIS A 1 670 ? 23.692 -4.754 -52.041 1.00 41.81 670 HIS A N 1
ATOM 4964 C CA . HIS A 1 670 ? 24.057 -3.377 -52.390 1.00 41.81 670 HIS A CA 1
ATOM 4965 C C . HIS A 1 670 ? 25.029 -2.835 -51.340 1.00 41.81 670 HIS A C 1
ATOM 4967 O O . HIS A 1 670 ? 24.721 -2.890 -50.156 1.00 41.81 670 HIS A O 1
ATOM 4973 N N . THR A 1 671 ? 26.185 -2.303 -51.732 1.00 39.22 671 THR A N 1
ATOM 4974 C CA . THR A 1 671 ? 27.064 -1.543 -50.824 1.00 39.22 671 THR A CA 1
ATOM 4975 C C . THR A 1 671 ? 27.578 -0.291 -51.548 1.00 39.22 671 THR A C 1
ATOM 4977 O O . THR A 1 671 ? 27.767 -0.308 -52.760 1.00 39.22 671 THR A O 1
ATOM 4980 N N . ARG A 1 672 ? 27.779 0.829 -50.845 1.00 36.66 672 ARG A N 1
ATOM 4981 C CA . ARG A 1 672 ? 28.579 1.962 -51.349 1.00 36.66 672 ARG A CA 1
ATOM 4982 C C . ARG A 1 672 ? 29.942 1.874 -50.654 1.00 36.66 672 ARG A C 1
ATOM 4984 O O . ARG A 1 672 ? 29.986 1.834 -49.429 1.00 36.66 672 ARG A O 1
ATOM 4991 N N . MET A 1 673 ? 31.045 1.772 -51.398 1.00 37.16 673 MET A N 1
ATOM 4992 C CA . MET A 1 673 ? 32.402 1.657 -50.836 1.00 37.16 673 MET A CA 1
ATOM 4993 C C . MET A 1 673 ? 33.389 2.574 -51.581 1.00 37.16 673 MET A C 1
ATOM 4995 O O . MET A 1 673 ? 33.429 2.520 -52.808 1.00 37.16 673 MET A O 1
ATOM 4999 N N . PRO A 1 674 ? 34.241 3.353 -50.887 1.00 33.69 674 PRO A N 1
ATOM 5000 C CA . PRO A 1 674 ? 35.503 3.836 -51.430 1.00 33.69 674 PRO A CA 1
ATOM 5001 C C . PRO A 1 674 ? 36.574 2.742 -51.316 1.00 33.69 674 PRO A C 1
ATOM 5003 O O . PRO A 1 674 ? 36.707 2.061 -50.299 1.00 33.69 674 PRO A O 1
ATOM 5006 N N . VAL A 1 675 ? 37.317 2.560 -52.402 1.00 34.66 675 VAL A N 1
ATOM 5007 C CA . VAL A 1 675 ? 38.215 1.430 -52.664 1.00 34.66 675 VAL A CA 1
ATOM 5008 C C . VAL A 1 675 ? 39.536 1.581 -51.899 1.00 34.66 675 VAL A C 1
ATOM 5010 O O . VAL A 1 675 ? 40.360 2.413 -52.264 1.00 34.66 675 VAL A O 1
ATOM 5013 N N . ALA A 1 676 ? 39.763 0.757 -50.867 1.00 32.12 676 ALA A N 1
ATOM 5014 C CA . ALA A 1 676 ? 41.104 0.552 -50.289 1.00 32.12 676 ALA A CA 1
ATOM 5015 C C . ALA A 1 676 ? 41.357 -0.839 -49.657 1.00 32.12 676 ALA A C 1
ATOM 5017 O O . ALA A 1 676 ? 42.498 -1.139 -49.317 1.00 32.12 676 ALA A O 1
ATOM 5018 N N . ALA A 1 677 ? 40.347 -1.708 -49.501 1.00 34.50 677 ALA A N 1
ATOM 5019 C CA . ALA A 1 677 ? 40.527 -3.055 -48.941 1.00 34.50 677 ALA A CA 1
ATOM 5020 C C . ALA A 1 677 ? 40.634 -4.129 -50.048 1.00 34.50 677 ALA A C 1
ATOM 5022 O O . ALA A 1 677 ? 39.947 -4.017 -51.066 1.00 34.50 677 ALA A O 1
ATOM 5023 N N . PRO A 1 678 ? 41.459 -5.180 -49.875 1.00 38.22 678 PRO A N 1
ATOM 5024 C CA . PRO A 1 678 ? 41.595 -6.244 -50.867 1.00 38.22 678 PRO A CA 1
ATOM 5025 C C . PRO A 1 678 ? 40.303 -7.081 -50.960 1.00 38.22 678 PRO A C 1
ATOM 5027 O O . PRO A 1 678 ? 39.751 -7.507 -49.945 1.00 38.22 678 PRO A O 1
ATOM 5030 N N . LEU A 1 679 ? 39.805 -7.307 -52.186 1.00 42.16 679 LEU A N 1
ATOM 5031 C CA . LEU A 1 679 ? 38.484 -7.900 -52.488 1.00 42.16 679 LEU A CA 1
ATOM 5032 C C . LEU A 1 679 ? 38.217 -9.258 -51.808 1.00 42.16 679 LEU A C 1
ATOM 5034 O O . LEU A 1 679 ? 37.087 -9.562 -51.433 1.00 42.16 679 LEU A O 1
ATOM 5038 N N . ASN A 1 680 ? 39.259 -10.067 -51.623 1.00 40.22 680 ASN A N 1
ATOM 5039 C CA . ASN A 1 680 ? 39.213 -11.381 -50.970 1.00 40.22 680 ASN A CA 1
ATOM 5040 C C . ASN A 1 680 ? 38.910 -11.326 -49.458 1.00 40.22 680 ASN A C 1
ATOM 5042 O O . ASN A 1 680 ? 38.582 -12.350 -48.866 1.00 40.22 680 ASN A O 1
ATOM 5046 N N . SER A 1 681 ? 38.988 -10.149 -48.831 1.00 37.41 681 SER A N 1
ATOM 5047 C CA . SER A 1 681 ? 38.583 -9.934 -47.434 1.00 37.41 681 SER A CA 1
ATOM 5048 C C . SER A 1 681 ? 37.082 -9.643 -47.259 1.00 37.41 681 SER A C 1
ATOM 5050 O O . SER A 1 681 ? 36.589 -9.661 -46.132 1.00 37.41 681 SER A O 1
ATOM 5052 N N . VAL A 1 682 ? 36.360 -9.393 -48.363 1.00 40.03 682 VAL A N 1
ATOM 5053 C CA . VAL A 1 682 ? 34.985 -8.852 -48.373 1.00 40.03 682 VAL A CA 1
ATOM 5054 C C . VAL A 1 682 ? 33.921 -9.919 -48.674 1.00 40.03 682 VAL A C 1
ATOM 5056 O O . VAL A 1 682 ? 32.810 -9.851 -48.154 1.00 40.03 682 VAL A O 1
ATOM 5059 N N . VAL A 1 683 ? 34.236 -10.941 -49.478 1.00 42.56 683 VAL A N 1
ATOM 5060 C CA . VAL A 1 683 ? 33.292 -12.021 -49.818 1.00 42.56 683 VAL A CA 1
ATOM 5061 C C . VAL A 1 683 ? 34.002 -13.366 -49.722 1.00 42.56 683 VAL A C 1
ATOM 5063 O O . VAL A 1 683 ? 34.923 -13.652 -50.484 1.00 42.56 683 VAL A O 1
ATOM 5066 N N . ALA A 1 684 ? 33.570 -14.204 -48.780 1.00 38.41 684 ALA A N 1
ATOM 5067 C CA . ALA A 1 684 ? 34.004 -15.589 -48.708 1.00 38.41 684 ALA A CA 1
ATOM 5068 C C . ALA A 1 684 ? 33.068 -16.441 -49.583 1.00 38.41 684 ALA A C 1
ATOM 5070 O O . ALA A 1 684 ? 32.019 -16.863 -49.116 1.00 38.41 684 ALA A O 1
ATOM 5071 N N . SER A 1 685 ? 33.497 -16.708 -50.819 1.00 44.19 685 SER A N 1
ATOM 5072 C CA . SER A 1 685 ? 32.958 -17.667 -51.807 1.00 44.19 685 SER A CA 1
ATOM 5073 C C . SER A 1 685 ? 31.704 -17.340 -52.648 1.00 44.19 685 SER A C 1
ATOM 5075 O O . SER A 1 685 ? 30.855 -16.515 -52.313 1.00 44.19 685 SER A O 1
ATOM 5077 N N . SER A 1 686 ? 31.688 -18.033 -53.801 1.00 41.47 686 SER A N 1
ATOM 5078 C CA . SER A 1 686 ? 30.611 -18.391 -54.746 1.00 41.47 686 SER A CA 1
ATOM 5079 C C . SER A 1 686 ? 29.646 -17.327 -55.282 1.00 41.47 686 SER A C 1
ATOM 5081 O O . SER A 1 686 ? 28.792 -17.669 -56.101 1.00 41.47 686 SER A O 1
ATOM 5083 N N . ALA A 1 687 ? 29.798 -16.041 -54.957 1.00 44.19 687 ALA A N 1
ATOM 5084 C CA . ALA A 1 687 ? 29.143 -14.991 -55.741 1.00 44.19 687 ALA A CA 1
ATOM 5085 C C . ALA A 1 687 ? 29.784 -14.898 -57.141 1.00 44.19 687 ALA A C 1
ATOM 5087 O O . ALA A 1 687 ? 30.994 -14.707 -57.261 1.00 44.19 687 ALA A O 1
ATOM 5088 N N . ILE A 1 688 ? 28.973 -15.037 -58.195 1.00 47.19 688 ILE A N 1
ATOM 5089 C CA . ILE A 1 688 ? 29.443 -15.205 -59.582 1.00 47.19 688 ILE A CA 1
ATOM 5090 C C . ILE A 1 688 ? 30.026 -13.908 -60.157 1.00 47.19 688 ILE A C 1
ATOM 5092 O O . ILE A 1 688 ? 30.985 -13.962 -60.927 1.00 47.19 688 ILE A O 1
ATOM 5096 N N . MET A 1 689 ? 29.482 -12.747 -59.772 1.00 49.78 689 MET A N 1
ATOM 5097 C CA . MET A 1 689 ? 29.844 -11.463 -60.378 1.00 49.78 689 MET A CA 1
ATOM 5098 C C . MET A 1 689 ? 29.789 -10.301 -59.370 1.00 49.78 689 MET A C 1
ATOM 5100 O O . MET A 1 689 ? 28.799 -10.134 -58.653 1.00 49.78 689 MET A O 1
ATOM 5104 N N . PHE A 1 690 ? 30.854 -9.495 -59.334 1.00 50.41 690 PHE A N 1
ATOM 5105 C CA . PHE A 1 690 ? 31.008 -8.277 -58.528 1.00 50.41 690 PHE A CA 1
ATOM 5106 C C . PHE A 1 690 ? 31.123 -7.062 -59.454 1.00 50.41 690 PHE A C 1
ATOM 5108 O O . PHE A 1 690 ? 31.996 -7.043 -60.314 1.00 50.41 690 PHE A O 1
ATOM 5115 N N . ILE A 1 691 ? 30.274 -6.045 -59.292 1.00 50.44 691 ILE A N 1
ATOM 5116 C CA . ILE A 1 691 ? 30.302 -4.827 -60.121 1.00 50.44 691 ILE A CA 1
ATOM 5117 C C . ILE A 1 691 ? 30.733 -3.646 -59.251 1.00 50.44 691 ILE A C 1
ATOM 5119 O O . ILE A 1 691 ? 30.024 -3.295 -58.309 1.00 50.44 691 ILE A O 1
ATOM 5123 N N . ASN A 1 692 ? 31.874 -3.033 -59.572 1.00 45.12 692 ASN A N 1
ATOM 5124 C CA . ASN A 1 692 ? 32.390 -1.843 -58.897 1.00 45.12 692 ASN A CA 1
ATOM 5125 C C . ASN A 1 692 ? 32.075 -0.587 -59.716 1.00 45.12 692 ASN A C 1
ATOM 5127 O O . ASN A 1 692 ? 32.683 -0.364 -60.762 1.00 45.12 692 ASN A O 1
ATOM 5131 N N . SER A 1 693 ? 31.169 0.267 -59.237 1.00 40.22 693 SER A N 1
ATOM 5132 C CA . SER A 1 693 ? 30.824 1.509 -59.939 1.00 40.22 693 SER A CA 1
ATOM 5133 C C . SER A 1 693 ? 31.903 2.592 -59.859 1.00 40.22 693 SER A C 1
ATOM 5135 O O . SER A 1 693 ? 31.893 3.505 -60.674 1.00 40.22 693 SER A O 1
ATOM 5137 N N . ALA A 1 694 ? 32.814 2.536 -58.880 1.00 37.19 694 ALA A N 1
ATOM 5138 C CA . ALA A 1 694 ? 33.883 3.526 -58.735 1.00 37.19 694 ALA A CA 1
ATOM 5139 C C . ALA A 1 694 ? 35.015 3.297 -59.749 1.00 37.19 694 ALA A C 1
ATOM 5141 O O . ALA A 1 694 ? 35.638 4.255 -60.194 1.00 37.19 694 ALA A O 1
ATOM 5142 N N . SER A 1 695 ? 35.261 2.039 -60.134 1.00 43.00 695 SER A N 1
ATOM 5143 C CA . SER A 1 695 ? 36.247 1.674 -61.163 1.00 43.00 695 SER A CA 1
ATOM 5144 C C . SER A 1 695 ? 35.629 1.251 -62.501 1.00 43.00 695 SER A C 1
ATOM 5146 O O . SER A 1 695 ? 36.360 0.906 -63.427 1.00 43.00 695 SER A O 1
ATOM 5148 N N . GLY A 1 696 ? 34.296 1.200 -62.603 1.00 44.25 696 GLY A N 1
ATOM 5149 C CA . GLY A 1 696 ? 33.577 0.689 -63.777 1.00 44.25 696 GLY A CA 1
ATOM 5150 C C . GLY A 1 696 ? 33.862 -0.785 -64.103 1.00 44.25 696 GLY A C 1
ATOM 5151 O O . GLY A 1 696 ? 33.595 -1.227 -65.214 1.00 44.25 696 GLY A O 1
ATOM 5152 N N . SER A 1 697 ? 34.447 -1.544 -63.172 1.00 48.03 697 SER A N 1
ATOM 5153 C CA . SER A 1 697 ? 34.989 -2.883 -63.434 1.00 48.03 697 SER A CA 1
ATOM 5154 C C . SER A 1 697 ? 34.080 -3.988 -62.890 1.00 48.03 697 SER A C 1
ATOM 5156 O O . SER A 1 697 ? 33.566 -3.891 -61.773 1.00 48.03 697 SER A O 1
ATOM 5158 N N . VAL A 1 698 ? 33.924 -5.063 -63.664 1.00 51.69 698 VAL A N 1
ATOM 5159 C CA . VAL A 1 698 ? 33.177 -6.275 -63.291 1.00 51.69 698 VAL A CA 1
ATOM 5160 C C . VAL A 1 698 ? 34.173 -7.385 -62.966 1.00 51.69 698 VAL A C 1
ATOM 5162 O O . VAL A 1 698 ? 35.012 -7.688 -63.794 1.00 51.69 698 VAL A O 1
ATOM 5165 N N . TYR A 1 699 ? 34.110 -8.013 -61.798 1.00 55.25 699 TYR A N 1
ATOM 5166 C CA . TYR A 1 699 ? 35.027 -9.082 -61.390 1.00 55.25 699 TYR A CA 1
ATOM 5167 C C . TYR A 1 699 ? 34.270 -10.405 -61.238 1.00 55.25 699 TYR A C 1
ATOM 5169 O O . TYR A 1 699 ? 33.123 -10.413 -60.789 1.00 55.25 699 TYR A O 1
ATOM 5177 N N . ARG A 1 700 ? 34.915 -11.528 -61.571 1.00 57.28 700 ARG A N 1
ATOM 5178 C CA . ARG A 1 700 ? 34.363 -12.885 -61.395 1.00 57.28 700 ARG A CA 1
ATOM 5179 C C . ARG A 1 700 ? 35.085 -13.630 -60.280 1.00 57.28 700 ARG A C 1
ATOM 5181 O O . ARG A 1 700 ? 36.285 -13.432 -60.101 1.00 57.28 700 ARG A O 1
ATOM 5188 N N . TRP A 1 701 ? 34.381 -14.507 -59.572 1.00 55.31 701 TRP A N 1
ATOM 5189 C CA . TRP A 1 701 ? 35.020 -15.444 -58.648 1.00 55.31 701 TRP A CA 1
ATOM 5190 C C . TRP A 1 701 ? 35.697 -16.574 -59.432 1.00 55.31 701 TRP A C 1
ATOM 5192 O O . TRP A 1 701 ? 35.027 -17.350 -60.114 1.00 55.31 701 TRP A O 1
ATOM 5202 N N . ASP A 1 702 ? 37.021 -16.673 -59.339 1.00 55.62 702 ASP A N 1
ATOM 5203 C CA . ASP A 1 702 ? 37.776 -17.828 -59.812 1.00 55.62 702 ASP A CA 1
ATOM 5204 C C . ASP A 1 702 ? 37.810 -18.884 -58.704 1.00 55.62 702 ASP A C 1
ATOM 5206 O O . ASP A 1 702 ? 38.521 -18.755 -57.703 1.00 55.62 702 ASP A O 1
ATOM 5210 N N . ALA A 1 703 ? 37.027 -19.946 -58.889 1.00 53.09 703 ALA A N 1
ATOM 5211 C CA . ALA A 1 703 ? 36.950 -21.048 -57.939 1.00 53.09 703 ALA A CA 1
ATOM 5212 C C . ALA A 1 703 ? 38.287 -21.790 -57.764 1.00 53.09 703 ALA A C 1
ATOM 5214 O O . ALA A 1 703 ? 38.520 -22.348 -56.694 1.00 53.09 703 ALA A O 1
ATOM 5215 N N . ASN A 1 704 ? 39.174 -21.771 -58.766 1.00 55.91 704 ASN A N 1
ATOM 5216 C CA . ASN A 1 704 ? 40.475 -22.438 -58.699 1.00 55.91 704 ASN A CA 1
ATOM 5217 C C . ASN A 1 704 ? 41.499 -21.622 -57.904 1.00 55.91 704 ASN A C 1
ATOM 5219 O O . ASN A 1 704 ? 42.381 -22.193 -57.268 1.00 55.91 704 ASN A O 1
ATOM 5223 N N . GLN A 1 705 ? 41.391 -20.292 -57.939 1.00 58.16 705 GLN A N 1
ATOM 5224 C CA . GLN A 1 705 ? 42.288 -19.385 -57.213 1.00 58.16 705 GLN A CA 1
ATOM 5225 C C . GLN A 1 705 ? 41.708 -18.885 -55.885 1.00 58.16 705 GLN A C 1
ATOM 5227 O O . GLN A 1 705 ? 42.403 -18.195 -55.139 1.00 58.16 705 GLN A O 1
ATOM 5232 N N . ALA A 1 706 ? 40.444 -19.213 -55.597 1.00 54.94 706 ALA A N 1
ATOM 5233 C CA . ALA A 1 706 ? 39.676 -18.669 -54.480 1.00 54.94 706 ALA A CA 1
ATOM 5234 C C . ALA A 1 706 ? 39.783 -17.132 -54.392 1.00 54.94 706 ALA A C 1
ATOM 5236 O O . ALA A 1 706 ? 39.957 -16.559 -53.312 1.00 54.94 706 ALA A O 1
ATOM 5237 N N . SER A 1 707 ? 39.730 -16.459 -55.544 1.00 54.94 707 SER A N 1
ATOM 5238 C CA . SER A 1 707 ? 39.963 -15.019 -55.659 1.00 54.94 707 SER A CA 1
ATOM 5239 C C . SER A 1 707 ? 39.055 -14.383 -56.713 1.00 54.94 707 SER A C 1
ATOM 5241 O O . SER A 1 707 ? 38.535 -15.055 -57.603 1.00 54.94 707 SER A O 1
ATOM 5243 N N . TYR A 1 708 ? 38.844 -13.068 -56.608 1.00 55.91 708 TYR A N 1
ATOM 5244 C CA . TYR A 1 708 ? 38.160 -12.302 -57.648 1.00 55.91 708 TYR A CA 1
ATOM 5245 C C . TYR A 1 708 ? 39.161 -11.839 -58.701 1.00 55.91 708 TYR A C 1
ATOM 5247 O O . TYR A 1 708 ? 40.126 -11.149 -58.372 1.00 55.91 708 TYR A O 1
ATOM 5255 N N . ILE A 1 709 ? 38.899 -12.172 -59.963 1.00 56.28 709 ILE A N 1
ATOM 5256 C CA . ILE A 1 709 ? 39.728 -11.768 -61.101 1.00 56.28 709 ILE A CA 1
ATOM 5257 C C . ILE A 1 709 ? 38.961 -10.812 -62.015 1.00 56.28 709 ILE A C 1
ATOM 5259 O O . ILE A 1 709 ? 37.755 -10.960 -62.229 1.00 56.28 709 ILE A O 1
ATOM 5263 N N . ALA A 1 710 ? 39.670 -9.796 -62.511 1.00 55.12 710 ALA A N 1
ATOM 5264 C CA . ALA A 1 710 ? 39.146 -8.857 -63.497 1.00 55.12 710 ALA A CA 1
ATOM 5265 C C . ALA A 1 710 ? 38.943 -9.567 -64.851 1.00 55.12 710 ALA A C 1
ATOM 5267 O O . ALA A 1 710 ? 39.601 -10.583 -65.104 1.00 55.12 710 ALA A O 1
ATOM 5268 N N . PRO A 1 711 ? 38.066 -9.059 -65.733 1.00 53.22 711 PRO A N 1
ATOM 5269 C CA . PRO A 1 711 ? 37.882 -9.615 -67.062 1.00 53.22 711 PRO A CA 1
ATOM 5270 C C . PRO A 1 711 ? 39.182 -9.416 -67.832 1.00 53.22 711 PRO A C 1
ATOM 5272 O O . PRO A 1 711 ? 39.781 -8.340 -67.789 1.00 53.22 711 PRO A O 1
ATOM 5275 N N . THR A 1 712 ? 39.625 -10.448 -68.538 1.00 47.44 712 THR A N 1
ATOM 5276 C CA . THR A 1 712 ? 40.841 -10.357 -69.352 1.00 47.44 712 THR A CA 1
ATOM 5277 C C . THR A 1 712 ? 40.549 -9.827 -70.757 1.00 47.44 712 THR A C 1
ATOM 5279 O O . THR A 1 712 ? 41.485 -9.465 -71.466 1.00 47.44 712 THR A O 1
ATOM 5282 N N . SER A 1 713 ? 39.273 -9.765 -71.175 1.00 44.88 713 SER A N 1
ATOM 5283 C CA . SER A 1 713 ? 38.856 -9.224 -72.475 1.00 44.88 713 SER A CA 1
ATOM 5284 C C . SER A 1 713 ? 37.417 -8.682 -72.489 1.00 44.88 713 SER A C 1
ATOM 5286 O O . SER A 1 713 ? 36.591 -9.030 -71.647 1.00 44.88 713 SER A O 1
ATOM 5288 N N . ALA A 1 714 ? 37.107 -7.851 -73.491 1.00 38.97 714 ALA A N 1
ATOM 5289 C CA . ALA A 1 714 ? 35.797 -7.227 -73.709 1.00 38.97 714 ALA A CA 1
ATOM 5290 C C . ALA A 1 714 ? 34.695 -8.177 -74.233 1.00 38.97 714 ALA A C 1
ATOM 5292 O O . ALA A 1 714 ? 33.551 -7.755 -74.392 1.00 38.97 714 ALA A O 1
ATOM 5293 N N . THR A 1 715 ? 35.022 -9.439 -74.529 1.00 38.62 715 THR A N 1
ATOM 5294 C CA . THR A 1 715 ? 34.102 -10.425 -75.131 1.00 38.62 715 THR A CA 1
ATOM 5295 C C . THR A 1 715 ? 33.774 -11.596 -74.209 1.00 38.62 715 THR A C 1
ATOM 5297 O O . THR A 1 715 ? 33.181 -12.578 -74.653 1.00 38.62 715 THR A O 1
ATOM 5300 N N . ASP A 1 716 ? 34.162 -11.522 -72.936 1.00 41.50 716 ASP A N 1
ATOM 5301 C CA . ASP A 1 716 ? 33.865 -12.585 -71.982 1.00 41.50 716 ASP A CA 1
ATOM 5302 C C . ASP A 1 716 ? 32.344 -12.636 -71.727 1.00 41.50 716 ASP A C 1
ATOM 5304 O O . ASP A 1 716 ? 31.763 -11.740 -71.115 1.00 41.50 716 ASP A O 1
ATOM 5308 N N . ALA A 1 717 ? 31.689 -13.689 -72.226 1.00 38.28 717 ALA A N 1
ATOM 5309 C CA . ALA A 1 717 ? 30.282 -13.980 -71.970 1.00 38.28 717 ALA A CA 1
ATOM 5310 C C . ALA A 1 717 ? 30.153 -14.914 -70.759 1.00 38.28 717 ALA A C 1
ATOM 5312 O O . ALA A 1 717 ? 30.848 -15.929 -70.672 1.00 38.28 717 ALA A O 1
ATOM 5313 N N . PHE A 1 718 ? 29.240 -14.599 -69.836 1.00 46.44 718 PHE A N 1
ATOM 5314 C CA . PHE A 1 718 ? 29.054 -15.362 -68.602 1.00 46.44 718 PHE A CA 1
ATOM 5315 C C . PHE A 1 718 ? 27.647 -15.957 -68.549 1.00 46.44 718 PHE A C 1
ATOM 5317 O O . PHE A 1 718 ? 26.652 -15.244 -68.448 1.00 46.44 718 PHE A O 1
ATOM 5324 N N . THR A 1 719 ? 27.559 -17.284 -68.590 1.00 37.84 719 THR A N 1
ATOM 5325 C CA . THR A 1 719 ? 26.319 -18.029 -68.349 1.00 37.84 719 THR A CA 1
ATOM 5326 C C . THR A 1 719 ? 26.409 -18.687 -66.979 1.00 37.84 719 THR A C 1
ATOM 5328 O O . THR A 1 719 ? 27.294 -19.504 -66.734 1.00 37.84 719 THR A O 1
ATOM 5331 N N . SER A 1 720 ? 25.503 -18.334 -66.066 1.00 37.47 720 SER A N 1
ATOM 5332 C CA . SER A 1 720 ? 25.335 -19.060 -64.805 1.00 37.47 720 SER A CA 1
ATOM 5333 C C . SER A 1 720 ? 23.966 -19.714 -64.766 1.00 37.47 720 SER A C 1
ATOM 5335 O O . SER A 1 720 ? 22.962 -19.033 -64.966 1.00 37.47 720 SER A O 1
ATOM 5337 N N . ALA A 1 721 ? 23.923 -21.010 -64.461 1.00 33.84 721 ALA A N 1
ATOM 5338 C CA . ALA A 1 721 ? 22.669 -21.744 -64.308 1.00 33.84 721 ALA A CA 1
ATOM 5339 C C . ALA A 1 721 ? 21.847 -21.272 -63.087 1.00 33.84 721 ALA A C 1
ATOM 5341 O O . ALA A 1 721 ? 20.626 -21.382 -63.098 1.00 33.84 721 ALA A O 1
ATOM 5342 N N . GLU A 1 722 ? 22.495 -20.693 -62.068 1.00 39.22 722 GLU A N 1
ATOM 5343 C CA . GLU A 1 722 ? 21.869 -20.089 -60.884 1.00 39.22 722 GLU A CA 1
ATOM 5344 C C . GLU A 1 722 ? 22.743 -18.900 -60.429 1.00 39.22 722 GLU A C 1
ATOM 5346 O O . GLU A 1 722 ? 23.919 -19.092 -60.131 1.00 39.22 722 GLU A O 1
ATOM 5351 N N . GLY A 1 723 ? 22.226 -17.662 -60.460 1.00 38.69 723 GLY A N 1
ATOM 5352 C CA . GLY A 1 723 ? 23.062 -16.448 -60.456 1.00 38.69 723 GLY A CA 1
ATOM 5353 C C . GLY A 1 723 ? 22.889 -15.514 -59.252 1.00 38.69 723 GLY A C 1
ATOM 5354 O O . GLY A 1 723 ? 21.820 -14.933 -59.067 1.00 38.69 723 GLY A O 1
ATOM 5355 N N . TRP A 1 724 ? 23.968 -15.301 -58.490 1.00 38.19 724 TRP A N 1
ATOM 5356 C CA . TRP A 1 724 ? 24.123 -14.227 -57.493 1.00 38.19 724 TRP A CA 1
ATOM 5357 C C . TRP A 1 724 ? 24.872 -13.039 -58.117 1.00 38.19 724 TRP A C 1
ATOM 5359 O O . TRP A 1 724 ? 25.966 -13.239 -58.650 1.00 38.19 724 TRP A O 1
ATOM 5369 N N . VAL A 1 725 ? 24.338 -11.813 -58.009 1.00 41.66 725 VAL A N 1
ATOM 5370 C CA . VAL A 1 725 ? 25.017 -10.576 -58.451 1.00 41.66 725 VAL A CA 1
ATOM 5371 C C . VAL A 1 725 ? 25.165 -9.613 -57.268 1.00 41.66 725 VAL A C 1
ATOM 5373 O O . VAL A 1 725 ? 24.177 -9.208 -56.651 1.00 41.66 725 VAL A O 1
ATOM 5376 N N . LEU A 1 726 ? 26.407 -9.242 -56.947 1.00 44.09 726 LEU A N 1
ATOM 5377 C CA . LEU A 1 726 ? 26.745 -8.231 -55.938 1.00 44.09 726 LEU A CA 1
ATOM 5378 C C . LEU A 1 726 ? 27.034 -6.903 -56.656 1.00 44.09 726 LEU A C 1
ATOM 5380 O O . LEU A 1 726 ? 28.017 -6.788 -57.391 1.00 44.09 726 LEU A O 1
ATOM 5384 N N . TYR A 1 727 ? 26.168 -5.906 -56.456 1.00 43.91 727 TYR A N 1
ATOM 5385 C CA . TYR A 1 727 ? 26.296 -4.574 -57.055 1.00 43.91 727 TYR A CA 1
ATOM 5386 C C . TYR A 1 727 ? 26.823 -3.578 -56.019 1.00 43.91 727 TYR A C 1
ATOM 5388 O O . TYR A 1 727 ? 26.205 -3.379 -54.972 1.00 43.91 727 TYR A O 1
ATOM 5396 N N . VAL A 1 728 ? 27.933 -2.906 -56.317 1.00 41.22 728 VAL A N 1
ATOM 5397 C CA . VAL A 1 728 ? 28.518 -1.873 -55.455 1.00 41.22 728 VAL A CA 1
ATOM 5398 C C . VAL A 1 728 ? 28.495 -0.539 -56.199 1.00 41.22 728 VAL A C 1
ATOM 5400 O O . VAL A 1 728 ? 29.278 -0.355 -57.129 1.00 41.22 728 VAL A O 1
ATOM 5403 N N . GLY A 1 729 ? 27.598 0.387 -55.822 1.00 39.12 729 GLY A N 1
ATOM 5404 C CA . GLY A 1 729 ? 27.564 1.713 -56.452 1.00 39.12 729 GLY A CA 1
ATOM 5405 C C . GLY A 1 729 ? 26.419 2.675 -56.127 1.00 39.12 729 GLY A C 1
ATOM 5406 O O . GLY A 1 729 ? 25.407 2.311 -55.532 1.00 39.12 729 GLY A O 1
ATOM 5407 N N . ASP A 1 730 ? 26.576 3.928 -56.562 1.00 33.03 730 ASP A N 1
ATOM 5408 C CA . ASP A 1 730 ? 25.615 5.020 -56.367 1.00 33.03 730 ASP A CA 1
ATOM 5409 C C . ASP A 1 730 ? 24.375 4.839 -57.256 1.00 33.03 730 ASP A C 1
ATOM 5411 O O . ASP A 1 730 ? 24.404 5.069 -58.461 1.00 33.03 730 ASP A O 1
ATOM 5415 N N . ASN A 1 731 ? 23.257 4.399 -56.672 1.00 35.06 731 ASN A N 1
ATOM 5416 C CA . ASN A 1 731 ? 22.024 4.182 -57.431 1.00 35.06 731 ASN A CA 1
ATOM 5417 C C . ASN A 1 731 ? 21.318 5.516 -57.762 1.00 35.06 731 ASN A C 1
ATOM 5419 O O . ASN A 1 731 ? 20.674 6.098 -56.888 1.00 35.06 731 ASN A O 1
ATOM 5423 N N . GLN A 1 732 ? 21.416 5.978 -59.012 1.00 31.55 732 GLN A N 1
ATOM 5424 C CA . GLN A 1 732 ? 20.631 7.106 -59.542 1.00 31.55 732 GLN A CA 1
ATOM 5425 C C . GLN A 1 732 ? 19.292 6.670 -60.179 1.00 31.55 732 GLN A C 1
ATOM 5427 O O . GLN A 1 732 ? 18.550 7.515 -60.671 1.00 31.55 732 GLN A O 1
ATOM 5432 N N . PHE A 1 733 ? 18.953 5.373 -60.177 1.00 33.72 733 PHE A N 1
ATOM 5433 C CA . PHE A 1 733 ? 17.987 4.804 -61.133 1.00 33.72 733 PHE A CA 1
ATOM 5434 C C . PHE A 1 733 ? 16.783 4.063 -60.514 1.00 33.72 733 PHE A C 1
ATOM 5436 O O . PHE A 1 733 ? 16.059 3.363 -61.216 1.00 33.72 733 PHE A O 1
ATOM 5443 N N . GLY A 1 734 ? 16.493 4.263 -59.223 1.00 29.77 734 GLY A N 1
ATOM 5444 C CA . GLY A 1 734 ? 15.258 3.773 -58.585 1.00 29.77 734 GLY A CA 1
ATOM 5445 C C . GLY A 1 734 ? 15.284 2.314 -58.091 1.00 29.77 734 GLY A C 1
ATOM 5446 O O . GLY A 1 734 ? 16.311 1.633 -58.115 1.00 29.77 734 GLY A O 1
ATOM 5447 N N . THR A 1 735 ? 14.153 1.860 -57.534 1.00 28.72 735 THR A N 1
ATOM 5448 C CA . THR A 1 735 ? 13.950 0.510 -56.969 1.00 28.72 735 THR A CA 1
ATOM 5449 C C . THR A 1 735 ? 13.847 -0.556 -58.058 1.00 28.72 735 THR A C 1
ATOM 5451 O O . THR A 1 735 ? 12.918 -0.527 -58.860 1.00 28.72 735 THR A O 1
ATOM 5454 N N . PHE A 1 736 ? 14.744 -1.542 -58.029 1.00 34.81 736 PHE A N 1
ATOM 5455 C CA . PHE A 1 736 ? 14.673 -2.728 -58.883 1.00 34.81 736 PHE A CA 1
ATOM 5456 C C . PHE A 1 736 ? 13.509 -3.631 -58.444 1.00 34.81 736 PHE A C 1
ATOM 5458 O O . PHE A 1 736 ? 13.490 -4.136 -57.319 1.00 34.81 736 PHE A O 1
ATOM 5465 N N . VAL A 1 737 ? 12.524 -3.814 -59.324 1.00 25.14 737 VAL A N 1
ATOM 5466 C CA . VAL A 1 737 ? 11.383 -4.720 -59.128 1.00 25.14 737 VAL A CA 1
ATOM 5467 C C . VAL A 1 737 ? 11.770 -6.096 -59.679 1.00 25.14 737 VAL A C 1
ATOM 5469 O O . VAL A 1 737 ? 12.278 -6.205 -60.789 1.00 25.14 737 VAL A O 1
ATOM 5472 N N . ASN A 1 738 ? 11.604 -7.144 -58.877 1.00 26.27 738 ASN A N 1
ATOM 5473 C CA . ASN A 1 738 ? 12.105 -8.490 -59.164 1.00 26.27 738 ASN A CA 1
ATOM 5474 C C . ASN A 1 738 ? 11.225 -9.243 -60.187 1.00 26.27 738 ASN A C 1
ATOM 5476 O O . ASN A 1 738 ? 10.004 -9.167 -60.069 1.00 26.27 738 ASN A O 1
ATOM 5480 N N . SER A 1 739 ? 11.811 -10.031 -61.103 1.00 29.44 739 SER A N 1
ATOM 5481 C CA . SER A 1 739 ? 11.390 -11.417 -61.434 1.00 29.44 739 SER A CA 1
ATOM 5482 C C . SER A 1 739 ? 12.176 -12.024 -62.621 1.00 29.44 739 SER A C 1
ATOM 5484 O O . SER A 1 739 ? 12.427 -11.351 -63.611 1.00 29.44 739 SER A O 1
ATOM 5486 N N . LEU A 1 740 ? 12.489 -13.326 -62.498 1.00 28.86 740 LEU A N 1
ATOM 5487 C CA . LEU A 1 740 ? 13.066 -14.288 -63.468 1.00 28.86 740 LEU A CA 1
ATOM 5488 C C . LEU A 1 740 ? 14.609 -14.412 -63.586 1.00 28.86 740 LEU A C 1
ATOM 5490 O O . LEU A 1 740 ? 15.332 -13.438 -63.377 1.00 28.86 740 LEU A O 1
ATOM 5494 N N . PRO A 1 741 ? 15.132 -15.627 -63.904 1.00 33.28 741 PRO A N 1
ATOM 5495 C CA . PRO A 1 741 ? 16.550 -15.836 -64.201 1.00 33.28 741 PRO A CA 1
ATOM 5496 C C . PRO A 1 741 ? 16.953 -15.047 -65.455 1.00 33.28 741 PRO A C 1
ATOM 5498 O O . PRO A 1 741 ? 16.226 -15.052 -66.451 1.00 33.28 741 PRO A O 1
ATOM 5501 N N . ALA A 1 742 ? 18.106 -14.381 -65.401 1.00 34.72 742 ALA A N 1
ATOM 5502 C CA . ALA A 1 742 ? 18.639 -13.578 -66.496 1.00 34.72 742 ALA A CA 1
ATOM 5503 C C . ALA A 1 742 ? 20.072 -14.004 -66.842 1.00 34.72 742 ALA A C 1
ATOM 5505 O O . ALA A 1 742 ? 20.875 -14.299 -65.956 1.00 34.72 742 ALA A O 1
ATOM 5506 N N . THR A 1 743 ? 20.389 -14.007 -68.135 1.00 36.91 743 THR A N 1
ATOM 5507 C CA . THR A 1 743 ? 21.747 -14.114 -68.676 1.00 36.91 743 THR A CA 1
ATOM 5508 C C . THR A 1 743 ? 22.317 -12.701 -68.819 1.00 36.91 743 THR A C 1
ATOM 5510 O O . THR A 1 743 ? 21.650 -11.811 -69.347 1.00 36.91 743 THR A O 1
ATOM 5513 N N . ILE A 1 744 ? 23.540 -12.463 -68.339 1.00 36.97 744 ILE A N 1
ATOM 5514 C CA . ILE A 1 744 ? 24.207 -11.161 -68.481 1.00 36.97 744 ILE A CA 1
ATOM 5515 C C . ILE A 1 744 ? 25.043 -11.194 -69.758 1.00 36.97 744 ILE A C 1
ATOM 5517 O O . ILE A 1 744 ? 26.007 -11.951 -69.854 1.00 36.97 744 ILE A O 1
ATOM 5521 N N . THR A 1 745 ? 24.698 -10.345 -70.722 1.00 37.16 745 THR A N 1
ATOM 5522 C CA . THR A 1 745 ? 25.499 -10.122 -71.933 1.00 37.16 745 THR A CA 1
ATOM 5523 C C . THR A 1 745 ? 26.037 -8.698 -71.921 1.00 37.16 745 THR A C 1
ATOM 5525 O O . THR A 1 745 ? 25.274 -7.730 -71.909 1.00 37.16 745 THR A O 1
ATOM 5528 N N . THR A 1 746 ? 27.362 -8.559 -71.913 1.00 35.34 746 THR A N 1
ATOM 5529 C CA . THR A 1 746 ? 28.043 -7.284 -72.148 1.00 35.34 746 THR A CA 1
ATOM 5530 C C . THR A 1 746 ? 28.009 -6.994 -73.649 1.00 35.34 746 THR A C 1
ATOM 5532 O O . THR A 1 746 ? 28.386 -7.835 -74.465 1.00 35.34 746 THR A O 1
ATOM 5535 N N . SER A 1 747 ? 27.504 -5.826 -74.052 1.00 32.31 747 SER A N 1
ATOM 5536 C CA . SER A 1 747 ? 27.568 -5.416 -75.457 1.00 32.31 747 SER A CA 1
ATOM 5537 C C . SER A 1 747 ? 28.931 -4.790 -75.750 1.00 32.31 747 SER A C 1
ATOM 5539 O O . SER A 1 747 ? 29.364 -3.888 -75.036 1.00 32.31 747 SER A O 1
ATOM 5541 N N . SER A 1 748 ? 29.571 -5.294 -76.804 1.00 32.88 748 SER A N 1
ATOM 5542 C CA . SER A 1 748 ? 30.837 -4.875 -77.421 1.00 32.88 748 SER A CA 1
ATOM 5543 C C . SER A 1 748 ? 31.291 -3.430 -77.148 1.00 32.88 748 SER A C 1
ATOM 5545 O O . SER A 1 748 ? 30.674 -2.481 -77.634 1.00 32.88 748 SER A O 1
ATOM 5547 N N . GLY A 1 749 ? 32.439 -3.283 -76.483 1.00 29.41 749 GLY A N 1
ATOM 5548 C CA . GLY A 1 749 ? 33.221 -2.046 -76.419 1.00 29.41 749 GLY A CA 1
ATOM 5549 C C . GLY A 1 749 ? 34.672 -2.350 -76.034 1.00 29.41 749 GLY A C 1
ATOM 5550 O O . GLY A 1 749 ? 34.919 -3.022 -75.038 1.00 29.41 749 GLY A O 1
ATOM 5551 N N . THR A 1 750 ? 35.633 -1.921 -76.852 1.00 28.25 750 THR A N 1
ATOM 5552 C CA . THR A 1 750 ? 37.081 -2.068 -76.622 1.00 28.25 750 THR A CA 1
ATOM 5553 C C . THR A 1 750 ? 37.536 -1.300 -75.378 1.00 28.25 750 THR A C 1
ATOM 5555 O O . THR A 1 750 ? 37.153 -0.149 -75.193 1.00 28.25 750 THR A O 1
ATOM 5558 N N . ILE A 1 751 ? 38.377 -1.925 -74.544 1.00 28.73 751 ILE A N 1
ATOM 5559 C CA . ILE A 1 751 ? 39.005 -1.296 -73.371 1.00 28.73 751 ILE A CA 1
ATOM 5560 C C . ILE A 1 751 ? 40.198 -0.466 -73.853 1.00 28.73 751 ILE A C 1
ATOM 5562 O O . ILE A 1 751 ? 41.322 -0.951 -73.840 1.00 28.73 751 ILE A O 1
ATOM 5566 N N . GLU A 1 752 ? 39.957 0.772 -74.278 1.00 29.20 752 GLU A N 1
ATOM 5567 C CA . GLU A 1 752 ? 40.982 1.818 -74.309 1.00 29.20 752 GLU A CA 1
ATOM 5568 C C . GLU A 1 752 ? 40.353 3.164 -73.912 1.00 29.20 752 GLU A C 1
ATOM 5570 O O . GLU A 1 752 ? 39.436 3.658 -74.561 1.00 29.20 752 GLU A O 1
ATOM 5575 N N . ASP A 1 753 ? 40.901 3.735 -72.838 1.00 31.38 753 ASP A N 1
ATOM 5576 C CA . ASP A 1 753 ? 40.773 5.123 -72.378 1.00 31.38 753 ASP A CA 1
ATOM 5577 C C . ASP A 1 753 ? 39.463 5.591 -71.690 1.00 31.38 753 ASP A C 1
ATOM 5579 O O . ASP A 1 753 ? 38.333 5.233 -72.019 1.00 31.38 753 ASP A O 1
ATOM 5583 N N . GLN A 1 754 ? 39.649 6.418 -70.659 1.00 36.31 754 GLN A N 1
ATOM 5584 C CA . GLN A 1 754 ? 38.754 6.711 -69.535 1.00 36.31 754 GLN A CA 1
ATOM 5585 C C . GLN A 1 754 ? 37.546 7.622 -69.846 1.00 36.31 754 GLN A C 1
ATOM 5587 O O . GLN A 1 754 ? 37.323 8.606 -69.139 1.00 36.31 754 GLN A O 1
ATOM 5592 N N . SER A 1 755 ? 36.734 7.343 -70.872 1.00 37.25 755 SER A N 1
ATOM 5593 C CA . SER A 1 755 ? 35.678 8.304 -71.267 1.00 37.25 755 SER A CA 1
ATOM 5594 C C . SER A 1 755 ? 34.312 7.760 -71.705 1.00 37.25 755 SER A C 1
ATOM 5596 O O . SER A 1 755 ? 33.443 8.566 -72.034 1.00 37.25 755 SER A O 1
ATOM 5598 N N . GLN A 1 756 ? 34.052 6.448 -71.692 1.00 38.00 756 GLN A N 1
ATOM 5599 C CA . GLN A 1 756 ? 32.796 5.898 -72.239 1.00 38.00 756 GLN A CA 1
ATOM 5600 C C . GLN A 1 756 ? 31.963 5.130 -71.197 1.00 38.00 756 GLN A C 1
ATOM 5602 O O . GLN A 1 756 ? 32.490 4.352 -70.404 1.00 38.00 756 GLN A O 1
ATOM 5607 N N . ASN A 1 757 ? 30.643 5.355 -71.219 1.00 39.78 757 ASN A N 1
ATOM 5608 C CA . ASN A 1 757 ? 29.652 4.616 -70.434 1.00 39.78 757 ASN A CA 1
ATOM 5609 C C . ASN A 1 757 ? 29.515 3.179 -70.976 1.00 39.78 757 ASN A C 1
ATOM 5611 O O . ASN A 1 757 ? 29.224 2.996 -72.156 1.00 39.78 757 ASN A O 1
ATOM 5615 N N . TYR A 1 758 ? 29.661 2.158 -70.132 1.00 43.69 758 TYR A N 1
ATOM 5616 C CA . TYR A 1 758 ? 29.452 0.755 -70.497 1.00 43.69 758 TYR A CA 1
ATOM 5617 C C . TYR A 1 758 ? 27.962 0.406 -70.502 1.00 43.69 758 TYR A C 1
ATOM 5619 O O . TYR A 1 758 ? 27.277 0.613 -69.507 1.00 43.69 758 TYR A O 1
ATOM 5627 N N . GLY A 1 759 ? 27.450 -0.187 -71.580 1.00 38.44 759 GLY A N 1
ATOM 5628 C CA . GLY A 1 759 ? 26.124 -0.809 -71.584 1.00 38.44 759 GLY A CA 1
ATOM 5629 C C . GLY A 1 759 ? 26.190 -2.240 -71.048 1.00 38.44 759 GLY A C 1
ATOM 5630 O O . GLY A 1 759 ? 26.757 -3.117 -71.698 1.00 38.44 759 GLY A O 1
ATOM 5631 N N . VAL A 1 760 ? 25.597 -2.503 -69.885 1.00 41.31 760 VAL A N 1
ATOM 5632 C CA . VAL A 1 760 ? 25.314 -3.863 -69.407 1.00 41.31 760 VAL A CA 1
ATOM 5633 C C . VAL A 1 760 ? 23.837 -4.137 -69.651 1.00 41.31 760 VAL A C 1
ATOM 5635 O O . VAL A 1 760 ? 22.985 -3.419 -69.136 1.00 41.31 760 VAL A O 1
ATOM 5638 N N . SER A 1 761 ? 23.522 -5.163 -70.443 1.00 39.38 761 SER A N 1
ATOM 5639 C CA . SER A 1 761 ? 22.136 -5.576 -70.677 1.00 39.38 761 SER A CA 1
ATOM 5640 C C . SER A 1 761 ? 21.857 -6.887 -69.954 1.00 39.38 761 SER A C 1
ATOM 5642 O O . SER A 1 761 ? 22.527 -7.897 -70.184 1.00 39.38 761 SER A O 1
ATOM 5644 N N . LEU A 1 762 ? 20.859 -6.866 -69.072 1.00 40.84 762 LEU A N 1
ATOM 5645 C CA . LEU A 1 762 ? 20.292 -8.077 -68.485 1.00 40.84 762 LEU A CA 1
ATOM 5646 C C . LEU A 1 762 ? 19.320 -8.671 -69.498 1.00 40.84 762 LEU A C 1
ATOM 5648 O O . LEU A 1 762 ? 18.326 -8.021 -69.807 1.00 40.84 762 LEU A O 1
ATOM 5652 N N . LEU A 1 763 ? 19.610 -9.864 -70.018 1.00 39.09 763 LEU A N 1
ATOM 5653 C CA . LEU A 1 763 ? 18.725 -10.591 -70.923 1.00 39.09 763 LEU A CA 1
ATOM 5654 C C . LEU A 1 763 ? 17.935 -11.620 -70.112 1.00 39.09 763 LEU A C 1
ATOM 5656 O O . LEU A 1 763 ? 18.504 -12.572 -69.577 1.00 39.09 763 LEU A O 1
ATOM 5660 N N . TYR A 1 764 ? 16.633 -11.420 -69.973 1.00 38.25 764 TYR A N 1
ATOM 5661 C CA . TYR A 1 764 ? 15.767 -12.318 -69.217 1.00 38.25 764 TYR A CA 1
ATOM 5662 C C . TYR A 1 764 ? 15.413 -13.554 -70.053 1.00 38.25 764 TYR A C 1
ATOM 5664 O O . TYR A 1 764 ? 15.385 -13.509 -71.285 1.00 38.25 764 TYR A O 1
ATOM 5672 N N . ASN A 1 765 ? 15.115 -14.673 -69.387 1.00 35.47 765 ASN A N 1
ATOM 5673 C CA . ASN A 1 765 ? 14.724 -15.919 -70.062 1.00 35.47 765 ASN A CA 1
ATOM 5674 C C . ASN A 1 765 ? 13.439 -15.803 -70.911 1.00 35.47 765 ASN A C 1
ATOM 5676 O O . ASN A 1 765 ? 13.175 -16.684 -71.725 1.00 35.47 765 ASN A O 1
ATOM 5680 N N . ASP A 1 766 ? 12.644 -14.746 -70.734 1.00 36.81 766 ASP A N 1
ATOM 5681 C CA . ASP A 1 766 ? 11.459 -14.435 -71.546 1.00 36.81 766 ASP A CA 1
ATOM 5682 C C . ASP A 1 766 ? 11.775 -13.581 -72.794 1.00 36.81 766 ASP A C 1
ATOM 5684 O O . ASP A 1 766 ? 10.869 -13.196 -73.532 1.00 36.81 766 ASP A O 1
ATOM 5688 N N . GLY A 1 767 ? 13.058 -13.304 -73.052 1.00 35.53 767 GLY A N 1
ATOM 5689 C CA . GLY A 1 767 ? 13.529 -12.536 -74.203 1.00 35.53 767 GLY A CA 1
ATOM 5690 C C . GLY A 1 767 ? 13.507 -11.021 -74.008 1.00 35.53 767 GLY A C 1
ATOM 5691 O O . GLY A 1 767 ? 13.885 -10.297 -74.931 1.00 35.53 767 GLY A O 1
ATOM 5692 N N . GLN A 1 768 ? 13.102 -10.516 -72.838 1.00 38.28 768 GLN A N 1
ATOM 5693 C CA . GLN A 1 768 ? 13.215 -9.091 -72.539 1.00 38.28 768 GLN A CA 1
ATOM 5694 C C . GLN A 1 768 ? 14.659 -8.701 -72.203 1.00 38.28 768 GLN A C 1
ATOM 5696 O O . GLN A 1 768 ? 15.449 -9.512 -71.719 1.00 38.28 768 GLN A O 1
ATOM 5701 N N . SER A 1 769 ? 15.008 -7.434 -72.432 1.00 40.69 769 SER A N 1
ATOM 5702 C CA . SER A 1 769 ? 16.301 -6.874 -72.040 1.00 40.69 769 SER A CA 1
ATOM 5703 C C . SER A 1 769 ? 16.119 -5.608 -71.214 1.00 40.69 769 SER A C 1
ATOM 5705 O O . SER A 1 769 ? 15.441 -4.687 -71.670 1.00 40.69 769 SER A O 1
ATOM 5707 N N . SER A 1 770 ? 16.779 -5.523 -70.060 1.00 40.22 770 SER A N 1
ATOM 5708 C CA . SER A 1 770 ? 16.927 -4.267 -69.315 1.00 40.22 770 SER A CA 1
ATOM 5709 C C . SER A 1 770 ? 18.335 -3.717 -69.543 1.00 40.22 770 SER A C 1
ATOM 5711 O O . SER A 1 770 ? 19.283 -4.234 -68.941 1.00 40.22 770 SER A O 1
ATOM 5713 N N . PRO A 1 771 ? 18.512 -2.710 -70.417 1.00 42.62 771 PRO A N 1
ATOM 5714 C CA . PRO A 1 771 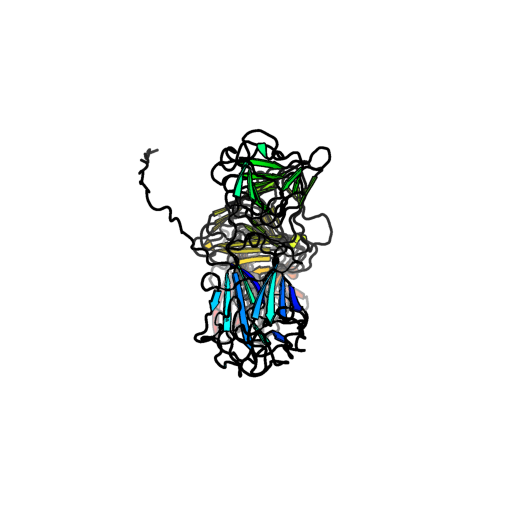? 19.797 -2.048 -70.579 1.00 42.62 771 PRO A CA 1
ATOM 5715 C C . PRO A 1 771 ? 20.071 -1.128 -69.383 1.00 42.62 771 PRO A C 1
ATOM 5717 O O . PRO A 1 771 ? 19.203 -0.372 -68.948 1.00 42.62 771 PRO A O 1
ATOM 5720 N N . PHE A 1 772 ? 21.298 -1.154 -68.875 1.00 42.12 772 PHE A N 1
ATOM 5721 C CA . PHE A 1 772 ? 21.796 -0.206 -67.885 1.00 42.12 772 PHE A CA 1
ATOM 5722 C C . PHE A 1 772 ? 23.185 0.302 -68.288 1.00 42.12 772 PHE A C 1
ATOM 5724 O O . PHE A 1 772 ? 24.009 -0.451 -68.802 1.00 42.12 772 PHE A O 1
ATOM 5731 N N . LEU A 1 773 ? 23.439 1.592 -68.062 1.00 39.22 773 LEU A N 1
ATOM 5732 C CA . LEU A 1 773 ? 24.698 2.263 -68.380 1.00 39.22 773 LEU A CA 1
ATOM 5733 C C . LEU A 1 773 ? 25.564 2.397 -67.115 1.00 39.22 773 LEU A C 1
ATOM 5735 O O . LEU A 1 773 ? 25.210 3.138 -66.201 1.00 39.22 773 LEU A O 1
ATOM 5739 N N . ILE A 1 774 ? 26.716 1.728 -67.071 1.00 40.34 774 ILE A N 1
ATOM 5740 C CA . ILE A 1 774 ? 27.780 1.965 -66.088 1.00 40.34 774 ILE A CA 1
ATOM 5741 C C . ILE A 1 774 ? 28.664 3.092 -66.632 1.00 40.34 774 ILE A C 1
ATOM 5743 O O . ILE A 1 774 ? 29.490 2.866 -67.507 1.00 40.34 774 ILE A O 1
ATOM 5747 N N . GLY A 1 775 ? 28.492 4.315 -66.142 1.00 37.53 775 GLY A N 1
ATOM 5748 C CA . GLY A 1 775 ? 29.364 5.447 -66.475 1.00 37.53 775 GLY A CA 1
ATOM 5749 C C . GLY A 1 775 ? 30.370 5.767 -65.371 1.00 37.53 775 GLY A C 1
ATOM 5750 O O . GLY A 1 775 ? 30.087 5.463 -64.208 1.00 37.53 775 GLY A O 1
ATOM 5751 N N . PRO A 1 776 ? 31.519 6.403 -65.679 1.00 33.84 776 PRO A N 1
ATOM 5752 C CA . PRO A 1 776 ? 32.339 7.020 -64.645 1.00 33.84 776 PRO A CA 1
ATOM 5753 C C . PRO A 1 776 ? 31.506 8.055 -63.877 1.00 33.84 776 PRO A C 1
ATOM 5755 O O . PRO A 1 776 ? 30.725 8.810 -64.460 1.00 33.84 776 PRO A O 1
ATOM 5758 N N . VAL A 1 777 ? 31.672 8.086 -62.552 1.00 33.94 777 VAL A N 1
ATOM 5759 C CA . VAL A 1 777 ? 31.100 9.132 -61.699 1.00 33.94 777 VAL A CA 1
ATOM 5760 C C . VAL A 1 777 ? 31.591 10.474 -62.235 1.00 33.94 777 VAL A C 1
ATOM 5762 O O . VAL A 1 777 ? 32.796 10.724 -62.255 1.00 33.94 777 VAL A O 1
ATOM 5765 N N . ALA A 1 778 ? 30.674 11.340 -62.672 1.00 30.23 778 ALA A N 1
ATOM 5766 C CA . ALA A 1 778 ? 31.009 12.734 -62.904 1.00 30.23 778 ALA A CA 1
ATOM 5767 C C . ALA A 1 778 ? 31.593 13.280 -61.596 1.00 30.23 778 ALA A C 1
ATOM 5769 O O . ALA A 1 778 ? 30.885 13.372 -60.593 1.00 30.23 778 ALA A O 1
ATOM 5770 N N . GLN A 1 779 ? 32.886 13.612 -61.590 1.00 27.61 779 GLN A N 1
ATOM 5771 C CA . GLN A 1 779 ? 33.418 14.502 -60.571 1.00 27.61 779 GLN A CA 1
ATOM 5772 C C . GLN A 1 779 ? 32.605 15.792 -60.677 1.00 27.61 779 GLN A C 1
ATOM 5774 O O . GLN A 1 779 ? 32.766 16.555 -61.628 1.00 27.61 779 GLN A O 1
ATOM 5779 N N . THR A 1 780 ? 31.711 16.040 -59.724 1.00 26.84 780 THR A N 1
ATOM 5780 C CA . THR A 1 780 ? 31.263 17.402 -59.463 1.00 26.84 780 THR A CA 1
ATOM 5781 C C . THR A 1 780 ? 32.498 18.172 -59.014 1.00 26.84 780 THR A C 1
ATOM 5783 O O . THR A 1 780 ? 32.930 18.057 -57.869 1.00 26.84 780 THR A O 1
ATOM 5786 N N . GLN A 1 781 ? 33.117 18.904 -59.940 1.00 26.89 781 GLN A N 1
ATOM 5787 C CA . GLN A 1 781 ? 33.856 20.097 -59.562 1.00 26.89 781 GLN A CA 1
ATOM 5788 C C . GLN A 1 781 ? 32.830 21.138 -59.107 1.00 26.89 781 GLN A C 1
ATOM 5790 O O . GLN A 1 781 ? 31.943 21.491 -59.886 1.00 26.89 781 GLN A O 1
ATOM 5795 N N . GLY A 1 782 ? 32.953 21.598 -57.860 1.00 28.08 782 GLY A N 1
ATOM 5796 C CA . GLY A 1 782 ? 32.100 22.622 -57.248 1.00 28.08 782 GLY A CA 1
ATOM 5797 C C . GLY A 1 782 ? 31.611 22.220 -55.873 1.00 28.08 782 GLY A C 1
ATOM 5798 O O . GLY A 1 782 ? 30.521 21.613 -55.821 1.00 28.08 782 GLY A O 1
#

Foldseek 3Di:
DDDDDDDDDDDDPDDDPPPPPPPDDWDFQWKAQVLDAPDLAWGATPDHHKIKHWWPFDKDPDWDFDDDPQWDTDPNGTWTKTFFQFQDPDFQGTFMKMWGFQAQFAFKKKKKKKFFAQLHQFKKWKWKDLAQPDIDTAQDDPVFKDKPYPQAFDRQRSITGGGPVPPAADHPTMIMMMGTCNVPPNCHNGGGIMMTIHRHARNVPRARAGNRHRVDHRRTGMMIMRTTTMTGHGDAAQEKEAAQDDDLQDQQRIARDNNRDHDGDPDLQAARYEYEHAHHAHEQAAEAERNHHNYEYEYHPQPDAYEYEQDQHVVRHRAYHDQEYEYHANYEYEYADQHYHHYDHADQNYEYEYEDECVAEAEDDAEAHNEYEDDYQHEYEYDLEAHEYNAEYEAAHHYEAFHPAAYEYEYQYAEYEYEPHGHDDPDPDQAFPRQLRYEYEHAYAEAHEYAYPDQVHEARGNEYAYAYQHYEYAYHYHYAHQHEYAEHYEHHYAYHNVQYEYEHQAEYAAYYAQVRYRANHEYEDEHPGPDQDEHEQAHDDPQSAAGRSYAHQEYEYAYQHEYERDRPPPDEYEYHHAEEYEYNYNHQEHYNYALYEYEYLYEYEHQAYEYEAEANYEYAYNYYYHHPYEYEWEHEPPRATYEYHYPAADPHYEYDDDYDDDDFWEGEYEAAHDDDDFPLRHYQDDQAWEAALQVRWIWGQDPVVNHTDTDPFQFDFDDDRHHYYYYYDDDPDDDDDDGADWGKGFPDDGPDDQFDWTWIWTQGPVRDIDTDTRHHPPPPPD

Solvent-accessible surface area (backbone atoms only — not comparable to full-atom values): 39374 Å² total; per-residue (Å²): 139,84,87,80,84,84,78,84,81,86,74,88,82,83,80,79,87,78,78,75,77,70,80,74,70,66,41,79,55,28,29,32,49,46,76,80,64,88,36,62,66,54,37,69,48,78,39,65,63,56,48,35,38,62,33,79,36,44,56,30,99,55,73,41,78,15,46,88,79,27,45,49,78,32,90,94,38,25,12,50,33,26,56,46,30,28,37,67,99,48,77,61,64,10,32,44,37,38,41,38,55,29,60,58,24,28,60,34,32,44,32,33,21,40,30,35,28,46,48,6,52,25,22,32,33,44,29,38,24,66,72,66,76,61,76,42,80,47,74,46,44,84,89,35,42,51,58,81,30,90,60,34,53,16,75,42,92,29,23,38,24,53,14,31,66,65,76,47,67,38,46,78,45,37,32,26,39,38,39,52,42,58,86,45,86,59,52,45,54,17,73,33,20,30,43,32,49,17,28,25,46,35,72,92,74,70,39,44,20,12,15,49,37,61,88,42,76,28,76,22,37,32,37,34,40,24,53,37,31,35,31,18,37,72,53,78,59,50,54,30,14,29,25,62,63,76,58,88,83,39,53,85,25,24,2,54,34,81,73,13,45,74,64,47,61,95,56,54,61,48,58,31,31,34,44,27,52,52,37,55,66,79,52,40,61,48,69,41,71,37,70,14,58,83,23,36,39,29,36,21,76,48,76,52,76,34,55,42,41,40,35,53,34,101,84,66,57,22,25,48,46,34,69,25,36,30,32,24,27,47,11,32,47,34,35,54,59,74,54,57,40,50,75,58,58,39,28,55,66,11,34,46,31,44,38,40,54,63,91,42,77,40,66,48,76,65,47,60,33,5,19,40,33,41,35,48,48,15,36,35,37,52,49,52,55,53,32,35,27,48,27,41,38,40,39,25,22,32,34,38,45,48,21,97,42,80,21,44,39,41,37,54,30,45,39,43,39,35,37,74,67,32,39,52,41,64,65,96,58,94,70,47,70,25,36,40,17,30,29,39,34,54,46,38,66,49,61,31,38,37,35,31,74,37,86,84,25,46,52,58,37,0,28,46,36,31,46,29,54,31,37,30,43,38,30,56,34,31,36,38,26,47,24,30,42,40,38,36,28,33,88,72,12,35,43,32,38,66,50,30,53,40,36,27,26,38,33,42,22,26,34,65,47,45,88,20,44,51,51,64,22,33,43,30,38,32,61,76,53,82,72,83,69,62,25,39,43,16,33,69,69,95,67,43,54,37,41,27,40,52,50,37,21,24,41,35,41,40,24,66,41,38,40,34,41,47,42,71,40,97,55,68,34,62,44,43,27,63,29,37,40,38,37,63,28,64,17,84,37,36,39,43,32,61,38,14,37,38,38,29,49,24,36,40,37,32,62,60,32,43,40,36,35,26,25,32,7,34,42,36,32,58,28,49,45,47,46,64,27,36,40,35,38,28,44,37,67,92,50,39,47,22,39,52,44,45,72,35,48,61,56,51,44,39,47,60,84,65,75,75,67,79,85,68,76,66,56,66,41,49,43,38,69,76,91,83,74,66,69,67,72,42,51,69,73,88,51,55,36,39,38,37,40,90,76,68,45,55,30,33,57,38,82,91,72,73,36,73,42,70,70,91,57,65,77,73,75,56,83,62,97,72,61,44,47,40,45,32,48,90,81,88,80,76,86,86,80,88,85,63,56,57,44,52,47,66,61,81,58,79,95,72,76,101,80,69,63,42,50,44,31,42,35,34,80,88,73,49,70,54,77,42,73,52,45,76,74,79,77,77,81,127

Mean predicted aligned error: 16.65 Å